Protein AF-0000000076143673 (afdb_homodimer)

Sequence (1132 aa):
MISPVNRLTLAVGMVIATLVGQATAAPVAPSENVTINLIRLLVQQGVLKQETANGLIAQAEKEAQQARQANAASVVAAGPVAAPGDVRVQYVPQAVKDQIRDQVKAEVMATAKQENWAQPNTFPDWISRISFDGDIRLRDESRYFSGNNSNNITDFAKLNDTGPYDVNKNSNTKFPPLLNTREDRENLFRLRARLGMKAVISPDWTAGIRIATGSDNNPVSTTQTLGGGFGKKDVWLDQGYLTWATTDYMKLTAGRIGNPFYSTDMMYSNDLNFDGVAAVFNHALNSEWGLFGTLGAFPVEYTSDTASANGIDKEDSETKWLFGGQIGADWKINRSNRLKLAAAYYQFQDIEGERSSPCAPWAGAAGCDTDGTRVAFMQKGNTVFNLRNNTTNPADPARTPDPQFVGLASKFDVLDLNLVWDSELPSDFKLRSQANFIHNLAYDKGEMLKRSEGEIVNNINSKGQFESGGNALMVSFTLGSALEMRKRGDWNVLAGYKYIQPDALPDGFNDSSFHLGGTNAKGYFIGANYGIEKNIYASARWLSASEVYGQPFEVDVMQLELNTRFMISPVNRLTLAVGMVIATLVGQATAAPVAPSENVTINLIRLLVQQGVLKQETANGLIAQAEKEAQQARQANAASVVAAGPVAAPGDVRVQYVPQAVKDQIRDQVKAEVMATAKQENWAQPNTFPDWISRISFDGDIRLRDESRYFSGNNSNNITDFAKLNDTGPYDVNKNSNTKFPPLLNTREDRENLFRLRARLGMKAVISPDWTAGIRIATGSDNNPVSTTQTLGGGFGKKDVWLDQGYLTWATTDYMKLTAGRIGNPFYSTDMMYSNDLNFDGVAAVFNHALNSEWGLFGTLGAFPVEYTSDTASANGIDKEDSETKWLFGGQIGADWKINRSNRLKLAAAYYQFQDIEGERSSPCAPWAGAAGCDTDGTRVAFMQKGNTVFNLRNNTTNPADPARTPDPQFVGLASKFDVLDLNLVWDSELPSDFKLRSQANFIHNLAYDKGEMLKRSEGEIVNNINSKGQFESGGNALMVSFTLGSALEMRKRGDWNVLAGYKYIQPDALPDGFNDSSFHLGGTNAKGYFIGANYGIEKNIYASARWLSASEVYGQPFEVDVMQLELNTRF

Radius of gyration: 40.2 Å; Cα contacts (8 Å, |Δi|>4): 2649; chains: 2; bounding box: 129×83×118 Å

Structure (mmCIF, N/CA/C/O backbone):
data_AF-0000000076143673-model_v1
#
loop_
_entity.id
_entity.type
_entity.pdbx_description
1 polymer Porin
#
loop_
_atom_site.group_PDB
_atom_site.id
_atom_site.type_symbol
_atom_site.label_atom_id
_atom_site.label_alt_id
_atom_site.label_comp_id
_atom_site.label_asym_id
_atom_site.label_entity_id
_atom_site.label_seq_id
_atom_site.pdbx_PDB_ins_code
_atom_site.Cartn_x
_atom_site.Cartn_y
_atom_site.Cartn_z
_atom_site.occupancy
_atom_site.B_iso_or_equiv
_atom_site.auth_seq_id
_atom_site.auth_comp_id
_atom_site.auth_asym_id
_atom_site.auth_atom_id
_atom_site.pdbx_PDB_model_num
ATOM 1 N N . MET A 1 1 ? -35.156 -16.328 -37.094 1 18.36 1 MET A N 1
ATOM 2 C CA . MET A 1 1 ? -34.25 -16.719 -38.156 1 18.36 1 MET A CA 1
ATOM 3 C C . MET A 1 1 ? -33.25 -15.625 -38.469 1 18.36 1 MET A C 1
ATOM 5 O O . MET A 1 1 ? -33.031 -15.266 -39.625 1 18.36 1 MET A O 1
ATOM 9 N N . ILE A 1 2 ? -33 -14.75 -37.562 1 22.59 2 ILE A N 1
ATOM 10 C CA . ILE A 1 2 ? -32.375 -13.438 -37.469 1 22.59 2 ILE A CA 1
ATOM 11 C C . ILE A 1 2 ? -30.891 -13.547 -37.875 1 22.59 2 ILE A C 1
ATOM 13 O O . ILE A 1 2 ? -30.125 -14.297 -37.219 1 22.59 2 ILE A O 1
ATOM 17 N N . SER A 1 3 ? -30.5 -13.227 -39.125 1 20.23 3 SER A N 1
ATOM 18 C CA . SER A 1 3 ? -29.469 -13.406 -40.125 1 20.23 3 SER A CA 1
ATOM 19 C C . SER A 1 3 ? -28.172 -12.703 -39.719 1 20.23 3 SER A C 1
ATOM 21 O O . SER A 1 3 ? -28.156 -11.484 -39.562 1 20.23 3 SER A O 1
ATOM 23 N N . PRO A 1 4 ? -27.266 -13.258 -38.844 1 22.25 4 PRO A N 1
ATOM 24 C CA . PRO A 1 4 ? -26.016 -12.914 -38.156 1 22.25 4 PRO A CA 1
ATOM 25 C C . PRO A 1 4 ? -24.875 -12.672 -39.156 1 22.25 4 PRO A C 1
ATOM 27 O O . PRO A 1 4 ? -24.344 -13.617 -39.719 1 22.25 4 PRO A O 1
ATOM 30 N N . VAL A 1 5 ? -25.031 -11.609 -40.031 1 20.59 5 VAL A N 1
ATOM 31 C CA . VAL A 1 5 ? -24.234 -11.398 -41.25 1 20.59 5 VAL A CA 1
ATOM 32 C C . VAL A 1 5 ? -22.766 -11.211 -40.844 1 20.59 5 VAL A C 1
ATOM 34 O O . VAL A 1 5 ? -22.453 -10.516 -39.875 1 20.59 5 VAL A O 1
ATOM 37 N N . ASN A 1 6 ? -21.75 -11.992 -41.406 1 19.25 6 ASN A N 1
ATOM 38 C CA . ASN A 1 6 ? -20.406 -12.562 -41.438 1 19.25 6 ASN A CA 1
ATOM 39 C C . ASN A 1 6 ? -19.391 -11.547 -41.938 1 19.25 6 ASN A C 1
ATOM 41 O O . ASN A 1 6 ? -18.25 -11.906 -42.219 1 19.25 6 ASN A O 1
ATOM 45 N N . ARG A 1 7 ? -19.438 -10.164 -41.75 1 19.89 7 ARG A N 1
ATOM 46 C CA . ARG A 1 7 ? -18.766 -9.414 -42.812 1 19.89 7 ARG A CA 1
ATOM 47 C C . ARG A 1 7 ? -17.266 -9.688 -42.781 1 19.89 7 ARG A C 1
ATOM 49 O O . ARG A 1 7 ? -16.594 -9.484 -41.781 1 19.89 7 ARG A O 1
ATOM 56 N N . LEU A 1 8 ? -16.625 -10.414 -43.781 1 18.66 8 LEU A N 1
ATOM 57 C CA . LEU A 1 8 ? -15.461 -11.109 -44.312 1 18.66 8 LEU A CA 1
ATOM 58 C C . LEU A 1 8 ? -14.32 -10.133 -44.594 1 18.66 8 LEU A C 1
ATOM 60 O O . LEU A 1 8 ? -13.148 -10.508 -44.531 1 18.66 8 LEU A O 1
ATOM 64 N N . THR A 1 9 ? -14.5 -8.82 -44.906 1 17 9 THR A N 1
ATOM 65 C CA . THR A 1 9 ? -13.789 -8.516 -46.125 1 17 9 THR A CA 1
ATOM 66 C C . THR A 1 9 ? -12.281 -8.57 -45.906 1 17 9 THR A C 1
ATOM 68 O O . THR A 1 9 ? -11.562 -9.227 -46.688 1 17 9 THR A O 1
ATOM 71 N N . LEU A 1 10 ? -11.508 -7.332 -45.875 1 17.86 10 LEU A N 1
ATOM 72 C CA . LEU A 1 10 ? -10.562 -6.949 -46.938 1 17.86 10 LEU A CA 1
ATOM 73 C C . LEU A 1 10 ? -9.164 -7.465 -46.625 1 17.86 10 LEU A C 1
ATOM 75 O O . LEU A 1 10 ? -8.75 -7.477 -45.469 1 17.86 10 LEU A O 1
ATOM 79 N N . ALA A 1 11 ? -8.289 -7.898 -47.594 1 17.52 11 ALA A N 1
ATOM 80 C CA . ALA A 1 11 ? -7.191 -8.625 -48.219 1 17.52 11 ALA A CA 1
ATOM 81 C C . ALA A 1 11 ? -5.84 -8.062 -47.781 1 17.52 11 ALA A C 1
ATOM 83 O O . ALA A 1 11 ? -5.75 -6.914 -47.344 1 17.52 11 ALA A O 1
ATOM 84 N N . VAL A 1 12 ? -4.676 -8.805 -48.031 1 18.78 12 VAL A N 1
ATOM 85 C CA . VAL A 1 12 ? -3.32 -9.289 -47.812 1 18.78 12 VAL A CA 1
ATOM 86 C C . VAL A 1 12 ? -2.314 -8.344 -48.469 1 18.78 12 VAL A C 1
ATOM 88 O O . VAL A 1 12 ? -1.104 -8.516 -48.312 1 18.78 12 VAL A O 1
ATOM 91 N N . GLY A 1 13 ? -2.428 -6.934 -48.75 1 17.7 13 GLY A N 1
ATOM 92 C CA . GLY A 1 13 ? -1.51 -6.625 -49.844 1 17.7 13 GLY A CA 1
ATOM 93 C C . GLY A 1 13 ? -0.062 -6.93 -49.5 1 17.7 13 GLY A C 1
ATOM 94 O O . GLY A 1 13 ? 0.343 -6.836 -48.344 1 17.7 13 GLY A O 1
ATOM 95 N N . MET A 1 14 ? 0.824 -7.516 -50.469 1 17.66 14 MET A N 1
ATOM 96 C CA . MET A 1 14 ? 2.035 -8.234 -50.844 1 17.66 14 MET A CA 1
ATOM 97 C C . MET A 1 14 ? 3.258 -7.324 -50.75 1 17.66 14 MET A C 1
ATOM 99 O O . MET A 1 14 ? 4.363 -7.723 -51.125 1 17.66 14 MET A O 1
ATOM 103 N N . VAL A 1 15 ? 3.355 -6.105 -50.125 1 18.53 15 VAL A N 1
ATOM 104 C CA . VAL A 1 15 ? 4.398 -5.379 -50.844 1 18.53 15 VAL A CA 1
ATOM 105 C C . VAL A 1 15 ? 5.73 -6.109 -50.688 1 18.53 15 VAL A C 1
ATOM 107 O O . VAL A 1 15 ? 6.152 -6.426 -49.594 1 18.53 15 VAL A O 1
ATOM 110 N N . ILE A 1 16 ? 6.344 -6.602 -51.781 1 18.11 16 ILE A N 1
ATOM 111 C CA . ILE A 1 16 ? 7.402 -7.445 -52.344 1 18.11 16 ILE A CA 1
ATOM 112 C C . ILE A 1 16 ? 8.758 -6.969 -51.812 1 18.11 16 ILE A C 1
ATOM 114 O O . ILE A 1 16 ? 8.883 -5.848 -51.312 1 18.11 16 ILE A O 1
ATOM 118 N N . ALA A 1 17 ? 9.789 -6.859 -52.688 1 17.73 17 ALA A N 1
ATOM 119 C CA . ALA A 1 17 ? 11.016 -7.578 -53 1 17.73 17 ALA A CA 1
ATOM 120 C C . ALA A 1 17 ? 12.25 -6.809 -52.531 1 17.73 17 ALA A C 1
ATOM 122 O O . ALA A 1 17 ? 13.148 -7.383 -51.906 1 17.73 17 ALA A O 1
ATOM 123 N N . THR A 1 18 ? 12.672 -5.543 -53.062 1 18.03 18 THR A N 1
ATOM 124 C CA . THR A 1 18 ? 13.922 -5.539 -53.812 1 18.03 18 THR A CA 1
ATOM 125 C C . THR A 1 18 ? 15.094 -5.18 -52.906 1 18.03 18 THR A C 1
ATOM 127 O O . THR A 1 18 ? 15.148 -4.074 -52.344 1 18.03 18 THR A O 1
ATOM 130 N N . LEU A 1 19 ? 15.617 -6.074 -52.031 1 19.03 19 LEU A N 1
ATOM 131 C CA . LEU A 1 19 ? 16.766 -5.961 -51.156 1 19.03 19 LEU A CA 1
ATOM 132 C C . LEU A 1 19 ? 18.031 -5.594 -51.938 1 19.03 19 LEU A C 1
ATOM 134 O O . LEU A 1 19 ? 18.625 -6.445 -52.594 1 19.03 19 LEU A O 1
ATOM 138 N N . VAL A 1 20 ? 18.094 -4.523 -52.844 1 19.81 20 VAL A N 1
ATOM 139 C CA . VAL A 1 20 ? 19.312 -4.406 -53.625 1 19.81 20 VAL A CA 1
ATOM 140 C C . VAL A 1 20 ? 20.5 -4.203 -52.688 1 19.81 20 VAL A C 1
ATOM 142 O O . VAL A 1 20 ? 20.406 -3.49 -51.688 1 19.81 20 VAL A O 1
ATOM 145 N N . GLY A 1 21 ? 21.594 -5.074 -52.688 1 19.97 21 GLY A N 1
ATOM 146 C CA . GLY A 1 21 ? 22.859 -5.496 -52.125 1 19.97 21 GLY A CA 1
ATOM 147 C C . GLY A 1 21 ? 23.938 -4.426 -52.188 1 19.97 21 GLY A C 1
ATOM 148 O O . GLY A 1 21 ? 25.109 -4.691 -51.906 1 19.97 21 GLY A O 1
ATOM 149 N N . GLN A 1 22 ? 23.688 -3.041 -52.25 1 20.8 22 GLN A N 1
ATOM 150 C CA . GLN A 1 22 ? 24.875 -2.389 -52.781 1 20.8 22 GLN A CA 1
ATOM 151 C C . GLN A 1 22 ? 26.047 -2.463 -51.812 1 20.8 22 GLN A C 1
ATOM 153 O O . GLN A 1 22 ? 25.859 -2.334 -50.594 1 20.8 22 GLN A O 1
ATOM 158 N N . ALA A 1 23 ? 27.328 -2.863 -52.219 1 21.27 23 ALA A N 1
ATOM 159 C CA . ALA A 1 23 ? 28.688 -3.252 -51.844 1 21.27 23 ALA A CA 1
ATOM 160 C C . ALA A 1 23 ? 29.469 -2.059 -51.312 1 21.27 23 ALA A C 1
ATOM 162 O O . ALA A 1 23 ? 30.703 -2.129 -51.156 1 21.27 23 ALA A O 1
ATOM 163 N N . THR A 1 24 ? 28.828 -1.101 -50.594 1 20.52 24 THR A N 1
ATOM 164 C CA . THR A 1 24 ? 29.656 0.104 -50.594 1 20.52 24 THR A CA 1
ATOM 165 C C . THR A 1 24 ? 31 -0.154 -49.938 1 20.52 24 THR A C 1
ATOM 167 O O . THR A 1 24 ? 31.125 -1.048 -49.094 1 20.52 24 THR A O 1
ATOM 170 N N . ALA A 1 25 ? 32.094 0.58 -50.375 1 22.73 25 ALA A N 1
ATOM 171 C CA . ALA A 1 25 ? 33.562 0.678 -50.438 1 22.73 25 ALA A CA 1
ATOM 172 C C . ALA A 1 25 ? 34.156 0.848 -49.031 1 22.73 25 ALA A C 1
ATOM 174 O O . ALA A 1 25 ? 33.594 1.566 -48.188 1 22.73 25 ALA A O 1
ATOM 175 N N . ALA A 1 26 ? 35.188 0.049 -48.625 1 23 26 ALA A N 1
ATOM 176 C CA . ALA A 1 26 ? 36 -0.308 -47.469 1 23 26 ALA A CA 1
ATOM 177 C C . ALA A 1 26 ? 36.812 0.878 -47 1 23 26 ALA A C 1
ATOM 179 O O . ALA A 1 26 ? 37.781 1.284 -47.688 1 23 26 ALA A O 1
ATOM 180 N N . PRO A 1 27 ? 36.25 2.043 -46.469 1 27.72 27 PRO A N 1
ATOM 181 C CA . PRO A 1 27 ? 37.125 3.207 -46.406 1 27.72 27 PRO A CA 1
ATOM 182 C C . PRO A 1 27 ? 38.438 2.93 -45.656 1 27.72 27 PRO A C 1
ATOM 184 O O . PRO A 1 27 ? 38.438 2.096 -44.75 1 27.72 27 PRO A O 1
ATOM 187 N N . VAL A 1 28 ? 39.594 3.156 -46.25 1 28.05 28 VAL A N 1
ATOM 188 C CA . VAL A 1 28 ? 41 3.02 -45.969 1 28.05 28 VAL A CA 1
ATOM 189 C C . VAL A 1 28 ? 41.344 3.678 -44.625 1 28.05 28 VAL A C 1
ATOM 191 O O . VAL A 1 28 ? 40.781 4.723 -44.281 1 28.05 28 VAL A O 1
ATOM 194 N N . ALA A 1 29 ? 42 2.998 -43.75 1 28.02 29 ALA A N 1
ATOM 195 C CA . ALA A 1 29 ? 42.375 3.102 -42.344 1 28.02 29 ALA A CA 1
ATOM 196 C C . ALA A 1 29 ? 43.281 4.309 -42.125 1 28.02 29 ALA A C 1
ATOM 198 O O . ALA A 1 29 ? 44.375 4.418 -42.719 1 28.02 29 ALA A O 1
ATOM 199 N N . PRO A 1 30 ? 42.719 5.582 -41.812 1 32.19 30 PRO A N 1
ATOM 200 C CA . PRO A 1 30 ? 43.5 6.816 -41.812 1 32.19 30 PRO A CA 1
ATOM 201 C C . PRO A 1 30 ? 44.781 6.703 -40.938 1 32.19 30 PRO A C 1
ATOM 203 O O . PRO A 1 30 ? 44.812 5.934 -40 1 32.19 30 PRO A O 1
ATOM 206 N N . SER A 1 31 ? 45.969 6.773 -41.531 1 31.8 31 SER A N 1
ATOM 207 C CA . SER A 1 31 ? 47.344 6.617 -41.031 1 31.8 31 SER A CA 1
ATOM 208 C C . SER A 1 31 ? 47.562 7.477 -39.812 1 31.8 31 SER A C 1
ATOM 210 O O . SER A 1 31 ? 46.906 8.5 -39.625 1 31.8 31 SER A O 1
ATOM 212 N N . GLU A 1 32 ? 48.125 6.941 -38.75 1 37.19 32 GLU A N 1
ATOM 213 C CA . GLU A 1 32 ? 48.344 7.273 -37.344 1 37.19 32 GLU A CA 1
ATOM 214 C C . GLU A 1 32 ? 49.031 8.633 -37.188 1 37.19 32 GLU A C 1
ATOM 216 O O . GLU A 1 32 ? 49.125 9.18 -36.094 1 37.19 32 GLU A O 1
ATOM 221 N N . ASN A 1 33 ? 49.875 8.938 -38.094 1 38.31 33 ASN A N 1
ATOM 222 C CA . ASN A 1 33 ? 50.719 10.109 -37.906 1 38.31 33 ASN A CA 1
ATOM 223 C C . ASN A 1 33 ? 50 11.391 -38.344 1 38.31 33 ASN A C 1
ATOM 225 O O . ASN A 1 33 ? 49.656 11.562 -39.5 1 38.31 33 ASN A O 1
ATOM 229 N N . VAL A 1 34 ? 49.469 12.102 -37.375 1 44.72 34 VAL A N 1
ATOM 230 C CA . VAL A 1 34 ? 48.531 13.188 -37.531 1 44.72 34 VAL A CA 1
ATOM 231 C C . VAL A 1 34 ? 49.062 14.195 -38.562 1 44.72 34 VAL A C 1
ATOM 233 O O . VAL A 1 34 ? 48.281 14.719 -39.375 1 44.72 34 VAL A O 1
ATOM 236 N N . THR A 1 35 ? 50.375 14.375 -38.375 1 50.91 35 THR A N 1
ATOM 237 C CA . THR A 1 35 ? 51 15.344 -39.312 1 50.91 35 THR A CA 1
ATOM 238 C C . THR A 1 35 ? 50.938 14.828 -40.75 1 50.91 35 THR A C 1
ATOM 240 O O . THR A 1 35 ? 50.625 15.578 -41.656 1 50.91 35 THR A O 1
ATOM 243 N N . ILE A 1 36 ? 51.281 13.461 -40.781 1 50.12 36 ILE A N 1
ATOM 244 C CA . ILE A 1 36 ? 51.219 12.789 -42.062 1 50.12 36 ILE A CA 1
ATOM 245 C C . ILE A 1 36 ? 49.781 12.734 -42.562 1 50.12 36 ILE A C 1
ATOM 247 O O . ILE A 1 36 ? 49.531 12.945 -43.75 1 50.12 36 ILE A O 1
ATOM 251 N N . ASN A 1 37 ? 48.875 12.555 -41.531 1 51.69 37 ASN A N 1
ATOM 252 C CA . ASN A 1 37 ? 47.469 12.43 -41.844 1 51.69 37 ASN A CA 1
ATOM 253 C C . ASN A 1 37 ? 46.875 13.766 -42.312 1 51.69 37 ASN A C 1
ATOM 255 O O . ASN A 1 37 ? 46 13.812 -43.188 1 51.69 37 ASN A O 1
ATOM 259 N N . LEU A 1 38 ? 47.375 14.789 -41.625 1 50.66 38 LEU A N 1
ATOM 260 C CA . LEU A 1 38 ? 46.969 16.141 -41.969 1 50.66 38 LEU A CA 1
ATOM 261 C C . LEU A 1 38 ? 47.5 16.531 -43.344 1 50.66 38 LEU A C 1
ATOM 263 O O . LEU A 1 38 ? 46.75 17.125 -44.156 1 50.66 38 LEU A O 1
ATOM 267 N N . ILE A 1 39 ? 48.781 16.141 -43.625 1 57.91 39 ILE A N 1
ATOM 268 C CA . ILE A 1 39 ? 49.406 16.422 -44.938 1 57.91 39 ILE A CA 1
ATOM 269 C C . ILE A 1 39 ? 48.656 15.641 -46 1 57.91 39 ILE A C 1
ATOM 271 O O . ILE A 1 39 ? 48.344 16.188 -47.094 1 57.91 39 ILE A O 1
ATOM 275 N N . ARG A 1 40 ? 48.25 14.359 -45.594 1 58.88 40 ARG A N 1
ATOM 276 C CA . ARG A 1 40 ? 47.469 13.516 -46.5 1 58.88 40 ARG A CA 1
ATOM 277 C C . ARG A 1 40 ? 46.125 14.117 -46.812 1 58.88 40 ARG A C 1
ATOM 279 O O . ARG A 1 40 ? 45.625 14.062 -47.938 1 58.88 40 ARG A O 1
ATOM 286 N N . LEU A 1 41 ? 45.5 14.719 -45.719 1 54.94 41 LEU A N 1
ATOM 287 C CA . LEU A 1 41 ? 44.188 15.352 -45.844 1 54.94 41 LEU A CA 1
ATOM 288 C C . LEU A 1 41 ? 44.281 16.594 -46.75 1 54.94 41 LEU A C 1
ATOM 290 O O . LEU A 1 41 ? 43.406 16.844 -47.562 1 54.94 41 LEU A O 1
ATOM 294 N N . LEU A 1 42 ? 45.344 17.328 -46.531 1 56.78 42 LEU A N 1
ATOM 295 C CA . LEU A 1 42 ? 45.531 18.547 -47.312 1 56.78 42 LEU A CA 1
ATOM 296 C C . LEU A 1 42 ? 45.812 18.219 -48.781 1 56.78 42 LEU A C 1
ATOM 298 O O . LEU A 1 42 ? 45.438 18.953 -49.688 1 56.78 42 LEU A O 1
ATOM 302 N N . VAL A 1 43 ? 46.469 17.031 -48.969 1 58.78 43 VAL A N 1
ATOM 303 C CA . VAL A 1 43 ? 46.656 16.516 -50.312 1 58.78 43 VAL A CA 1
ATOM 304 C C . VAL A 1 43 ? 45.344 16.094 -50.938 1 58.78 43 VAL A C 1
ATOM 306 O O . VAL A 1 43 ? 45.062 16.344 -52.125 1 58.78 43 VAL A O 1
ATOM 309 N N . GLN A 1 44 ? 44.594 15.43 -50.125 1 58.28 44 GLN A N 1
ATOM 310 C CA . GLN A 1 44 ? 43.281 14.945 -50.562 1 58.28 44 GLN A CA 1
ATOM 311 C C . GLN A 1 44 ? 42.344 16.109 -50.906 1 58.28 44 GLN A C 1
ATOM 313 O O . GLN A 1 44 ? 41.5 15.984 -51.812 1 58.28 44 GLN A O 1
ATOM 318 N N . GLN A 1 45 ? 42.594 17.328 -50.188 1 56.88 45 GLN A N 1
ATOM 319 C CA . GLN A 1 45 ? 41.75 18.516 -50.438 1 56.88 45 GLN A CA 1
ATOM 320 C C . GLN A 1 45 ? 42.344 19.406 -51.5 1 56.88 45 GLN A C 1
ATOM 322 O O . GLN A 1 45 ? 41.844 20.5 -51.781 1 56.88 45 GLN A O 1
ATOM 327 N N . GLY A 1 46 ? 43.25 18.969 -52.438 1 49.72 46 GLY A N 1
ATOM 328 C CA . GLY A 1 46 ? 43.781 19.453 -53.719 1 49.72 46 GLY A CA 1
ATOM 329 C C . GLY A 1 46 ? 44.812 20.578 -53.531 1 49.72 46 GLY A C 1
ATOM 330 O O . GLY A 1 46 ? 45.062 21.328 -54.469 1 49.72 46 GLY A O 1
ATOM 331 N N . VAL A 1 47 ? 44.969 21.094 -52.406 1 56.03 47 VAL A N 1
ATOM 332 C CA . VAL A 1 47 ? 45.781 22.312 -52.219 1 56.03 47 VAL A CA 1
ATOM 333 C C . VAL A 1 47 ? 47.25 22 -52.438 1 56.03 47 VAL A C 1
ATOM 335 O O . VAL A 1 47 ? 48 22.859 -52.875 1 56.03 47 VAL A O 1
ATOM 338 N N . LEU A 1 48 ? 47.938 20.828 -51.906 1 49.38 48 LEU A N 1
ATOM 339 C CA . LEU A 1 48 ? 49.344 20.531 -52.062 1 49.38 48 LEU A CA 1
ATOM 340 C C . LEU A 1 48 ? 49.562 19.312 -52.938 1 49.38 48 LEU A C 1
ATOM 342 O O . LEU A 1 48 ? 48.812 18.328 -52.844 1 49.38 48 LEU A O 1
ATOM 346 N N . LYS A 1 49 ? 50.188 19.453 -54 1 53.81 49 LYS A N 1
ATOM 347 C CA . LYS A 1 49 ? 50.406 18.438 -55.031 1 53.81 49 LYS A CA 1
ATOM 348 C C . LYS A 1 49 ? 51.094 17.203 -54.438 1 53.81 49 LYS A C 1
ATOM 350 O O . LYS A 1 49 ? 51.844 17.312 -53.438 1 53.81 49 LYS A O 1
ATOM 355 N N . GLN A 1 50 ? 50.719 15.922 -54.781 1 53.56 50 GLN A N 1
ATOM 356 C CA . GLN A 1 50 ? 51.156 14.625 -54.281 1 53.56 50 GLN A CA 1
ATOM 357 C C . GLN A 1 50 ? 52.688 14.523 -54.219 1 53.56 50 GLN A C 1
ATOM 359 O O . GLN A 1 50 ? 53.25 13.969 -53.281 1 53.56 50 GLN A O 1
ATOM 364 N N . GLU A 1 51 ? 53.281 15 -55.344 1 56.44 51 GLU A N 1
ATOM 365 C CA . GLU A 1 51 ? 54.719 14.844 -55.531 1 56.44 51 GLU A CA 1
ATOM 366 C C . GLU A 1 51 ? 55.531 15.586 -54.469 1 56.44 51 GLU A C 1
ATOM 368 O O . GLU A 1 51 ? 56.531 15.078 -53.938 1 56.44 51 GLU A O 1
ATOM 373 N N . THR A 1 52 ? 55.062 16.875 -54.281 1 54.31 52 THR A N 1
ATOM 374 C CA . THR A 1 52 ? 55.719 17.75 -53.312 1 54.31 52 THR A CA 1
ATOM 375 C C . THR A 1 52 ? 55.531 17.219 -51.906 1 54.31 52 THR A C 1
ATOM 377 O O . THR A 1 52 ? 56.438 17.391 -51.062 1 54.31 52 THR A O 1
ATOM 380 N N . ALA A 1 53 ? 54.375 16.5 -51.688 1 50.69 53 ALA A N 1
ATOM 381 C CA . ALA A 1 53 ? 54.031 15.961 -50.375 1 50.69 53 ALA A CA 1
ATOM 382 C C . ALA A 1 53 ? 54.938 14.789 -50 1 50.69 53 ALA A C 1
ATOM 384 O O . ALA A 1 53 ? 55.344 14.648 -48.844 1 50.69 53 ALA A O 1
ATOM 385 N N . ASN A 1 54 ? 55.188 13.93 -51.094 1 56.81 54 ASN A N 1
ATOM 386 C CA . ASN A 1 54 ? 56.094 12.789 -50.875 1 56.81 54 ASN A CA 1
ATOM 387 C C . ASN A 1 54 ? 57.469 13.234 -50.469 1 56.81 54 ASN A C 1
ATOM 389 O O . ASN A 1 54 ? 58.125 12.562 -49.656 1 56.81 54 ASN A O 1
ATOM 393 N N . GLY A 1 55 ? 57.938 14.422 -51.156 1 52.03 55 GLY A N 1
ATOM 394 C CA . GLY A 1 55 ? 59.25 14.977 -50.812 1 52.03 55 GLY A CA 1
ATOM 395 C C . GLY A 1 55 ? 59.312 15.398 -49.344 1 52.03 55 GLY A C 1
ATOM 396 O O . GLY A 1 55 ? 60.344 15.18 -48.688 1 52.03 55 GLY A O 1
ATOM 397 N N . LEU A 1 56 ? 58.188 16.031 -49 1 49.28 56 LEU A N 1
ATOM 398 C CA . LEU A 1 56 ? 58.188 16.578 -47.625 1 49.28 56 LEU A CA 1
ATOM 399 C C . LEU A 1 56 ? 58.094 15.469 -46.594 1 49.28 56 LEU A C 1
ATOM 401 O O . LEU A 1 56 ? 58.656 15.57 -45.531 1 49.28 56 LEU A O 1
ATOM 405 N N . ILE A 1 57 ? 57.312 14.336 -46.938 1 50.75 57 ILE A N 1
ATOM 406 C CA . ILE A 1 57 ? 57.219 13.195 -46.062 1 50.75 57 ILE A CA 1
ATOM 407 C C . ILE A 1 57 ? 58.594 12.547 -45.875 1 50.75 57 ILE A C 1
ATOM 409 O O . ILE A 1 57 ? 58.969 12.188 -44.75 1 50.75 57 ILE A O 1
ATOM 413 N N . ALA A 1 58 ? 59.25 12.383 -47.062 1 53.91 58 ALA A N 1
ATOM 414 C CA . ALA A 1 58 ? 60.562 11.766 -47.031 1 53.91 58 ALA A CA 1
ATOM 415 C C . ALA A 1 58 ? 61.531 12.57 -46.156 1 53.91 58 ALA A C 1
ATOM 417 O O . ALA A 1 58 ? 62.344 12.008 -45.438 1 53.91 58 ALA A O 1
ATOM 418 N N . GLN A 1 59 ? 61.344 14.016 -46.312 1 49 59 GLN A N 1
ATOM 419 C CA . GLN A 1 59 ? 62.219 14.906 -45.531 1 49 59 GLN A CA 1
ATOM 420 C C . GLN A 1 59 ? 61.875 14.82 -44.031 1 49 59 GLN A C 1
ATOM 422 O O . GLN A 1 59 ? 62.781 14.82 -43.219 1 49 59 GLN A O 1
ATOM 427 N N . ALA A 1 60 ? 60.562 14.742 -43.781 1 47.16 60 ALA A N 1
ATOM 428 C CA . ALA A 1 60 ? 60.156 14.711 -42.406 1 47.16 60 ALA A CA 1
ATOM 429 C C . ALA A 1 60 ? 60.594 13.422 -41.719 1 47.16 60 ALA A C 1
ATOM 431 O O . ALA A 1 60 ? 60.969 13.422 -40.531 1 47.16 60 ALA A O 1
ATOM 432 N N . GLU A 1 61 ? 60.5 12.258 -42.531 1 49.25 61 GLU A N 1
ATOM 433 C CA . GLU A 1 61 ? 60.969 10.984 -42 1 49.25 61 GLU A CA 1
ATOM 434 C C . GLU A 1 61 ? 62.469 11 -41.781 1 49.25 61 GLU A C 1
ATOM 436 O O . GLU A 1 61 ? 62.969 10.43 -40.781 1 49.25 61 GLU A O 1
ATOM 441 N N . LYS A 1 62 ? 63.188 11.625 -42.781 1 46.62 62 LYS A N 1
ATOM 442 C CA . LYS A 1 62 ? 64.625 11.695 -42.656 1 46.62 62 LYS A CA 1
ATOM 443 C C . LYS A 1 62 ? 65.062 12.523 -41.438 1 46.62 62 LYS A C 1
ATOM 445 O O . LYS A 1 62 ? 66 12.18 -40.719 1 46.62 62 LYS A O 1
ATOM 450 N N . GLU A 1 63 ? 64.188 13.664 -41.312 1 41.69 63 GLU A N 1
ATOM 451 C CA . GLU A 1 63 ? 64.5 14.516 -40.156 1 41.69 63 GLU A CA 1
ATOM 452 C C . GLU A 1 63 ? 64.25 13.812 -38.844 1 41.69 63 GLU A C 1
ATOM 454 O O . GLU A 1 63 ? 65 13.984 -37.875 1 41.69 63 GLU A O 1
ATOM 459 N N . ALA A 1 64 ? 63.125 13.016 -38.906 1 40.16 64 ALA A N 1
ATOM 460 C CA . ALA A 1 64 ? 62.812 12.328 -37.656 1 40.16 64 ALA A CA 1
ATOM 461 C C . ALA A 1 64 ? 63.875 11.273 -37.312 1 40.16 64 ALA A C 1
ATOM 463 O O . ALA A 1 64 ? 64.188 11.023 -36.156 1 40.16 64 ALA A O 1
ATOM 464 N N . GLN A 1 65 ? 64.312 10.555 -38.469 1 38 65 GLN A N 1
ATOM 465 C CA . GLN A 1 65 ? 65.438 9.594 -38.219 1 38 65 GLN A CA 1
ATOM 466 C C . GLN A 1 65 ? 66.688 10.289 -37.688 1 38 65 GLN A C 1
ATOM 468 O O . GLN A 1 65 ? 67.375 9.742 -36.844 1 38 65 GLN A O 1
ATOM 473 N N . GLN A 1 66 ? 66.938 11.492 -38.375 1 28.98 66 GLN A N 1
ATOM 474 C CA . GLN A 1 66 ? 68.188 12.164 -37.906 1 28.98 66 GLN A CA 1
ATOM 475 C C . GLN A 1 66 ? 68.062 12.633 -36.469 1 28.98 66 GLN A C 1
ATOM 477 O O . GLN A 1 66 ? 69 12.695 -35.75 1 28.98 66 GLN A O 1
ATOM 482 N N . ALA A 1 67 ? 66.75 13.109 -36.188 1 32.09 67 ALA A N 1
ATOM 483 C CA . ALA A 1 67 ? 66.625 13.633 -34.812 1 32.09 67 ALA A CA 1
ATOM 484 C C . ALA A 1 67 ? 66.875 12.531 -33.781 1 32.09 67 ALA A C 1
ATOM 486 O O . ALA A 1 67 ? 67.25 12.805 -32.656 1 32.09 67 ALA A O 1
ATOM 487 N N . ARG A 1 68 ? 66.375 11.219 -34.094 1 30.7 68 ARG A N 1
ATOM 488 C CA . ARG A 1 68 ? 66.625 10.172 -33.125 1 30.7 68 ARG A CA 1
ATOM 489 C C . ARG A 1 68 ? 68.125 9.984 -32.969 1 30.7 68 ARG A C 1
ATOM 491 O O . ARG A 1 68 ? 68.625 9.547 -31.906 1 30.7 68 ARG A O 1
ATOM 498 N N . GLN A 1 69 ? 68.75 10.102 -34.156 1 25.14 69 GLN A N 1
ATOM 499 C CA . GLN A 1 69 ? 70.188 9.805 -34.062 1 25.14 69 GLN A CA 1
ATOM 500 C C . GLN A 1 69 ? 70.875 10.875 -33.25 1 25.14 69 GLN A C 1
ATOM 502 O O . GLN A 1 69 ? 72.062 10.695 -32.844 1 25.14 69 GLN A O 1
ATOM 507 N N . ALA A 1 70 ? 70.25 12.211 -33.406 1 25.12 70 ALA A N 1
ATOM 508 C CA . ALA A 1 70 ? 71.188 13.203 -32.844 1 25.12 70 ALA A CA 1
ATOM 509 C C . ALA A 1 70 ? 71.25 13.055 -31.328 1 25.12 70 ALA A C 1
ATOM 511 O O . ALA A 1 70 ? 72.188 13.555 -30.703 1 25.12 70 ALA A O 1
ATOM 512 N N . ASN A 1 71 ? 69.938 12.867 -30.688 1 22.5 71 ASN A N 1
ATOM 513 C CA . ASN A 1 71 ? 70.062 13.164 -29.266 1 22.5 71 ASN A CA 1
ATOM 514 C C . ASN A 1 71 ? 71 12.148 -28.562 1 22.5 71 ASN A C 1
ATOM 516 O O . ASN A 1 71 ? 70.938 12.023 -27.344 1 22.5 71 ASN A O 1
ATOM 520 N N . ALA A 1 72 ? 71.438 11.164 -29.312 1 24.12 72 ALA A N 1
ATOM 521 C CA . ALA A 1 72 ? 72.312 10.227 -28.609 1 24.12 72 ALA A CA 1
ATOM 522 C C . ALA A 1 72 ? 73.5 10.953 -27.984 1 24.12 72 ALA A C 1
ATOM 524 O O . ALA A 1 72 ? 74.125 10.43 -27.078 1 24.12 72 ALA A O 1
ATOM 525 N N . ALA A 1 73 ? 74 12 -28.734 1 20.72 73 ALA A N 1
ATOM 526 C CA . ALA A 1 73 ? 75.5 11.969 -28.578 1 20.72 73 ALA A CA 1
ATOM 527 C C . ALA A 1 73 ? 75.875 12.609 -27.25 1 20.72 73 ALA A C 1
ATOM 529 O O . ALA A 1 73 ? 76.688 12.016 -26.484 1 20.72 73 ALA A O 1
ATOM 530 N N . SER A 1 74 ? 76.25 14.023 -27.172 1 18.92 74 SER A N 1
ATOM 531 C CA . SER A 1 74 ? 77.438 14.586 -26.625 1 18.92 74 SER A CA 1
ATOM 532 C C . SER A 1 74 ? 77.312 14.93 -25.141 1 18.92 74 SER A C 1
ATOM 534 O O . SER A 1 74 ? 76.562 15.836 -24.797 1 18.92 74 SER A O 1
ATOM 536 N N . VAL A 1 75 ? 77.25 13.945 -24.188 1 21.94 75 VAL A N 1
ATOM 537 C CA . VAL A 1 75 ? 77.438 14.109 -22.75 1 21.94 75 VAL A CA 1
ATOM 538 C C . VAL A 1 75 ? 78.688 14.875 -22.484 1 21.94 75 VAL A C 1
ATOM 540 O O . VAL A 1 75 ? 79.812 14.297 -22.469 1 21.94 75 VAL A O 1
ATOM 543 N N . VAL A 1 76 ? 79 16.031 -23.172 1 19.47 76 VAL A N 1
ATOM 544 C CA . VAL A 1 76 ? 80.312 16.578 -23.031 1 19.47 76 VAL A CA 1
ATOM 545 C C . VAL A 1 76 ? 80.5 17.047 -21.578 1 19.47 76 VAL A C 1
ATOM 547 O O . VAL A 1 76 ? 79.562 17.422 -20.906 1 19.47 76 VAL A O 1
ATOM 550 N N . ALA A 1 77 ? 81.812 16.922 -21.062 1 20.94 77 ALA A N 1
ATOM 551 C CA . ALA A 1 77 ? 82.688 16.953 -19.906 1 20.94 77 ALA A CA 1
ATOM 552 C C . ALA A 1 77 ? 82.938 18.391 -19.438 1 20.94 77 ALA A C 1
ATOM 554 O O . ALA A 1 77 ? 83.875 18.656 -18.672 1 20.94 77 ALA A O 1
ATOM 555 N N . ALA A 1 78 ? 82 19.438 -19.672 1 20.39 78 ALA A N 1
ATOM 556 C CA . ALA A 1 78 ? 82.5 20.797 -19.5 1 20.39 78 ALA A CA 1
ATOM 557 C C . ALA A 1 78 ? 82.812 21.062 -18.031 1 20.39 78 ALA A C 1
ATOM 559 O O . ALA A 1 78 ? 82.062 20.781 -17.141 1 20.39 78 ALA A O 1
ATOM 560 N N . GLY A 1 79 ? 84.125 21.25 -17.625 1 21.39 79 GLY A N 1
ATOM 561 C CA . GLY A 1 79 ? 84.938 21.469 -16.438 1 21.39 79 GLY A CA 1
ATOM 562 C C . GLY A 1 79 ? 84.688 22.812 -15.773 1 21.39 79 GLY A C 1
ATOM 563 O O . GLY A 1 79 ? 85.312 23.141 -14.766 1 21.39 79 GLY A O 1
ATOM 564 N N . PRO A 1 80 ? 84 23.844 -16.484 1 21.5 80 PRO A N 1
ATOM 565 C CA . PRO A 1 80 ? 84.562 25.156 -16.266 1 21.5 80 PRO A CA 1
ATOM 566 C C . PRO A 1 80 ? 84.438 25.641 -14.82 1 21.5 80 PRO A C 1
ATOM 568 O O . PRO A 1 80 ? 83.625 25.062 -14.055 1 21.5 80 PRO A O 1
ATOM 571 N N . VAL A 1 81 ? 84.375 27 -14.609 1 22.91 81 VAL A N 1
ATOM 572 C CA . VAL A 1 81 ? 84.938 28.125 -13.859 1 22.91 81 VAL A CA 1
ATOM 573 C C . VAL A 1 81 ? 84.062 28.422 -12.641 1 22.91 81 VAL A C 1
ATOM 575 O O . VAL A 1 81 ? 82.812 28.312 -12.711 1 22.91 81 VAL A O 1
ATOM 578 N N . ALA A 1 82 ? 84.625 28.578 -11.359 1 25.08 82 ALA A N 1
ATOM 579 C CA . ALA A 1 82 ? 84.375 28.578 -9.922 1 25.08 82 ALA A CA 1
ATOM 580 C C . ALA A 1 82 ? 83.562 29.828 -9.516 1 25.08 82 ALA A C 1
ATOM 582 O O . ALA A 1 82 ? 84.188 30.922 -9.438 1 25.08 82 ALA A O 1
ATOM 583 N N . ALA A 1 83 ? 82.688 30.406 -10.328 1 25.12 83 ALA A N 1
ATOM 584 C CA . ALA A 1 83 ? 82.312 31.781 -9.992 1 25.12 83 ALA A CA 1
ATOM 585 C C . ALA A 1 83 ? 81.875 31.891 -8.531 1 25.12 83 ALA A C 1
ATOM 587 O O . ALA A 1 83 ? 81.438 30.922 -7.934 1 25.12 83 ALA A O 1
ATOM 588 N N . PRO A 1 84 ? 81.875 33.031 -7.922 1 26.11 84 PRO A N 1
ATOM 589 C CA . PRO A 1 84 ? 82.188 33.5 -6.559 1 26.11 84 PRO A CA 1
ATOM 590 C C . PRO A 1 84 ? 81.188 32.906 -5.531 1 26.11 84 PRO A C 1
ATOM 592 O O . PRO A 1 84 ? 81.625 32.5 -4.449 1 26.11 84 PRO A O 1
ATOM 595 N N . GLY A 1 85 ? 80 33.375 -5.523 1 27.94 85 GLY A N 1
ATOM 596 C CA . GLY A 1 85 ? 79.188 33.531 -4.363 1 27.94 85 GLY A CA 1
ATOM 597 C C . GLY A 1 85 ? 78.625 32.25 -3.809 1 27.94 85 GLY A C 1
ATOM 598 O O . GLY A 1 85 ? 77.5 31.875 -4.027 1 27.94 85 GLY A O 1
ATOM 599 N N . ASP A 1 86 ? 79.5 31.297 -3.654 1 27.94 86 ASP A N 1
ATOM 600 C CA . ASP A 1 86 ? 79.312 29.875 -3.453 1 27.94 86 ASP A CA 1
ATOM 601 C C . ASP A 1 86 ? 78.688 29.609 -2.082 1 27.94 86 ASP A C 1
ATOM 603 O O . ASP A 1 86 ? 79.312 29.734 -1.057 1 27.94 86 ASP A O 1
ATOM 607 N N . VAL A 1 87 ? 77.5 30.344 -1.81 1 31.78 87 VAL A N 1
ATOM 608 C CA . VAL A 1 87 ? 77 30.062 -0.466 1 31.78 87 VAL A CA 1
ATOM 609 C C . VAL A 1 87 ? 76.875 28.562 -0.276 1 31.78 87 VAL A C 1
ATOM 611 O O . VAL A 1 87 ? 76.25 27.875 -1.094 1 31.78 87 VAL A O 1
ATOM 614 N N . ARG A 1 88 ? 77.938 27.984 0.306 1 28.47 88 ARG A N 1
ATOM 615 C CA . ARG A 1 88 ? 78.062 26.578 0.666 1 28.47 88 ARG A CA 1
ATOM 616 C C . ARG A 1 88 ? 76.875 26.078 1.455 1 28.47 88 ARG A C 1
ATOM 618 O O . ARG A 1 88 ? 76.75 26.422 2.629 1 28.47 88 ARG A O 1
ATOM 625 N N . VAL A 1 89 ? 75.75 26.047 0.753 1 34.66 89 VAL A N 1
ATOM 626 C CA . VAL A 1 89 ? 74.625 25.484 1.435 1 34.66 89 VAL A CA 1
ATOM 627 C C . VAL A 1 89 ? 74.938 24.094 1.96 1 34.66 89 VAL A C 1
ATOM 629 O O . VAL A 1 89 ? 75.438 23.25 1.215 1 34.66 89 VAL A O 1
ATOM 632 N N . GLN A 1 90 ? 75.5 24.047 3.197 1 33.12 90 GLN A N 1
ATOM 633 C CA . GLN A 1 90 ? 75.812 22.812 3.885 1 33.12 90 GLN A CA 1
ATOM 634 C C . GLN A 1 90 ? 74.812 21.719 3.6 1 33.12 90 GLN A C 1
ATOM 636 O O . GLN A 1 90 ? 73.625 21.938 3.771 1 33.12 90 GLN A O 1
ATOM 641 N N . TYR A 1 91 ? 75.25 20.859 2.656 1 36.41 91 TYR A N 1
ATOM 642 C CA . TYR A 1 91 ? 74.562 19.656 2.211 1 36.41 91 TYR A CA 1
ATOM 643 C C . TYR A 1 91 ? 74.188 18.781 3.395 1 36.41 91 TYR A C 1
ATOM 645 O O . TYR A 1 91 ? 75.062 18.297 4.117 1 36.41 91 TYR A O 1
ATOM 653 N N . VAL A 1 92 ? 73.25 19.156 4.102 1 45.38 92 VAL A N 1
ATOM 654 C CA . VAL A 1 92 ? 72.812 18.188 5.105 1 45.38 92 VAL A CA 1
ATOM 655 C C . VAL A 1 92 ? 72.688 16.797 4.473 1 45.38 92 VAL A C 1
ATOM 657 O O . VAL A 1 92 ? 72 16.641 3.451 1 45.38 92 VAL A O 1
ATOM 660 N N . PRO A 1 93 ? 73.688 15.906 4.809 1 48.5 93 PRO A N 1
ATOM 661 C CA . PRO A 1 93 ? 73.688 14.602 4.137 1 48.5 93 PRO A CA 1
ATOM 662 C C . PRO A 1 93 ? 72.375 13.922 4.07 1 48.5 93 PRO A C 1
ATOM 664 O O . PRO A 1 93 ? 71.5 14.148 4.93 1 48.5 93 PRO A O 1
ATOM 667 N N . GLN A 1 94 ? 72.125 13.367 2.875 1 50.66 94 GLN A N 1
ATOM 668 C CA . GLN A 1 94 ? 70.875 12.695 2.551 1 50.66 94 GLN A CA 1
ATOM 669 C C . GLN A 1 94 ? 70.438 11.695 3.641 1 50.66 94 GLN A C 1
ATOM 671 O O . GLN A 1 94 ? 69.25 11.508 3.926 1 50.66 94 GLN A O 1
ATOM 676 N N . ALA A 1 95 ? 71.5 11.211 4.352 1 56.47 95 ALA A N 1
ATOM 677 C CA . ALA A 1 95 ? 71.188 10.227 5.391 1 56.47 95 ALA A CA 1
ATOM 678 C C . ALA A 1 95 ? 70.5 10.867 6.582 1 56.47 95 ALA A C 1
ATOM 680 O O . ALA A 1 95 ? 69.625 10.266 7.184 1 56.47 95 ALA A O 1
ATOM 681 N N . VAL A 1 96 ? 71 11.984 6.953 1 54.84 96 VAL A N 1
ATOM 682 C CA . VAL A 1 96 ? 70.375 12.672 8.086 1 54.84 96 VAL A CA 1
ATOM 683 C C . VAL A 1 96 ? 69 13.211 7.68 1 54.84 96 VAL A C 1
ATOM 685 O O . VAL A 1 96 ? 68.062 13.195 8.477 1 54.84 96 VAL A O 1
ATOM 688 N N . LYS A 1 97 ? 68.875 13.734 6.449 1 54.28 97 LYS A N 1
ATOM 689 C CA . LYS A 1 97 ? 67.5 14.094 5.957 1 54.28 97 LYS A CA 1
ATOM 690 C C . LYS A 1 97 ? 66.562 12.883 5.957 1 54.28 97 LYS A C 1
ATOM 692 O O . LYS A 1 97 ? 65.438 12.992 6.355 1 54.28 97 LYS A O 1
ATOM 697 N N . ASP A 1 98 ? 67.125 11.75 5.551 1 61.06 98 ASP A N 1
ATOM 698 C CA . ASP A 1 98 ? 66.375 10.523 5.574 1 61.06 98 ASP A CA 1
ATOM 699 C C . ASP A 1 98 ? 66.062 10.094 7.004 1 61.06 98 ASP A C 1
ATOM 701 O O . ASP A 1 98 ? 64.938 9.625 7.289 1 61.06 98 ASP A O 1
ATOM 705 N N . GLN A 1 99 ? 66.938 10.266 7.883 1 57.41 99 GLN A N 1
ATOM 706 C CA . GLN A 1 99 ? 66.75 9.914 9.281 1 57.41 99 GLN A CA 1
ATOM 707 C C . GLN A 1 99 ? 65.75 10.859 9.938 1 57.41 99 GLN A C 1
ATOM 709 O O . GLN A 1 99 ? 64.875 10.422 10.695 1 57.41 99 GLN A O 1
ATOM 714 N N . ILE A 1 100 ? 65.875 12.109 9.648 1 53.84 100 ILE A N 1
ATOM 715 C CA . ILE A 1 100 ? 64.875 13.055 10.172 1 53.84 100 ILE A CA 1
ATOM 716 C C . ILE A 1 100 ? 63.5 12.812 9.508 1 53.84 100 ILE A C 1
ATOM 718 O O . ILE A 1 100 ? 62.469 12.844 10.18 1 53.84 100 ILE A O 1
ATOM 722 N N . ARG A 1 101 ? 63.562 12.633 8.195 1 57.53 101 ARG A N 1
ATOM 723 C CA . ARG A 1 101 ? 62.312 12.242 7.531 1 57.53 101 ARG A CA 1
ATOM 724 C C . ARG A 1 101 ? 61.75 10.977 8.156 1 57.53 101 ARG A C 1
ATOM 726 O O . ARG A 1 101 ? 60.531 10.906 8.391 1 57.53 101 ARG A O 1
ATOM 733 N N . ASP A 1 102 ? 62.562 10 8.367 1 61.94 102 ASP A N 1
ATOM 734 C CA . ASP A 1 102 ? 62.094 8.773 9 1 61.94 102 ASP A CA 1
ATOM 735 C C . ASP A 1 102 ? 61.625 9.039 10.43 1 61.94 102 ASP A C 1
ATOM 737 O O . ASP A 1 102 ? 60.625 8.5 10.875 1 61.94 102 ASP A O 1
ATOM 741 N N . GLN A 1 103 ? 62.312 9.805 11.141 1 57.31 103 GLN A N 1
ATOM 742 C CA . GLN A 1 103 ? 61.906 10.117 12.508 1 57.31 103 GLN A CA 1
ATOM 743 C C . GLN A 1 103 ? 60.656 10.992 12.531 1 57.31 103 GLN A C 1
ATOM 745 O O . GLN A 1 103 ? 59.75 10.773 13.352 1 57.31 103 GLN A O 1
ATOM 750 N N . VAL A 1 104 ? 60.562 11.969 11.656 1 56.25 104 VAL A N 1
ATOM 751 C CA . VAL A 1 104 ? 59.344 12.773 11.602 1 56.25 104 VAL A CA 1
ATOM 752 C C . VAL A 1 104 ? 58.188 11.938 11.047 1 56.25 104 VAL A C 1
ATOM 754 O O . VAL A 1 104 ? 57.062 12.016 11.547 1 56.25 104 VAL A O 1
ATOM 757 N N . LYS A 1 105 ? 58.438 11.109 9.984 1 56.75 105 LYS A N 1
ATOM 758 C CA . LYS A 1 105 ? 57.406 10.156 9.562 1 56.75 105 LYS A CA 1
ATOM 759 C C . LYS A 1 105 ? 57.031 9.227 10.703 1 56.75 105 LYS A C 1
ATOM 761 O O . LYS A 1 105 ? 55.844 8.969 10.922 1 56.75 105 LYS A O 1
ATOM 766 N N . ALA A 1 106 ? 57.969 8.711 11.422 1 58.84 106 ALA A N 1
ATOM 767 C CA . ALA A 1 106 ? 57.656 7.863 12.57 1 58.84 106 ALA A CA 1
ATOM 768 C C . ALA A 1 106 ? 56.938 8.656 13.656 1 58.84 106 ALA A C 1
ATOM 770 O O . ALA A 1 106 ? 56 8.164 14.273 1 58.84 106 ALA A O 1
ATOM 771 N N . GLU A 1 107 ? 57.312 9.859 13.93 1 55.91 107 GLU A N 1
ATOM 772 C CA . GLU A 1 107 ? 56.656 10.68 14.938 1 55.91 107 GLU A CA 1
ATOM 773 C C . GLU A 1 107 ? 55.281 11.141 14.445 1 55.91 107 GLU A C 1
ATOM 775 O O . GLU A 1 107 ? 54.312 11.141 15.203 1 55.91 107 GLU A O 1
ATOM 780 N N . VAL A 1 108 ? 55.156 11.602 13.172 1 52.06 108 VAL A N 1
ATOM 781 C CA . VAL A 1 108 ? 53.844 11.938 12.664 1 52.06 108 VAL A CA 1
ATOM 782 C C . VAL A 1 108 ? 53 10.68 12.555 1 52.06 108 VAL A C 1
ATOM 784 O O . VAL A 1 108 ? 51.812 10.688 12.883 1 52.06 108 VAL A O 1
ATOM 787 N N . MET A 1 109 ? 53.531 9.516 12.109 1 51.09 109 MET A N 1
ATOM 788 C CA . MET A 1 109 ? 52.812 8.266 12.148 1 51.09 109 MET A CA 1
ATOM 789 C C . MET A 1 109 ? 52.531 7.84 13.586 1 51.09 109 MET A C 1
ATOM 791 O O . MET A 1 109 ? 51.438 7.328 13.891 1 51.09 109 MET A O 1
ATOM 795 N N . ALA A 1 110 ? 53.406 8.008 14.484 1 52.25 110 ALA A N 1
ATOM 796 C CA . ALA A 1 110 ? 53.188 7.734 15.906 1 52.25 110 ALA A CA 1
ATOM 797 C C . ALA A 1 110 ? 52.219 8.75 16.5 1 52.25 110 ALA A C 1
ATOM 799 O O . ALA A 1 110 ? 51.312 8.391 17.266 1 52.25 110 ALA A O 1
ATOM 800 N N . THR A 1 111 ? 52.375 10.047 16.234 1 49.69 111 THR A N 1
ATOM 801 C CA . THR A 1 111 ? 51.375 11.023 16.672 1 49.69 111 THR A CA 1
ATOM 802 C C . THR A 1 111 ? 50.062 10.859 15.922 1 49.69 111 THR A C 1
ATOM 804 O O . THR A 1 111 ? 49 10.969 16.5 1 49.69 111 THR A O 1
ATOM 807 N N . ALA A 1 112 ? 50.094 10.688 14.531 1 44.78 112 ALA A N 1
ATOM 808 C CA . ALA A 1 112 ? 48.844 10.32 13.859 1 44.78 112 ALA A CA 1
ATOM 809 C C . ALA A 1 112 ? 48.281 9.023 14.422 1 44.78 112 ALA A C 1
ATOM 811 O O . ALA A 1 112 ? 47.062 8.875 14.57 1 44.78 112 ALA A O 1
ATOM 812 N N . LYS A 1 113 ? 49 7.965 14.68 1 44.81 113 LYS A N 1
ATOM 813 C CA . LYS A 1 113 ? 48.594 6.793 15.445 1 44.81 113 LYS A CA 1
ATOM 814 C C . LYS A 1 113 ? 48.219 7.172 16.875 1 44.81 113 LYS A C 1
ATOM 816 O O . LYS A 1 113 ? 47.25 6.641 17.438 1 44.81 113 LYS A O 1
ATOM 821 N N . GLN A 1 114 ? 48.969 7.91 17.609 1 43.34 114 GLN A N 1
ATOM 822 C CA . GLN A 1 114 ? 48.656 8.312 18.984 1 43.34 114 GLN A CA 1
ATOM 823 C C . GLN A 1 114 ? 47.562 9.367 19.016 1 43.34 114 GLN A C 1
ATOM 825 O O . GLN A 1 114 ? 46.719 9.359 19.922 1 43.34 114 GLN A O 1
ATOM 830 N N . GLU A 1 115 ? 47.688 10.461 18.391 1 42.91 115 GLU A N 1
ATOM 831 C CA . GLU A 1 115 ? 46.625 11.445 18.422 1 42.91 115 GLU A CA 1
ATOM 832 C C . GLU A 1 115 ? 45.5 11.047 17.469 1 42.91 115 GLU A C 1
ATOM 834 O O . GLU A 1 115 ? 44.594 11.852 17.203 1 42.91 115 GLU A O 1
ATOM 839 N N . ASN A 1 116 ? 44.906 9.656 17.547 1 38.91 116 ASN A N 1
ATOM 840 C CA . ASN A 1 116 ? 43.781 9.016 16.828 1 38.91 116 ASN A CA 1
ATOM 841 C C . ASN A 1 116 ? 43.406 9.797 15.578 1 38.91 116 ASN A C 1
ATOM 843 O O . ASN A 1 116 ? 42.219 9.891 15.242 1 38.91 116 ASN A O 1
ATOM 847 N N . TRP A 1 117 ? 44.062 10.695 15.102 1 37.69 117 TRP A N 1
ATOM 848 C CA . TRP A 1 117 ? 43.688 11.438 13.898 1 37.69 117 TRP A CA 1
ATOM 849 C C . TRP A 1 117 ? 43.469 10.484 12.727 1 37.69 117 TRP A C 1
ATOM 851 O O . TRP A 1 117 ? 42.594 10.711 11.891 1 37.69 117 TRP A O 1
ATOM 861 N N . ALA A 1 118 ? 44.406 9.727 12.141 1 37.09 118 ALA A N 1
ATOM 862 C CA . ALA A 1 118 ? 44.406 8.812 11 1 37.09 118 ALA A CA 1
ATOM 863 C C . ALA A 1 118 ? 43.75 7.484 11.352 1 37.09 118 ALA A C 1
ATOM 865 O O . ALA A 1 118 ? 43.875 6.496 10.633 1 37.09 118 ALA A O 1
ATOM 866 N N . GLN A 1 119 ? 43.656 7.051 12.656 1 36.06 119 GLN A N 1
ATOM 867 C CA . GLN A 1 119 ? 43.25 5.656 12.773 1 36.06 119 GLN A CA 1
ATOM 868 C C . GLN A 1 119 ? 42 5.379 11.938 1 36.06 119 GLN A C 1
ATOM 870 O O . GLN A 1 119 ? 40.938 5.945 12.195 1 36.06 119 GLN A O 1
ATOM 875 N N . PRO A 1 120 ? 42.062 5.109 10.742 1 41 120 PRO A N 1
ATOM 876 C CA . PRO A 1 120 ? 41 4.457 9.977 1 41 120 PRO A CA 1
ATOM 877 C C . PRO A 1 120 ? 40.094 3.59 10.844 1 41 120 PRO A C 1
ATOM 879 O O . PRO A 1 120 ? 39.094 3.086 10.359 1 41 120 PRO A O 1
ATOM 882 N N . ASN A 1 121 ? 40.562 3.043 11.82 1 40.09 121 ASN A N 1
ATOM 883 C CA . ASN A 1 121 ? 40.094 2.029 12.758 1 40.09 121 ASN A CA 1
ATOM 884 C C . ASN A 1 121 ? 38.906 2.525 13.562 1 40.09 121 ASN A C 1
ATOM 886 O O . ASN A 1 121 ? 38.5 1.898 14.547 1 40.09 121 ASN A O 1
ATOM 890 N N . THR A 1 122 ? 38.781 3.744 13.617 1 46.38 122 THR A N 1
ATOM 891 C CA . THR A 1 122 ? 37.875 4.082 14.711 1 46.38 122 THR A CA 1
ATOM 892 C C . THR A 1 122 ? 36.469 3.627 14.406 1 46.38 122 THR A C 1
ATOM 894 O O . THR A 1 122 ? 35.5 4.051 15.062 1 46.38 122 THR A O 1
ATOM 897 N N . PHE A 1 123 ? 36.25 3.252 13.195 1 50.03 123 PHE A N 1
ATOM 898 C CA . PHE A 1 123 ? 34.875 2.734 13.203 1 50.03 123 PHE A CA 1
ATOM 899 C C . PHE A 1 123 ? 34.75 1.557 14.156 1 50.03 123 PHE A C 1
ATOM 901 O O . PHE A 1 123 ? 35.656 0.729 14.258 1 50.03 123 PHE A O 1
ATOM 908 N N . PRO A 1 124 ? 34 1.767 15.102 1 60.5 124 PRO A N 1
ATOM 909 C CA . PRO A 1 124 ? 33.75 0.589 15.938 1 60.5 124 PRO A CA 1
ATOM 910 C C . PRO A 1 124 ? 33.688 -0.706 15.133 1 60.5 124 PRO A C 1
ATOM 912 O O . PRO A 1 124 ? 33.344 -0.686 13.953 1 60.5 124 PRO A O 1
ATOM 915 N N . ASP A 1 125 ? 34.625 -1.681 15.461 1 61.5 125 ASP A N 1
ATOM 916 C CA . ASP A 1 125 ? 34.656 -3.027 14.898 1 61.5 125 ASP A CA 1
ATOM 917 C C . ASP A 1 125 ? 33.312 -3.443 14.328 1 61.5 125 ASP A C 1
ATOM 919 O O . ASP A 1 125 ? 33.25 -4.152 13.32 1 61.5 125 ASP A O 1
ATOM 923 N N . TRP A 1 126 ? 32.375 -2.887 14.914 1 67.44 126 TRP A N 1
ATOM 924 C CA . TRP A 1 126 ? 31.047 -3.352 14.469 1 67.44 126 TRP A CA 1
ATOM 925 C C . TRP A 1 126 ? 30.719 -2.818 13.078 1 67.44 126 TRP A C 1
ATOM 927 O O . TRP A 1 126 ? 29.969 -3.447 12.328 1 67.44 126 TRP A O 1
ATOM 937 N N . ILE A 1 127 ? 31.312 -1.773 12.617 1 71.25 127 ILE A N 1
ATOM 938 C CA . ILE A 1 127 ? 30.969 -1.157 11.336 1 71.25 127 ILE A CA 1
ATOM 939 C C . ILE A 1 127 ? 31.516 -1.998 10.188 1 71.25 127 ILE A C 1
ATOM 941 O O . ILE A 1 127 ? 30.938 -2.047 9.109 1 71.25 127 ILE A O 1
ATOM 945 N N . SER A 1 128 ? 32.562 -2.707 10.477 1 76.38 128 SER A N 1
ATOM 946 C CA . SER A 1 128 ? 33.156 -3.502 9.406 1 76.38 128 SER A CA 1
ATOM 947 C C . SER A 1 128 ? 32.406 -4.82 9.219 1 76.38 128 SER A C 1
ATOM 949 O O . SER A 1 128 ? 32.531 -5.465 8.18 1 76.38 128 SER A O 1
ATOM 951 N N . ARG A 1 129 ? 31.656 -5.137 10.148 1 85.25 129 ARG A N 1
ATOM 952 C CA . ARG A 1 129 ? 30.984 -6.426 10.094 1 85.25 129 ARG A CA 1
ATOM 953 C C . ARG A 1 129 ? 29.562 -6.277 9.578 1 85.25 129 ARG A C 1
ATOM 955 O O . ARG A 1 129 ? 28.875 -7.273 9.359 1 85.25 129 ARG A O 1
ATOM 962 N N . ILE A 1 130 ? 29.125 -5.078 9.398 1 87.5 130 ILE A N 1
ATOM 963 C CA . ILE A 1 130 ? 27.734 -4.859 8.984 1 87.5 130 ILE A CA 1
ATOM 964 C C . ILE A 1 130 ? 27.719 -4.148 7.633 1 87.5 130 ILE A C 1
ATOM 966 O O . ILE A 1 130 ? 28.484 -3.217 7.402 1 87.5 130 ILE A O 1
ATOM 970 N N . SER A 1 131 ? 26.938 -4.711 6.723 1 86.94 131 SER A N 1
ATOM 971 C CA . SER A 1 131 ? 26.734 -4.07 5.43 1 86.94 131 SER A CA 1
ATOM 972 C C . SER A 1 131 ? 25.25 -3.822 5.164 1 86.94 131 SER A C 1
ATOM 974 O O . SER A 1 131 ? 24.406 -4.582 5.625 1 86.94 131 SER A O 1
ATOM 976 N N . PHE A 1 132 ? 24.984 -2.646 4.457 1 87.88 132 PHE A N 1
ATOM 977 C CA . PHE A 1 132 ? 23.609 -2.303 4.094 1 87.88 132 PHE A CA 1
ATOM 978 C C . PHE A 1 132 ? 23.438 -2.285 2.582 1 87.88 132 PHE A C 1
ATOM 980 O O . PHE A 1 132 ? 24.359 -1.879 1.854 1 87.88 132 PHE A O 1
ATOM 987 N N . ASP A 1 133 ? 22.344 -2.809 2.168 1 89.19 133 ASP A N 1
ATOM 988 C CA . ASP A 1 133 ? 21.969 -2.736 0.756 1 89.19 133 ASP A CA 1
ATOM 989 C C . ASP A 1 133 ? 20.516 -2.342 0.586 1 89.19 133 ASP A C 1
ATOM 991 O O . ASP A 1 133 ? 19.719 -2.475 1.519 1 89.19 133 ASP A O 1
ATOM 995 N N . GLY A 1 134 ? 20.188 -1.779 -0.578 1 91.12 134 GLY A N 1
ATOM 996 C CA . GLY A 1 134 ? 18.812 -1.368 -0.853 1 91.12 134 GLY A CA 1
ATOM 997 C C . GLY A 1 134 ? 18.562 -1.088 -2.322 1 91.12 134 GLY A C 1
ATOM 998 O O . GLY A 1 134 ? 19.5 -0.984 -3.111 1 91.12 134 GLY A O 1
ATOM 999 N N . ASP A 1 135 ? 17.344 -1.095 -2.637 1 94.81 135 ASP A N 1
ATOM 1000 C CA . ASP A 1 135 ? 16.938 -0.726 -3.99 1 94.81 135 ASP A CA 1
ATOM 1001 C C . ASP A 1 135 ? 15.562 -0.053 -3.992 1 94.81 135 ASP A C 1
ATOM 1003 O O . ASP A 1 135 ? 14.75 -0.283 -3.094 1 94.81 135 ASP A O 1
ATOM 1007 N N . ILE A 1 136 ? 15.367 0.812 -4.922 1 95.62 136 ILE A N 1
ATOM 1008 C CA . ILE A 1 136 ? 14.102 1.509 -5.133 1 95.62 136 ILE A CA 1
ATOM 1009 C C . ILE A 1 136 ? 13.68 1.379 -6.594 1 95.62 136 ILE A C 1
ATOM 1011 O O . ILE A 1 136 ? 14.508 1.513 -7.5 1 95.62 136 ILE A O 1
ATOM 1015 N N . ARG A 1 137 ? 12.461 1.071 -6.754 1 97.56 137 ARG A N 1
ATOM 1016 C CA . ARG A 1 137 ? 11.859 1.016 -8.086 1 97.56 137 ARG A CA 1
ATOM 1017 C C . ARG A 1 137 ? 10.602 1.87 -8.156 1 97.56 137 ARG A C 1
ATOM 1019 O O . ARG A 1 137 ? 9.664 1.664 -7.379 1 97.56 137 ARG A O 1
ATOM 1026 N N . LEU A 1 138 ? 10.633 2.848 -9.016 1 97.19 138 LEU A N 1
ATOM 1027 C CA . LEU A 1 138 ? 9.438 3.623 -9.344 1 97.19 138 LEU A CA 1
ATOM 1028 C C . LEU A 1 138 ? 8.812 3.137 -10.648 1 97.19 138 LEU A C 1
ATOM 1030 O O . LEU A 1 138 ? 9.5 3.043 -11.672 1 97.19 138 LEU A O 1
ATOM 1034 N N . ARG A 1 139 ? 7.535 2.881 -10.617 1 97.19 139 ARG A N 1
ATOM 1035 C CA . ARG A 1 139 ? 6.898 2.281 -11.789 1 97.19 139 ARG A CA 1
ATOM 1036 C C . ARG A 1 139 ? 5.598 2.998 -12.133 1 97.19 139 ARG A C 1
ATOM 1038 O O . ARG A 1 139 ? 4.824 3.357 -11.242 1 97.19 139 ARG A O 1
ATOM 1045 N N . ASP A 1 140 ? 5.492 3.34 -13.367 1 96.06 140 ASP A N 1
ATOM 1046 C CA . ASP A 1 140 ? 4.195 3.688 -13.953 1 96.06 140 ASP A CA 1
ATOM 1047 C C . ASP A 1 140 ? 3.613 2.516 -14.734 1 96.06 140 ASP A C 1
ATOM 1049 O O . ASP A 1 140 ? 4.207 2.059 -15.711 1 96.06 140 ASP A O 1
ATOM 1053 N N . GLU A 1 141 ? 2.441 2.033 -14.328 1 96.12 141 GLU A N 1
ATOM 1054 C CA . GLU A 1 141 ? 1.85 0.846 -14.945 1 96.12 141 GLU A CA 1
ATOM 1055 C C . GLU A 1 141 ? 0.472 1.153 -15.523 1 96.12 141 GLU A C 1
ATOM 1057 O O . GLU A 1 141 ? -0.317 1.876 -14.914 1 96.12 141 GLU A O 1
ATOM 1062 N N . SER A 1 142 ? 0.233 0.68 -16.719 1 96.31 142 SER A N 1
ATOM 1063 C CA . SER A 1 142 ? -1.075 0.75 -17.359 1 96.31 142 SER A CA 1
ATOM 1064 C C . SER A 1 142 ? -1.545 -0.629 -17.812 1 96.31 142 SER A C 1
ATOM 1066 O O . SER A 1 142 ? -0.752 -1.426 -18.312 1 96.31 142 SER A O 1
ATOM 1068 N N . ARG A 1 143 ? -2.756 -0.899 -17.531 1 95.81 143 ARG A N 1
ATOM 1069 C CA . ARG A 1 143 ? -3.383 -2.16 -17.906 1 95.81 143 ARG A CA 1
ATOM 1070 C C . ARG A 1 143 ? -4.527 -1.928 -18.891 1 95.81 143 ARG A C 1
ATOM 1072 O O . ARG A 1 143 ? -5.48 -1.208 -18.594 1 95.81 143 ARG A O 1
ATOM 1079 N N . TYR A 1 144 ? -4.438 -2.564 -20.047 1 96.62 144 TYR A N 1
ATOM 1080 C CA . TYR A 1 144 ? -5.441 -2.428 -21.094 1 96.62 144 TYR A CA 1
ATOM 1081 C C . TYR A 1 144 ? -6.16 -3.75 -21.344 1 96.62 144 TYR A C 1
ATOM 1083 O O . TYR A 1 144 ? -5.531 -4.746 -21.703 1 96.62 144 TYR A O 1
ATOM 1091 N N . PHE A 1 145 ? -7.457 -3.711 -21.156 1 94.88 145 PHE A N 1
ATOM 1092 C CA . PHE A 1 145 ? -8.258 -4.922 -21.312 1 94.88 145 PHE A CA 1
ATOM 1093 C C . PHE A 1 145 ? -8.992 -4.91 -22.656 1 94.88 145 PHE A C 1
ATOM 1095 O O . PHE A 1 145 ? -9.43 -3.857 -23.109 1 94.88 145 PHE A O 1
ATOM 1102 N N . SER A 1 146 ? -9.117 -6.086 -23.156 1 95.5 146 SER A N 1
ATOM 1103 C CA . SER A 1 146 ? -9.867 -6.219 -24.391 1 95.5 146 SER A CA 1
ATOM 1104 C C . SER A 1 146 ? -11.367 -6.105 -24.156 1 95.5 146 SER A C 1
ATOM 1106 O O . SER A 1 146 ? -11.875 -6.598 -23.141 1 95.5 146 SER A O 1
ATOM 1108 N N . GLY A 1 147 ? -12.062 -5.465 -25.125 1 92.06 147 GLY A N 1
ATOM 1109 C CA . GLY A 1 147 ? -13.508 -5.391 -25.062 1 92.06 147 GLY A CA 1
ATOM 1110 C C . GLY A 1 147 ? -14.188 -6.734 -25.266 1 92.06 147 GLY A C 1
ATOM 1111 O O . GLY A 1 147 ? -15.359 -6.902 -24.922 1 92.06 147 GLY A O 1
ATOM 1112 N N . ASN A 1 148 ? -13.453 -7.715 -25.766 1 93.62 148 ASN A N 1
ATOM 1113 C CA . ASN A 1 148 ? -13.984 -9.039 -26.062 1 93.62 148 ASN A CA 1
ATOM 1114 C C . ASN A 1 148 ? -13.875 -9.969 -24.859 1 93.62 148 ASN A C 1
ATOM 1116 O O . ASN A 1 148 ? -14.32 -11.117 -24.906 1 93.62 148 ASN A O 1
ATOM 1120 N N . ASN A 1 149 ? -13.352 -9.508 -23.781 1 95.44 149 ASN A N 1
ATOM 1121 C CA . ASN A 1 149 ? -13.203 -10.328 -22.578 1 95.44 149 ASN A CA 1
ATOM 1122 C C . ASN A 1 149 ? -14.562 -10.664 -21.969 1 95.44 149 ASN A C 1
ATOM 1124 O O . ASN A 1 149 ? -15.508 -9.883 -22.062 1 95.44 149 ASN A O 1
ATOM 1128 N N . SER A 1 150 ? -14.578 -11.836 -21.391 1 92.94 150 SER A N 1
ATOM 1129 C CA . SER A 1 150 ? -15.758 -12.172 -20.609 1 92.94 150 SER A CA 1
ATOM 1130 C C . SER A 1 150 ? -15.859 -11.297 -19.359 1 92.94 150 SER A C 1
ATOM 1132 O O . SER A 1 150 ? -14.852 -11.016 -18.719 1 92.94 150 SER A O 1
ATOM 1134 N N . ASN A 1 151 ? -17.047 -10.828 -19.047 1 88.94 151 ASN A N 1
ATOM 1135 C CA . ASN A 1 151 ? -17.219 -9.984 -17.859 1 88.94 151 ASN A CA 1
ATOM 1136 C C . ASN A 1 151 ? -17.703 -10.789 -16.656 1 88.94 151 ASN A C 1
ATOM 1138 O O . ASN A 1 151 ? -18.141 -10.219 -15.656 1 88.94 151 ASN A O 1
ATOM 1142 N N . ASN A 1 152 ? -17.625 -12.117 -16.781 1 89.31 152 ASN A N 1
ATOM 1143 C CA . ASN A 1 152 ? -18.094 -12.992 -15.703 1 89.31 152 ASN A CA 1
ATOM 1144 C C . ASN A 1 152 ? -17.031 -14.016 -15.32 1 89.31 152 ASN A C 1
ATOM 1146 O O . ASN A 1 152 ? -17.328 -15.203 -15.188 1 89.31 152 ASN A O 1
ATOM 1150 N N . ILE A 1 153 ? -15.867 -13.555 -15.195 1 92.56 153 ILE A N 1
ATOM 1151 C CA . ILE A 1 153 ? -14.805 -14.445 -14.734 1 92.56 153 ILE A CA 1
ATOM 1152 C C . ILE A 1 153 ? -14.688 -14.367 -13.211 1 92.56 153 ILE A C 1
ATOM 1154 O O . ILE A 1 153 ? -14.484 -13.281 -12.656 1 92.56 153 ILE A O 1
ATOM 1158 N N . THR A 1 154 ? -14.773 -15.492 -12.609 1 93.62 154 THR A N 1
ATOM 1159 C CA . THR A 1 154 ? -14.773 -15.555 -11.148 1 93.62 154 THR A CA 1
ATOM 1160 C C . THR A 1 154 ? -13.359 -15.422 -10.602 1 93.62 154 THR A C 1
ATOM 1162 O O . THR A 1 154 ? -12.422 -16.016 -11.141 1 93.62 154 THR A O 1
ATOM 1165 N N . ASP A 1 155 ? -13.211 -14.609 -9.578 1 93.62 155 ASP A N 1
ATOM 1166 C CA . ASP A 1 155 ? -11.977 -14.523 -8.805 1 93.62 155 ASP A CA 1
ATOM 1167 C C . ASP A 1 155 ? -11.953 -15.562 -7.688 1 93.62 155 ASP A C 1
ATOM 1169 O O . ASP A 1 155 ? -12.367 -15.273 -6.559 1 93.62 155 ASP A O 1
ATOM 1173 N N . PHE A 1 156 ? -11.383 -16.641 -7.953 1 95.56 156 PHE A N 1
ATOM 1174 C CA . PHE A 1 156 ? -11.445 -17.766 -7.023 1 95.56 156 PHE A CA 1
ATOM 1175 C C . PHE A 1 156 ? -10.57 -17.5 -5.805 1 95.56 156 PHE A C 1
ATOM 1177 O O . PHE A 1 156 ? -10.82 -18.047 -4.727 1 95.56 156 PHE A O 1
ATOM 1184 N N . ALA A 1 157 ? -9.508 -16.734 -6 1 93.5 157 ALA A N 1
ATOM 1185 C CA . ALA A 1 157 ? -8.703 -16.359 -4.84 1 93.5 157 ALA A CA 1
ATOM 1186 C C . ALA A 1 157 ? -9.547 -15.602 -3.816 1 93.5 157 ALA A C 1
ATOM 1188 O O . ALA A 1 157 ? -9.539 -15.93 -2.629 1 93.5 157 ALA A O 1
ATOM 1189 N N . LYS A 1 158 ? -10.273 -14.648 -4.328 1 92.5 158 LYS A N 1
ATOM 1190 C CA . LYS A 1 158 ? -11.117 -13.852 -3.449 1 92.5 158 LYS A CA 1
ATOM 1191 C C . LYS A 1 158 ? -12.281 -14.68 -2.906 1 92.5 158 LYS A C 1
ATOM 1193 O O . LYS A 1 158 ? -12.711 -14.484 -1.766 1 92.5 158 LYS A O 1
ATOM 1198 N N . LEU A 1 159 ? -12.797 -15.562 -3.705 1 94.06 159 LEU A N 1
ATOM 1199 C CA . LEU A 1 159 ? -13.867 -16.453 -3.266 1 94.06 159 LEU A CA 1
ATOM 1200 C C . LEU A 1 159 ? -13.445 -17.25 -2.037 1 94.06 159 LEU A C 1
ATOM 1202 O O . LEU A 1 159 ? -14.195 -17.344 -1.065 1 94.06 159 LEU A O 1
ATOM 1206 N N . ASN A 1 160 ? -12.234 -17.812 -1.988 1 94.38 160 ASN A N 1
ATOM 1207 C CA . ASN A 1 160 ? -11.719 -18.562 -0.851 1 94.38 160 ASN A CA 1
ATOM 1208 C C . ASN A 1 160 ? -11.445 -17.656 0.345 1 94.38 160 ASN A C 1
ATOM 1210 O O . ASN A 1 160 ? -11.656 -18.047 1.492 1 94.38 160 ASN A O 1
ATOM 1214 N N . ASP A 1 161 ? -11.062 -16.5 0.066 1 89.88 161 ASP A N 1
ATOM 1215 C CA . ASP A 1 161 ? -10.695 -15.57 1.128 1 89.88 161 ASP A CA 1
ATOM 1216 C C . ASP A 1 161 ? -11.938 -15.086 1.881 1 89.88 161 ASP A C 1
ATOM 1218 O O . ASP A 1 161 ? -11.898 -14.914 3.102 1 89.88 161 ASP A O 1
ATOM 1222 N N . THR A 1 162 ? -12.961 -14.828 1.119 1 88.56 162 THR A N 1
ATOM 1223 C CA . THR A 1 162 ? -14.156 -14.242 1.714 1 88.56 162 THR A CA 1
ATOM 1224 C C . THR A 1 162 ? -15.242 -15.305 1.9 1 88.56 162 THR A C 1
ATOM 1226 O O . THR A 1 162 ? -16.344 -15 2.369 1 88.56 162 THR A O 1
ATOM 1229 N N . GLY A 1 163 ? -14.906 -16.469 1.587 1 88 163 GLY A N 1
ATOM 1230 C CA . GLY A 1 163 ? -15.891 -17.531 1.603 1 88 163 GLY A CA 1
ATOM 1231 C C . GLY A 1 163 ? -16.172 -18.062 2.992 1 88 163 GLY A C 1
ATOM 1232 O O . GLY A 1 163 ? -15.609 -17.578 3.977 1 88 163 GLY A O 1
ATOM 1233 N N . PRO A 1 164 ? -17.031 -19.047 2.824 1 93.31 164 PRO A N 1
ATOM 1234 C CA . PRO A 1 164 ? -17.5 -19.797 1.657 1 93.31 164 PRO A CA 1
ATOM 1235 C C . PRO A 1 164 ? -18.594 -19.047 0.881 1 93.31 164 PRO A C 1
ATOM 1237 O O . PRO A 1 164 ? -19.359 -18.281 1.466 1 93.31 164 PRO A O 1
ATOM 1240 N N . TYR A 1 165 ? -18.672 -19.438 -0.414 1 94.56 165 TYR A N 1
ATOM 1241 C CA . TYR A 1 165 ? -19.672 -18.828 -1.294 1 94.56 165 TYR A CA 1
ATOM 1242 C C . TYR A 1 165 ? -20.797 -19.797 -1.598 1 94.56 165 TYR A C 1
ATOM 1244 O O . TYR A 1 165 ? -20.562 -20.953 -1.975 1 94.56 165 TYR A O 1
ATOM 1252 N N . ASP A 1 166 ? -21.984 -19.312 -1.464 1 95.62 166 ASP A N 1
ATOM 1253 C CA . ASP A 1 166 ? -23.156 -20.109 -1.794 1 95.62 166 ASP A CA 1
ATOM 1254 C C . ASP A 1 166 ? -23.391 -20.156 -3.303 1 95.62 166 ASP A C 1
ATOM 1256 O O . ASP A 1 166 ? -23.844 -19.172 -3.898 1 95.62 166 ASP A O 1
ATOM 1260 N N . VAL A 1 167 ? -23.203 -21.375 -3.855 1 95.12 167 VAL A N 1
ATOM 1261 C CA . VAL A 1 167 ? -23.25 -21.5 -5.309 1 95.12 167 VAL A CA 1
ATOM 1262 C C . VAL A 1 167 ? -24.672 -21.812 -5.75 1 95.12 167 VAL A C 1
ATOM 1264 O O . VAL A 1 167 ? -24.953 -21.922 -6.949 1 95.12 167 VAL A O 1
ATOM 1267 N N . ASN A 1 168 ? -25.578 -21.984 -4.824 1 95.06 168 ASN A N 1
ATOM 1268 C CA . ASN A 1 168 ? -26.984 -22.188 -5.164 1 95.06 168 ASN A CA 1
ATOM 1269 C C . ASN A 1 168 ? -27.672 -20.891 -5.523 1 95.06 168 ASN A C 1
ATOM 1271 O O . ASN A 1 168 ? -27.906 -20.031 -4.66 1 95.06 168 ASN A O 1
ATOM 1275 N N . LYS A 1 169 ? -28.109 -20.781 -6.734 1 89.12 169 LYS A N 1
ATOM 1276 C CA . LYS A 1 169 ? -28.672 -19.547 -7.242 1 89.12 169 LYS A CA 1
ATOM 1277 C C . LYS A 1 169 ? -30.062 -19.297 -6.664 1 89.12 169 LYS A C 1
ATOM 1279 O O . LYS A 1 169 ? -30.578 -18.188 -6.703 1 89.12 169 LYS A O 1
ATOM 1284 N N . ASN A 1 170 ? -30.656 -20.328 -6.18 1 90.56 170 ASN A N 1
ATOM 1285 C CA . ASN A 1 170 ? -31.984 -20.203 -5.598 1 90.56 170 ASN A CA 1
ATOM 1286 C C . ASN A 1 170 ? -31.922 -19.578 -4.203 1 90.56 170 ASN A C 1
ATOM 1288 O O . ASN A 1 170 ? -32.906 -19.016 -3.727 1 90.56 170 ASN A O 1
ATOM 1292 N N . SER A 1 171 ? -30.797 -19.75 -3.582 1 89.88 171 SER A N 1
ATOM 1293 C CA . SER A 1 171 ? -30.656 -19.234 -2.225 1 89.88 171 SER A CA 1
ATOM 1294 C C . SER A 1 171 ? -29.781 -17.984 -2.197 1 89.88 171 SER A C 1
ATOM 1296 O O . SER A 1 171 ? -29.797 -17.234 -1.218 1 89.88 171 SER A O 1
ATOM 1298 N N . ASN A 1 172 ? -29 -17.781 -3.154 1 87.19 172 ASN A N 1
ATOM 1299 C CA . ASN A 1 172 ? -28.078 -16.656 -3.225 1 87.19 172 ASN A CA 1
ATOM 1300 C C . ASN A 1 172 ? -28.203 -15.922 -4.555 1 87.19 172 ASN A C 1
ATOM 1302 O O . ASN A 1 172 ? -27.828 -16.453 -5.602 1 87.19 172 ASN A O 1
ATOM 1306 N N . THR A 1 173 ? -28.578 -14.648 -4.508 1 79.44 173 THR A N 1
ATOM 1307 C CA . THR A 1 173 ? -28.797 -13.891 -5.738 1 79.44 173 THR A CA 1
ATOM 1308 C C . THR A 1 173 ? -27.562 -13.047 -6.07 1 79.44 173 THR A C 1
ATOM 1310 O O . THR A 1 173 ? -27.516 -12.383 -7.109 1 79.44 173 THR A O 1
ATOM 1313 N N . LYS A 1 174 ? -26.547 -13.125 -5.277 1 81.5 174 LYS A N 1
ATOM 1314 C CA . LYS A 1 174 ? -25.344 -12.32 -5.5 1 81.5 174 LYS A CA 1
ATOM 1315 C C . LYS A 1 174 ? -24.312 -13.086 -6.336 1 81.5 174 LYS A C 1
ATOM 1317 O O . LYS A 1 174 ? -24.141 -14.297 -6.168 1 81.5 174 LYS A O 1
ATOM 1322 N N . PHE A 1 175 ? -23.688 -12.359 -7.188 1 86.44 175 PHE A N 1
ATOM 1323 C CA . PHE A 1 175 ? -22.594 -12.945 -7.957 1 86.44 175 PHE A CA 1
ATOM 1324 C C . PHE A 1 175 ? -21.391 -13.227 -7.066 1 86.44 175 PHE A C 1
ATOM 1326 O O . PHE A 1 175 ? -21.203 -12.555 -6.051 1 86.44 175 PHE A O 1
ATOM 1333 N N . PRO A 1 176 ? -20.641 -14.227 -7.445 1 90.81 176 PRO A N 1
ATOM 1334 C CA . PRO A 1 176 ? -19.359 -14.375 -6.77 1 90.81 176 PRO A CA 1
ATOM 1335 C C . PRO A 1 176 ? -18.406 -13.219 -7.07 1 90.81 176 PRO A C 1
ATOM 1337 O O . PRO A 1 176 ? -18.672 -12.398 -7.945 1 90.81 176 PRO A O 1
ATOM 1340 N N . PRO A 1 177 ? -17.375 -13.148 -6.32 1 90.94 177 PRO A N 1
ATOM 1341 C CA . PRO A 1 177 ? -16.391 -12.141 -6.711 1 90.94 177 PRO A CA 1
ATOM 1342 C C . PRO A 1 177 ? -15.891 -12.328 -8.141 1 90.94 177 PRO A C 1
ATOM 1344 O O . PRO A 1 177 ? -15.523 -13.438 -8.539 1 90.94 177 PRO A O 1
ATOM 1347 N N . LEU A 1 178 ? -15.922 -11.195 -8.859 1 91.12 178 LEU A N 1
ATOM 1348 C CA . LEU A 1 178 ? -15.555 -11.25 -10.273 1 91.12 178 LEU A CA 1
ATOM 1349 C C . LEU A 1 178 ? -14.32 -10.406 -10.547 1 91.12 178 LEU A C 1
ATOM 1351 O O . LEU A 1 178 ? -14.133 -9.359 -9.93 1 91.12 178 LEU A O 1
ATOM 1355 N N . LEU A 1 179 ? -13.539 -10.773 -11.477 1 91 179 LEU A N 1
ATOM 1356 C CA . LEU A 1 179 ? -12.367 -10.023 -11.906 1 91 179 LEU A CA 1
ATOM 1357 C C . LEU A 1 179 ? -12.766 -8.852 -12.797 1 91 179 LEU A C 1
ATOM 1359 O O . LEU A 1 179 ? -13.805 -8.891 -13.453 1 91 179 LEU A O 1
ATOM 1363 N N . ASN A 1 180 ? -11.961 -7.754 -12.773 1 90.31 180 ASN A N 1
ATOM 1364 C CA . ASN A 1 180 ? -12.062 -6.727 -13.797 1 90.31 180 ASN A CA 1
ATOM 1365 C C . ASN A 1 180 ? -11.461 -7.191 -15.125 1 90.31 180 ASN A C 1
ATOM 1367 O O . ASN A 1 180 ? -10.25 -7.391 -15.219 1 90.31 180 ASN A O 1
ATOM 1371 N N . THR A 1 181 ? -12.32 -7.34 -16.078 1 92.06 181 THR A N 1
ATOM 1372 C CA . THR A 1 181 ? -11.812 -7.91 -17.312 1 92.06 181 THR A CA 1
ATOM 1373 C C . THR A 1 181 ? -11.992 -6.93 -18.469 1 92.06 181 THR A C 1
ATOM 1375 O O . THR A 1 181 ? -11.469 -7.152 -19.562 1 92.06 181 THR A O 1
ATOM 1378 N N . ARG A 1 182 ? -12.625 -5.789 -18.25 1 91.12 182 ARG A N 1
ATOM 1379 C CA . ARG A 1 182 ? -12.938 -4.953 -19.391 1 91.12 182 ARG A CA 1
ATOM 1380 C C . ARG A 1 182 ? -12.594 -3.492 -19.125 1 91.12 182 ARG A C 1
ATOM 1382 O O . ARG A 1 182 ? -12.539 -2.676 -20.047 1 91.12 182 ARG A O 1
ATOM 1389 N N . GLU A 1 183 ? -12.398 -3.152 -17.922 1 89 183 GLU A N 1
ATOM 1390 C CA . GLU A 1 183 ? -12.133 -1.758 -17.578 1 89 183 GLU A CA 1
ATOM 1391 C C . GLU A 1 183 ? -10.633 -1.503 -17.438 1 89 183 GLU A C 1
ATOM 1393 O O . GLU A 1 183 ? -10 -2.049 -16.531 1 89 183 GLU A O 1
ATOM 1398 N N . ASP A 1 184 ? -10.164 -0.587 -18.156 1 91.12 184 ASP A N 1
ATOM 1399 C CA . ASP A 1 184 ? -8.734 -0.275 -18.156 1 91.12 184 ASP A CA 1
ATOM 1400 C C . ASP A 1 184 ? -8.336 0.456 -16.875 1 91.12 184 ASP A C 1
ATOM 1402 O O . ASP A 1 184 ? -9.164 1.12 -16.25 1 91.12 184 ASP A O 1
ATOM 1406 N N . ARG A 1 185 ? -7.152 0.26 -16.5 1 91.44 185 ARG A N 1
ATOM 1407 C CA . ARG A 1 185 ? -6.484 1.005 -15.43 1 91.44 185 ARG A CA 1
ATOM 1408 C C . ARG A 1 185 ? -5.215 1.671 -15.938 1 91.44 185 ARG A C 1
ATOM 1410 O O . ARG A 1 185 ? -4.223 0.994 -16.219 1 91.44 185 ARG A O 1
ATOM 1417 N N . GLU A 1 186 ? -5.203 2.986 -15.906 1 90.44 186 GLU A N 1
ATOM 1418 C CA . GLU A 1 186 ? -4.09 3.68 -16.547 1 90.44 186 GLU A CA 1
ATOM 1419 C C . GLU A 1 186 ? -3.275 4.469 -15.523 1 90.44 186 GLU A C 1
ATOM 1421 O O . GLU A 1 186 ? -3.834 5.039 -14.578 1 90.44 186 GLU A O 1
ATOM 1426 N N . ASN A 1 187 ? -2 4.441 -15.75 1 90.88 187 ASN A N 1
ATOM 1427 C CA . ASN A 1 187 ? -1.057 5.297 -15.039 1 90.88 187 ASN A CA 1
ATOM 1428 C C . ASN A 1 187 ? -1.103 5.059 -13.531 1 90.88 187 ASN A C 1
ATOM 1430 O O . ASN A 1 187 ? -1.3 5.992 -12.758 1 90.88 187 ASN A O 1
ATOM 1434 N N . LEU A 1 188 ? -0.956 3.852 -13.242 1 92.38 188 LEU A N 1
ATOM 1435 C CA . LEU A 1 188 ? -0.806 3.514 -11.836 1 92.38 188 LEU A CA 1
ATOM 1436 C C . LEU A 1 188 ? 0.627 3.748 -11.367 1 92.38 188 LEU A C 1
ATOM 1438 O O . LEU A 1 188 ? 1.56 3.113 -11.867 1 92.38 188 LEU A O 1
ATOM 1442 N N . PHE A 1 189 ? 0.759 4.691 -10.438 1 94 189 PHE A N 1
ATOM 1443 C CA . PHE A 1 189 ? 2.074 4.926 -9.852 1 94 189 PHE A CA 1
ATOM 1444 C C . PHE A 1 189 ? 2.363 3.918 -8.742 1 94 189 PHE A C 1
ATOM 1446 O O . PHE A 1 189 ? 1.593 3.803 -7.789 1 94 189 PHE A O 1
ATOM 1453 N N . ARG A 1 190 ? 3.445 3.207 -8.961 1 95.25 190 ARG A N 1
ATOM 1454 C CA . ARG A 1 190 ? 3.799 2.164 -8 1 95.25 190 ARG A CA 1
ATOM 1455 C C . ARG A 1 190 ? 5.254 2.297 -7.562 1 95.25 190 ARG A C 1
ATOM 1457 O O . ARG A 1 190 ? 6.066 2.906 -8.266 1 95.25 190 ARG A O 1
ATOM 1464 N N . LEU A 1 191 ? 5.527 1.807 -6.344 1 95.81 191 LEU A N 1
ATOM 1465 C CA . LEU A 1 191 ? 6.844 1.936 -5.727 1 95.81 191 LEU A CA 1
ATOM 1466 C C . LEU A 1 191 ? 7.25 0.636 -5.039 1 95.81 191 LEU A C 1
ATOM 1468 O O . LEU A 1 191 ? 6.414 -0.035 -4.426 1 95.81 191 LEU A O 1
ATOM 1472 N N . ARG A 1 192 ? 8.5 0.241 -5.238 1 96.88 192 ARG A N 1
ATOM 1473 C CA . ARG A 1 192 ? 9.109 -0.809 -4.43 1 96.88 192 ARG A CA 1
ATOM 1474 C C . ARG A 1 192 ? 10.375 -0.302 -3.734 1 96.88 192 ARG A C 1
ATOM 1476 O O . ARG A 1 192 ? 11.266 0.247 -4.383 1 96.88 192 ARG A O 1
ATOM 1483 N N . ALA A 1 193 ? 10.422 -0.406 -2.441 1 95.25 193 ALA A N 1
ATOM 1484 C CA . ALA A 1 193 ? 11.602 -0.079 -1.646 1 95.25 193 ALA A CA 1
ATOM 1485 C C . ALA A 1 193 ? 12.023 -1.264 -0.784 1 95.25 193 ALA A C 1
ATOM 1487 O O . ALA A 1 193 ? 11.211 -1.832 -0.053 1 95.25 193 ALA A O 1
ATOM 1488 N N . ARG A 1 194 ? 13.25 -1.614 -0.94 1 95.56 194 ARG A N 1
ATOM 1489 C CA . ARG A 1 194 ? 13.812 -2.682 -0.122 1 95.56 194 ARG A CA 1
ATOM 1490 C C . ARG A 1 194 ? 15.078 -2.219 0.584 1 95.56 194 ARG A C 1
ATOM 1492 O O . ARG A 1 194 ? 15.891 -1.497 0.001 1 95.56 194 ARG A O 1
ATOM 1499 N N . LEU A 1 195 ? 15.211 -2.547 1.833 1 93.94 195 LEU A N 1
ATOM 1500 C CA . LEU A 1 195 ? 16.375 -2.23 2.646 1 93.94 195 LEU A CA 1
ATOM 1501 C C . LEU A 1 195 ? 16.859 -3.463 3.404 1 93.94 195 LEU A C 1
ATOM 1503 O O . LEU A 1 195 ? 16.094 -4.078 4.148 1 93.94 195 LEU A O 1
ATOM 1507 N N . GLY A 1 196 ? 18.125 -3.803 3.213 1 94.12 196 GLY A N 1
ATOM 1508 C CA . GLY A 1 196 ? 18.688 -4.996 3.828 1 94.12 196 GLY A CA 1
ATOM 1509 C C . GLY A 1 196 ? 19.938 -4.719 4.641 1 94.12 196 GLY A C 1
ATOM 1510 O O . GLY A 1 196 ? 20.656 -3.766 4.363 1 94.12 196 GLY A O 1
ATOM 1511 N N . MET A 1 197 ? 20.109 -5.512 5.652 1 92.94 197 MET A N 1
ATOM 1512 C CA . MET A 1 197 ? 21.297 -5.508 6.484 1 92.94 197 MET A CA 1
ATOM 1513 C C . MET A 1 197 ? 21.891 -6.906 6.598 1 92.94 197 MET A C 1
ATOM 1515 O O . MET A 1 197 ? 21.172 -7.883 6.781 1 92.94 197 MET A O 1
ATOM 1519 N N . LYS A 1 198 ? 23.172 -6.992 6.395 1 93.38 198 LYS A N 1
ATOM 1520 C CA . LYS A 1 198 ? 23.922 -8.242 6.562 1 93.38 198 LYS A CA 1
ATOM 1521 C C . LYS A 1 198 ? 24.984 -8.109 7.641 1 93.38 198 LYS A C 1
ATOM 1523 O O . LYS A 1 198 ? 25.719 -7.125 7.672 1 93.38 198 LYS A O 1
ATOM 1528 N N . ALA A 1 199 ? 25.031 -9.062 8.523 1 94.06 199 ALA A N 1
ATOM 1529 C CA . ALA A 1 199 ? 26 -9.062 9.609 1 94.06 199 ALA A CA 1
ATOM 1530 C C . ALA A 1 199 ? 26.875 -10.32 9.578 1 94.06 199 ALA A C 1
ATOM 1532 O O . ALA A 1 199 ? 26.344 -11.438 9.641 1 94.06 199 ALA A O 1
ATOM 1533 N N . VAL A 1 200 ? 28.172 -10.07 9.516 1 93.25 200 VAL A N 1
ATOM 1534 C CA . VAL A 1 200 ? 29.109 -11.188 9.641 1 93.25 200 VAL A CA 1
ATOM 1535 C C . VAL A 1 200 ? 29.344 -11.492 11.117 1 93.25 200 VAL A C 1
ATOM 1537 O O . VAL A 1 200 ? 30.047 -10.75 11.805 1 93.25 200 VAL A O 1
ATOM 1540 N N . ILE A 1 201 ? 28.844 -12.555 11.516 1 92.44 201 ILE A N 1
ATOM 1541 C CA . ILE A 1 201 ? 28.938 -12.93 12.922 1 92.44 201 ILE A CA 1
ATOM 1542 C C . ILE A 1 201 ? 30.281 -13.586 13.195 1 92.44 201 ILE A C 1
ATOM 1544 O O . ILE A 1 201 ? 30.938 -13.297 14.203 1 92.44 201 ILE A O 1
ATOM 1548 N N . SER A 1 202 ? 30.594 -14.445 12.344 1 91.88 202 SER A N 1
ATOM 1549 C CA . SER A 1 202 ? 31.891 -15.125 12.281 1 91.88 202 SER A CA 1
ATOM 1550 C C . SER A 1 202 ? 32.281 -15.406 10.836 1 91.88 202 SER A C 1
ATOM 1552 O O . SER A 1 202 ? 31.484 -15.234 9.914 1 91.88 202 SER A O 1
ATOM 1554 N N . PRO A 1 203 ? 33.438 -15.719 10.633 1 89.31 203 PRO A N 1
ATOM 1555 C CA . PRO A 1 203 ? 33.875 -15.914 9.25 1 89.31 203 PRO A CA 1
ATOM 1556 C C . PRO A 1 203 ? 33 -16.906 8.492 1 89.31 203 PRO A C 1
ATOM 1558 O O . PRO A 1 203 ? 32.875 -16.797 7.266 1 89.31 203 PRO A O 1
ATOM 1561 N N . ASP A 1 204 ? 32.406 -17.781 9.18 1 93.81 204 ASP A N 1
ATOM 1562 C CA . ASP A 1 204 ? 31.641 -18.797 8.469 1 93.81 204 ASP A CA 1
ATOM 1563 C C . ASP A 1 204 ? 30.141 -18.562 8.633 1 93.81 204 ASP A C 1
ATOM 1565 O O . ASP A 1 204 ? 29.328 -19.266 8.031 1 93.81 204 ASP A O 1
ATOM 1569 N N . TRP A 1 205 ? 29.781 -17.641 9.453 1 95.31 205 TRP A N 1
ATOM 1570 C CA . TRP A 1 205 ? 28.359 -17.422 9.734 1 95.31 205 TRP A CA 1
ATOM 1571 C C . TRP A 1 205 ? 27.953 -15.992 9.391 1 95.31 205 TRP A C 1
ATOM 1573 O O . TRP A 1 205 ? 28.625 -15.031 9.805 1 95.31 205 TRP A O 1
ATOM 1583 N N . THR A 1 206 ? 26.906 -15.938 8.633 1 95.81 206 THR A N 1
ATOM 1584 C CA . THR A 1 206 ? 26.359 -14.633 8.258 1 95.81 206 THR A CA 1
ATOM 1585 C C . THR A 1 206 ? 24.859 -14.57 8.539 1 95.81 206 THR A C 1
ATOM 1587 O O . THR A 1 206 ? 24.141 -15.539 8.305 1 95.81 206 THR A O 1
ATOM 1590 N N . ALA A 1 207 ? 24.375 -13.445 9.117 1 97.25 207 ALA A N 1
ATOM 1591 C CA . ALA A 1 207 ? 22.953 -13.188 9.336 1 97.25 207 ALA A CA 1
ATOM 1592 C C . ALA A 1 207 ? 22.469 -12.062 8.422 1 97.25 207 ALA A C 1
ATOM 1594 O O . ALA A 1 207 ? 23.172 -11.086 8.188 1 97.25 207 ALA A O 1
ATOM 1595 N N . GLY A 1 208 ? 21.25 -12.273 7.926 1 96.88 208 GLY A N 1
ATOM 1596 C CA . GLY A 1 208 ? 20.672 -11.258 7.062 1 96.88 208 GLY A CA 1
ATOM 1597 C C . GLY A 1 208 ? 19.25 -10.906 7.426 1 96.88 208 GLY A C 1
ATOM 1598 O O . GLY A 1 208 ? 18.469 -11.781 7.82 1 96.88 208 GLY A O 1
ATOM 1599 N N . ILE A 1 209 ? 18.922 -9.594 7.32 1 97 209 ILE A N 1
ATOM 1600 C CA . ILE A 1 209 ? 17.562 -9.094 7.492 1 97 209 ILE A CA 1
ATOM 1601 C C . ILE A 1 209 ? 17.234 -8.086 6.391 1 97 209 ILE A C 1
ATOM 1603 O O . ILE A 1 209 ? 18.062 -7.234 6.055 1 97 209 ILE A O 1
ATOM 1607 N N . ARG A 1 210 ? 16.078 -8.234 5.777 1 97 210 ARG A N 1
ATOM 1608 C CA . ARG A 1 210 ? 15.641 -7.273 4.766 1 97 210 ARG A CA 1
ATOM 1609 C C . ARG A 1 210 ? 14.164 -6.93 4.93 1 97 210 ARG A C 1
ATOM 1611 O O . ARG A 1 210 ? 13.344 -7.809 5.207 1 97 210 ARG A O 1
ATOM 1618 N N . ILE A 1 211 ? 13.836 -5.652 4.832 1 94.88 211 ILE A N 1
ATOM 1619 C CA . ILE A 1 211 ? 12.453 -5.195 4.82 1 94.88 211 ILE A CA 1
ATOM 1620 C C . ILE A 1 211 ? 12.086 -4.695 3.428 1 94.88 211 ILE A C 1
ATOM 1622 O O . ILE A 1 211 ? 12.945 -4.227 2.682 1 94.88 211 ILE A O 1
ATOM 1626 N N . ALA A 1 212 ? 10.867 -4.863 3.098 1 95.38 212 ALA A N 1
ATOM 1627 C CA . ALA A 1 212 ? 10.406 -4.449 1.775 1 95.38 212 ALA A CA 1
ATOM 1628 C C . ALA A 1 212 ? 8.961 -3.961 1.828 1 95.38 212 ALA A C 1
ATOM 1630 O O . ALA A 1 212 ? 8.227 -4.273 2.77 1 95.38 212 ALA A O 1
ATOM 1631 N N . THR A 1 213 ? 8.625 -3.201 0.799 1 94.69 213 THR A N 1
ATOM 1632 C CA . THR A 1 213 ? 7.246 -2.736 0.675 1 94.69 213 THR A CA 1
ATOM 1633 C C . THR A 1 213 ? 6.363 -3.824 0.068 1 94.69 213 THR A C 1
ATOM 1635 O O . THR A 1 213 ? 6.852 -4.895 -0.302 1 94.69 213 THR A O 1
ATOM 1638 N N . GLY A 1 214 ? 5.047 -3.541 0.046 1 92.19 214 GLY A N 1
ATOM 1639 C CA . GLY A 1 214 ? 4.031 -4.402 -0.537 1 92.19 214 GLY A CA 1
ATOM 1640 C C . GLY A 1 214 ? 2.615 -3.943 -0.231 1 92.19 214 GLY A C 1
ATOM 1641 O O . GLY A 1 214 ? 2.322 -3.521 0.89 1 92.19 214 GLY A O 1
ATOM 1642 N N . SER A 1 215 ? 1.849 -4.098 -1.213 1 85.19 215 SER A N 1
ATOM 1643 C CA . SER A 1 215 ? 0.477 -3.625 -1.055 1 85.19 215 SER A CA 1
ATOM 1644 C C . SER A 1 215 ? -0.319 -4.539 -0.131 1 85.19 215 SER A C 1
ATOM 1646 O O . SER A 1 215 ? -1.271 -4.102 0.519 1 85.19 215 SER A O 1
ATOM 1648 N N . ASP A 1 216 ? -0.019 -5.805 -0.191 1 81.12 216 ASP A N 1
ATOM 1649 C CA . ASP A 1 216 ? -0.647 -6.812 0.654 1 81.12 216 ASP A CA 1
ATOM 1650 C C . ASP A 1 216 ? 0.338 -7.926 1.004 1 81.12 216 ASP A C 1
ATOM 1652 O O . ASP A 1 216 ? 1.539 -7.801 0.76 1 81.12 216 ASP A O 1
ATOM 1656 N N . ASN A 1 217 ? -0.205 -8.82 1.666 1 77.88 217 ASN A N 1
ATOM 1657 C CA . ASN A 1 217 ? 0.701 -9.867 2.115 1 77.88 217 ASN A CA 1
ATOM 1658 C C . ASN A 1 217 ? 0.866 -10.953 1.056 1 77.88 217 ASN A C 1
ATOM 1660 O O . ASN A 1 217 ? 1.149 -12.109 1.383 1 77.88 217 ASN A O 1
ATOM 1664 N N . ASN A 1 218 ? 0.578 -10.586 -0.222 1 87.88 218 ASN A N 1
ATOM 1665 C CA . ASN A 1 218 ? 0.824 -11.586 -1.254 1 87.88 218 ASN A CA 1
ATOM 1666 C C . ASN A 1 218 ? 2.311 -11.914 -1.372 1 87.88 218 ASN A C 1
ATOM 1668 O O . ASN A 1 218 ? 3.16 -11.039 -1.21 1 87.88 218 ASN A O 1
ATOM 1672 N N . PRO A 1 219 ? 2.613 -13.102 -1.692 1 88.25 219 PRO A N 1
ATOM 1673 C CA . PRO A 1 219 ? 4.02 -13.508 -1.668 1 88.25 219 PRO A CA 1
ATOM 1674 C C . PRO A 1 219 ? 4.758 -13.156 -2.959 1 88.25 219 PRO A C 1
ATOM 1676 O O . PRO A 1 219 ? 5.984 -13.25 -3.018 1 88.25 219 PRO A O 1
ATOM 1679 N N . VAL A 1 220 ? 4.117 -12.664 -3.92 1 89.44 220 VAL A N 1
ATOM 1680 C CA . VAL A 1 220 ? 4.777 -12.641 -5.223 1 89.44 220 VAL A CA 1
ATOM 1681 C C . VAL A 1 220 ? 5.012 -11.195 -5.652 1 89.44 220 VAL A C 1
ATOM 1683 O O . VAL A 1 220 ? 5.434 -10.938 -6.785 1 89.44 220 VAL A O 1
ATOM 1686 N N . SER A 1 221 ? 4.711 -10.289 -4.816 1 87.75 221 SER A N 1
ATOM 1687 C CA . SER A 1 221 ? 4.938 -8.898 -5.184 1 87.75 221 SER A CA 1
ATOM 1688 C C . SER A 1 221 ? 5.312 -8.055 -3.969 1 87.75 221 SER A C 1
ATOM 1690 O O . SER A 1 221 ? 4.652 -8.125 -2.93 1 87.75 221 SER A O 1
ATOM 1692 N N . THR A 1 222 ? 6.34 -7.242 -4.152 1 89 222 THR A N 1
ATOM 1693 C CA . THR A 1 222 ? 6.742 -6.273 -3.141 1 89 222 THR A CA 1
ATOM 1694 C C . THR A 1 222 ? 6.406 -4.855 -3.586 1 89 222 THR A C 1
ATOM 1696 O O . THR A 1 222 ? 6.855 -3.881 -2.977 1 89 222 THR A O 1
ATOM 1699 N N . THR A 1 223 ? 5.625 -4.785 -4.582 1 89.81 223 THR A N 1
ATOM 1700 C CA . THR A 1 223 ? 5.285 -3.482 -5.148 1 89.81 223 THR A CA 1
ATOM 1701 C C . THR A 1 223 ? 4.074 -2.885 -4.438 1 89.81 223 THR A C 1
ATOM 1703 O O . THR A 1 223 ? 3.119 -3.598 -4.121 1 89.81 223 THR A O 1
ATOM 1706 N N . GLN A 1 224 ? 4.227 -1.583 -4.258 1 91.06 224 GLN A N 1
ATOM 1707 C CA . GLN A 1 224 ? 3.172 -0.828 -3.588 1 91.06 224 GLN A CA 1
ATOM 1708 C C . GLN A 1 224 ? 2.57 0.221 -4.52 1 91.06 224 GLN A C 1
ATOM 1710 O O . GLN A 1 224 ? 3.299 1.005 -5.133 1 91.06 224 GLN A O 1
ATOM 1715 N N . THR A 1 225 ? 1.258 0.173 -4.621 1 88.31 225 THR A N 1
ATOM 1716 C CA . THR A 1 225 ? 0.588 1.215 -5.391 1 88.31 225 THR A CA 1
ATOM 1717 C C . THR A 1 225 ? 0.479 2.502 -4.578 1 88.31 225 THR A C 1
ATOM 1719 O O . THR A 1 225 ? 0.062 2.477 -3.42 1 88.31 225 THR A O 1
ATOM 1722 N N . LEU A 1 226 ? 0.863 3.562 -5.176 1 90.5 226 LEU A N 1
ATOM 1723 C CA . LEU A 1 226 ? 0.817 4.855 -4.5 1 90.5 226 LEU A CA 1
ATOM 1724 C C . LEU A 1 226 ? -0.584 5.453 -4.566 1 90.5 226 LEU A C 1
ATOM 1726 O O . LEU A 1 226 ? -1.494 4.852 -5.141 1 90.5 226 LEU A O 1
ATOM 1730 N N . GLY A 1 227 ? -0.737 6.664 -3.838 1 89 227 GLY A N 1
ATOM 1731 C CA . GLY A 1 227 ? -2.066 7.238 -3.717 1 89 227 GLY A CA 1
ATOM 1732 C C . GLY A 1 227 ? -2.832 6.727 -2.512 1 89 227 GLY A C 1
ATOM 1733 O O . GLY A 1 227 ? -2.314 6.734 -1.392 1 89 227 GLY A O 1
ATOM 1734 N N . GLY A 1 228 ? -4.094 6.336 -2.734 1 83.81 228 GLY A N 1
ATOM 1735 C CA . GLY A 1 228 ? -4.914 5.859 -1.631 1 83.81 228 GLY A CA 1
ATOM 1736 C C . GLY A 1 228 ? -5.141 6.914 -0.562 1 83.81 228 GLY A C 1
ATOM 1737 O O . GLY A 1 228 ? -5.066 6.617 0.633 1 83.81 228 GLY A O 1
ATOM 1738 N N . GLY A 1 229 ? -5.297 8.117 -0.978 1 83.44 229 GLY A N 1
ATOM 1739 C CA . GLY A 1 229 ? -5.5 9.203 -0.031 1 83.44 229 GLY A CA 1
ATOM 1740 C C . GLY A 1 229 ? -4.234 9.594 0.712 1 83.44 229 GLY A C 1
ATOM 1741 O O . GLY A 1 229 ? -4.297 10.078 1.843 1 83.44 229 GLY A O 1
ATOM 1742 N N . PHE A 1 230 ? -3.129 9.102 0.197 1 84.19 230 PHE A N 1
ATOM 1743 C CA . PHE A 1 230 ? -1.811 9.367 0.758 1 84.19 230 PHE A CA 1
ATOM 1744 C C . PHE A 1 230 ? -1.616 8.617 2.07 1 84.19 230 PHE A C 1
ATOM 1746 O O . PHE A 1 230 ? -0.802 9.023 2.906 1 84.19 230 PHE A O 1
ATOM 1753 N N . GLY A 1 231 ? -2.393 7.633 2.277 1 85.56 231 GLY A N 1
ATOM 1754 C CA . GLY A 1 231 ? -2.174 6.812 3.457 1 85.56 231 GLY A CA 1
ATOM 1755 C C . GLY A 1 231 ? -0.777 6.223 3.521 1 85.56 231 GLY A C 1
ATOM 1756 O O . GLY A 1 231 ? -0.105 6.09 2.498 1 85.56 231 GLY A O 1
ATOM 1757 N N . LYS A 1 232 ? -0.357 5.977 4.754 1 84.5 232 LYS A N 1
ATOM 1758 C CA . LYS A 1 232 ? 0.947 5.336 4.906 1 84.5 232 LYS A CA 1
ATOM 1759 C C . LYS A 1 232 ? 0.956 3.949 4.273 1 84.5 232 LYS A C 1
ATOM 1761 O O . LYS A 1 232 ? -0.096 3.324 4.117 1 84.5 232 LYS A O 1
ATOM 1766 N N . LYS A 1 233 ? 2.18 3.572 3.91 1 91.12 233 LYS A N 1
ATOM 1767 C CA . LYS A 1 233 ? 2.32 2.324 3.166 1 91.12 233 LYS A CA 1
ATOM 1768 C C . LYS A 1 233 ? 2.91 1.224 4.043 1 91.12 233 LYS A C 1
ATOM 1770 O O . LYS A 1 233 ? 3.791 1.483 4.867 1 91.12 233 LYS A O 1
ATOM 1775 N N . ASP A 1 234 ? 2.482 0.002 3.775 1 89 234 ASP A N 1
ATOM 1776 C CA . ASP A 1 234 ? 2.898 -1.142 4.582 1 89 234 ASP A CA 1
ATOM 1777 C C . ASP A 1 234 ? 4.363 -1.49 4.324 1 89 234 ASP A C 1
ATOM 1779 O O . ASP A 1 234 ? 4.875 -1.273 3.223 1 89 234 ASP A O 1
ATOM 1783 N N . VAL A 1 235 ? 4.977 -1.974 5.344 1 91 235 VAL A N 1
ATOM 1784 C CA . VAL A 1 235 ? 6.309 -2.562 5.273 1 91 235 VAL A CA 1
ATOM 1785 C C . VAL A 1 235 ? 6.293 -3.953 5.898 1 91 235 VAL A C 1
ATOM 1787 O O . VAL A 1 235 ? 5.641 -4.172 6.922 1 91 235 VAL A O 1
ATOM 1790 N N . TRP A 1 236 ? 7.051 -4.891 5.215 1 93.75 236 TRP A N 1
ATOM 1791 C CA . TRP A 1 236 ? 7.051 -6.281 5.656 1 93.75 236 TRP A CA 1
ATOM 1792 C C . TRP A 1 236 ? 8.469 -6.801 5.832 1 93.75 236 TRP A C 1
ATOM 1794 O O . TRP A 1 236 ? 9.414 -6.27 5.234 1 93.75 236 TRP A O 1
ATOM 1804 N N . LEU A 1 237 ? 8.586 -7.785 6.695 1 93.25 237 LEU A N 1
ATOM 1805 C CA . LEU A 1 237 ? 9.812 -8.57 6.684 1 93.25 237 LEU A CA 1
ATOM 1806 C C . LEU A 1 237 ? 9.93 -9.383 5.402 1 93.25 237 LEU A C 1
ATOM 1808 O O . LEU A 1 237 ? 9.133 -10.297 5.168 1 93.25 237 LEU A O 1
ATOM 1812 N N . ASP A 1 238 ? 10.883 -9.086 4.648 1 95.19 238 ASP A N 1
ATOM 1813 C CA . ASP A 1 238 ? 11.07 -9.727 3.352 1 95.19 238 ASP A CA 1
ATOM 1814 C C . ASP A 1 238 ? 12.008 -10.93 3.465 1 95.19 238 ASP A C 1
ATOM 1816 O O . ASP A 1 238 ? 11.797 -11.953 2.807 1 95.19 238 ASP A O 1
ATOM 1820 N N . GLN A 1 239 ? 13.086 -10.75 4.191 1 97.5 239 GLN A N 1
ATOM 1821 C CA . GLN A 1 239 ? 14.039 -11.828 4.434 1 97.5 239 GLN A CA 1
ATOM 1822 C C . GLN A 1 239 ? 14.57 -11.773 5.859 1 97.5 239 GLN A C 1
ATOM 1824 O O . GLN A 1 239 ? 14.664 -10.703 6.457 1 97.5 239 GLN A O 1
ATOM 1829 N N . GLY A 1 240 ? 14.844 -12.812 6.461 1 97.69 240 GLY A N 1
ATOM 1830 C CA . GLY A 1 240 ? 15.5 -13.086 7.73 1 97.69 240 GLY A CA 1
ATOM 1831 C C . GLY A 1 240 ? 16.094 -14.477 7.805 1 97.69 240 GLY A C 1
ATOM 1832 O O . GLY A 1 240 ? 15.375 -15.469 7.875 1 97.69 240 GLY A O 1
ATOM 1833 N N . TYR A 1 241 ? 17.438 -14.484 7.809 1 98 241 TYR A N 1
ATOM 1834 C CA . TYR A 1 241 ? 18.031 -15.812 7.664 1 98 241 TYR A CA 1
ATOM 1835 C C . TYR A 1 241 ? 19.406 -15.867 8.305 1 98 241 TYR A C 1
ATOM 1837 O O . TYR A 1 241 ? 19.984 -14.828 8.641 1 98 241 TYR A O 1
ATOM 1845 N N . LEU A 1 242 ? 19.844 -17.047 8.5 1 97.94 242 LEU A N 1
ATOM 1846 C CA . LEU A 1 242 ? 21.203 -17.406 8.922 1 97.94 242 LEU A CA 1
ATOM 1847 C C . LEU A 1 242 ? 21.859 -18.312 7.891 1 97.94 242 LEU A C 1
ATOM 1849 O O . LEU A 1 242 ? 21.25 -19.281 7.434 1 97.94 242 LEU A O 1
ATOM 1853 N N . THR A 1 243 ? 23.078 -18 7.5 1 97.19 243 THR A N 1
ATOM 1854 C CA . THR A 1 243 ? 23.812 -18.797 6.52 1 97.19 243 THR A CA 1
ATOM 1855 C C . THR A 1 243 ? 25.109 -19.344 7.125 1 97.19 243 THR A C 1
ATOM 1857 O O . THR A 1 243 ? 25.875 -18.594 7.734 1 97.19 243 THR A O 1
ATOM 1860 N N . TRP A 1 244 ? 25.344 -20.594 6.957 1 97.5 244 TRP A N 1
ATOM 1861 C CA . TRP A 1 244 ? 26.547 -21.281 7.395 1 97.5 244 TRP A CA 1
ATOM 1862 C C . TRP A 1 244 ? 27.359 -21.766 6.199 1 97.5 244 TRP A C 1
ATOM 1864 O O . TRP A 1 244 ? 26.953 -22.688 5.488 1 97.5 244 TRP A O 1
ATOM 1874 N N . ALA A 1 245 ? 28.547 -21.156 6.043 1 94.31 245 ALA A N 1
ATOM 1875 C CA . ALA A 1 245 ? 29.469 -21.641 5.016 1 94.31 245 ALA A CA 1
ATOM 1876 C C . ALA A 1 245 ? 30.266 -22.844 5.504 1 94.31 245 ALA A C 1
ATOM 1878 O O . ALA A 1 245 ? 31.375 -22.703 6.012 1 94.31 245 ALA A O 1
ATOM 1879 N N . THR A 1 246 ? 29.781 -23.953 5.215 1 89.75 246 THR A N 1
ATOM 1880 C CA . THR A 1 246 ? 30.391 -25.172 5.746 1 89.75 246 THR A CA 1
ATOM 1881 C C . THR A 1 246 ? 31.734 -25.453 5.078 1 89.75 246 THR A C 1
ATOM 1883 O O . THR A 1 246 ? 32.656 -25.969 5.715 1 89.75 246 THR A O 1
ATOM 1886 N N . THR A 1 247 ? 31.719 -25.266 3.787 1 89.19 247 THR A N 1
ATOM 1887 C CA . THR A 1 247 ? 32.938 -25.391 2.982 1 89.19 247 THR A CA 1
ATOM 1888 C C . THR A 1 247 ? 33 -24.266 1.948 1 89.19 247 THR A C 1
ATOM 1890 O O . THR A 1 247 ? 32.125 -23.406 1.896 1 89.19 247 THR A O 1
ATOM 1893 N N . ASP A 1 248 ? 34.031 -24.359 1.201 1 86.69 248 ASP A N 1
ATOM 1894 C CA . ASP A 1 248 ? 34.188 -23.359 0.151 1 86.69 248 ASP A CA 1
ATOM 1895 C C . ASP A 1 248 ? 33.188 -23.594 -0.977 1 86.69 248 ASP A C 1
ATOM 1897 O O . ASP A 1 248 ? 32.906 -22.688 -1.77 1 86.69 248 ASP A O 1
ATOM 1901 N N . TYR A 1 249 ? 32.594 -24.781 -0.933 1 90.06 249 TYR A N 1
ATOM 1902 C CA . TYR A 1 249 ? 31.75 -25.078 -2.074 1 90.06 249 TYR A CA 1
ATOM 1903 C C . TYR A 1 249 ? 30.312 -25.297 -1.629 1 90.06 249 TYR A C 1
ATOM 1905 O O . TYR A 1 249 ? 29.422 -25.531 -2.457 1 90.06 249 TYR A O 1
ATOM 1913 N N . MET A 1 250 ? 30.078 -25.172 -0.362 1 93.94 250 MET A N 1
ATOM 1914 C CA . MET A 1 250 ? 28.719 -25.438 0.094 1 93.94 250 MET A CA 1
ATOM 1915 C C . MET A 1 250 ? 28.281 -24.406 1.134 1 93.94 250 MET A C 1
ATOM 1917 O O . MET A 1 250 ? 29.031 -24.109 2.07 1 93.94 250 MET A O 1
ATOM 1921 N N . LYS A 1 251 ? 27.078 -23.938 1.008 1 96.5 251 LYS A N 1
ATOM 1922 C CA . LYS A 1 251 ? 26.453 -23.031 1.967 1 96.5 251 LYS A CA 1
ATOM 1923 C C . LYS A 1 251 ? 25.078 -23.531 2.387 1 96.5 251 LYS A C 1
ATOM 1925 O O . LYS A 1 251 ? 24.281 -23.969 1.548 1 96.5 251 LYS A O 1
ATOM 1930 N N . LEU A 1 252 ? 24.844 -23.484 3.682 1 97.88 252 LEU A N 1
ATOM 1931 C CA . LEU A 1 252 ? 23.547 -23.828 4.25 1 97.88 252 LEU A CA 1
ATOM 1932 C C . LEU A 1 252 ? 22.844 -22.578 4.781 1 97.88 252 LEU A C 1
ATOM 1934 O O . LEU A 1 252 ? 23.406 -21.844 5.594 1 97.88 252 LEU A O 1
ATOM 1938 N N . THR A 1 253 ? 21.641 -22.359 4.273 1 97.94 253 THR A N 1
ATOM 1939 C CA . THR A 1 253 ? 20.875 -21.188 4.715 1 97.94 253 THR A CA 1
ATOM 1940 C C . THR A 1 253 ? 19.531 -21.625 5.281 1 97.94 253 THR A C 1
ATOM 1942 O O . THR A 1 253 ? 18.875 -22.516 4.738 1 97.94 253 THR A O 1
ATOM 1945 N N . ALA A 1 254 ? 19.094 -20.984 6.426 1 98.31 254 ALA A N 1
ATOM 1946 C CA . ALA A 1 254 ? 17.812 -21.266 7.062 1 98.31 254 ALA A CA 1
ATOM 1947 C C . ALA A 1 254 ? 17.094 -19.984 7.441 1 98.31 254 ALA A C 1
ATOM 1949 O O . ALA A 1 254 ? 17.719 -19 7.836 1 98.31 254 ALA A O 1
ATOM 1950 N N . GLY A 1 255 ? 15.773 -19.984 7.281 1 98.31 255 GLY A N 1
ATOM 1951 C CA . GLY A 1 255 ? 14.93 -18.828 7.555 1 98.31 255 GLY A CA 1
ATOM 1952 C C . GLY A 1 255 ? 14.031 -18.469 6.391 1 98.31 255 GLY A C 1
ATOM 1953 O O . GLY A 1 255 ? 13.445 -19.344 5.746 1 98.31 255 GLY A O 1
ATOM 1954 N N . ARG A 1 256 ? 13.758 -17.219 6.262 1 98.12 256 ARG A N 1
ATOM 1955 C CA . ARG A 1 256 ? 13.109 -16.672 5.07 1 98.12 256 ARG A CA 1
ATOM 1956 C C . ARG A 1 256 ? 14.148 -16.156 4.078 1 98.12 256 ARG A C 1
ATOM 1958 O O . ARG A 1 256 ? 14.766 -15.109 4.305 1 98.12 256 ARG A O 1
ATOM 1965 N N . ILE A 1 257 ? 14.312 -16.875 3.051 1 96.88 257 ILE A N 1
ATOM 1966 C CA . ILE A 1 257 ? 15.469 -16.641 2.182 1 96.88 257 ILE A CA 1
ATOM 1967 C C . ILE A 1 257 ? 14.984 -16.328 0.767 1 96.88 257 ILE A C 1
ATOM 1969 O O . ILE A 1 257 ? 13.883 -16.719 0.376 1 96.88 257 ILE A O 1
ATOM 1973 N N . GLY A 1 258 ? 15.852 -15.625 0.006 1 96.19 258 GLY A N 1
ATOM 1974 C CA . GLY A 1 258 ? 15.562 -15.461 -1.409 1 96.19 258 GLY A CA 1
ATOM 1975 C C . GLY A 1 258 ? 15.531 -16.781 -2.168 1 96.19 258 GLY A C 1
ATOM 1976 O O . GLY A 1 258 ? 15.984 -17.812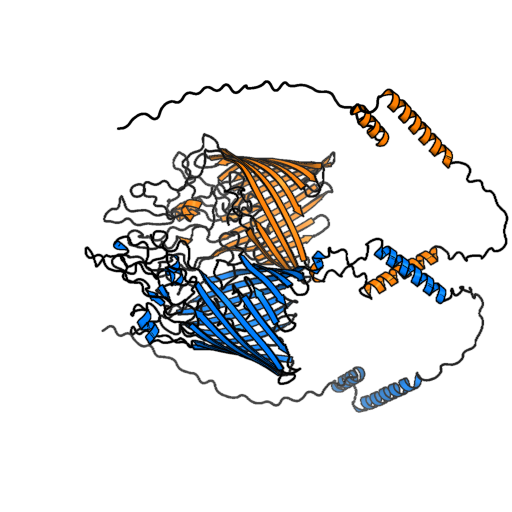 -1.656 1 96.19 258 GLY A O 1
ATOM 1977 N N . ASN A 1 259 ? 14.984 -16.781 -3.389 1 97.25 259 ASN A N 1
ATOM 1978 C CA . ASN A 1 259 ? 14.93 -17.984 -4.215 1 97.25 259 ASN A CA 1
ATOM 1979 C C . ASN A 1 259 ? 16.328 -18.594 -4.41 1 97.25 259 ASN A C 1
ATOM 1981 O O . ASN A 1 259 ? 17.172 -18 -5.09 1 97.25 259 ASN A O 1
ATOM 1985 N N . PRO A 1 260 ? 16.562 -19.688 -3.912 1 97.62 260 PRO A N 1
ATOM 1986 C CA . PRO A 1 260 ? 17.891 -20.297 -4.016 1 97.62 260 PRO A CA 1
ATOM 1987 C C . PRO A 1 260 ? 18.094 -21.031 -5.336 1 97.62 260 PRO A C 1
ATOM 1989 O O . PRO A 1 260 ? 19.203 -21.484 -5.629 1 97.62 260 PRO A O 1
ATOM 1992 N N . PHE A 1 261 ? 17.109 -21.172 -6.109 1 98.25 261 PHE A N 1
ATOM 1993 C CA . PHE A 1 261 ? 17.172 -21.922 -7.355 1 98.25 261 PHE A CA 1
ATOM 1994 C C . PHE A 1 261 ? 17.406 -21 -8.539 1 98.25 261 PHE A C 1
ATOM 1996 O O . PHE A 1 261 ? 16.969 -19.844 -8.523 1 98.25 261 PHE A O 1
ATOM 2003 N N . TYR A 1 262 ? 18.156 -21.531 -9.508 1 97.19 262 TYR A N 1
ATOM 2004 C CA . TYR A 1 262 ? 18.203 -20.844 -10.797 1 97.19 262 TYR A CA 1
ATOM 2005 C C . TYR A 1 262 ? 16.938 -21.109 -11.594 1 97.19 262 TYR A C 1
ATOM 2007 O O . TYR A 1 262 ? 16.719 -22.219 -12.07 1 97.19 262 TYR A O 1
ATOM 2015 N N . SER A 1 263 ? 16.109 -20.094 -11.688 1 97.5 263 SER A N 1
ATOM 2016 C CA . SER A 1 263 ? 14.812 -20.234 -12.344 1 97.5 263 SER A CA 1
ATOM 2017 C C . SER A 1 263 ? 14.398 -18.922 -13.016 1 97.5 263 SER A C 1
ATOM 2019 O O . SER A 1 263 ? 15.07 -17.906 -12.859 1 97.5 263 SER A O 1
ATOM 2021 N N . THR A 1 264 ? 13.414 -18.953 -13.781 1 97.69 264 THR A N 1
ATOM 2022 C CA . THR A 1 264 ? 12.82 -17.75 -14.367 1 97.69 264 THR A CA 1
ATOM 2023 C C . THR A 1 264 ? 11.562 -17.344 -13.602 1 97.69 264 THR A C 1
ATOM 2025 O O . THR A 1 264 ? 11.141 -18.031 -12.68 1 97.69 264 THR A O 1
ATOM 2028 N N . ASP A 1 265 ? 11.016 -16.203 -14.008 1 96.5 265 ASP A N 1
ATOM 2029 C CA . ASP A 1 265 ? 9.82 -15.719 -13.336 1 96.5 265 ASP A CA 1
ATOM 2030 C C . ASP A 1 265 ? 8.594 -16.547 -13.727 1 96.5 265 ASP A C 1
ATOM 2032 O O . ASP A 1 265 ? 7.52 -16.391 -13.141 1 96.5 265 ASP A O 1
ATOM 2036 N N . MET A 1 266 ? 8.75 -17.391 -14.68 1 97.19 266 MET A N 1
ATOM 2037 C CA . MET A 1 266 ? 7.641 -18.281 -15.031 1 97.19 266 MET A CA 1
ATOM 2038 C C . MET A 1 266 ? 7.371 -19.281 -13.906 1 97.19 266 MET A C 1
ATOM 2040 O O . MET A 1 266 ? 6.219 -19.625 -13.648 1 97.19 266 MET A O 1
ATOM 2044 N N . MET A 1 267 ? 8.438 -19.688 -13.227 1 97.81 267 MET A N 1
ATOM 2045 C CA . MET A 1 267 ? 8.297 -20.641 -12.133 1 97.81 267 MET A CA 1
ATOM 2046 C C . MET A 1 267 ? 8.133 -19.922 -10.797 1 97.81 267 MET A C 1
ATOM 2048 O O . MET A 1 267 ? 7.199 -20.203 -10.047 1 97.81 267 MET A O 1
ATOM 2052 N N . TYR A 1 268 ? 9.094 -19.094 -10.516 1 98.06 268 TYR A N 1
ATOM 2053 C CA . TYR A 1 268 ? 9.078 -18.344 -9.266 1 98.06 268 TYR A CA 1
ATOM 2054 C C . TYR A 1 268 ? 9.219 -16.844 -9.531 1 98.06 268 TYR A C 1
ATOM 2056 O O . TYR A 1 268 ? 10.141 -16.406 -10.227 1 98.06 268 TYR A O 1
ATOM 2064 N N . SER A 1 269 ? 8.305 -16.109 -8.938 1 97.06 269 SER A N 1
ATOM 2065 C CA . SER A 1 269 ? 8.375 -14.648 -9.039 1 97.06 269 SER A CA 1
ATOM 2066 C C . SER A 1 269 ? 9.711 -14.125 -8.5 1 97.06 269 SER A C 1
ATOM 2068 O O . SER A 1 269 ? 10.266 -14.688 -7.555 1 97.06 269 SER A O 1
ATOM 2070 N N . ASN A 1 270 ? 10.172 -13.031 -9.07 1 93.88 270 ASN A N 1
ATOM 2071 C CA . ASN A 1 270 ? 11.422 -12.43 -8.625 1 93.88 270 ASN A CA 1
ATOM 2072 C C . ASN A 1 270 ? 11.305 -11.859 -7.211 1 93.88 270 ASN A C 1
ATOM 2074 O O . ASN A 1 270 ? 12.312 -11.625 -6.543 1 93.88 270 ASN A O 1
ATOM 2078 N N . ASP A 1 271 ? 10.125 -11.672 -6.77 1 94 271 ASP A N 1
ATOM 2079 C CA . ASP A 1 271 ? 9.898 -11.094 -5.449 1 94 271 ASP A CA 1
ATOM 2080 C C . ASP A 1 271 ? 9.625 -12.18 -4.414 1 94 271 ASP A C 1
ATOM 2082 O O . ASP A 1 271 ? 9.477 -11.891 -3.225 1 94 271 ASP A O 1
ATOM 2086 N N . LEU A 1 272 ? 9.539 -13.414 -4.836 1 96.25 272 LEU A N 1
ATOM 2087 C CA . LEU A 1 272 ? 9.18 -14.5 -3.932 1 96.25 272 LEU A CA 1
ATOM 2088 C C . LEU A 1 272 ? 10.336 -14.836 -2.996 1 96.25 272 LEU A C 1
ATOM 2090 O O . LEU A 1 272 ? 11.492 -14.883 -3.422 1 96.25 272 LEU A O 1
ATOM 2094 N N . ASN A 1 273 ? 10.086 -14.984 -1.755 1 96.62 273 ASN A N 1
ATOM 2095 C CA . ASN A 1 273 ? 11.016 -15.523 -0.768 1 96.62 273 ASN A CA 1
ATOM 2096 C C . ASN A 1 273 ? 10.531 -16.859 -0.219 1 96.62 273 ASN A C 1
ATOM 2098 O O . ASN A 1 273 ? 9.328 -17.109 -0.134 1 96.62 273 ASN A O 1
ATOM 2102 N N . PHE A 1 274 ? 11.43 -17.656 0.132 1 97.56 274 PHE A N 1
ATOM 2103 C CA . PHE A 1 274 ? 11.141 -19.016 0.596 1 97.56 274 PHE A CA 1
ATOM 2104 C C . PHE A 1 274 ? 11.328 -19.125 2.104 1 97.56 274 PHE A C 1
ATOM 2106 O O . PHE A 1 274 ? 12.297 -18.578 2.652 1 97.56 274 PHE A O 1
ATOM 2113 N N . ASP A 1 275 ? 10.438 -19.812 2.727 1 97.44 275 ASP A N 1
ATOM 2114 C CA . ASP A 1 275 ? 10.586 -20.156 4.137 1 97.44 275 ASP A CA 1
ATOM 2115 C C . ASP A 1 275 ? 11.148 -21.562 4.297 1 97.44 275 ASP A C 1
ATOM 2117 O O . ASP A 1 275 ? 10.633 -22.516 3.707 1 97.44 275 ASP A O 1
ATOM 2121 N N . GLY A 1 276 ? 12.172 -21.703 4.969 1 98.06 276 GLY A N 1
ATOM 2122 C CA . GLY A 1 276 ? 12.711 -23.031 5.18 1 98.06 276 GLY A CA 1
ATOM 2123 C C . GLY A 1 276 ? 14.227 -23.078 5.164 1 98.06 276 GLY A C 1
ATOM 2124 O O . GLY A 1 276 ? 14.883 -22.219 5.758 1 98.06 276 GLY A O 1
ATOM 2125 N N . VAL A 1 277 ? 14.695 -24.219 4.578 1 98.12 277 VAL A N 1
ATOM 2126 C CA . VAL A 1 277 ? 16.141 -24.438 4.551 1 98.12 277 VAL A CA 1
ATOM 2127 C C . VAL A 1 277 ? 16.578 -24.797 3.133 1 98.12 277 VAL A C 1
ATOM 2129 O O . VAL A 1 277 ? 15.844 -25.438 2.391 1 98.12 277 VAL A O 1
ATOM 2132 N N . ALA A 1 278 ? 17.781 -24.328 2.812 1 98.44 278 ALA A N 1
ATOM 2133 C CA . ALA A 1 278 ? 18.344 -24.625 1.495 1 98.44 278 ALA A CA 1
ATOM 2134 C C . ALA A 1 278 ? 19.844 -24.844 1.573 1 98.44 278 ALA A C 1
ATOM 2136 O O . ALA A 1 278 ? 20.531 -24.156 2.328 1 98.44 278 ALA A O 1
ATOM 2137 N N . ALA A 1 279 ? 20.312 -25.766 0.826 1 98.06 279 ALA A N 1
ATOM 2138 C CA . ALA A 1 279 ? 21.75 -26.016 0.639 1 98.06 279 ALA A CA 1
ATOM 2139 C C . ALA A 1 279 ? 22.172 -25.703 -0.794 1 98.06 279 ALA A C 1
ATOM 2141 O O . ALA A 1 279 ? 21.625 -26.281 -1.744 1 98.06 279 ALA A O 1
ATOM 2142 N N . VAL A 1 280 ? 23.109 -24.875 -0.901 1 96.88 280 VAL A N 1
ATOM 2143 C CA . VAL A 1 280 ? 23.594 -24.484 -2.223 1 96.88 280 VAL A CA 1
ATOM 2144 C C . VAL A 1 280 ? 25.031 -24.938 -2.414 1 96.88 280 VAL A C 1
ATOM 2146 O O . VAL A 1 280 ? 25.891 -24.703 -1.558 1 96.88 280 VAL A O 1
ATOM 2149 N N . PHE A 1 281 ? 25.266 -25.531 -3.549 1 96.12 281 PHE A N 1
ATOM 2150 C CA . PHE A 1 281 ? 26.562 -26.062 -3.906 1 96.12 281 PHE A CA 1
ATOM 2151 C C . PHE A 1 281 ? 27.109 -25.391 -5.156 1 96.12 281 PHE A C 1
ATOM 2153 O O . PHE A 1 281 ? 26.406 -25.234 -6.148 1 96.12 281 PHE A O 1
ATOM 2160 N N . ASN A 1 282 ? 28.297 -24.938 -5.066 1 93.5 282 ASN A N 1
ATOM 2161 C CA . ASN A 1 282 ? 29 -24.375 -6.215 1 93.5 282 ASN A CA 1
ATOM 2162 C C . ASN A 1 282 ? 30.438 -24.875 -6.293 1 93.5 282 ASN A C 1
ATOM 2164 O O . ASN A 1 282 ? 31.188 -24.734 -5.336 1 93.5 282 ASN A O 1
ATOM 2168 N N . HIS A 1 283 ? 30.828 -25.438 -7.457 1 91.12 283 HIS A N 1
ATOM 2169 C CA . HIS A 1 283 ? 32.188 -25.969 -7.613 1 91.12 283 HIS A CA 1
ATOM 2170 C C . HIS A 1 283 ? 32.688 -25.734 -9.031 1 91.12 283 HIS A C 1
ATOM 2172 O O . HIS A 1 283 ? 32.062 -26.156 -10 1 91.12 283 HIS A O 1
ATOM 2178 N N . ALA A 1 284 ? 33.812 -25.125 -9.047 1 88.62 284 ALA A N 1
ATOM 2179 C CA . ALA A 1 284 ? 34.5 -24.969 -10.328 1 88.62 284 ALA A CA 1
ATOM 2180 C C . ALA A 1 284 ? 35.344 -26.188 -10.648 1 88.62 284 ALA A C 1
ATOM 2182 O O . ALA A 1 284 ? 36.281 -26.5 -9.906 1 88.62 284 ALA A O 1
ATOM 2183 N N . LEU A 1 285 ? 35.031 -26.891 -11.672 1 89.25 285 LEU A N 1
ATOM 2184 C CA . LEU A 1 285 ? 35.812 -28.078 -12.047 1 89.25 285 LEU A CA 1
ATOM 2185 C C . LEU A 1 285 ? 37.094 -27.688 -12.758 1 89.25 285 LEU A C 1
ATOM 2187 O O . LEU A 1 285 ? 38.125 -28.312 -12.539 1 89.25 285 LEU A O 1
ATOM 2191 N N . ASN A 1 286 ? 37 -26.75 -13.664 1 87.81 286 ASN A N 1
ATOM 2192 C CA . ASN A 1 286 ? 38.125 -26.156 -14.367 1 87.81 286 ASN A CA 1
ATOM 2193 C C . ASN A 1 286 ? 37.781 -24.75 -14.867 1 87.81 286 ASN A C 1
ATOM 2195 O O . ASN A 1 286 ? 36.812 -24.141 -14.414 1 87.81 286 ASN A O 1
ATOM 2199 N N . SER A 1 287 ? 38.656 -24.25 -15.641 1 85.25 287 SER A N 1
ATOM 2200 C CA . SER A 1 287 ? 38.5 -22.891 -16.109 1 85.25 287 SER A CA 1
ATOM 2201 C C . SER A 1 287 ? 37.281 -22.781 -17.062 1 85.25 287 SER A C 1
ATOM 2203 O O . SER A 1 287 ? 36.719 -21.703 -17.234 1 85.25 287 SER A O 1
ATOM 2205 N N . GLU A 1 288 ? 36.844 -23.875 -17.594 1 88.5 288 GLU A N 1
ATOM 2206 C CA . GLU A 1 288 ? 35.812 -23.844 -18.609 1 88.5 288 GLU A CA 1
ATOM 2207 C C . GLU A 1 288 ? 34.5 -24.344 -18.062 1 88.5 288 GLU A C 1
ATOM 2209 O O . GLU A 1 288 ? 33.406 -24.016 -18.594 1 88.5 288 GLU A O 1
ATOM 2214 N N . TRP A 1 289 ? 34.625 -25.188 -17.047 1 89.88 289 TRP A N 1
ATOM 2215 C CA . TRP A 1 289 ? 33.406 -25.828 -16.578 1 89.88 289 TRP A CA 1
ATOM 2216 C C . TRP A 1 289 ? 33.156 -25.516 -15.102 1 89.88 289 TRP A C 1
ATOM 2218 O O . TRP A 1 289 ? 34.094 -25.578 -14.289 1 89.88 289 TRP A O 1
ATOM 2228 N N . GLY A 1 290 ? 31.969 -25.109 -14.797 1 93.5 290 GLY A N 1
ATOM 2229 C CA . GLY A 1 290 ? 31.516 -25 -13.422 1 93.5 290 GLY A CA 1
ATOM 2230 C C . GLY A 1 290 ? 30.219 -25.734 -13.164 1 93.5 290 GLY A C 1
ATOM 2231 O O . GLY A 1 290 ? 29.359 -25.828 -14.047 1 93.5 290 GLY A O 1
ATOM 2232 N N . LEU A 1 291 ? 30.125 -26.375 -11.977 1 95.38 291 LEU A N 1
ATOM 2233 C CA . LEU A 1 291 ? 28.922 -27.094 -11.586 1 95.38 291 LEU A CA 1
ATOM 2234 C C . LEU A 1 291 ? 28.266 -26.453 -10.359 1 95.38 291 LEU A C 1
ATOM 2236 O O . LEU A 1 291 ? 28.969 -25.969 -9.469 1 95.38 291 LEU A O 1
ATOM 2240 N N . PHE A 1 292 ? 26.953 -26.453 -10.414 1 96.12 292 PHE A N 1
ATOM 2241 C CA . PHE A 1 292 ? 26.25 -25.953 -9.234 1 96.12 292 PHE A CA 1
ATOM 2242 C C . PHE A 1 292 ? 25.016 -26.812 -8.945 1 96.12 292 PHE A C 1
ATOM 2244 O O . PHE A 1 292 ? 24.578 -27.578 -9.797 1 96.12 292 PHE A O 1
ATOM 2251 N N . GLY A 1 293 ? 24.516 -26.656 -7.762 1 97.44 293 GLY A N 1
ATOM 2252 C CA . GLY A 1 293 ? 23.344 -27.406 -7.316 1 97.44 293 GLY A CA 1
ATOM 2253 C C . GLY A 1 293 ? 22.688 -26.812 -6.086 1 97.44 293 GLY A C 1
ATOM 2254 O O . GLY A 1 293 ? 23.312 -26.031 -5.359 1 97.44 293 GLY A O 1
ATOM 2255 N N . THR A 1 294 ? 21.391 -27.125 -5.934 1 98.38 294 THR A N 1
ATOM 2256 C CA . THR A 1 294 ? 20.625 -26.641 -4.797 1 98.38 294 THR A CA 1
ATOM 2257 C C . THR A 1 294 ? 19.656 -27.703 -4.293 1 98.38 294 THR A C 1
ATOM 2259 O O . THR A 1 294 ? 19.016 -28.391 -5.09 1 98.38 294 THR A O 1
ATOM 2262 N N . LEU A 1 295 ? 19.703 -27.953 -3.039 1 98.5 295 LEU A N 1
ATOM 2263 C CA . LEU A 1 295 ? 18.703 -28.766 -2.352 1 98.5 295 LEU A CA 1
ATOM 2264 C C . LEU A 1 295 ? 17.953 -27.938 -1.31 1 98.5 295 LEU A C 1
ATOM 2266 O O . LEU A 1 295 ? 18.562 -27.109 -0.616 1 98.5 295 LEU A O 1
ATOM 2270 N N . GLY A 1 296 ? 16.578 -28.125 -1.274 1 98.38 296 GLY A N 1
ATOM 2271 C CA . GLY A 1 296 ? 15.852 -27.312 -0.308 1 98.38 296 GLY A CA 1
ATOM 2272 C C . GLY A 1 296 ? 14.555 -27.969 0.143 1 98.38 296 GLY A C 1
ATOM 2273 O O . GLY A 1 296 ? 14 -28.812 -0.559 1 98.38 296 GLY A O 1
ATOM 2274 N N . ALA A 1 297 ? 14.094 -27.625 1.34 1 98.38 297 ALA A N 1
ATOM 2275 C CA . ALA A 1 297 ? 12.812 -28 1.943 1 98.38 297 ALA A CA 1
ATOM 2276 C C . ALA A 1 297 ? 12.117 -26.781 2.541 1 98.38 297 ALA A C 1
ATOM 2278 O O . ALA A 1 297 ? 12.68 -26.094 3.395 1 98.38 297 ALA A O 1
ATOM 2279 N N . PHE A 1 298 ? 10.891 -26.594 2.121 1 98.06 298 PHE A N 1
ATOM 2280 C CA . PHE A 1 298 ? 10.203 -25.344 2.469 1 98.06 298 PHE A CA 1
ATOM 2281 C C . PHE A 1 298 ? 8.766 -25.625 2.887 1 98.06 298 PHE A C 1
ATOM 2283 O O . PHE A 1 298 ? 7.949 -26.062 2.07 1 98.06 298 PHE A O 1
ATOM 2290 N N . PRO A 1 299 ? 8.375 -25.375 4.121 1 95.88 299 PRO A N 1
ATOM 2291 C CA . PRO A 1 299 ? 6.965 -25.453 4.496 1 95.88 299 PRO A CA 1
ATOM 2292 C C . PRO A 1 299 ? 6.113 -24.359 3.854 1 95.88 299 PRO A C 1
ATOM 2294 O O . PRO A 1 299 ? 6.434 -23.172 3.977 1 95.88 299 PRO A O 1
ATOM 2297 N N . VAL A 1 300 ? 5.117 -24.766 3.236 1 91.5 300 VAL A N 1
ATOM 2298 C CA . VAL A 1 300 ? 4.273 -23.828 2.504 1 91.5 300 VAL A CA 1
ATOM 2299 C C . VAL A 1 300 ? 3.117 -23.375 3.391 1 91.5 300 VAL A C 1
ATOM 2301 O O . VAL A 1 300 ? 2.723 -22.203 3.355 1 91.5 300 VAL A O 1
ATOM 2304 N N . GLU A 1 301 ? 2.531 -24.281 4.098 1 89.12 301 GLU A N 1
ATOM 2305 C CA . GLU A 1 301 ? 1.394 -23.953 4.953 1 89.12 301 GLU A CA 1
ATOM 2306 C C . GLU A 1 301 ? 1.247 -24.969 6.09 1 89.12 301 GLU A C 1
ATOM 2308 O O . GLU A 1 301 ? 1.409 -26.172 5.883 1 89.12 301 GLU A O 1
ATOM 2313 N N . TYR A 1 302 ? 0.947 -24.359 7.25 1 83.38 302 TYR A N 1
ATOM 2314 C CA . TYR A 1 302 ? 0.602 -25.172 8.398 1 83.38 302 TYR A CA 1
ATOM 2315 C C . TYR A 1 302 ? -0.903 -25.172 8.641 1 83.38 302 TYR A C 1
ATOM 2317 O O . TYR A 1 302 ? -1.59 -24.203 8.312 1 83.38 302 TYR A O 1
ATOM 2325 N N . THR A 1 303 ? -1.367 -26.266 9.117 1 78.31 303 THR A N 1
ATOM 2326 C CA . THR A 1 303 ? -2.766 -26.297 9.531 1 78.31 303 THR A CA 1
ATOM 2327 C C . THR A 1 303 ? -2.996 -25.375 10.727 1 78.31 303 THR A C 1
ATOM 2329 O O . THR A 1 303 ? -2.213 -25.375 11.68 1 78.31 303 THR A O 1
ATOM 2332 N N . SER A 1 304 ? -4.039 -24.547 10.508 1 72.5 304 SER A N 1
ATOM 2333 C CA . SER A 1 304 ? -4.352 -23.609 11.586 1 72.5 304 SER A CA 1
ATOM 2334 C C . SER A 1 304 ? -4.953 -24.344 12.781 1 72.5 304 SER A C 1
ATOM 2336 O O . SER A 1 304 ? -5.699 -25.312 12.625 1 72.5 304 SER A O 1
ATOM 2338 N N . ASP A 1 305 ? -4.562 -23.812 13.984 1 67.25 305 ASP A N 1
ATOM 2339 C CA . ASP A 1 305 ? -5.156 -24.328 15.211 1 67.25 305 ASP A CA 1
ATOM 2340 C C . ASP A 1 305 ? -6.648 -24.016 15.281 1 67.25 305 ASP A C 1
ATOM 2342 O O . ASP A 1 305 ? -7.406 -24.703 15.969 1 67.25 305 ASP A O 1
ATOM 2346 N N . THR A 1 306 ? -7.016 -22.906 14.562 1 61.84 306 THR A N 1
ATOM 2347 C CA . THR A 1 306 ? -8.398 -22.469 14.664 1 61.84 306 THR A CA 1
ATOM 2348 C C . THR A 1 306 ? -9.219 -22.953 13.469 1 61.84 306 THR A C 1
ATOM 2350 O O . THR A 1 306 ? -10.367 -22.562 13.297 1 61.84 306 THR A O 1
ATOM 2353 N N . ALA A 1 307 ? -8.602 -23.766 12.688 1 59.44 307 ALA A N 1
ATOM 2354 C CA . ALA A 1 307 ? -9.398 -24.359 11.617 1 59.44 307 ALA A CA 1
ATOM 2355 C C . ALA A 1 307 ? -10.609 -25.094 12.18 1 59.44 307 ALA A C 1
ATOM 2357 O O . ALA A 1 307 ? -10.492 -25.844 13.148 1 59.44 307 ALA A O 1
ATOM 2358 N N . SER A 1 308 ? -11.797 -24.703 11.68 1 62.5 308 SER A N 1
ATOM 2359 C CA . SER A 1 308 ? -13.094 -25.125 12.203 1 62.5 308 SER A CA 1
ATOM 2360 C C . SER A 1 308 ? -13.328 -24.562 13.609 1 62.5 308 SER A C 1
ATOM 2362 O O . SER A 1 308 ? -13.5 -25.328 14.562 1 62.5 308 SER A O 1
ATOM 2364 N N . ALA A 1 309 ? -13.078 -23.297 13.664 1 60.34 309 ALA A N 1
ATOM 2365 C CA . ALA A 1 309 ? -13.133 -22.562 14.93 1 60.34 309 ALA A CA 1
ATOM 2366 C C . ALA A 1 309 ? -14.305 -23.047 15.781 1 60.34 309 ALA A C 1
ATOM 2368 O O . ALA A 1 309 ? -14.172 -23.188 17 1 60.34 309 ALA A O 1
ATOM 2369 N N . ASN A 1 310 ? -15.305 -23.484 15.125 1 63.84 310 ASN A N 1
ATOM 2370 C CA . ASN A 1 310 ? -16.484 -23.859 15.891 1 63.84 310 ASN A CA 1
ATOM 2371 C C . ASN A 1 310 ? -16.703 -25.375 15.898 1 63.84 310 ASN A C 1
ATOM 2373 O O . ASN A 1 310 ? -17.75 -25.859 16.312 1 63.84 310 ASN A O 1
ATOM 2377 N N . GLY A 1 311 ? -15.688 -25.984 15.359 1 69.56 311 GLY A N 1
ATOM 2378 C CA . GLY A 1 311 ? -15.828 -27.438 15.359 1 69.56 311 GLY A CA 1
ATOM 2379 C C . GLY A 1 311 ? -15.312 -28.078 16.625 1 69.56 311 GLY A C 1
ATOM 2380 O O . GLY A 1 311 ? -14.414 -27.547 17.281 1 69.56 311 GLY A O 1
ATOM 2381 N N . ILE A 1 312 ? -15.969 -29.047 17.031 1 71.5 312 ILE A N 1
ATOM 2382 C CA . ILE A 1 312 ? -15.586 -29.781 18.25 1 71.5 312 ILE A CA 1
ATOM 2383 C C . ILE A 1 312 ? -14.227 -30.438 18.047 1 71.5 312 ILE A C 1
ATOM 2385 O O . ILE A 1 312 ? -13.305 -30.234 18.844 1 71.5 312 ILE A O 1
ATOM 2389 N N . ASP A 1 313 ? -14.086 -31.219 17.031 1 70.56 313 ASP A N 1
ATOM 2390 C CA . ASP A 1 313 ? -12.797 -31.844 16.75 1 70.56 313 ASP A CA 1
ATOM 2391 C C . ASP A 1 313 ? -12.031 -31.078 15.672 1 70.56 313 ASP A C 1
ATOM 2393 O O . ASP A 1 313 ? -12.586 -30.766 14.617 1 70.56 313 ASP A O 1
ATOM 2397 N N . LYS A 1 314 ? -10.836 -30.766 16.219 1 72.44 314 LYS A N 1
ATOM 2398 C CA . LYS A 1 314 ? -10.016 -30.016 15.281 1 72.44 314 LYS A CA 1
ATOM 2399 C C . LYS A 1 314 ? -9.414 -30.938 14.219 1 72.44 314 LYS A C 1
ATOM 2401 O O . LYS A 1 314 ? -9.391 -32.156 14.391 1 72.44 314 LYS A O 1
ATOM 2406 N N . GLU A 1 315 ? -9.047 -30.344 13.133 1 71.88 315 GLU A N 1
ATOM 2407 C CA . GLU A 1 315 ? -8.492 -31.094 12.008 1 71.88 315 GLU A CA 1
ATOM 2408 C C . GLU A 1 315 ? -7.074 -31.578 12.312 1 71.88 315 GLU A C 1
ATOM 2410 O O . GLU A 1 315 ? -6.336 -30.922 13.055 1 71.88 315 GLU A O 1
ATOM 2415 N N . ASP A 1 316 ? -6.746 -32.75 11.805 1 73.44 316 ASP A N 1
ATOM 2416 C CA . ASP A 1 316 ? -5.398 -33.281 11.945 1 73.44 316 ASP A CA 1
ATOM 2417 C C . ASP A 1 316 ? -4.367 -32.375 11.289 1 73.44 316 ASP A C 1
ATOM 2419 O O . ASP A 1 316 ? -4.684 -31.641 10.336 1 73.44 316 ASP A O 1
ATOM 2423 N N . SER A 1 317 ? -3.189 -32.406 11.906 1 74.81 317 SER A N 1
ATOM 2424 C CA . SER A 1 317 ? -2.104 -31.562 11.398 1 74.81 317 SER A CA 1
ATOM 2425 C C . SER A 1 317 ? -1.608 -32.062 10.047 1 74.81 317 SER A C 1
ATOM 2427 O O . SER A 1 317 ? -1.272 -33.25 9.891 1 74.81 317 SER A O 1
ATOM 2429 N N . GLU A 1 318 ? -1.804 -31.266 9.039 1 80.5 318 GLU A N 1
ATOM 2430 C CA . GLU A 1 318 ? -1.226 -31.516 7.723 1 80.5 318 GLU A CA 1
ATOM 2431 C C . GLU A 1 318 ? -0.416 -30.312 7.23 1 80.5 318 GLU A C 1
ATOM 2433 O O . GLU A 1 318 ? -0.914 -29.188 7.211 1 80.5 318 GLU A O 1
ATOM 2438 N N . THR A 1 319 ? 0.818 -30.641 7.02 1 87.19 319 THR A N 1
ATOM 2439 C CA . THR A 1 319 ? 1.689 -29.578 6.52 1 87.19 319 THR A CA 1
ATOM 2440 C C . THR A 1 319 ? 1.915 -29.734 5.02 1 87.19 319 THR A C 1
ATOM 2442 O O . THR A 1 319 ? 2.176 -30.828 4.531 1 87.19 319 THR A O 1
ATOM 2445 N N . LYS A 1 320 ? 1.678 -28.719 4.348 1 93.56 320 LYS A N 1
ATOM 2446 C CA . LYS A 1 320 ? 2.031 -28.656 2.934 1 93.56 320 LYS A CA 1
ATOM 2447 C C . LYS A 1 320 ? 3.498 -28.281 2.748 1 93.56 320 LYS A C 1
ATOM 2449 O O . LYS A 1 320 ? 3.992 -27.359 3.383 1 93.56 320 LYS A O 1
ATOM 2454 N N . TRP A 1 321 ? 4.203 -29.109 1.912 1 95.38 321 TRP A N 1
ATOM 2455 C CA . TRP A 1 321 ? 5.641 -28.922 1.76 1 95.38 321 TRP A CA 1
ATOM 2456 C C . TRP A 1 321 ? 6.004 -28.672 0.301 1 95.38 321 TRP A C 1
ATOM 2458 O O . TRP A 1 321 ? 5.309 -29.125 -0.608 1 95.38 321 TRP A O 1
ATOM 2468 N N . LEU A 1 322 ? 7.074 -27.922 0.088 1 97.69 322 LEU A N 1
ATOM 2469 C CA . LEU A 1 322 ? 7.785 -27.828 -1.181 1 97.69 322 LEU A CA 1
ATOM 2470 C C . LEU A 1 322 ? 9.211 -28.359 -1.047 1 97.69 322 LEU A C 1
ATOM 2472 O O . LEU A 1 322 ? 10 -27.844 -0.249 1 97.69 322 LEU A O 1
ATOM 2476 N N . PHE A 1 323 ? 9.508 -29.391 -1.743 1 98.31 323 PHE A N 1
ATOM 2477 C CA . PHE A 1 323 ? 10.867 -29.922 -1.844 1 98.31 323 PHE A CA 1
ATOM 2478 C C . PHE A 1 323 ? 11.469 -29.609 -3.211 1 98.31 323 PHE A C 1
ATOM 2480 O O . PHE A 1 323 ? 10.781 -29.688 -4.23 1 98.31 323 PHE A O 1
ATOM 2487 N N . GLY A 1 324 ? 12.68 -29.172 -3.213 1 98.5 324 GLY A N 1
ATOM 2488 C CA . GLY A 1 324 ? 13.312 -28.828 -4.477 1 98.5 324 GLY A CA 1
ATOM 2489 C C . GLY A 1 324 ? 14.734 -29.344 -4.594 1 98.5 324 GLY A C 1
ATOM 2490 O O . GLY A 1 324 ? 15.477 -29.359 -3.609 1 98.5 324 GLY A O 1
ATOM 2491 N N . GLY A 1 325 ? 15.055 -29.781 -5.754 1 98.56 325 GLY A N 1
ATOM 2492 C CA . GLY A 1 325 ? 16.406 -30.156 -6.145 1 98.56 325 GLY A CA 1
ATOM 2493 C C . GLY A 1 325 ? 16.781 -29.672 -7.531 1 98.56 325 GLY A C 1
ATOM 2494 O O . GLY A 1 325 ? 15.984 -29.766 -8.469 1 98.56 325 GLY A O 1
ATOM 2495 N N . GLN A 1 326 ? 17.984 -29.109 -7.609 1 98.62 326 GLN A N 1
ATOM 2496 C CA . GLN A 1 326 ? 18.422 -28.578 -8.891 1 98.62 326 GLN A CA 1
ATOM 2497 C C . GLN A 1 326 ? 19.906 -28.891 -9.125 1 98.62 326 GLN A C 1
ATOM 2499 O O . GLN A 1 326 ? 20.703 -28.859 -8.195 1 98.62 326 GLN A O 1
ATOM 2504 N N . ILE A 1 327 ? 20.234 -29.203 -10.367 1 98.31 327 ILE A N 1
ATOM 2505 C CA . ILE A 1 327 ? 21.609 -29.359 -10.812 1 98.31 327 ILE A CA 1
ATOM 2506 C C . ILE A 1 327 ? 21.844 -28.562 -12.086 1 98.31 327 ILE A C 1
ATOM 2508 O O . ILE A 1 327 ? 20.938 -28.453 -12.93 1 98.31 327 ILE A O 1
ATOM 2512 N N . GLY A 1 328 ? 23 -27.953 -12.109 1 97.75 328 GLY A N 1
ATOM 2513 C CA . GLY A 1 328 ? 23.297 -27.156 -13.289 1 97.75 328 GLY A CA 1
ATOM 2514 C C . GLY A 1 328 ? 24.781 -27.094 -13.602 1 97.75 328 GLY A C 1
ATOM 2515 O O . GLY A 1 328 ? 25.609 -27.578 -12.82 1 97.75 328 GLY A O 1
ATOM 2516 N N . ALA A 1 329 ? 25.016 -26.578 -14.812 1 96.75 329 ALA A N 1
ATOM 2517 C CA . ALA A 1 329 ? 26.391 -26.422 -15.289 1 96.75 329 ALA A CA 1
ATOM 2518 C C . ALA A 1 329 ? 26.562 -25.109 -16.047 1 96.75 329 ALA A C 1
ATOM 2520 O O . ALA A 1 329 ? 25.656 -24.672 -16.75 1 96.75 329 ALA A O 1
ATOM 2521 N N . ASP A 1 330 ? 27.688 -24.578 -15.758 1 94.75 330 ASP A N 1
ATOM 2522 C CA . ASP A 1 330 ? 28.141 -23.406 -16.516 1 94.75 330 ASP A CA 1
ATOM 2523 C C . ASP A 1 330 ? 29.328 -23.75 -17.406 1 94.75 330 ASP A C 1
ATOM 2525 O O . ASP A 1 330 ? 30.406 -24.109 -16.922 1 94.75 330 ASP A O 1
ATOM 2529 N N . TRP A 1 331 ? 29.094 -23.594 -18.75 1 94.62 331 TRP A N 1
ATOM 2530 C CA . TRP A 1 331 ? 30.109 -24.016 -19.719 1 94.62 331 TRP A CA 1
ATOM 2531 C C . TRP A 1 331 ? 30.578 -22.828 -20.547 1 94.62 331 TRP A C 1
ATOM 2533 O O . TRP A 1 331 ? 29.828 -22.281 -21.359 1 94.62 331 TRP A O 1
ATOM 2543 N N . LYS A 1 332 ? 31.844 -22.484 -20.328 1 93.44 332 LYS A N 1
ATOM 2544 C CA . LYS A 1 332 ? 32.469 -21.5 -21.203 1 93.44 332 LYS A CA 1
ATOM 2545 C C . LYS A 1 332 ? 33 -22.141 -22.469 1 93.44 332 LYS A C 1
ATOM 2547 O O . LYS A 1 332 ? 34.156 -22.562 -22.516 1 93.44 332 LYS A O 1
ATOM 2552 N N . ILE A 1 333 ? 32.281 -22.156 -23.469 1 90.62 333 ILE A N 1
ATOM 2553 C CA . ILE A 1 333 ? 32.625 -22.828 -24.719 1 90.62 333 ILE A CA 1
ATOM 2554 C C . ILE A 1 333 ? 33.875 -22.172 -25.312 1 90.62 333 ILE A C 1
ATOM 2556 O O . ILE A 1 333 ? 34.812 -22.859 -25.75 1 90.62 333 ILE A O 1
ATOM 2560 N N . ASN A 1 334 ? 33.875 -20.844 -25.359 1 90.25 334 ASN A N 1
ATOM 2561 C CA . ASN A 1 334 ? 35 -20 -25.766 1 90.25 334 ASN A CA 1
ATOM 2562 C C . ASN A 1 334 ? 34.906 -18.594 -25.188 1 90.25 334 ASN A C 1
ATOM 2564 O O . ASN A 1 334 ? 34.125 -18.359 -24.25 1 90.25 334 ASN A O 1
ATOM 2568 N N . ARG A 1 335 ? 35.719 -17.781 -25.609 1 85.94 335 ARG A N 1
ATOM 2569 C CA . ARG A 1 335 ? 35.781 -16.438 -25.031 1 85.94 335 ARG A CA 1
ATOM 2570 C C . ARG A 1 335 ? 34.5 -15.656 -25.344 1 85.94 335 ARG A C 1
ATOM 2572 O O . ARG A 1 335 ? 34.125 -14.75 -24.594 1 85.94 335 ARG A O 1
ATOM 2579 N N . SER A 1 336 ? 33.812 -16.078 -26.344 1 91.44 336 SER A N 1
ATOM 2580 C CA . SER A 1 336 ? 32.656 -15.281 -26.781 1 91.44 336 SER A CA 1
ATOM 2581 C C . SER A 1 336 ? 31.344 -15.977 -26.438 1 91.44 336 SER A C 1
ATOM 2583 O O . SER A 1 336 ? 30.281 -15.375 -26.531 1 91.44 336 SER A O 1
ATOM 2585 N N . ASN A 1 337 ? 31.453 -17.234 -26.078 1 93.81 337 ASN A N 1
ATOM 2586 C CA . ASN A 1 337 ? 30.234 -17.984 -25.875 1 93.81 337 ASN A CA 1
ATOM 2587 C C . ASN A 1 337 ? 30.219 -18.688 -24.531 1 93.81 337 ASN A C 1
ATOM 2589 O O . ASN A 1 337 ? 31.188 -19.359 -24.172 1 93.81 337 ASN A O 1
ATOM 2593 N N . ARG A 1 338 ? 29.172 -18.5 -23.828 1 95.38 338 ARG A N 1
ATOM 2594 C CA . ARG A 1 338 ? 28.938 -19.156 -22.547 1 95.38 338 ARG A CA 1
ATOM 2595 C C . ARG A 1 338 ? 27.562 -19.797 -22.5 1 95.38 338 ARG A C 1
ATOM 2597 O O . ARG A 1 338 ? 26.578 -19.219 -22.953 1 95.38 338 ARG A O 1
ATOM 2604 N N . LEU A 1 339 ? 27.516 -21.047 -22.062 1 96.75 339 LEU A N 1
ATOM 2605 C CA . LEU A 1 339 ? 26.266 -21.797 -21.969 1 96.75 339 LEU A CA 1
ATOM 2606 C C . LEU A 1 339 ? 25.969 -22.203 -20.531 1 96.75 339 LEU A C 1
ATOM 2608 O O . LEU A 1 339 ? 26.844 -22.766 -19.859 1 96.75 339 LEU A O 1
ATOM 2612 N N . LYS A 1 340 ? 24.812 -21.875 -20.047 1 96.94 340 LYS A N 1
ATOM 2613 C CA . LYS A 1 340 ? 24.375 -22.281 -18.719 1 96.94 340 LYS A CA 1
ATOM 2614 C C . LYS A 1 340 ? 23.125 -23.172 -18.812 1 96.94 340 LYS A C 1
ATOM 2616 O O . LYS A 1 340 ? 22.156 -22.828 -19.484 1 96.94 340 LYS A O 1
ATOM 2621 N N . LEU A 1 341 ? 23.234 -24.312 -18.188 1 97.5 341 LEU A N 1
ATOM 2622 C CA . LEU A 1 341 ? 22.141 -25.281 -18.172 1 97.5 341 LEU A CA 1
ATOM 2623 C C . LEU A 1 341 ? 21.766 -25.656 -16.75 1 97.5 341 LEU A C 1
ATOM 2625 O O . LEU A 1 341 ? 22.641 -25.781 -15.883 1 97.5 341 LEU A O 1
ATOM 2629 N N . ALA A 1 342 ? 20.453 -25.797 -16.516 1 98.44 342 ALA A N 1
ATOM 2630 C CA . ALA A 1 342 ? 20 -26.219 -15.188 1 98.44 342 ALA A CA 1
ATOM 2631 C C . ALA A 1 342 ? 18.75 -27.094 -15.289 1 98.44 342 ALA A C 1
ATOM 2633 O O . ALA A 1 342 ? 17.875 -26.828 -16.109 1 98.44 342 ALA A O 1
ATOM 2634 N N . ALA A 1 343 ? 18.719 -28.141 -14.555 1 98.75 343 ALA A N 1
ATOM 2635 C CA . ALA A 1 343 ? 17.547 -29 -14.406 1 98.75 343 ALA A CA 1
ATOM 2636 C C . ALA A 1 343 ? 17.109 -29.094 -12.945 1 98.75 343 ALA A C 1
ATOM 2638 O O . ALA A 1 343 ? 17.938 -29.359 -12.062 1 98.75 343 ALA A O 1
ATOM 2639 N N . ALA A 1 344 ? 15.859 -28.844 -12.727 1 98.81 344 ALA A N 1
ATOM 2640 C CA . ALA A 1 344 ? 15.352 -28.859 -11.359 1 98.81 344 ALA A CA 1
ATOM 2641 C C . ALA A 1 344 ? 14.102 -29.719 -11.25 1 98.81 344 ALA A C 1
ATOM 2643 O O . ALA A 1 344 ? 13.375 -29.906 -12.227 1 98.81 344 ALA A O 1
ATOM 2644 N N . TYR A 1 345 ? 13.898 -30.266 -10.141 1 98.75 345 TYR A N 1
ATOM 2645 C CA . TYR A 1 345 ? 12.703 -31.016 -9.766 1 98.75 345 TYR A CA 1
ATOM 2646 C C . TYR A 1 345 ? 12.086 -30.469 -8.492 1 98.75 345 TYR A C 1
ATOM 2648 O O . TYR A 1 345 ? 12.75 -30.406 -7.453 1 98.75 345 TYR A O 1
ATOM 2656 N N . TYR A 1 346 ? 10.914 -30 -8.594 1 98.75 346 TYR A N 1
ATOM 2657 C CA . TYR A 1 346 ? 10.164 -29.469 -7.461 1 98.75 346 TYR A CA 1
ATOM 2658 C C . TYR A 1 346 ? 8.969 -30.359 -7.137 1 98.75 346 TYR A C 1
ATOM 2660 O O . TYR A 1 346 ? 8.125 -30.625 -8 1 98.75 346 TYR A O 1
ATOM 2668 N N . GLN A 1 347 ? 8.82 -30.719 -5.949 1 98.5 347 GLN A N 1
ATOM 2669 C CA . GLN A 1 347 ? 7.688 -31.516 -5.504 1 98.5 347 GLN A CA 1
ATOM 2670 C C . GLN A 1 347 ? 6.832 -30.75 -4.5 1 98.5 347 GLN A C 1
ATOM 2672 O O . GLN A 1 347 ? 7.297 -30.422 -3.408 1 98.5 347 GLN A O 1
ATOM 2677 N N . PHE A 1 348 ? 5.637 -30.531 -4.902 1 97.56 348 PHE A N 1
ATOM 2678 C CA . PHE A 1 348 ? 4.66 -29.922 -4.008 1 97.56 348 PHE A CA 1
ATOM 2679 C C . PHE A 1 348 ? 3.779 -30.984 -3.365 1 97.56 348 PHE A C 1
ATOM 2681 O O . PHE A 1 348 ? 2.984 -31.641 -4.047 1 97.56 348 PHE A O 1
ATOM 2688 N N . GLN A 1 349 ? 3.857 -30.953 -2.092 1 95.44 349 GLN A N 1
ATOM 2689 C CA . GLN A 1 349 ? 3.146 -32.031 -1.396 1 95.44 349 GLN A CA 1
ATOM 2690 C C . GLN A 1 349 ? 1.88 -31.5 -0.728 1 95.44 349 GLN A C 1
ATOM 2692 O O . GLN A 1 349 ? 1.926 -30.516 0.02 1 95.44 349 GLN A O 1
ATOM 2697 N N . ASP A 1 350 ? 0.791 -32.125 -1.063 1 92.38 350 ASP A N 1
ATOM 2698 C CA . ASP A 1 350 ? -0.486 -32 -0.367 1 92.38 350 ASP A CA 1
ATOM 2699 C C . ASP A 1 350 ? -1.087 -30.609 -0.576 1 92.38 350 ASP A C 1
ATOM 2701 O O . ASP A 1 350 ? -1.704 -30.047 0.334 1 92.38 350 ASP A O 1
ATOM 2705 N N . ILE A 1 351 ? -0.845 -30.062 -1.759 1 94.56 351 ILE A N 1
ATOM 2706 C CA . ILE A 1 351 ? -1.432 -28.75 -2.004 1 94.56 351 ILE A CA 1
ATOM 2707 C C . ILE A 1 351 ? -2.734 -28.906 -2.785 1 94.56 351 ILE A C 1
ATOM 2709 O O . ILE A 1 351 ? -3.512 -27.953 -2.902 1 94.56 351 ILE A O 1
ATOM 2713 N N . GLU A 1 352 ? -2.969 -30.109 -3.311 1 95.44 352 GLU A N 1
ATOM 2714 C CA . GLU A 1 352 ? -4.207 -30.359 -4.039 1 95.44 352 GLU A CA 1
ATOM 2715 C C . GLU A 1 352 ? -5.398 -30.453 -3.09 1 95.44 352 GLU A C 1
ATOM 2717 O O . GLU A 1 352 ? -5.25 -30.844 -1.935 1 95.44 352 GLU A O 1
ATOM 2722 N N . GLY A 1 353 ? -6.531 -30.047 -3.658 1 95.38 353 GLY A N 1
ATOM 2723 C CA . GLY A 1 353 ? -7.766 -30.156 -2.896 1 95.38 353 GLY A CA 1
ATOM 2724 C C . GLY A 1 353 ? -8.305 -31.578 -2.811 1 95.38 353 GLY A C 1
ATOM 2725 O O . GLY A 1 353 ? -7.867 -32.438 -3.557 1 95.38 353 GLY A O 1
ATOM 2726 N N . GLU A 1 354 ? -9.242 -31.703 -1.855 1 94.38 354 GLU A N 1
ATOM 2727 C CA . GLU A 1 354 ? -9.953 -32.969 -1.683 1 94.38 354 GLU A CA 1
ATOM 2728 C C . GLU A 1 354 ? -11.43 -32.719 -1.389 1 94.38 354 GLU A C 1
ATOM 2730 O O . GLU A 1 354 ? -11.789 -31.812 -0.64 1 94.38 354 GLU A O 1
ATOM 2735 N N . ARG A 1 355 ? -12.211 -33.594 -2.027 1 95.81 355 ARG A N 1
ATOM 2736 C CA . ARG A 1 355 ? -13.641 -33.531 -1.747 1 95.81 355 ARG A CA 1
ATOM 2737 C C . ARG A 1 355 ? -13.945 -33.906 -0.306 1 95.81 355 ARG A C 1
ATOM 2739 O O . ARG A 1 355 ? -13.359 -34.875 0.214 1 95.81 355 ARG A O 1
ATOM 2746 N N . SER A 1 356 ? -14.844 -33.219 0.229 1 93.75 356 SER A N 1
ATOM 2747 C CA . SER A 1 356 ? -15.18 -33.531 1.613 1 93.75 356 SER A CA 1
ATOM 2748 C C . SER A 1 356 ? -16.125 -34.719 1.691 1 93.75 356 SER A C 1
ATOM 2750 O O . SER A 1 356 ? -16.75 -35.094 0.697 1 93.75 356 SER A O 1
ATOM 2752 N N . SER A 1 357 ? 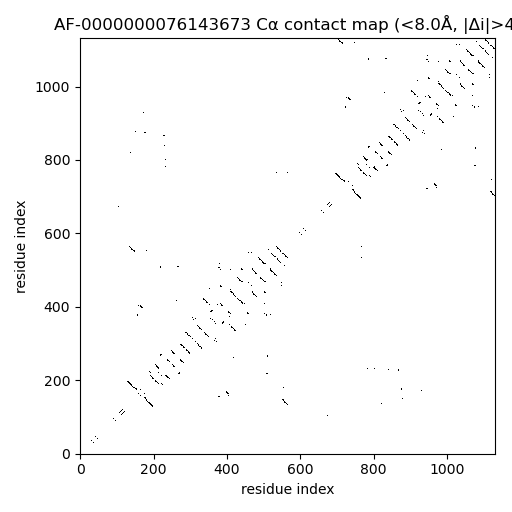-16.078 -35.344 2.885 1 92.69 357 SER A N 1
ATOM 2753 C CA . SER A 1 357 ? -17.188 -36.219 3.205 1 92.69 357 SER A CA 1
ATOM 2754 C C . SER A 1 357 ? -18.516 -35.438 3.23 1 92.69 357 SER A C 1
ATOM 2756 O O . SER A 1 357 ? -18.516 -34.219 3.275 1 92.69 357 SER A O 1
ATOM 2758 N N . PRO A 1 358 ? -19.594 -36.219 3.031 1 94.06 358 PRO A N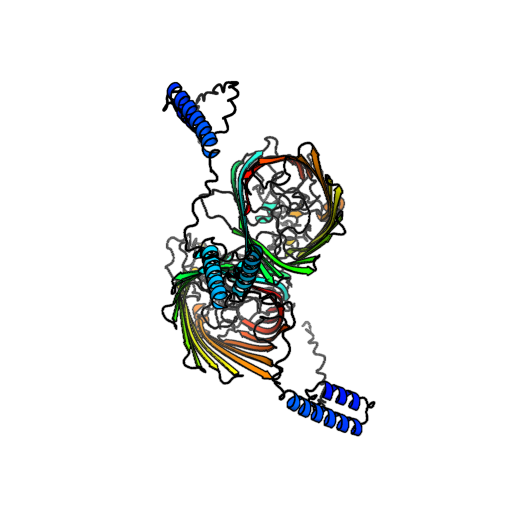 1
ATOM 2759 C CA . PRO A 1 358 ? -20.859 -35.5 3.09 1 94.06 358 PRO A CA 1
ATOM 2760 C C . PRO A 1 358 ? -20.969 -34.562 4.305 1 94.06 358 PRO A C 1
ATOM 2762 O O . PRO A 1 358 ? -20.641 -35 5.426 1 94.06 358 PRO A O 1
ATOM 2765 N N . CYS A 1 359 ? -21.25 -33.344 4.012 1 91.69 359 CYS A N 1
ATOM 2766 C CA . CYS A 1 359 ? -21.328 -32.281 5.008 1 91.69 359 CYS A CA 1
ATOM 2767 C C . CYS A 1 359 ? -22.688 -31.625 5.016 1 91.69 359 CYS A C 1
ATOM 2769 O O . CYS A 1 359 ? -23.344 -31.516 3.969 1 91.69 359 CYS A O 1
ATOM 2771 N N . ALA A 1 360 ? -23.141 -31.172 6.219 1 92 360 ALA A N 1
ATOM 2772 C CA . ALA A 1 360 ? -24.469 -30.562 6.336 1 92 360 ALA A CA 1
ATOM 2773 C C . ALA A 1 360 ? -24.375 -29.203 7.016 1 92 360 ALA A C 1
ATOM 2775 O O . ALA A 1 360 ? -24.844 -29.031 8.148 1 92 360 ALA A O 1
ATOM 2776 N N . PRO A 1 361 ? -23.969 -28.297 6.277 1 89.25 361 PRO A N 1
ATOM 2777 C CA . PRO A 1 361 ? -23.922 -26.953 6.875 1 89.25 361 PRO A CA 1
ATOM 2778 C C . PRO A 1 361 ? -25.281 -26.469 7.34 1 89.25 361 PRO A C 1
ATOM 2780 O O . PRO A 1 361 ? -25.391 -25.734 8.328 1 89.25 361 PRO A O 1
ATOM 2783 N N . TRP A 1 362 ? -26.391 -26.875 6.711 1 90.19 362 TRP A N 1
ATOM 2784 C CA . TRP A 1 362 ? -27.734 -26.453 7.059 1 90.19 362 TRP A CA 1
ATOM 2785 C C . TRP A 1 362 ? -28.156 -27.016 8.414 1 90.19 362 TRP A C 1
ATOM 2787 O O . TRP A 1 362 ? -29.062 -26.484 9.062 1 90.19 362 TRP A O 1
ATOM 2797 N N . ALA A 1 363 ? -27.438 -27.969 8.758 1 89.31 363 ALA A N 1
ATOM 2798 C CA . ALA A 1 363 ? -27.75 -28.594 10.039 1 89.31 363 ALA A CA 1
ATOM 2799 C C . ALA A 1 363 ? -26.797 -28.125 11.133 1 89.31 363 ALA A C 1
ATOM 2801 O O . ALA A 1 363 ? -26.766 -28.703 12.227 1 89.31 363 ALA A O 1
ATOM 2802 N N . GLY A 1 364 ? -25.938 -27.188 10.859 1 82.62 364 GLY A N 1
ATOM 2803 C CA . GLY A 1 364 ? -25.125 -26.578 11.891 1 82.62 364 GLY A CA 1
ATOM 2804 C C . GLY A 1 364 ? -23.672 -26.984 11.82 1 82.62 364 GLY A C 1
ATOM 2805 O O . GLY A 1 364 ? -22.875 -26.609 12.695 1 82.62 364 GLY A O 1
ATOM 2806 N N . ALA A 1 365 ? -23.328 -27.766 10.867 1 78.88 365 ALA A N 1
ATOM 2807 C CA . ALA A 1 365 ? -21.922 -28.125 10.734 1 78.88 365 ALA A CA 1
ATOM 2808 C C . ALA A 1 365 ? -21.062 -26.875 10.547 1 78.88 365 ALA A C 1
ATOM 2810 O O . ALA A 1 365 ? -21.344 -26.031 9.695 1 78.88 365 ALA A O 1
ATOM 2811 N N . ALA A 1 366 ? -20.047 -26.672 11.414 1 74.75 366 ALA A N 1
ATOM 2812 C CA . ALA A 1 366 ? -19.188 -25.5 11.398 1 74.75 366 ALA A CA 1
ATOM 2813 C C . ALA A 1 366 ? -18.297 -25.469 10.156 1 74.75 366 ALA A C 1
ATOM 2815 O O . ALA A 1 366 ? -17.938 -24.406 9.656 1 74.75 366 ALA A O 1
ATOM 2816 N N . GLY A 1 367 ? -17.922 -26.625 9.641 1 84.38 367 GLY A N 1
ATOM 2817 C CA . GLY A 1 367 ? -17.047 -26.797 8.484 1 84.38 367 GLY A CA 1
ATOM 2818 C C . GLY A 1 367 ? -16.969 -28.234 7.996 1 84.38 367 GLY A C 1
ATOM 2819 O O . GLY A 1 367 ? -17.5 -29.141 8.641 1 84.38 367 GLY A O 1
ATOM 2820 N N . CYS A 1 368 ? -16.453 -28.266 6.793 1 88.12 368 CYS A N 1
ATOM 2821 C CA . CYS A 1 368 ? -16.234 -29.594 6.234 1 88.12 368 CYS A CA 1
ATOM 2822 C C . CYS A 1 368 ? -14.781 -30.031 6.383 1 88.12 368 CYS A C 1
ATOM 2824 O O . CYS A 1 368 ? -13.891 -29.188 6.477 1 88.12 368 CYS A O 1
ATOM 2826 N N . ASP A 1 369 ? -14.5 -31.266 6.418 1 85.12 369 ASP A N 1
ATOM 2827 C CA . ASP A 1 369 ? -13.219 -31.844 6.832 1 85.12 369 ASP A CA 1
ATOM 2828 C C . ASP A 1 369 ? -12.109 -31.453 5.863 1 85.12 369 ASP A C 1
ATOM 2830 O O . ASP A 1 369 ? -10.93 -31.438 6.23 1 85.12 369 ASP A O 1
ATOM 2834 N N . THR A 1 370 ? -12.461 -31.125 4.625 1 89.44 370 THR A N 1
ATOM 2835 C CA . THR A 1 370 ? -11.406 -30.859 3.654 1 89.44 370 THR A CA 1
ATOM 2836 C C . THR A 1 370 ? -11.32 -29.375 3.328 1 89.44 370 THR A C 1
ATOM 2838 O O . THR A 1 370 ? -10.672 -28.984 2.354 1 89.44 370 THR A O 1
ATOM 2841 N N . ASP A 1 371 ? -11.969 -28.531 4.137 1 89.25 371 ASP A N 1
ATOM 2842 C CA . ASP A 1 371 ? -11.906 -27.094 3.908 1 89.25 371 ASP A CA 1
ATOM 2843 C C . ASP A 1 371 ? -10.461 -26.594 3.953 1 89.25 371 ASP A C 1
ATOM 2845 O O . ASP A 1 371 ? -10.102 -25.641 3.248 1 89.25 371 ASP A O 1
ATOM 2849 N N . GLY A 1 372 ? -9.617 -27.234 4.711 1 85.88 372 GLY A N 1
ATOM 2850 C CA . GLY A 1 372 ? -8.234 -26.828 4.91 1 85.88 372 GLY A CA 1
ATOM 2851 C C . GLY A 1 372 ? -7.328 -27.203 3.75 1 85.88 372 GLY A C 1
ATOM 2852 O O . GLY A 1 372 ? -6.172 -26.781 3.695 1 85.88 372 GLY A O 1
ATOM 2853 N N . THR A 1 373 ? -7.883 -27.953 2.799 1 91.06 373 THR A N 1
ATOM 2854 C CA . THR A 1 373 ? -7.062 -28.359 1.657 1 91.06 373 THR A CA 1
ATOM 2855 C C . THR A 1 373 ? -6.992 -27.234 0.627 1 91.06 373 THR A C 1
ATOM 2857 O O . THR A 1 373 ? -6.273 -27.344 -0.367 1 91.06 373 THR A O 1
ATOM 2860 N N . ARG A 1 374 ? -7.719 -26.156 0.927 1 91.88 374 ARG A N 1
ATOM 2861 C CA . ARG A 1 374 ? -7.562 -24.969 0.087 1 91.88 374 ARG A CA 1
ATOM 2862 C C . ARG A 1 374 ? -6.16 -24.375 0.219 1 91.88 374 ARG A C 1
ATOM 2864 O O . ARG A 1 374 ? -5.543 -24.469 1.28 1 91.88 374 ARG A O 1
ATOM 2871 N N . VAL A 1 375 ? -5.715 -23.797 -0.806 1 88.94 375 VAL A N 1
ATOM 2872 C CA . VAL A 1 375 ? -4.371 -23.219 -0.753 1 88.94 375 VAL A CA 1
ATOM 2873 C C . VAL A 1 375 ? -4.41 -21.875 -0.043 1 88.94 375 VAL A C 1
ATOM 2875 O O . VAL A 1 375 ? -5.422 -21.172 -0.093 1 88.94 375 VAL A O 1
ATOM 2878 N N . ALA A 1 376 ? -3.305 -21.516 0.543 1 86.06 376 ALA A N 1
ATOM 2879 C CA . ALA A 1 376 ? -3.201 -20.266 1.282 1 86.06 376 ALA A CA 1
ATOM 2880 C C . ALA A 1 376 ? -3.207 -19.062 0.335 1 86.06 376 ALA A C 1
ATOM 2882 O O . ALA A 1 376 ? -3.678 -17.984 0.694 1 86.06 376 ALA A O 1
ATOM 2883 N N . PHE A 1 377 ? -2.602 -19.312 -0.727 1 92 377 PHE A N 1
ATOM 2884 C CA . PHE A 1 377 ? -2.568 -18.234 -1.712 1 92 377 PHE A CA 1
ATOM 2885 C C . PHE A 1 377 ? -2.678 -18.797 -3.125 1 92 377 PHE A C 1
ATOM 2887 O O . PHE A 1 377 ? -2.082 -19.828 -3.438 1 92 377 PHE A O 1
ATOM 2894 N N . MET A 1 378 ? -3.42 -18.062 -3.928 1 94.62 378 MET A N 1
ATOM 2895 C CA . MET A 1 378 ? -3.537 -18.391 -5.344 1 94.62 378 MET A CA 1
ATOM 2896 C C . MET A 1 378 ? -3.768 -17.141 -6.18 1 94.62 378 MET A C 1
ATOM 2898 O O . MET A 1 378 ? -4.262 -16.141 -5.672 1 94.62 378 MET A O 1
ATOM 2902 N N . GLN A 1 379 ? -3.314 -17.109 -7.355 1 95.19 379 GLN A N 1
ATOM 2903 C CA . GLN A 1 379 ? -3.596 -16.047 -8.312 1 95.19 379 GLN A CA 1
ATOM 2904 C C . GLN A 1 379 ? -4.727 -16.438 -9.258 1 95.19 379 GLN A C 1
ATOM 2906 O O . GLN A 1 379 ? -5.895 -16.453 -8.867 1 95.19 379 GLN A O 1
ATOM 2911 N N . LYS A 1 380 ? -4.477 -17.016 -10.445 1 95.88 380 LYS A N 1
ATOM 2912 C CA . LYS A 1 380 ? -5.484 -17.547 -11.352 1 95.88 380 LYS A CA 1
ATOM 2913 C C . LYS A 1 380 ? -4.855 -18.469 -12.391 1 95.88 380 LYS A C 1
ATOM 2915 O O . LYS A 1 380 ? -3.646 -18.406 -12.633 1 95.88 380 LYS A O 1
ATOM 2920 N N . GLY A 1 381 ? -5.727 -19.328 -12.938 1 97.19 381 GLY A N 1
ATOM 2921 C CA . GLY A 1 381 ? -5.305 -20.141 -14.062 1 97.19 381 GLY A CA 1
ATOM 2922 C C . GLY A 1 381 ? -5.363 -21.625 -13.773 1 97.19 381 GLY A C 1
ATOM 2923 O O . GLY A 1 381 ? -5.742 -22.422 -14.633 1 97.19 381 GLY A O 1
ATOM 2924 N N . ASN A 1 382 ? -4.926 -22.094 -12.578 1 98.38 382 ASN A N 1
ATOM 2925 C CA . ASN A 1 382 ? -4.98 -23.5 -12.242 1 98.38 382 ASN A CA 1
ATOM 2926 C C . ASN A 1 382 ? -6.418 -24.031 -12.219 1 98.38 382 ASN A C 1
ATOM 2928 O O . ASN A 1 382 ? -7.348 -23.266 -11.938 1 98.38 382 ASN A O 1
ATOM 2932 N N . THR A 1 383 ? -6.547 -25.281 -12.508 1 98.38 383 THR A N 1
ATOM 2933 C CA . THR A 1 383 ? -7.863 -25.906 -12.445 1 98.38 383 THR A CA 1
ATOM 2934 C C . THR A 1 383 ? -8.312 -26.078 -11 1 98.38 383 THR A C 1
ATOM 2936 O O . THR A 1 383 ? -7.57 -26.625 -10.172 1 98.38 383 THR A O 1
ATOM 2939 N N . VAL A 1 384 ? -9.516 -25.562 -10.766 1 98.38 384 VAL A N 1
ATOM 2940 C CA . VAL A 1 384 ? -10.031 -25.656 -9.406 1 98.38 384 VAL A CA 1
ATOM 2941 C C . VAL A 1 384 ? -11.391 -26.344 -9.414 1 98.38 384 VAL A C 1
ATOM 2943 O O . VAL A 1 384 ? -12.047 -26.438 -10.453 1 98.38 384 VAL A O 1
ATOM 2946 N N . PHE A 1 385 ? -11.836 -26.891 -8.273 1 98.38 385 PHE A N 1
ATOM 2947 C CA . PHE A 1 385 ? -13.125 -27.547 -8.109 1 98.38 385 PHE A CA 1
ATOM 2948 C C . PHE A 1 385 ? -13.719 -27.234 -6.742 1 98.38 385 PHE A C 1
ATOM 2950 O O . PHE A 1 385 ? -13.008 -26.812 -5.832 1 98.38 385 PHE A O 1
ATOM 2957 N N . ASN A 1 386 ? -15.016 -27.422 -6.613 1 97.88 386 ASN A N 1
ATOM 2958 C CA . ASN A 1 386 ? -15.703 -27.234 -5.34 1 97.88 386 ASN A CA 1
ATOM 2959 C C . ASN A 1 386 ? -15.289 -28.297 -4.324 1 97.88 386 ASN A C 1
ATOM 2961 O O . ASN A 1 386 ? -15.32 -29.5 -4.621 1 97.88 386 ASN A O 1
ATOM 2965 N N . LEU A 1 387 ? -14.977 -27.922 -3.148 1 96.88 387 LEU A N 1
ATOM 2966 C CA . LEU A 1 387 ? -14.406 -28.812 -2.146 1 96.88 387 LEU A CA 1
ATOM 2967 C C . LEU A 1 387 ? -15.508 -29.547 -1.391 1 96.88 387 LEU A C 1
ATOM 2969 O O . LEU A 1 387 ? -15.375 -30.734 -1.093 1 96.88 387 LEU A O 1
ATOM 2973 N N . ARG A 1 388 ? -16.594 -28.875 -1.173 1 95.75 388 ARG A N 1
ATOM 2974 C CA . ARG A 1 388 ? -17.547 -29.391 -0.187 1 95.75 388 ARG A CA 1
ATOM 2975 C C . ARG A 1 388 ? -18.594 -30.266 -0.848 1 95.75 388 ARG A C 1
ATOM 2977 O O . ARG A 1 388 ? -19.156 -29.906 -1.881 1 95.75 388 ARG A O 1
ATOM 2984 N N . ASN A 1 389 ? -18.766 -31.391 -0.256 1 96.19 389 ASN A N 1
ATOM 2985 C CA . ASN A 1 389 ? -19.906 -32.25 -0.59 1 96.19 389 ASN A CA 1
ATOM 2986 C C . ASN A 1 389 ? -21.094 -32 0.326 1 96.19 389 ASN A C 1
ATOM 2988 O O . ASN A 1 389 ? -21.422 -32.812 1.181 1 96.19 389 ASN A O 1
ATOM 2992 N N . ASN A 1 390 ? -21.781 -30.969 0.027 1 95.62 390 ASN A N 1
ATOM 2993 C CA . ASN A 1 390 ? -22.875 -30.516 0.88 1 95.62 390 ASN A CA 1
ATOM 2994 C C . ASN A 1 390 ? -24.156 -31.297 0.606 1 95.62 390 ASN A C 1
ATOM 2996 O O . ASN A 1 390 ? -24.516 -31.516 -0.551 1 95.62 390 ASN A O 1
ATOM 3000 N N . THR A 1 391 ? -24.766 -31.688 1.679 1 95.62 391 THR A N 1
ATOM 3001 C CA . THR A 1 391 ? -26.078 -32.312 1.557 1 95.62 391 THR A CA 1
ATOM 3002 C C . THR A 1 391 ? -27.172 -31.25 1.556 1 95.62 391 THR A C 1
ATOM 3004 O O . THR A 1 391 ? -26.953 -30.109 1.989 1 95.62 391 THR A O 1
ATOM 3007 N N . THR A 1 392 ? -28.266 -31.672 1.05 1 94.81 392 THR A N 1
ATOM 3008 C CA . THR A 1 392 ? -29.406 -30.75 0.991 1 94.81 392 THR A CA 1
ATOM 3009 C C . THR A 1 392 ? -30.344 -30.984 2.164 1 94.81 392 THR A C 1
ATOM 3011 O O . THR A 1 392 ? -30.5 -32.125 2.633 1 94.81 392 THR A O 1
ATOM 3014 N N . ASN A 1 393 ? -30.906 -29.875 2.572 1 94.25 393 ASN A N 1
ATOM 3015 C CA . ASN A 1 393 ? -31.984 -29.984 3.547 1 94.25 393 ASN A CA 1
ATOM 3016 C C . ASN A 1 393 ? -33.219 -30.672 2.959 1 94.25 393 ASN A C 1
ATOM 3018 O O . ASN A 1 393 ? -33.812 -30.188 1.997 1 94.25 393 ASN A O 1
ATOM 3022 N N . PRO A 1 394 ? -33.688 -31.781 3.596 1 93.94 394 PRO A N 1
ATOM 3023 C CA . PRO A 1 394 ? -34.812 -32.5 3.039 1 93.94 394 PRO A CA 1
ATOM 3024 C C . PRO A 1 394 ? -36.125 -31.672 3.047 1 93.94 394 PRO A C 1
ATOM 3026 O O . PRO A 1 394 ? -37 -31.891 2.219 1 93.94 394 PRO A O 1
ATOM 3029 N N . ALA A 1 395 ? -36.188 -30.75 3.918 1 93.81 395 ALA A N 1
ATOM 3030 C CA . ALA A 1 395 ? -37.406 -29.922 4.035 1 93.81 395 ALA A CA 1
ATOM 3031 C C . ALA A 1 395 ? -37.5 -28.922 2.889 1 93.81 395 ALA A C 1
ATOM 3033 O O . ALA A 1 395 ? -38.594 -28.516 2.508 1 93.81 395 ALA A O 1
ATOM 3034 N N . ASP A 1 396 ? -36.406 -28.469 2.34 1 93.5 396 ASP A N 1
ATOM 3035 C CA . ASP A 1 396 ? -36.406 -27.516 1.239 1 93.5 396 ASP A CA 1
ATOM 3036 C C . ASP A 1 396 ? -35.125 -27.672 0.394 1 93.5 396 ASP A C 1
ATOM 3038 O O . ASP A 1 396 ? -34.281 -26.781 0.383 1 93.5 396 ASP A O 1
ATOM 3042 N N . PRO A 1 397 ? -35.062 -28.719 -0.359 1 92.62 397 PRO A N 1
ATOM 3043 C CA . PRO A 1 397 ? -33.844 -29.031 -1.105 1 92.62 397 PRO A CA 1
ATOM 3044 C C . PRO A 1 397 ? -33.5 -27.969 -2.143 1 92.62 397 PRO A C 1
ATOM 3046 O O . PRO A 1 397 ? -32.312 -27.672 -2.365 1 92.62 397 PRO A O 1
ATOM 3049 N N . ALA A 1 398 ? -34.438 -27.297 -2.688 1 92.25 398 ALA A N 1
ATOM 3050 C CA . ALA A 1 398 ? -34.219 -26.359 -3.783 1 92.25 398 ALA A CA 1
ATOM 3051 C C . ALA A 1 398 ? -33.562 -25.062 -3.275 1 92.25 398 ALA A C 1
ATOM 3053 O O . ALA A 1 398 ? -32.812 -24.422 -3.994 1 92.25 398 ALA A O 1
ATOM 3054 N N . ARG A 1 399 ? -33.906 -24.672 -2.012 1 91.5 399 ARG A N 1
ATOM 3055 C CA . ARG A 1 399 ? -33.438 -23.391 -1.509 1 91.5 399 ARG A CA 1
ATOM 3056 C C . ARG A 1 399 ? -32.406 -23.594 -0.399 1 91.5 399 ARG A C 1
ATOM 3058 O O . ARG A 1 399 ? -32.156 -22.688 0.391 1 91.5 399 ARG A O 1
ATOM 3065 N N . THR A 1 400 ? -31.766 -24.828 -0.438 1 95.56 400 THR A N 1
ATOM 3066 C CA . THR A 1 400 ? -30.719 -25.062 0.551 1 95.56 400 THR A CA 1
ATOM 3067 C C . THR A 1 400 ? -29.422 -24.406 0.113 1 95.56 400 THR A C 1
ATOM 3069 O O . THR A 1 400 ? -28.922 -24.672 -0.987 1 95.56 400 THR A O 1
ATOM 3072 N N . PRO A 1 401 ? -28.859 -23.578 0.948 1 94.81 401 PRO A N 1
ATOM 3073 C CA . PRO A 1 401 ? -27.562 -22.984 0.583 1 94.81 401 PRO A CA 1
ATOM 3074 C C . PRO A 1 401 ? -26.484 -24.047 0.338 1 94.81 401 PRO A C 1
ATOM 3076 O O . PRO A 1 401 ? -26.453 -25.062 1.031 1 94.81 401 PRO A O 1
ATOM 3079 N N . ASP A 1 402 ? -25.688 -23.781 -0.676 1 95.5 402 ASP A N 1
ATOM 3080 C CA . ASP A 1 402 ? -24.547 -24.641 -1.013 1 95.5 402 ASP A CA 1
ATOM 3081 C C . ASP A 1 402 ? -23.234 -23.875 -0.907 1 95.5 402 ASP A C 1
ATOM 3083 O O . ASP A 1 402 ? -22.578 -23.609 -1.918 1 95.5 402 ASP A O 1
ATOM 3087 N N . PRO A 1 403 ? -22.812 -23.531 0.327 1 95.88 403 PRO A N 1
ATOM 3088 C CA . PRO A 1 403 ? -21.547 -22.812 0.504 1 95.88 403 PRO A CA 1
ATOM 3089 C C . PRO A 1 403 ? -20.328 -23.625 0.084 1 95.88 403 PRO A C 1
ATOM 3091 O O . PRO A 1 403 ? -20.156 -24.75 0.551 1 95.88 403 PRO A O 1
ATOM 3094 N N . GLN A 1 404 ? -19.5 -23.062 -0.741 1 95.94 404 GLN A N 1
ATOM 3095 C CA . GLN A 1 404 ? -18.391 -23.812 -1.312 1 95.94 404 GLN A CA 1
ATOM 3096 C C . GLN A 1 404 ? -17.078 -23.031 -1.174 1 95.94 404 GLN A C 1
ATOM 3098 O O . GLN A 1 404 ? -17.078 -21.797 -1.167 1 95.94 404 GLN A O 1
ATOM 3103 N N . PHE A 1 405 ? -16 -23.781 -1.031 1 96.31 405 PHE A N 1
ATOM 3104 C CA . PHE A 1 405 ? -14.625 -23.375 -1.289 1 96.31 405 PHE A CA 1
ATOM 3105 C C . PHE A 1 405 ? -14.07 -24.109 -2.508 1 96.31 405 PHE A C 1
ATOM 3107 O O . PHE A 1 405 ? -14.672 -25.047 -3.004 1 96.31 405 PHE A O 1
ATOM 3114 N N . VAL A 1 406 ? -12.953 -23.578 -2.967 1 97.75 406 VAL A N 1
ATOM 3115 C CA . VAL A 1 406 ? -12.359 -24.281 -4.09 1 97.75 406 VAL A CA 1
ATOM 3116 C C . VAL A 1 406 ? -10.938 -24.734 -3.729 1 97.75 406 VAL A C 1
ATOM 3118 O O . VAL A 1 406 ? -10.289 -24.109 -2.885 1 97.75 406 VAL A O 1
ATOM 3121 N N . GLY A 1 407 ? -10.531 -25.797 -4.332 1 97.56 407 GLY A N 1
ATOM 3122 C CA . GLY A 1 407 ? -9.18 -26.328 -4.203 1 97.56 407 GLY A CA 1
ATOM 3123 C C . GLY A 1 407 ? -8.547 -26.672 -5.535 1 97.56 407 GLY A C 1
ATOM 3124 O O . GLY A 1 407 ? -9.242 -26.75 -6.555 1 97.56 407 GLY A O 1
ATOM 3125 N N . LEU A 1 408 ? -7.301 -26.922 -5.566 1 98.06 408 LEU A N 1
ATOM 3126 C CA . LEU A 1 408 ? -6.586 -27.281 -6.785 1 98.06 408 LEU A CA 1
ATOM 3127 C C . LEU A 1 408 ? -6.906 -28.719 -7.195 1 98.06 408 LEU A C 1
ATOM 3129 O O . LEU A 1 408 ? -6.93 -29.625 -6.352 1 98.06 408 LEU A O 1
ATOM 3133 N N . ALA A 1 409 ? -7.09 -28.875 -8.453 1 98.31 409 ALA A N 1
ATOM 3134 C CA . ALA A 1 409 ? -7.461 -30.203 -8.938 1 98.31 409 ALA A CA 1
ATOM 3135 C C . ALA A 1 409 ? -6.223 -31.047 -9.242 1 98.31 409 ALA A C 1
ATOM 3137 O O . ALA A 1 409 ? -6.254 -32.281 -9.117 1 98.31 409 ALA A O 1
ATOM 3138 N N . SER A 1 410 ? -5.184 -30.422 -9.586 1 98 410 SER A N 1
ATOM 3139 C CA . SER A 1 410 ? -3.99 -31.141 -10.023 1 98 410 SER A CA 1
ATOM 3140 C C . SER A 1 410 ? -2.965 -31.25 -8.898 1 98 410 SER A C 1
ATOM 3142 O O . SER A 1 410 ? -2.898 -30.391 -8.031 1 98 410 SER A O 1
ATOM 3144 N N . LYS A 1 411 ? -2.197 -32.375 -8.969 1 97.69 411 LYS A N 1
ATOM 3145 C CA . LYS A 1 411 ? -0.942 -32.469 -8.227 1 97.69 411 LYS A CA 1
ATOM 3146 C C . LYS A 1 411 ? 0.207 -31.828 -9 1 97.69 411 LYS A C 1
ATOM 3148 O O . LYS A 1 411 ? 0.133 -31.688 -10.227 1 97.69 411 LYS A O 1
ATOM 3153 N N . PHE A 1 412 ? 1.269 -31.547 -8.266 1 98.25 412 PHE A N 1
ATOM 3154 C CA . PHE A 1 412 ? 2.344 -30.828 -8.945 1 98.25 412 PHE A CA 1
ATOM 3155 C C . PHE A 1 412 ? 3.699 -31.438 -8.594 1 98.25 412 PHE A C 1
ATOM 3157 O O . PHE A 1 412 ? 4.191 -31.25 -7.477 1 98.25 412 PHE A O 1
ATOM 3164 N N . ASP A 1 413 ? 4.254 -32.156 -9.43 1 98.56 413 ASP A N 1
ATOM 3165 C CA . ASP A 1 413 ? 5.656 -32.562 -9.531 1 98.56 413 ASP A CA 1
ATOM 3166 C C . ASP A 1 413 ? 6.309 -31.969 -10.773 1 98.56 413 ASP A C 1
ATOM 3168 O O . ASP A 1 413 ? 6.234 -32.531 -11.859 1 98.56 413 ASP A O 1
ATOM 3172 N N . VAL A 1 414 ? 7.078 -31 -10.547 1 98.75 414 VAL A N 1
ATOM 3173 C CA . VAL A 1 414 ? 7.418 -30.125 -11.664 1 98.75 414 VAL A CA 1
ATOM 3174 C C . VAL A 1 414 ? 8.875 -30.344 -12.07 1 98.75 414 VAL A C 1
ATOM 3176 O O . VAL A 1 414 ? 9.773 -30.25 -11.227 1 98.75 414 VAL A O 1
ATOM 3179 N N . LEU A 1 415 ? 9.07 -30.641 -13.312 1 98.81 415 LEU A N 1
ATOM 3180 C CA . LEU A 1 415 ? 10.391 -30.625 -13.938 1 98.81 415 LEU A CA 1
ATOM 3181 C C . LEU A 1 415 ? 10.656 -29.281 -14.602 1 98.81 415 LEU A C 1
ATOM 3183 O O . LEU A 1 415 ? 9.867 -28.828 -15.43 1 98.81 415 LEU A O 1
ATOM 3187 N N . ASP A 1 416 ? 11.688 -28.641 -14.188 1 98.81 416 ASP A N 1
ATOM 3188 C CA . ASP A 1 416 ? 12.039 -27.312 -14.695 1 98.81 416 ASP A CA 1
ATOM 3189 C C . ASP A 1 416 ? 13.398 -27.328 -15.383 1 98.81 416 ASP A C 1
ATOM 3191 O O . ASP A 1 416 ? 14.43 -27.5 -14.727 1 98.81 416 ASP A O 1
ATOM 3195 N N . LEU A 1 417 ? 13.391 -27.094 -16.719 1 98.81 417 LEU A N 1
ATOM 3196 C CA . LEU A 1 417 ? 14.617 -27.078 -17.5 1 98.81 417 LEU A CA 1
ATOM 3197 C C . LEU A 1 417 ? 14.922 -25.656 -17.984 1 98.81 417 LEU A C 1
ATOM 3199 O O . LEU A 1 417 ? 14.094 -25.031 -18.641 1 98.81 417 LEU A O 1
ATOM 3203 N N . ASN A 1 418 ? 16.141 -25.203 -17.641 1 98.62 418 ASN A N 1
ATOM 3204 C CA . ASN A 1 418 ? 16.562 -23.859 -18.031 1 98.62 418 ASN A CA 1
ATOM 3205 C C . ASN A 1 418 ? 17.828 -23.906 -18.891 1 98.62 418 ASN A C 1
ATOM 3207 O O . ASN A 1 418 ? 18.766 -24.656 -18.594 1 98.62 418 ASN A O 1
ATOM 3211 N N . LEU A 1 419 ? 17.766 -23.109 -19.984 1 98.31 419 LEU A N 1
ATOM 3212 C CA . LEU A 1 419 ? 18.906 -22.969 -20.875 1 98.31 419 LEU A CA 1
ATOM 3213 C C . LEU A 1 419 ? 19.172 -21.5 -21.188 1 98.31 419 LEU A C 1
ATOM 3215 O O . LEU A 1 419 ? 18.25 -20.766 -21.562 1 98.31 419 LEU A O 1
ATOM 3219 N N . VAL A 1 420 ? 20.438 -21.047 -20.953 1 97.94 420 VAL A N 1
ATOM 3220 C CA . VAL A 1 420 ? 20.828 -19.688 -21.312 1 97.94 420 VAL A CA 1
ATOM 3221 C C . VAL A 1 420 ? 22.125 -19.719 -22.125 1 97.94 420 VAL A C 1
ATOM 3223 O O . VAL A 1 420 ? 23.109 -20.328 -21.703 1 97.94 420 VAL A O 1
ATOM 3226 N N . TRP A 1 421 ? 22.078 -19.062 -23.281 1 97.69 421 TRP A N 1
ATOM 3227 C CA . TRP A 1 421 ? 23.234 -18.953 -24.156 1 97.69 421 TRP A CA 1
ATOM 3228 C C . TRP A 1 421 ? 23.641 -17.5 -24.344 1 97.69 421 TRP A C 1
ATOM 3230 O O . TRP A 1 421 ? 22.922 -16.734 -25.016 1 97.69 421 TRP A O 1
ATOM 3240 N N . ASP A 1 422 ? 24.797 -17.125 -23.781 1 96.62 422 ASP A N 1
ATOM 3241 C CA . ASP A 1 422 ? 25.344 -15.781 -23.953 1 96.62 422 ASP A CA 1
ATOM 3242 C C . ASP A 1 422 ? 26.391 -15.75 -25.062 1 96.62 422 ASP A C 1
ATOM 3244 O O . ASP A 1 422 ? 27.328 -16.562 -25.062 1 96.62 422 ASP A O 1
ATOM 3248 N N . SER A 1 423 ? 26.25 -14.789 -25.922 1 96.12 423 SER A N 1
ATOM 3249 C CA . SER A 1 423 ? 27.172 -14.648 -27.047 1 96.12 423 SER A CA 1
ATOM 3250 C C . SER A 1 423 ? 27.641 -13.211 -27.203 1 96.12 423 SER A C 1
ATOM 3252 O O . SER A 1 423 ? 26.844 -12.281 -27.109 1 96.12 423 SER A O 1
ATOM 3254 N N . GLU A 1 424 ? 28.906 -13.102 -27.359 1 94 424 GLU A N 1
ATOM 3255 C CA . GLU A 1 424 ? 29.438 -11.805 -27.75 1 94 424 GLU A CA 1
ATOM 3256 C C . GLU A 1 424 ? 29.469 -11.648 -29.266 1 94 424 GLU A C 1
ATOM 3258 O O . GLU A 1 424 ? 30.062 -12.469 -29.969 1 94 424 GLU A O 1
ATOM 3263 N N . LEU A 1 425 ? 28.812 -10.617 -29.719 1 91.88 425 LEU A N 1
ATOM 3264 C CA . LEU A 1 425 ? 28.703 -10.375 -31.141 1 91.88 425 LEU A CA 1
ATOM 3265 C C . LEU A 1 425 ? 29.672 -9.289 -31.594 1 91.88 425 LEU A C 1
ATOM 3267 O O . LEU A 1 425 ? 30.281 -8.609 -30.766 1 91.88 425 LEU A O 1
ATOM 3271 N N . PRO A 1 426 ? 29.844 -9.195 -32.906 1 86.62 426 PRO A N 1
ATOM 3272 C CA . PRO A 1 426 ? 30.703 -8.109 -33.406 1 86.62 426 PRO A CA 1
ATOM 3273 C C . PRO A 1 426 ? 30.219 -6.73 -32.969 1 86.62 426 PRO A C 1
ATOM 3275 O O . PRO A 1 426 ? 29.031 -6.535 -32.719 1 86.62 426 PRO A O 1
ATOM 3278 N N . SER A 1 427 ? 31.125 -5.73 -32.812 1 87 427 SER A N 1
ATOM 3279 C CA . SER A 1 427 ? 30.859 -4.348 -32.438 1 87 427 SER A CA 1
ATOM 3280 C C . SER A 1 427 ? 30.453 -4.246 -30.969 1 87 427 SER A C 1
ATOM 3282 O O . SER A 1 427 ? 29.656 -3.385 -30.594 1 87 427 SER A O 1
ATOM 3284 N N . ASP A 1 428 ? 30.844 -5.227 -30.172 1 86.19 428 ASP A N 1
ATOM 3285 C CA . ASP A 1 428 ? 30.719 -5.223 -28.719 1 86.19 428 ASP A CA 1
ATOM 3286 C C . ASP A 1 428 ? 29.266 -5.406 -28.297 1 86.19 428 ASP A C 1
ATOM 3288 O O . ASP A 1 428 ? 28.859 -4.922 -27.234 1 86.19 428 ASP A O 1
ATOM 3292 N N . PHE A 1 429 ? 28.516 -6.023 -29.266 1 93.19 429 PHE A N 1
ATOM 3293 C CA . PHE A 1 429 ? 27.156 -6.375 -28.906 1 93.19 429 PHE A CA 1
ATOM 3294 C C . PHE A 1 429 ? 27.109 -7.723 -28.188 1 93.19 429 PHE A C 1
ATOM 3296 O O . PHE A 1 429 ? 27.953 -8.586 -28.438 1 93.19 429 PHE A O 1
ATOM 3303 N N . LYS A 1 430 ? 26.188 -7.777 -27.266 1 96.31 430 LYS A N 1
ATOM 3304 C CA . LYS A 1 430 ? 25.969 -9.031 -26.547 1 96.31 430 LYS A CA 1
ATOM 3305 C C . LYS A 1 430 ? 24.562 -9.562 -26.797 1 96.31 430 LYS A C 1
ATOM 3307 O O . LYS A 1 430 ? 23.609 -8.789 -26.875 1 96.31 430 LYS A O 1
ATOM 3312 N N . LEU A 1 431 ? 24.453 -10.859 -26.984 1 97.31 431 LEU A N 1
ATOM 3313 C CA . LEU A 1 431 ? 23.172 -11.523 -27.203 1 97.31 431 LEU A CA 1
ATOM 3314 C C . LEU A 1 431 ? 22.938 -12.641 -26.188 1 97.31 431 LEU A C 1
ATOM 3316 O O . LEU A 1 431 ? 23.797 -13.516 -26.031 1 97.31 431 LEU A O 1
ATOM 3320 N N . ARG A 1 432 ? 21.906 -12.617 -25.531 1 97.38 432 ARG A N 1
ATOM 3321 C CA . ARG A 1 432 ? 21.5 -13.703 -24.641 1 97.38 432 ARG A CA 1
ATOM 3322 C C . ARG A 1 432 ? 20.266 -14.414 -25.172 1 97.38 432 ARG A C 1
ATOM 3324 O O . ARG A 1 432 ? 19.234 -13.781 -25.422 1 97.38 432 ARG A O 1
ATOM 3331 N N . SER A 1 433 ? 20.391 -15.625 -25.359 1 98.25 433 SER A N 1
ATOM 3332 C CA . SER A 1 433 ? 19.266 -16.484 -25.719 1 98.25 433 SER A CA 1
ATOM 3333 C C . SER A 1 433 ? 18.875 -17.391 -24.547 1 98.25 433 SER A C 1
ATOM 3335 O O . SER A 1 433 ? 19.672 -18.188 -24.078 1 98.25 433 SER A O 1
ATOM 3337 N N . GLN A 1 434 ? 17.594 -17.266 -24.203 1 98.12 434 GLN A N 1
ATOM 3338 C CA . GLN A 1 434 ? 17.125 -18 -23.031 1 98.12 434 GLN A CA 1
ATOM 3339 C C . GLN A 1 434 ? 15.906 -18.859 -23.359 1 98.12 434 GLN A C 1
ATOM 3341 O O . GLN A 1 434 ? 15.023 -18.422 -24.094 1 98.12 434 GLN A O 1
ATOM 3346 N N . ALA A 1 435 ? 15.898 -20.047 -22.875 1 98.5 435 ALA A N 1
ATOM 3347 C CA . ALA A 1 435 ? 14.766 -20.969 -23 1 98.5 435 ALA A CA 1
ATOM 3348 C C . ALA A 1 435 ? 14.461 -21.656 -21.672 1 98.5 435 ALA A C 1
ATOM 3350 O O . ALA A 1 435 ? 15.375 -22.016 -20.922 1 98.5 435 ALA A O 1
ATOM 3351 N N . ASN A 1 436 ? 13.18 -21.75 -21.344 1 98.75 436 ASN A N 1
ATOM 3352 C CA . ASN A 1 436 ? 12.695 -22.422 -20.141 1 98.75 436 ASN A CA 1
ATOM 3353 C C . ASN A 1 436 ? 11.531 -23.359 -20.453 1 98.75 436 ASN A C 1
ATOM 3355 O O . ASN A 1 436 ? 10.531 -22.938 -21.031 1 98.75 436 ASN A O 1
ATOM 3359 N N . PHE A 1 437 ? 11.711 -24.609 -20.188 1 98.81 437 PHE A N 1
ATOM 3360 C CA . PHE A 1 437 ? 10.656 -25.609 -20.375 1 98.81 437 PHE A CA 1
ATOM 3361 C C . PHE A 1 437 ? 10.273 -26.234 -19.031 1 98.81 437 PHE A C 1
ATOM 3363 O O . PHE A 1 437 ? 11.133 -26.75 -18.312 1 98.81 437 PHE A O 1
ATOM 3370 N N . ILE A 1 438 ? 9 -26.219 -18.703 1 98.88 438 ILE A N 1
ATOM 3371 C CA . ILE A 1 438 ? 8.477 -26.781 -17.469 1 98.88 438 ILE A CA 1
ATOM 3372 C C . ILE A 1 438 ? 7.422 -27.844 -17.781 1 98.88 438 ILE A C 1
ATOM 3374 O O . ILE A 1 438 ? 6.566 -27.641 -18.641 1 98.88 438 ILE A O 1
ATOM 3378 N N . HIS A 1 439 ? 7.492 -28.922 -17.094 1 98.75 439 HIS A N 1
ATOM 3379 C CA . HIS A 1 439 ? 6.527 -30.016 -17.25 1 98.75 439 HIS A CA 1
ATOM 3380 C C . HIS A 1 439 ? 6.102 -30.562 -15.891 1 98.75 439 HIS A C 1
ATOM 3382 O O . HIS A 1 439 ? 6.945 -30.938 -15.078 1 98.75 439 HIS A O 1
ATOM 3388 N N . ASN A 1 440 ? 4.828 -30.609 -15.719 1 98.81 440 ASN A N 1
ATOM 3389 C CA . ASN A 1 440 ? 4.281 -31.234 -14.523 1 98.81 440 ASN A CA 1
ATOM 3390 C C . ASN A 1 440 ? 4.168 -32.75 -14.68 1 98.81 440 ASN A C 1
ATOM 3392 O O . ASN A 1 440 ? 3.23 -33.25 -15.312 1 98.81 440 ASN A O 1
ATOM 3396 N N . LEU A 1 441 ? 5 -33.5 -14.039 1 98.5 441 LEU A N 1
ATOM 3397 C CA . LEU A 1 441 ? 5.074 -34.938 -14.148 1 98.5 441 LEU A CA 1
ATOM 3398 C C . LEU A 1 441 ? 3.877 -35.594 -13.477 1 98.5 441 LEU A C 1
ATOM 3400 O O . LEU A 1 441 ? 3.557 -36.75 -13.758 1 98.5 441 LEU A O 1
ATOM 3404 N N . ALA A 1 442 ? 3.199 -34.906 -12.617 1 98.12 442 ALA A N 1
ATOM 3405 C CA . ALA A 1 442 ? 2.066 -35.438 -11.883 1 98.12 442 ALA A CA 1
ATOM 3406 C C . ALA A 1 442 ? 0.747 -35.094 -12.562 1 98.12 442 ALA A C 1
ATOM 3408 O O . ALA A 1 442 ? -0.326 -35.469 -12.086 1 98.12 442 ALA A O 1
ATOM 3409 N N . TYR A 1 443 ? 0.854 -34.438 -13.672 1 97.88 443 TYR A N 1
ATOM 3410 C CA . TYR A 1 443 ? -0.359 -34.062 -14.391 1 97.88 443 TYR A CA 1
ATOM 3411 C C . TYR A 1 443 ? -1.069 -35.281 -14.945 1 97.88 443 TYR A C 1
ATOM 3413 O O . TYR A 1 443 ? -0.473 -36.062 -15.688 1 97.88 443 TYR A O 1
ATOM 3421 N N . ASP A 1 444 ? -2.34 -35.375 -14.609 1 97.62 444 ASP A N 1
ATOM 3422 C CA . ASP A 1 444 ? -3.217 -36.438 -15.109 1 97.62 444 ASP A CA 1
ATOM 3423 C C . ASP A 1 444 ? -4.676 -36 -15.117 1 97.62 444 ASP A C 1
ATOM 3425 O O . ASP A 1 444 ? -5.297 -35.875 -14.055 1 97.62 444 ASP A O 1
ATOM 3429 N N . LYS A 1 445 ? -5.168 -35.875 -16.281 1 96.06 445 LYS A N 1
ATOM 3430 C CA . LYS A 1 445 ? -6.535 -35.375 -16.422 1 96.06 445 LYS A CA 1
ATOM 3431 C C . LYS A 1 445 ? -7.531 -36.312 -15.719 1 96.06 445 LYS A C 1
ATOM 3433 O O . LYS A 1 445 ? -8.469 -35.844 -15.07 1 96.06 445 LYS A O 1
ATOM 3438 N N . GLY A 1 446 ? -7.375 -37.594 -15.883 1 95.88 446 GLY A N 1
ATOM 3439 C CA . GLY A 1 446 ? -8.258 -38.562 -15.242 1 95.88 446 GLY A CA 1
ATOM 3440 C C . GLY A 1 446 ? -8.25 -38.469 -13.734 1 95.88 446 GLY A C 1
ATOM 3441 O O . GLY A 1 446 ? -9.305 -38.5 -13.102 1 95.88 446 GLY A O 1
ATOM 3442 N N . GLU A 1 447 ? -7.121 -38.344 -13.18 1 96.69 447 GLU A N 1
ATOM 3443 C CA . GLU A 1 447 ? -7 -38.219 -11.734 1 96.69 447 GLU A CA 1
ATOM 3444 C C . GLU A 1 447 ? -7.637 -36.938 -11.219 1 96.69 447 GLU A C 1
ATOM 3446 O O . GLU A 1 447 ? -8.188 -36.906 -10.117 1 96.69 447 GLU A O 1
ATOM 3451 N N . MET A 1 448 ? -7.5 -35.906 -11.984 1 97.62 448 MET A N 1
ATOM 3452 C CA . MET A 1 448 ? -8.117 -34.625 -11.617 1 97.62 448 MET A CA 1
ATOM 3453 C C . MET A 1 448 ? -9.633 -34.75 -11.562 1 97.62 448 MET A C 1
ATOM 3455 O O . MET A 1 448 ? -10.266 -34.281 -10.625 1 97.62 448 MET A O 1
ATOM 3459 N N . LEU A 1 449 ? -10.195 -35.438 -12.562 1 96.69 449 LEU A N 1
ATOM 3460 C CA . LEU A 1 449 ? -11.641 -35.625 -12.625 1 96.69 449 LEU A CA 1
ATOM 3461 C C . LEU A 1 449 ? -12.117 -36.5 -11.484 1 96.69 449 LEU A C 1
ATOM 3463 O O . LEU A 1 449 ? -13.195 -36.281 -10.93 1 96.69 449 LEU A O 1
ATOM 3467 N N . LYS A 1 450 ? -11.359 -37.438 -11.172 1 96.88 450 LYS A N 1
ATOM 3468 C CA . LYS A 1 450 ? -11.703 -38.344 -10.07 1 96.88 450 LYS A CA 1
ATOM 3469 C C . LYS A 1 450 ? -11.664 -37.625 -8.727 1 96.88 450 LYS A C 1
ATOM 3471 O O . LYS A 1 450 ? -12.602 -37.719 -7.934 1 96.88 450 LYS A O 1
ATOM 3476 N N . ARG A 1 451 ? -10.562 -36.938 -8.484 1 96.31 451 ARG A N 1
ATOM 3477 C CA . ARG A 1 451 ? -10.375 -36.188 -7.238 1 96.31 451 ARG A CA 1
ATOM 3478 C C . ARG A 1 451 ? -11.477 -35.156 -7.047 1 96.31 451 ARG A C 1
ATOM 3480 O O . ARG A 1 451 ? -11.945 -34.938 -5.926 1 96.31 451 ARG A O 1
ATOM 3487 N N . SER A 1 452 ? -11.922 -34.531 -8.133 1 97.12 452 SER A N 1
ATOM 3488 C CA . SER A 1 452 ? -12.922 -33.469 -8.07 1 97.12 452 SER A CA 1
ATOM 3489 C C . SER A 1 452 ? -14.336 -34.031 -8.102 1 97.12 452 SER A C 1
ATOM 3491 O O . SER A 1 452 ? -15.312 -33.281 -7.91 1 97.12 452 SER A O 1
ATOM 3493 N N . GLU A 1 453 ? -14.469 -35.312 -8.367 1 96.56 453 GLU A N 1
ATOM 3494 C CA . GLU A 1 453 ? -15.781 -35.938 -8.555 1 96.56 453 GLU A CA 1
ATOM 3495 C C . GLU A 1 453 ? -16.609 -35.188 -9.586 1 96.56 453 GLU A C 1
ATOM 3497 O O . GLU A 1 453 ? -17.812 -34.969 -9.391 1 96.56 453 GLU A O 1
ATOM 3502 N N . GLY A 1 454 ? -15.883 -34.594 -10.5 1 93.75 454 GLY A N 1
ATOM 3503 C CA . GLY A 1 454 ? -16.547 -33.906 -11.594 1 93.75 454 GLY A CA 1
ATOM 3504 C C . GLY A 1 454 ? -16.953 -32.5 -11.242 1 93.75 454 GLY A C 1
ATOM 3505 O O . GLY A 1 454 ? -17.625 -31.828 -12.031 1 93.75 454 GLY A O 1
ATOM 3506 N N . GLU A 1 455 ? -16.562 -31.938 -10.156 1 96.56 455 GLU A N 1
ATOM 3507 C CA . GLU A 1 455 ? -17 -30.625 -9.68 1 96.56 455 GLU A CA 1
ATOM 3508 C C . GLU A 1 455 ? -16.031 -29.531 -10.117 1 96.56 455 GLU A C 1
ATOM 3510 O O . GLU A 1 455 ? -15.828 -28.547 -9.398 1 96.56 455 GLU A O 1
ATOM 3515 N N . ILE A 1 456 ? -15.375 -29.734 -11.25 1 97.62 456 ILE A N 1
ATOM 3516 C CA . ILE A 1 456 ? -14.477 -28.703 -11.789 1 97.62 456 ILE A CA 1
ATOM 3517 C C . ILE A 1 456 ? -15.289 -27.484 -12.219 1 97.62 456 ILE A C 1
ATOM 3519 O O . ILE A 1 456 ? -16.328 -27.625 -12.859 1 97.62 456 ILE A O 1
ATOM 3523 N N . VAL A 1 457 ? -14.789 -26.25 -11.898 1 96.69 457 VAL A N 1
ATOM 3524 C CA . VAL A 1 457 ? -15.633 -25.078 -12.078 1 96.69 457 VAL A CA 1
ATOM 3525 C C . VAL A 1 457 ? -14.969 -24.094 -13.039 1 96.69 457 VAL A C 1
ATOM 3527 O O . VAL A 1 457 ? -15.555 -23.078 -13.398 1 96.69 457 VAL A O 1
ATOM 3530 N N . ASN A 1 458 ? -13.742 -24.297 -13.477 1 96.44 458 ASN A N 1
ATOM 3531 C CA . ASN A 1 458 ? -13.102 -23.422 -14.445 1 96.44 458 ASN A CA 1
ATOM 3532 C C . ASN A 1 458 ? -12.391 -24.203 -15.539 1 96.44 458 ASN A C 1
ATOM 3534 O O . ASN A 1 458 ? -12.422 -25.438 -15.539 1 96.44 458 ASN A O 1
ATOM 3538 N N . ASN A 1 459 ? -11.859 -23.5 -16.531 1 97.12 459 ASN A N 1
ATOM 3539 C CA . ASN A 1 459 ? -11.172 -24.094 -17.672 1 97.12 459 ASN A CA 1
ATOM 3540 C C . ASN A 1 459 ? -12.086 -25.031 -18.469 1 97.12 459 ASN A C 1
ATOM 3542 O O . ASN A 1 459 ? -11.711 -26.156 -18.781 1 97.12 459 ASN A O 1
ATOM 3546 N N . ILE A 1 460 ? -13.281 -24.516 -18.594 1 94.88 460 ILE A N 1
ATOM 3547 C CA . ILE A 1 460 ? -14.305 -25.203 -19.375 1 94.88 460 ILE A CA 1
ATOM 3548 C C . ILE A 1 460 ? -14.523 -24.453 -20.688 1 94.88 460 ILE A C 1
ATOM 3550 O O . ILE A 1 460 ? -14.734 -23.234 -20.703 1 94.88 460 ILE A O 1
ATOM 3554 N N . ASN A 1 461 ? -14.477 -25.125 -21.766 1 91.62 461 ASN A N 1
ATOM 3555 C CA . ASN A 1 461 ? -14.641 -24.469 -23.062 1 91.62 461 ASN A CA 1
ATOM 3556 C C . ASN A 1 461 ? -16.109 -24.234 -23.391 1 91.62 461 ASN A C 1
ATOM 3558 O O . ASN A 1 461 ? -16.984 -24.484 -22.562 1 91.62 461 ASN A O 1
ATOM 3562 N N . SER A 1 462 ? -16.359 -23.688 -24.562 1 88 462 SER A N 1
ATOM 3563 C CA . SER A 1 462 ? -17.719 -23.297 -24.969 1 88 462 SER A CA 1
ATOM 3564 C C . SER A 1 462 ? -18.625 -24.516 -25.109 1 88 462 SER A C 1
ATOM 3566 O O . SER A 1 462 ? -19.844 -24.391 -25.047 1 88 462 SER A O 1
ATOM 3568 N N . LYS A 1 463 ? -18.047 -25.719 -25.281 1 91.31 463 LYS A N 1
ATOM 3569 C CA . LYS A 1 463 ? -18.828 -26.938 -25.438 1 91.31 463 LYS A CA 1
ATOM 3570 C C . LYS A 1 463 ? -19.047 -27.625 -24.078 1 91.31 463 LYS A C 1
ATOM 3572 O O . LYS A 1 463 ? -19.562 -28.75 -24.031 1 91.31 463 LYS A O 1
ATOM 3577 N N . GLY A 1 464 ? -18.469 -27.031 -23.016 1 91 464 GLY A N 1
ATOM 3578 C CA . GLY A 1 464 ? -18.656 -27.578 -21.688 1 91 464 GLY A CA 1
ATOM 3579 C C . GLY A 1 464 ? -17.594 -28.609 -21.328 1 91 464 GLY A C 1
ATOM 3580 O O . GLY A 1 464 ? -17.766 -29.359 -20.359 1 91 464 GLY A O 1
ATOM 3581 N N . GLN A 1 465 ? -16.578 -28.641 -22.094 1 92.81 465 GLN A N 1
ATOM 3582 C CA . GLN A 1 465 ? -15.539 -29.641 -21.844 1 92.81 465 GLN A CA 1
ATOM 3583 C C . GLN A 1 465 ? -14.383 -29.047 -21.062 1 92.81 465 GLN A C 1
ATOM 3585 O O . GLN A 1 465 ? -13.977 -27.906 -21.297 1 92.81 465 GLN A O 1
ATOM 3590 N N . PHE A 1 466 ? -13.969 -29.875 -20.156 1 94 466 PHE A N 1
ATOM 3591 C CA . PHE A 1 466 ? -12.82 -29.516 -19.328 1 94 466 PHE A CA 1
ATOM 3592 C C . PHE A 1 466 ? -11.523 -29.609 -20.141 1 94 466 PHE A C 1
ATOM 3594 O O . PHE A 1 466 ? -11.25 -30.625 -20.766 1 94 466 PHE A O 1
ATOM 3601 N N . GLU A 1 467 ? -10.703 -28.438 -20.172 1 95.56 467 GLU A N 1
ATOM 3602 C CA . GLU A 1 467 ? -9.422 -28.391 -20.859 1 95.56 467 GLU A CA 1
ATOM 3603 C C . GLU A 1 467 ? -8.305 -27.938 -19.906 1 95.56 467 GLU A C 1
ATOM 3605 O O . GLU A 1 467 ? -8.477 -27 -19.141 1 95.56 467 GLU A O 1
ATOM 3610 N N . SER A 1 468 ? -7.223 -28.641 -19.922 1 96.19 468 SER A N 1
ATOM 3611 C CA . SER A 1 468 ? -6.059 -28.344 -19.094 1 96.19 468 SER A CA 1
ATOM 3612 C C . SER A 1 468 ? -4.77 -28.812 -19.75 1 96.19 468 SER A C 1
ATOM 3614 O O . SER A 1 468 ? -4.75 -29.109 -20.953 1 96.19 468 SER A O 1
ATOM 3616 N N . GLY A 1 469 ? -3.654 -28.766 -19.047 1 97.31 469 GLY A N 1
ATOM 3617 C CA . GLY A 1 469 ? -2.35 -29.188 -19.531 1 97.31 469 GLY A CA 1
ATOM 3618 C C . GLY A 1 469 ? -1.254 -29.031 -18.484 1 97.31 469 GLY A C 1
ATOM 3619 O O . GLY A 1 469 ? -1.404 -28.281 -17.531 1 97.31 469 GLY A O 1
ATOM 3620 N N . GLY A 1 470 ? -0.197 -29.734 -18.734 1 98.31 470 GLY A N 1
ATOM 3621 C CA . GLY A 1 470 ? 0.871 -29.766 -17.734 1 98.31 470 GLY A CA 1
ATOM 3622 C C . GLY A 1 470 ? 2.189 -29.234 -18.281 1 98.31 470 GLY A C 1
ATOM 3623 O O . GLY A 1 470 ? 3.256 -29.562 -17.75 1 98.31 470 GLY A O 1
ATOM 3624 N N . ASN A 1 471 ? 2.135 -28.406 -19.344 1 98.69 471 ASN A N 1
ATOM 3625 C CA . ASN A 1 471 ? 3.367 -27.922 -19.953 1 98.69 471 ASN A CA 1
ATOM 3626 C C . ASN A 1 471 ? 3.426 -26.391 -19.953 1 98.69 471 ASN A C 1
ATOM 3628 O O . ASN A 1 471 ? 2.391 -25.719 -20 1 98.69 471 ASN A O 1
ATOM 3632 N N . ALA A 1 472 ? 4.621 -25.875 -19.875 1 98.81 472 ALA A N 1
ATOM 3633 C CA . ALA A 1 472 ? 4.898 -24.438 -20.016 1 98.81 472 ALA A CA 1
ATOM 3634 C C . ALA A 1 472 ? 6.223 -24.219 -20.75 1 98.81 472 ALA A C 1
ATOM 3636 O O . ALA A 1 472 ? 7.176 -24.969 -20.562 1 98.81 472 ALA A O 1
ATOM 3637 N N . LEU A 1 473 ? 6.246 -23.203 -21.562 1 98.75 473 LEU A N 1
ATOM 3638 C CA . LEU A 1 473 ? 7.434 -22.891 -22.359 1 98.75 473 LEU A CA 1
ATOM 3639 C C . LEU A 1 473 ? 7.652 -21.391 -22.438 1 98.75 473 LEU A C 1
ATOM 3641 O O . LEU A 1 473 ? 6.703 -20.625 -22.609 1 98.75 473 LEU A O 1
ATOM 3645 N N . MET A 1 474 ? 8.867 -20.938 -22.281 1 98.69 474 MET A N 1
ATOM 3646 C CA . MET A 1 474 ? 9.258 -19.547 -22.469 1 98.69 474 MET A CA 1
ATOM 3647 C C . MET A 1 474 ? 10.531 -19.453 -23.312 1 98.69 474 MET A C 1
ATOM 3649 O O . MET A 1 474 ? 11.469 -20.219 -23.109 1 98.69 474 MET A O 1
ATOM 3653 N N . VAL A 1 475 ? 10.531 -18.609 -24.266 1 98.69 475 VAL A N 1
ATOM 3654 C CA . VAL A 1 475 ? 11.711 -18.266 -25.047 1 98.69 475 VAL A CA 1
ATOM 3655 C C . VAL A 1 475 ? 11.914 -16.75 -25.062 1 98.69 475 VAL A C 1
ATOM 3657 O O . VAL A 1 475 ? 10.945 -15.992 -25.156 1 98.69 475 VAL A O 1
ATOM 3660 N N . SER A 1 476 ? 13.148 -16.344 -24.875 1 98.25 476 SER A N 1
ATOM 3661 C CA . SER A 1 476 ? 13.422 -14.906 -24.859 1 98.25 476 SER A CA 1
ATOM 3662 C C . SER A 1 476 ? 14.805 -14.602 -25.438 1 98.25 476 SER A C 1
ATOM 3664 O O . SER A 1 476 ? 15.703 -15.438 -25.359 1 98.25 476 SER A O 1
ATOM 3666 N N . PHE A 1 477 ? 14.938 -13.422 -26.031 1 98.44 477 PHE A N 1
ATOM 3667 C CA . PHE A 1 477 ? 16.188 -12.922 -26.594 1 98.44 477 PHE A CA 1
ATOM 3668 C C . PHE A 1 477 ? 16.484 -11.508 -26.094 1 98.44 477 PHE A C 1
ATOM 3670 O O . PHE A 1 477 ? 15.586 -10.664 -26.062 1 98.44 477 PHE A O 1
ATOM 3677 N N . THR A 1 478 ? 17.672 -11.297 -25.656 1 98.19 478 THR A N 1
ATOM 3678 C CA . THR A 1 478 ? 18.125 -9.977 -25.219 1 98.19 478 THR A CA 1
ATOM 3679 C C . THR A 1 478 ? 19.344 -9.539 -26.031 1 98.19 478 THR A C 1
ATOM 3681 O O . THR A 1 478 ? 20.344 -10.258 -26.094 1 98.19 478 THR A O 1
ATOM 3684 N N . LEU A 1 479 ? 19.25 -8.438 -26.625 1 97.5 479 LEU A N 1
ATOM 3685 C CA . LEU A 1 479 ? 20.328 -7.895 -27.438 1 97.5 479 LEU A CA 1
ATOM 3686 C C . LEU A 1 479 ? 20.688 -6.48 -26.984 1 97.5 479 LEU A C 1
ATOM 3688 O O . LEU A 1 479 ? 19.797 -5.656 -26.75 1 97.5 479 LEU A O 1
ATOM 3692 N N . GLY A 1 480 ? 22.031 -6.281 -26.766 1 96.94 480 GLY A N 1
ATOM 3693 C CA . GLY A 1 480 ? 22.438 -4.922 -26.438 1 96.94 480 GLY A CA 1
ATOM 3694 C C . GLY A 1 480 ? 23.922 -4.777 -26.188 1 96.94 480 GLY A C 1
ATOM 3695 O O . GLY A 1 480 ? 24.703 -5.676 -26.516 1 96.94 480 GLY A O 1
ATOM 3696 N N . SER A 1 481 ? 24.297 -3.551 -25.703 1 95.5 481 SER A N 1
ATOM 3697 C CA . SER A 1 481 ? 25.688 -3.281 -25.359 1 95.5 481 SER A CA 1
ATOM 3698 C C . SER A 1 481 ? 26.094 -4 -24.078 1 95.5 481 SER A C 1
ATOM 3700 O O . SER A 1 481 ? 27.266 -4.301 -23.875 1 95.5 481 SER A O 1
ATOM 3702 N N . ALA A 1 482 ? 25.125 -4.195 -23.25 1 94.69 482 ALA A N 1
ATOM 3703 C CA . ALA A 1 482 ? 25.328 -4.914 -22 1 94.69 482 ALA A CA 1
ATOM 3704 C C . ALA A 1 482 ? 24.078 -5.73 -21.641 1 94.69 482 ALA A C 1
ATOM 3706 O O . ALA A 1 482 ? 22.969 -5.363 -22 1 94.69 482 ALA A O 1
ATOM 3707 N N . LEU A 1 483 ? 24.375 -6.793 -20.984 1 92.94 483 LEU A N 1
ATOM 3708 C CA . LEU A 1 483 ? 23.25 -7.621 -20.562 1 92.94 483 LEU A CA 1
ATOM 3709 C C . LEU A 1 483 ? 22.672 -7.113 -19.234 1 92.94 483 LEU A C 1
ATOM 3711 O O . LEU A 1 483 ? 21.484 -7.262 -18.984 1 92.94 483 LEU A O 1
ATOM 3715 N N . GLU A 1 484 ? 23.469 -6.527 -18.375 1 90.5 484 GLU A N 1
ATOM 3716 C CA . GLU A 1 484 ? 23.047 -5.852 -17.156 1 90.5 484 GLU A CA 1
ATOM 3717 C C . GLU A 1 484 ? 23.359 -4.359 -17.203 1 90.5 484 GLU A C 1
ATOM 3719 O O . GLU A 1 484 ? 24.375 -3.951 -17.766 1 90.5 484 GLU A O 1
ATOM 3724 N N . MET A 1 485 ? 22.5 -3.604 -16.641 1 90.69 485 MET A N 1
ATOM 3725 C CA . MET A 1 485 ? 22.688 -2.156 -16.641 1 90.69 485 MET A CA 1
ATOM 3726 C C . MET A 1 485 ? 23.516 -1.719 -15.43 1 90.69 485 MET A C 1
ATOM 3728 O O . MET A 1 485 ? 23.016 -1.744 -14.305 1 90.69 485 MET A O 1
ATOM 3732 N N . ARG A 1 486 ? 24.75 -1.315 -15.711 1 88 486 ARG A N 1
ATOM 3733 C CA . ARG A 1 486 ? 25.594 -0.919 -14.594 1 88 486 ARG A CA 1
ATOM 3734 C C . ARG A 1 486 ? 26.203 0.461 -14.828 1 88 486 ARG A C 1
ATOM 3736 O O . ARG A 1 486 ? 26.516 1.173 -13.867 1 88 486 ARG A O 1
ATOM 3743 N N . LYS A 1 487 ? 26.297 0.779 -16.078 1 91.69 487 LYS A N 1
ATOM 3744 C CA . LYS A 1 487 ? 26.969 2.037 -16.406 1 91.69 487 LYS A CA 1
ATOM 3745 C C . LYS A 1 487 ? 26.078 2.912 -17.281 1 91.69 487 LYS A C 1
ATOM 3747 O O . LYS A 1 487 ? 25.125 2.42 -17.906 1 91.69 487 LYS A O 1
ATOM 3752 N N . ARG A 1 488 ? 26.562 4.145 -17.328 1 93.5 488 ARG A N 1
ATOM 3753 C CA . ARG A 1 488 ? 25.859 5.086 -18.188 1 93.5 488 ARG A CA 1
ATOM 3754 C C . ARG A 1 488 ? 26.016 4.695 -19.656 1 93.5 488 ARG A C 1
ATOM 3756 O O . ARG A 1 488 ? 27.125 4.406 -20.125 1 93.5 488 ARG A O 1
ATOM 3763 N N . GLY A 1 489 ? 24.891 4.668 -20.312 1 94.38 489 GLY A N 1
ATOM 3764 C CA . GLY A 1 489 ? 24.953 4.41 -21.75 1 94.38 489 GLY A CA 1
ATOM 3765 C C . GLY A 1 489 ? 24.672 2.961 -22.109 1 94.38 489 GLY A C 1
ATOM 3766 O O . GLY A 1 489 ? 24.469 2.635 -23.281 1 94.38 489 GLY A O 1
ATOM 3767 N N . ASP A 1 490 ? 24.719 2.119 -21.109 1 95.75 490 ASP A N 1
ATOM 3768 C CA . ASP A 1 490 ? 24.344 0.73 -21.359 1 95.75 490 ASP A CA 1
ATOM 3769 C C . ASP A 1 490 ? 22.906 0.627 -21.859 1 95.75 490 ASP A C 1
ATOM 3771 O O . ASP A 1 490 ? 22.047 1.412 -21.453 1 95.75 490 ASP A O 1
ATOM 3775 N N . TRP A 1 491 ? 22.656 -0.252 -22.797 1 97.19 491 TRP A N 1
ATOM 3776 C CA . TRP A 1 491 ? 21.297 -0.461 -23.25 1 97.19 491 TRP A CA 1
ATOM 3777 C C . TRP A 1 491 ? 21.094 -1.896 -23.719 1 97.19 491 TRP A C 1
ATOM 3779 O O . TRP A 1 491 ? 22.047 -2.58 -24.078 1 97.19 491 TRP A O 1
ATOM 3789 N N . ASN A 1 492 ? 19.922 -2.352 -23.641 1 97.69 492 ASN A N 1
ATOM 3790 C CA . ASN A 1 492 ? 19.531 -3.607 -24.281 1 97.69 492 ASN A CA 1
ATOM 3791 C C . ASN A 1 492 ? 18.047 -3.648 -24.578 1 97.69 492 ASN A C 1
ATOM 3793 O O . ASN A 1 492 ? 17.281 -2.816 -24.078 1 97.69 492 ASN A O 1
ATOM 3797 N N . VAL A 1 493 ? 17.672 -4.438 -25.531 1 98.06 493 VAL A N 1
ATOM 3798 C CA . VAL A 1 493 ? 16.281 -4.703 -25.875 1 98.06 493 VAL A CA 1
ATOM 3799 C C . VAL A 1 493 ? 15.977 -6.195 -25.703 1 98.06 493 VAL A C 1
ATOM 3801 O O . VAL A 1 493 ? 16.859 -7.035 -25.922 1 98.06 493 VAL A O 1
ATOM 3804 N N . LEU A 1 494 ? 14.859 -6.477 -25.25 1 97.62 494 LEU A N 1
ATOM 3805 C CA . LEU A 1 494 ? 14.508 -7.879 -25.062 1 97.62 494 LEU A CA 1
ATOM 3806 C C . LEU A 1 494 ? 13.141 -8.18 -25.672 1 97.62 49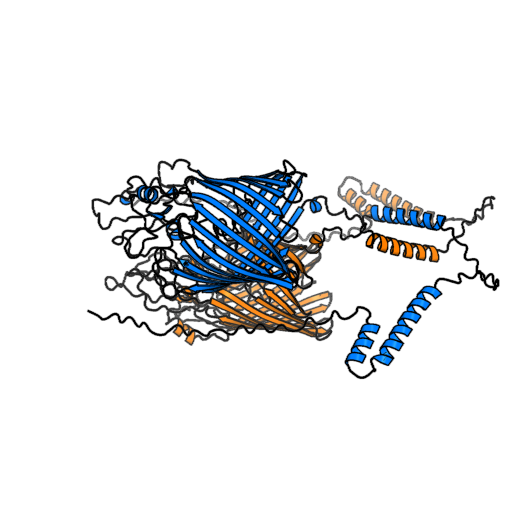4 LEU A C 1
ATOM 3808 O O . LEU A 1 494 ? 12.281 -7.301 -25.75 1 97.62 494 LEU A O 1
ATOM 3812 N N . ALA A 1 495 ? 12.961 -9.352 -26.125 1 98.5 495 ALA A N 1
ATOM 3813 C CA . ALA A 1 495 ? 11.719 -9.898 -26.656 1 98.5 495 ALA A CA 1
ATOM 3814 C C . ALA A 1 495 ? 11.57 -11.375 -26.297 1 98.5 495 ALA A C 1
ATOM 3816 O O . ALA A 1 495 ? 12.555 -12.117 -26.266 1 98.5 495 ALA A O 1
ATOM 3817 N N . GLY A 1 496 ? 10.328 -11.75 -26.031 1 98.44 496 GLY A N 1
ATOM 3818 C CA . GLY A 1 496 ? 10.109 -13.141 -25.672 1 98.44 496 GLY A CA 1
ATOM 3819 C C . GLY A 1 496 ? 8.656 -13.57 -25.781 1 98.44 496 GLY A C 1
ATOM 3820 O O . GLY A 1 496 ? 7.793 -12.766 -26.141 1 98.44 496 GLY A O 1
ATOM 3821 N N . TYR A 1 497 ? 8.469 -14.844 -25.609 1 98.75 497 TYR A N 1
ATOM 3822 C CA . TYR A 1 497 ? 7.152 -15.477 -25.688 1 98.75 497 TYR A CA 1
ATOM 3823 C C . TYR A 1 497 ? 6.977 -16.5 -24.578 1 98.75 497 TYR A C 1
ATOM 3825 O O . TYR A 1 497 ? 7.918 -17.219 -24.234 1 98.75 497 TYR A O 1
ATOM 3833 N N . LYS A 1 498 ? 5.809 -16.516 -24 1 98.62 498 LYS A N 1
ATOM 3834 C CA . LYS A 1 498 ? 5.461 -17.484 -22.969 1 98.62 498 LYS A CA 1
ATOM 3835 C C . LYS A 1 498 ? 4.191 -18.25 -23.328 1 98.62 498 LYS A C 1
ATOM 3837 O O . LYS A 1 498 ? 3.252 -17.672 -23.875 1 98.62 498 LYS A O 1
ATOM 3842 N N . TYR A 1 499 ? 4.176 -19.5 -23.156 1 98.81 499 TYR A N 1
ATOM 3843 C CA . TYR A 1 499 ? 3.021 -20.391 -23.234 1 98.81 499 TYR A CA 1
ATOM 3844 C C . TYR A 1 499 ? 2.906 -21.25 -22 1 98.81 499 TYR A C 1
ATOM 3846 O O . TYR A 1 499 ? 3.703 -22.172 -21.797 1 98.81 499 TYR A O 1
ATOM 3854 N N . ILE A 1 500 ? 1.902 -21.031 -21.219 1 98.75 500 ILE A N 1
ATOM 3855 C CA . ILE A 1 500 ? 1.746 -21.703 -19.938 1 98.75 500 ILE A CA 1
ATOM 3856 C C . ILE A 1 500 ? 0.371 -22.359 -19.859 1 98.75 500 ILE A C 1
ATOM 3858 O O . ILE A 1 500 ? -0.653 -21.672 -19.828 1 98.75 500 ILE A O 1
ATOM 3862 N N . GLN A 1 501 ? 0.334 -23.609 -19.766 1 98.69 501 GLN A N 1
ATOM 3863 C CA . GLN A 1 501 ? -0.929 -24.312 -19.594 1 98.69 501 GLN A CA 1
ATOM 3864 C C . GLN A 1 501 ? -1.397 -24.266 -18.141 1 98.69 501 GLN A C 1
ATOM 3866 O O . GLN A 1 501 ? -0.594 -24.031 -17.234 1 98.69 501 GLN A O 1
ATOM 3871 N N . PRO A 1 502 ? -2.65 -24.469 -17.828 1 98.31 502 PRO A N 1
ATOM 3872 C CA . PRO A 1 502 ? -3.238 -24.203 -16.516 1 98.31 502 PRO A CA 1
ATOM 3873 C C . PRO A 1 502 ? -2.557 -24.984 -15.391 1 98.31 502 PRO A C 1
ATOM 3875 O O . PRO A 1 502 ? -2.348 -24.453 -14.297 1 98.31 502 PRO A O 1
ATOM 3878 N N . ASP A 1 503 ? -2.215 -26.266 -15.641 1 98.69 503 ASP A N 1
ATOM 3879 C CA . ASP A 1 503 ? -1.755 -27.094 -14.531 1 98.69 503 ASP A CA 1
ATOM 3880 C C . ASP A 1 503 ? -0.305 -27.516 -14.734 1 98.69 503 ASP A C 1
ATOM 3882 O O . ASP A 1 503 ? 0.073 -28.641 -14.359 1 98.69 503 ASP A O 1
ATOM 3886 N N . ALA A 1 504 ? 0.462 -26.625 -15.383 1 98.69 504 ALA A N 1
ATOM 3887 C CA . ALA A 1 504 ? 1.891 -26.859 -15.578 1 98.69 504 ALA A CA 1
ATOM 3888 C C . ALA A 1 504 ? 2.664 -26.656 -14.281 1 98.69 504 ALA A C 1
ATOM 3890 O O . ALA A 1 504 ? 3.668 -27.328 -14.031 1 98.69 504 ALA A O 1
ATOM 3891 N N . LEU A 1 505 ? 2.318 -25.719 -13.555 1 98.38 505 LEU A N 1
ATOM 3892 C CA . LEU A 1 505 ? 2.902 -25.312 -12.281 1 98.38 505 LEU A CA 1
ATOM 3893 C C . LEU A 1 505 ? 1.862 -24.641 -11.398 1 98.38 505 LEU A C 1
ATOM 3895 O O . LEU A 1 505 ? 0.812 -24.203 -11.891 1 98.38 505 LEU A O 1
ATOM 3899 N N . PRO A 1 506 ? 2.113 -24.562 -10.062 1 97.56 506 PRO A N 1
ATOM 3900 C CA . PRO A 1 506 ? 1.179 -23.828 -9.211 1 97.56 506 PRO A CA 1
ATOM 3901 C C . PRO A 1 506 ? 1.146 -22.328 -9.531 1 97.56 506 PRO A C 1
ATOM 3903 O O . PRO A 1 506 ? 2.195 -21.719 -9.758 1 97.56 506 PRO A O 1
ATOM 3906 N N . ASP A 1 507 ? 0.011 -21.766 -9.555 1 97.44 507 ASP A N 1
ATOM 3907 C CA . ASP A 1 507 ? -0.171 -20.375 -9.961 1 97.44 507 ASP A CA 1
ATOM 3908 C C . ASP A 1 507 ? 0.187 -19.422 -8.82 1 97.44 507 ASP A C 1
ATOM 3910 O O . ASP A 1 507 ? 0.282 -18.203 -9.031 1 97.44 507 ASP A O 1
ATOM 3914 N N . GLY A 1 508 ? 0.424 -19.844 -7.641 1 95.88 508 GLY A N 1
ATOM 3915 C CA . GLY A 1 508 ? 0.571 -18.984 -6.48 1 95.88 508 GLY A CA 1
ATOM 3916 C C . GLY A 1 508 ? 1.988 -18.469 -6.289 1 95.88 508 GLY A C 1
ATOM 3917 O O . GLY A 1 508 ? 2.236 -17.609 -5.445 1 95.88 508 GLY A O 1
ATOM 3918 N N . PHE A 1 509 ? 2.936 -18.938 -7.098 1 96.38 509 PHE A N 1
ATOM 3919 C CA . PHE A 1 509 ? 4.328 -18.625 -6.801 1 96.38 509 PHE A CA 1
ATOM 3920 C C . PHE A 1 509 ? 4.992 -17.938 -7.988 1 96.38 509 PHE A C 1
ATOM 3922 O O . PHE A 1 509 ? 6.172 -17.578 -7.926 1 96.38 509 PHE A O 1
ATOM 3929 N N . ASN A 1 510 ? 4.336 -17.734 -9.039 1 95.56 510 ASN A N 1
ATOM 3930 C CA . ASN A 1 510 ? 4.934 -17.219 -10.266 1 95.56 510 ASN A CA 1
ATOM 3931 C C . ASN A 1 510 ? 4.707 -15.711 -10.414 1 95.56 510 ASN A C 1
ATOM 3933 O O . ASN A 1 510 ? 4.203 -15.062 -9.492 1 95.56 510 ASN A O 1
ATOM 3937 N N . ASP A 1 511 ? 5.105 -15.211 -11.508 1 94.75 511 ASP A N 1
ATOM 3938 C CA . ASP A 1 511 ? 5.102 -13.781 -11.797 1 94.75 511 ASP A CA 1
ATOM 3939 C C . ASP A 1 511 ? 3.684 -13.211 -11.719 1 94.75 511 ASP A C 1
ATOM 3941 O O . ASP A 1 511 ? 2.727 -13.859 -12.141 1 94.75 511 ASP A O 1
ATOM 3945 N N . SER A 1 512 ? 3.561 -11.961 -11.273 1 94.62 512 SER A N 1
ATOM 3946 C CA . SER A 1 512 ? 2.248 -11.352 -11.109 1 94.62 512 SER A CA 1
ATOM 3947 C C . SER A 1 512 ? 1.981 -10.32 -12.203 1 94.62 512 SER A C 1
ATOM 3949 O O . SER A 1 512 ? 0.927 -9.68 -12.219 1 94.62 512 SER A O 1
ATOM 3951 N N . SER A 1 513 ? 2.893 -10.148 -13.109 1 95.5 513 SER A N 1
ATOM 3952 C CA . SER A 1 513 ? 2.73 -9.086 -14.102 1 95.5 513 SER A CA 1
ATOM 3953 C C . SER A 1 513 ? 2.195 -9.633 -15.422 1 95.5 513 SER A C 1
ATOM 3955 O O . SER A 1 513 ? 1.281 -9.055 -16.016 1 95.5 513 SER A O 1
ATOM 3957 N N . PHE A 1 514 ? 2.789 -10.742 -15.914 1 96.88 514 PHE A N 1
ATOM 3958 C CA . PHE A 1 514 ? 2.359 -11.336 -17.172 1 96.88 514 PHE A CA 1
ATOM 3959 C C . PHE A 1 514 ? 0.942 -11.891 -17.047 1 96.88 514 PHE A C 1
ATOM 3961 O O . PHE A 1 514 ? 0.666 -12.727 -16.188 1 96.88 514 PHE A O 1
ATOM 3968 N N . HIS A 1 515 ? 0.026 -11.414 -17.859 1 97.56 515 HIS A N 1
ATOM 3969 C CA . HIS A 1 515 ? -1.379 -11.805 -17.844 1 97.56 515 HIS A CA 1
ATOM 3970 C C . HIS A 1 515 ? -1.999 -11.531 -16.469 1 97.56 515 HIS A C 1
ATOM 3972 O O . HIS A 1 515 ? -2.949 -12.203 -16.062 1 97.56 515 HIS A O 1
ATOM 3978 N N . LEU A 1 516 ? -1.335 -10.625 -15.711 1 95.25 516 LEU A N 1
ATOM 3979 C CA . LEU A 1 516 ? -1.733 -10.25 -14.352 1 95.25 516 LEU A CA 1
ATOM 3980 C C . LEU A 1 516 ? -1.625 -11.438 -13.406 1 95.25 516 LEU A C 1
ATOM 3982 O O . LEU A 1 516 ? -2.447 -11.594 -12.5 1 95.25 516 LEU A O 1
ATOM 3986 N N . GLY A 1 517 ? -0.691 -12.359 -13.766 1 95.44 517 GLY A N 1
ATOM 3987 C CA . GLY A 1 517 ? -0.294 -13.414 -12.844 1 95.44 517 GLY A CA 1
ATOM 3988 C C . GLY A 1 517 ? -0.956 -14.742 -13.148 1 95.44 517 GLY A C 1
ATOM 3989 O O . GLY A 1 517 ? -1.905 -14.805 -13.93 1 95.44 517 GLY A O 1
ATOM 3990 N N . GLY A 1 518 ? -0.309 -15.797 -12.523 1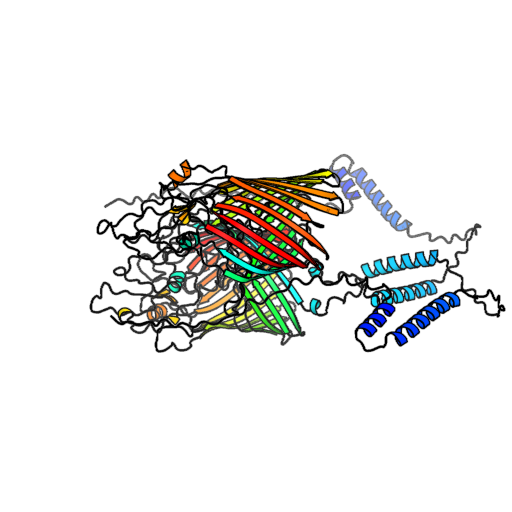 96.69 518 GLY A N 1
ATOM 3991 C CA . GLY A 1 518 ? -0.89 -17.125 -12.562 1 96.69 518 GLY A CA 1
ATOM 3992 C C . GLY A 1 518 ? -0.43 -17.938 -13.758 1 96.69 518 GLY A C 1
ATOM 3993 O O . GLY A 1 518 ? 0.734 -17.875 -14.156 1 96.69 518 GLY A O 1
ATOM 3994 N N . THR A 1 519 ? -1.37 -18.891 -14.125 1 98.25 519 THR A N 1
ATOM 3995 C CA . THR A 1 519 ? -1.142 -19.781 -15.258 1 98.25 519 THR A CA 1
ATOM 3996 C C . THR A 1 519 ? -2.238 -19.609 -16.312 1 98.25 519 THR A C 1
ATOM 3998 O O . THR A 1 519 ? -2.938 -18.594 -16.328 1 98.25 519 THR A O 1
ATOM 4001 N N . ASN A 1 520 ? -2.283 -20.547 -17.25 1 98.44 520 ASN A N 1
ATOM 4002 C CA . ASN A 1 520 ? -3.279 -20.5 -18.328 1 98.44 520 ASN A CA 1
ATOM 4003 C C . ASN A 1 520 ? -3.135 -19.234 -19.156 1 98.44 520 ASN A C 1
ATOM 4005 O O . ASN A 1 520 ? -4.105 -18.484 -19.344 1 98.44 520 ASN A O 1
ATOM 4009 N N . ALA A 1 521 ? -1.939 -18.969 -19.578 1 98.38 521 ALA A N 1
ATOM 4010 C CA . ALA A 1 521 ? -1.667 -17.719 -20.297 1 98.38 521 ALA A CA 1
ATOM 4011 C C . ALA A 1 521 ? -0.656 -17.938 -21.422 1 98.38 521 ALA A C 1
ATOM 4013 O O . ALA A 1 521 ? 0.276 -18.734 -21.281 1 98.38 521 ALA A O 1
ATOM 4014 N N . LYS A 1 522 ? -0.904 -17.25 -22.469 1 98.69 522 LYS A N 1
ATOM 4015 C CA . LYS A 1 522 ? 0.042 -17.234 -23.578 1 98.69 522 LYS A CA 1
ATOM 4016 C C . LYS A 1 522 ? 0.204 -15.828 -24.156 1 98.69 522 LYS A C 1
ATOM 4018 O O . LYS A 1 522 ? -0.729 -15.023 -24.109 1 98.69 522 LYS A O 1
ATOM 4023 N N . GLY A 1 523 ? 1.423 -15.492 -24.578 1 98.62 523 GLY A N 1
ATOM 4024 C CA . GLY A 1 523 ? 1.626 -14.188 -25.172 1 98.62 523 GLY A CA 1
ATOM 4025 C C . GLY A 1 523 ? 3.09 -13.805 -25.297 1 98.62 523 GLY A C 1
ATOM 4026 O O . GLY A 1 523 ? 3.971 -14.641 -25.109 1 98.62 523 GLY A O 1
ATOM 4027 N N . TYR A 1 524 ? 3.262 -12.625 -25.766 1 98.69 524 TYR A N 1
ATOM 4028 C CA . TYR A 1 524 ? 4.621 -12.141 -25.969 1 98.69 524 TYR A CA 1
ATOM 4029 C C . TYR A 1 524 ? 4.918 -10.945 -25.078 1 98.69 524 TYR A C 1
ATOM 4031 O O . TYR A 1 524 ? 4 -10.344 -24.516 1 98.69 524 TYR A O 1
ATOM 4039 N N . PHE A 1 525 ? 6.113 -10.727 -24.828 1 98.31 525 PHE A N 1
ATOM 4040 C CA . PHE A 1 525 ? 6.562 -9.547 -24.109 1 98.31 525 PHE A CA 1
ATOM 4041 C C . PHE A 1 525 ? 7.777 -8.922 -24.781 1 98.31 525 PHE A C 1
ATOM 4043 O O . PHE A 1 525 ? 8.594 -9.625 -25.375 1 98.31 525 PHE A O 1
ATOM 4050 N N . ILE A 1 526 ? 7.848 -7.609 -24.703 1 98.62 526 ILE A N 1
ATOM 4051 C CA . ILE A 1 526 ? 8.977 -6.84 -25.219 1 98.62 526 ILE A CA 1
ATOM 4052 C C . ILE A 1 526 ? 9.422 -5.816 -24.188 1 98.62 526 ILE A C 1
ATOM 4054 O O . ILE A 1 526 ? 8.617 -5.367 -23.359 1 98.62 526 ILE A O 1
ATOM 4058 N N . GLY A 1 527 ? 10.711 -5.562 -24.203 1 98.06 527 GLY A N 1
ATOM 4059 C CA . GLY A 1 527 ? 11.234 -4.605 -23.25 1 98.06 527 GLY A CA 1
ATOM 4060 C C . GLY A 1 527 ? 12.508 -3.926 -23.719 1 98.06 527 GLY A C 1
ATOM 4061 O O . GLY A 1 527 ? 13.117 -4.344 -24.703 1 98.06 527 GLY A O 1
ATOM 4062 N N . ALA A 1 528 ? 12.781 -2.867 -23.031 1 98.38 528 ALA A N 1
ATOM 4063 C CA . ALA A 1 528 ? 14.008 -2.102 -23.266 1 98.38 528 ALA A CA 1
ATOM 4064 C C . ALA A 1 528 ? 14.539 -1.511 -21.969 1 98.38 528 ALA A C 1
ATOM 4066 O O . ALA A 1 528 ? 13.758 -1.08 -21.109 1 98.38 528 ALA A O 1
ATOM 4067 N N . ASN A 1 529 ? 15.844 -1.581 -21.875 1 98.06 529 ASN A N 1
ATOM 4068 C CA . ASN A 1 529 ? 16.516 -0.996 -20.734 1 98.06 529 ASN A CA 1
ATOM 4069 C C . ASN A 1 529 ? 17.609 -0.019 -21.156 1 98.06 529 ASN A C 1
ATOM 4071 O O . ASN A 1 529 ? 18.266 -0.228 -22.188 1 98.06 529 ASN A O 1
ATOM 4075 N N . TYR A 1 530 ? 17.75 1.052 -20.359 1 98.06 530 TYR A N 1
ATOM 4076 C CA . TYR A 1 530 ? 18.766 2.07 -20.656 1 98.06 530 TYR A CA 1
ATOM 4077 C C . TYR A 1 530 ? 19.422 2.561 -19.375 1 98.06 530 TYR A C 1
ATOM 4079 O O . TYR A 1 530 ? 18.75 3.025 -18.453 1 98.06 530 TYR A O 1
ATOM 4087 N N . GLY A 1 531 ? 20.734 2.482 -19.422 1 96.5 531 GLY A N 1
ATOM 4088 C CA .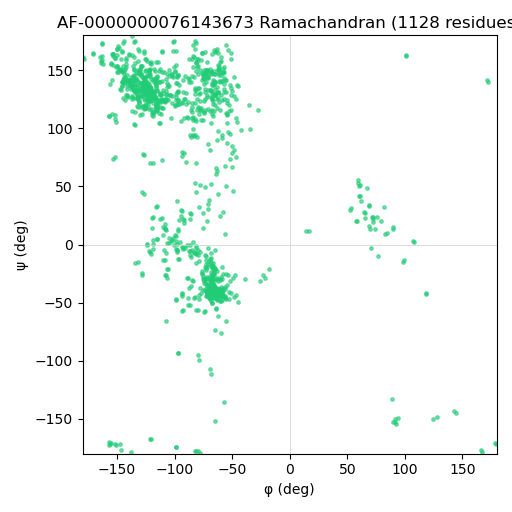 GLY A 1 531 ? 21.484 2.982 -18.281 1 96.5 531 GLY A CA 1
ATOM 4089 C C . GLY A 1 531 ? 21.625 4.492 -18.266 1 96.5 531 GLY A C 1
ATOM 4090 O O . GLY A 1 531 ? 22.25 5.07 -19.156 1 96.5 531 GLY A O 1
ATOM 4091 N N . ILE A 1 532 ? 21.078 5.137 -17.25 1 94.62 532 ILE A N 1
ATOM 4092 C CA . ILE A 1 532 ? 21.125 6.59 -17.141 1 94.62 532 ILE A CA 1
ATOM 4093 C C . ILE A 1 532 ? 22.422 7.012 -16.438 1 94.62 532 ILE A C 1
ATOM 4095 O O . ILE A 1 532 ? 23.125 7.914 -16.906 1 94.62 532 ILE A O 1
ATOM 4099 N N . GLU A 1 533 ? 22.656 6.414 -15.273 1 93.12 533 GLU A N 1
ATOM 4100 C CA . GLU A 1 533 ? 23.859 6.602 -14.461 1 93.12 533 GLU A CA 1
ATOM 4101 C C . GLU A 1 533 ? 24.266 5.305 -13.773 1 93.12 533 GLU A C 1
ATOM 4103 O O . GLU A 1 533 ? 23.578 4.285 -13.898 1 93.12 533 GLU A O 1
ATOM 4108 N N . LYS A 1 534 ? 25.406 5.465 -13.125 1 90.31 534 LYS A N 1
ATOM 4109 C CA . LYS A 1 534 ? 25.828 4.27 -12.406 1 90.31 534 LYS A CA 1
ATOM 4110 C C . LYS A 1 534 ? 24.734 3.779 -11.453 1 90.31 534 LYS A C 1
ATOM 4112 O O . LYS A 1 534 ? 24.281 4.523 -10.578 1 90.31 534 LYS A O 1
ATOM 4117 N N . ASN A 1 535 ? 24.281 2.607 -11.594 1 90.31 535 ASN A N 1
ATOM 4118 C CA . ASN A 1 535 ? 23.312 1.896 -10.773 1 90.31 535 ASN A CA 1
ATOM 4119 C C . ASN A 1 535 ? 21.922 2.508 -10.898 1 90.31 535 ASN A C 1
ATOM 4121 O O . ASN A 1 535 ? 21.078 2.355 -10.008 1 90.31 535 ASN A O 1
ATOM 4125 N N . ILE A 1 536 ? 21.703 3.307 -11.891 1 93.88 536 ILE A N 1
ATOM 4126 C CA . ILE A 1 536 ? 20.375 3.83 -12.195 1 93.88 536 ILE A CA 1
ATOM 4127 C C . ILE A 1 536 ? 20.031 3.533 -13.648 1 93.88 536 ILE A C 1
ATOM 4129 O O . ILE A 1 536 ? 20.781 3.883 -14.562 1 93.88 536 ILE A O 1
ATOM 4133 N N . TYR A 1 537 ? 18.969 2.928 -13.828 1 95.75 537 TYR A N 1
ATOM 4134 C CA . TYR A 1 537 ? 18.594 2.643 -15.203 1 95.75 537 TYR A CA 1
ATOM 4135 C C . TYR A 1 537 ? 17.078 2.721 -15.375 1 95.75 537 TYR A C 1
ATOM 4137 O O . TYR A 1 537 ? 16.328 2.568 -14.406 1 95.75 537 TYR A O 1
ATOM 4145 N N . ALA A 1 538 ? 16.641 3.006 -16.547 1 97.06 538 ALA A N 1
ATOM 4146 C CA . ALA A 1 538 ? 15.234 3.053 -16.938 1 97.06 538 ALA A CA 1
ATOM 4147 C C . ALA A 1 538 ? 14.836 1.794 -17.703 1 97.06 538 ALA A C 1
ATOM 4149 O O . ALA A 1 538 ? 15.641 1.228 -18.438 1 97.06 538 ALA A O 1
ATOM 4150 N N . SER A 1 539 ? 13.641 1.393 -17.453 1 97.81 539 SER A N 1
ATOM 4151 C CA . SER A 1 539 ? 13.125 0.205 -18.125 1 97.81 539 SER A CA 1
ATOM 4152 C C . SER A 1 539 ? 11.727 0.445 -18.688 1 97.81 539 SER A C 1
ATOM 4154 O O . SER A 1 539 ? 10.906 1.108 -18.047 1 97.81 539 SER A O 1
ATOM 4156 N N . ALA A 1 540 ? 11.484 -0.02 -19.875 1 98.19 540 ALA A N 1
ATOM 4157 C CA . ALA A 1 540 ? 10.172 -0.042 -20.5 1 98.19 540 ALA A CA 1
ATOM 4158 C C . ALA A 1 540 ? 9.781 -1.457 -20.922 1 98.19 540 ALA A C 1
ATOM 4160 O O . ALA A 1 540 ? 10.562 -2.15 -21.578 1 98.19 540 ALA A O 1
ATOM 4161 N N . ARG A 1 541 ? 8.609 -1.869 -20.531 1 98.12 541 ARG A N 1
ATOM 4162 C CA . ARG A 1 541 ? 8.164 -3.217 -20.859 1 98.12 541 ARG A CA 1
ATOM 4163 C C . ARG A 1 541 ? 6.711 -3.211 -21.344 1 98.12 541 ARG A C 1
ATOM 4165 O O . ARG A 1 541 ? 5.887 -2.459 -20.812 1 98.12 541 ARG A O 1
ATOM 4172 N N . TRP A 1 542 ? 6.441 -3.99 -22.312 1 98.56 542 TRP A N 1
ATOM 4173 C CA . TRP A 1 542 ? 5.102 -4.258 -22.828 1 98.56 542 TRP A CA 1
ATOM 4174 C C . TRP A 1 542 ? 4.793 -5.75 -22.797 1 98.56 542 TRP A C 1
ATOM 4176 O O . TRP A 1 542 ? 5.492 -6.543 -23.438 1 98.56 542 TRP A O 1
ATOM 4186 N N . LEU A 1 543 ? 3.762 -6.125 -22.078 1 98.5 543 LEU A N 1
ATOM 4187 C CA . LEU A 1 543 ? 3.348 -7.52 -21.953 1 98.5 543 LEU A CA 1
ATOM 4188 C C . LEU A 1 543 ? 1.964 -7.73 -22.562 1 98.5 543 LEU A C 1
ATOM 4190 O O . LEU A 1 543 ? 0.985 -7.129 -22.109 1 98.5 543 LEU A O 1
ATOM 4194 N N . SER A 1 544 ? 1.874 -8.5 -23.547 1 98.44 544 SER A N 1
ATOM 4195 C CA . SER A 1 544 ? 0.606 -8.859 -24.172 1 98.44 544 SER A CA 1
ATOM 4196 C C . SER A 1 544 ? 0.295 -10.336 -24 1 98.44 544 SER A C 1
ATOM 4198 O O . SER A 1 544 ? 1.044 -11.195 -24.469 1 98.44 544 SER A O 1
ATOM 4200 N N . ALA A 1 545 ? -0.816 -10.617 -23.328 1 98.25 545 ALA A N 1
ATOM 4201 C CA . ALA A 1 545 ? -1.105 -12.016 -23.016 1 98.25 545 ALA A CA 1
ATOM 4202 C C . ALA A 1 545 ? -2.602 -12.297 -23.125 1 98.25 545 ALA A C 1
ATOM 4204 O O . ALA A 1 545 ? -3.424 -11.391 -23 1 98.25 545 ALA A O 1
ATOM 4205 N N . SER A 1 546 ? -2.939 -13.508 -23.406 1 97.94 546 SER A N 1
ATOM 4206 C CA . SER A 1 546 ? -4.312 -13.992 -23.469 1 97.94 546 SER A CA 1
ATOM 4207 C C . SER A 1 546 ? -4.449 -15.359 -22.797 1 97.94 546 SER A C 1
ATOM 4209 O O . SER A 1 546 ? -3.451 -16.047 -22.578 1 97.94 546 SER A O 1
ATOM 4211 N N . GLU A 1 547 ? -5.625 -15.656 -22.531 1 97.06 547 GLU A N 1
ATOM 4212 C CA . GLU A 1 547 ? -5.914 -16.938 -21.891 1 97.06 547 GLU A CA 1
ATOM 4213 C C . GLU A 1 547 ? -5.82 -18.094 -22.875 1 97.06 547 GLU A C 1
ATOM 4215 O O . GLU A 1 547 ? -6.223 -17.953 -24.031 1 97.06 547 GLU A O 1
ATOM 4220 N N . VAL A 1 548 ? -5.289 -19.266 -22.438 1 96.94 548 VAL A N 1
ATOM 4221 C CA . VAL A 1 548 ? -5.125 -20.438 -23.297 1 96.94 548 VAL A CA 1
ATOM 4222 C C . VAL A 1 548 ? -6.457 -21.172 -23.422 1 96.94 548 VAL A C 1
ATOM 4224 O O . VAL A 1 548 ? -6.914 -21.453 -24.531 1 96.94 548 VAL A O 1
ATOM 4227 N N . TYR A 1 549 ? -7.012 -21.547 -22.281 1 96.19 549 TYR A N 1
ATOM 4228 C CA . TYR A 1 549 ? -8.281 -22.266 -22.25 1 96.19 549 TYR A CA 1
ATOM 4229 C C . TYR A 1 549 ? -9.328 -21.5 -21.453 1 96.19 549 TYR A C 1
ATOM 4231 O O . TYR A 1 549 ? -8.984 -20.719 -20.562 1 96.19 549 TYR A O 1
ATOM 4239 N N . GLY A 1 550 ? -10.617 -21.781 -21.734 1 93.69 550 GLY A N 1
ATOM 4240 C CA . GLY A 1 550 ? -11.711 -21.203 -20.969 1 93.69 550 GLY A CA 1
ATOM 4241 C C . GLY A 1 550 ? -12.242 -19.906 -21.547 1 93.69 550 GLY A C 1
ATOM 4242 O O . GLY A 1 550 ? -12.266 -19.734 -22.766 1 93.69 550 GLY A O 1
ATOM 4243 N N . GLN A 1 551 ? -12.727 -19.078 -20.672 1 93.25 551 GLN A N 1
ATOM 4244 C CA . GLN A 1 551 ? -13.328 -17.828 -21.094 1 93.25 551 GLN A CA 1
ATOM 4245 C C . GLN A 1 551 ? -12.266 -16.859 -21.609 1 93.25 551 GLN A C 1
ATOM 4247 O O . GLN A 1 551 ? -11.156 -16.797 -21.078 1 93.25 551 GLN A O 1
ATOM 4252 N N . PRO A 1 552 ? -12.664 -16.156 -22.594 1 94.5 552 PRO A N 1
ATOM 4253 C CA . PRO A 1 552 ? -11.68 -15.219 -23.156 1 94.5 552 PRO A CA 1
ATOM 4254 C C . PRO A 1 552 ? -11.234 -14.156 -22.172 1 94.5 552 PRO A C 1
ATOM 4256 O O . PRO A 1 552 ? -12.07 -13.484 -21.547 1 94.5 552 PRO A O 1
ATOM 4259 N N . PHE A 1 553 ? -10.031 -13.984 -22.078 1 96.44 553 PHE A N 1
ATOM 4260 C CA . PHE A 1 553 ? -9.398 -12.992 -21.219 1 96.44 553 PHE A CA 1
ATOM 4261 C C . PHE A 1 553 ? -8.062 -12.547 -21.797 1 96.44 553 PHE A C 1
ATOM 4263 O O . PHE A 1 553 ? -7.098 -13.312 -21.797 1 96.44 553 PHE A O 1
ATOM 4270 N N . GLU A 1 554 ? -8.055 -11.359 -22.281 1 97.62 554 GLU A N 1
ATOM 4271 C CA . GLU A 1 554 ? -6.867 -10.75 -22.875 1 97.62 554 GLU A CA 1
ATOM 4272 C C . GLU A 1 554 ? -6.523 -9.43 -22.203 1 97.62 554 GLU A C 1
ATOM 4274 O O . GLU A 1 554 ? -7.402 -8.586 -21.984 1 97.62 554 GLU A O 1
ATOM 4279 N N . VAL A 1 555 ? -5.246 -9.242 -21.875 1 97.44 555 VAL A N 1
ATOM 4280 C CA . VAL A 1 555 ? -4.828 -8.023 -21.188 1 97.44 555 VAL A CA 1
ATOM 4281 C C . VAL A 1 555 ? -3.434 -7.617 -21.656 1 97.44 555 VAL A C 1
ATOM 4283 O O . VAL A 1 555 ? -2.572 -8.469 -21.891 1 97.44 555 VAL A O 1
ATOM 4286 N N . ASP A 1 556 ? -3.225 -6.344 -21.844 1 98.25 556 ASP A N 1
ATOM 4287 C CA . ASP A 1 556 ? -1.925 -5.742 -22.141 1 98.25 556 ASP A CA 1
ATOM 4288 C C . ASP A 1 556 ? -1.457 -4.863 -20.984 1 98.25 556 ASP A C 1
ATOM 4290 O O . ASP A 1 556 ? -2.213 -4.023 -20.484 1 98.25 556 ASP A O 1
ATOM 4294 N N . VAL A 1 557 ? -0.254 -5.113 -20.578 1 98.12 557 VAL A N 1
ATOM 4295 C CA . VAL A 1 557 ? 0.297 -4.352 -19.453 1 98.12 557 VAL A CA 1
ATOM 4296 C C . VAL A 1 557 ? 1.521 -3.566 -19.922 1 98.12 557 VAL A C 1
ATOM 4298 O O . VAL A 1 557 ? 2.432 -4.129 -20.531 1 98.12 557 VAL A O 1
ATOM 4301 N N . MET A 1 558 ? 1.484 -2.297 -19.672 1 98.25 558 MET A N 1
ATOM 4302 C CA . MET A 1 558 ? 2.629 -1.434 -19.938 1 98.25 558 MET A CA 1
ATOM 4303 C C . MET A 1 558 ? 3.277 -0.958 -18.641 1 98.25 558 MET A C 1
ATOM 4305 O O . MET A 1 558 ? 2.592 -0.458 -17.75 1 98.25 558 MET A O 1
ATOM 4309 N N . GLN A 1 559 ? 4.602 -1.119 -18.609 1 98.12 559 GLN A N 1
ATOM 4310 C CA . GLN A 1 559 ? 5.324 -0.705 -17.406 1 98.12 559 GLN A CA 1
ATOM 4311 C C . GLN A 1 559 ? 6.516 0.18 -17.766 1 98.12 559 GLN A C 1
ATOM 4313 O O . GLN A 1 559 ? 7.312 -0.166 -18.641 1 98.12 559 GLN A O 1
ATOM 4318 N N . LEU A 1 560 ? 6.621 1.331 -17.156 1 98.06 560 LEU A N 1
ATOM 4319 C CA . LEU A 1 560 ? 7.773 2.225 -17.188 1 98.06 560 LEU A CA 1
ATOM 4320 C C . LEU A 1 560 ? 8.406 2.342 -15.812 1 98.06 560 LEU A C 1
ATOM 4322 O O . LEU A 1 560 ? 7.742 2.723 -14.852 1 98.06 560 LEU A O 1
ATOM 4326 N N . GLU A 1 561 ? 9.68 2.029 -15.805 1 97.81 561 GLU A N 1
ATOM 4327 C CA . GLU A 1 561 ? 10.305 1.95 -14.484 1 97.81 561 GLU A CA 1
ATOM 4328 C C . GLU A 1 561 ? 11.586 2.768 -14.438 1 97.81 561 GLU A C 1
ATOM 4330 O O . GLU A 1 561 ? 12.281 2.91 -15.445 1 97.81 561 GLU A O 1
ATOM 4335 N N . LEU A 1 562 ? 11.82 3.307 -13.289 1 96.56 562 LEU A N 1
ATOM 4336 C CA . LEU A 1 562 ? 13.109 3.838 -12.875 1 96.56 562 LEU A CA 1
ATOM 4337 C C . LEU A 1 562 ? 13.664 3.053 -11.688 1 96.56 562 LEU A C 1
ATOM 4339 O O . LEU A 1 562 ? 13.047 3.004 -10.625 1 96.56 562 LEU A O 1
ATOM 4343 N N . ASN A 1 563 ? 14.867 2.469 -11.945 1 96.31 563 ASN A N 1
ATOM 4344 C CA . ASN A 1 563 ? 15.43 1.56 -10.953 1 96.31 563 ASN A CA 1
ATOM 4345 C C . ASN A 1 563 ? 16.781 2.041 -10.453 1 96.31 563 ASN A C 1
ATOM 4347 O O . ASN A 1 563 ? 17.578 2.588 -11.227 1 96.31 563 ASN A O 1
ATOM 4351 N N . THR A 1 564 ? 16.984 1.825 -9.188 1 94.69 564 THR A N 1
ATOM 4352 C CA . THR A 1 564 ? 18.297 2.092 -8.609 1 94.69 564 THR A CA 1
ATOM 4353 C C . THR A 1 564 ? 18.625 1.064 -7.531 1 94.69 564 THR A C 1
ATOM 4355 O O . THR A 1 564 ? 17.734 0.457 -6.949 1 94.69 564 THR A O 1
ATOM 4358 N N . ARG A 1 565 ? 19.906 0.798 -7.402 1 92.06 565 ARG A N 1
ATOM 4359 C CA . ARG A 1 565 ? 20.406 -0.085 -6.359 1 92.06 565 ARG A CA 1
ATOM 4360 C C . ARG A 1 565 ? 21.641 0.515 -5.68 1 92.06 565 ARG A C 1
ATOM 4362 O O . ARG A 1 565 ? 22.406 1.252 -6.309 1 92.06 565 ARG A O 1
ATOM 4369 N N . PHE A 1 566 ? 21.875 0.195 -4.398 1 88.62 566 PHE A N 1
ATOM 4370 C CA . PHE A 1 566 ? 23.031 0.71 -3.652 1 88.62 566 PHE A CA 1
ATOM 4371 C C . PHE A 1 566 ? 23.391 -0.232 -2.514 1 88.62 566 PHE A C 1
ATOM 4373 O O . PHE A 1 566 ? 22.562 -1.021 -2.057 1 88.62 566 PHE A O 1
ATOM 4380 N N . MET B 1 1 ? -40.375 -9.258 36.156 1 18.95 1 MET B N 1
ATOM 4381 C CA . MET B 1 1 ? -40.656 -8.258 37.188 1 18.95 1 MET B CA 1
ATOM 4382 C C . MET B 1 1 ? -39.375 -7.773 37.844 1 18.95 1 MET B C 1
ATOM 4384 O O . MET B 1 1 ? -39.344 -6.719 38.469 1 18.95 1 MET B O 1
ATOM 4388 N N . ILE B 1 2 ? -38.344 -8.594 38.156 1 20.31 2 ILE B N 1
ATOM 4389 C CA . ILE B 1 2 ? -37.594 -8.648 39.406 1 20.31 2 ILE B CA 1
ATOM 4390 C C . ILE B 1 2 ? -36.719 -7.402 39.531 1 20.31 2 ILE B C 1
ATOM 4392 O O . ILE B 1 2 ? -36.156 -6.934 38.562 1 20.31 2 ILE B O 1
ATOM 4396 N N . SER B 1 3 ? -36.5 -6.91 40.75 1 20.06 3 SER B N 1
ATOM 4397 C CA . SER B 1 3 ? -36.469 -5.727 41.625 1 20.06 3 SER B CA 1
ATOM 4398 C C . SER B 1 3 ? -35.188 -4.934 41.406 1 20.06 3 SER B C 1
ATOM 4400 O O . SER B 1 3 ? -35.219 -3.742 41.094 1 20.06 3 SER B O 1
ATOM 4402 N N . PRO B 1 4 ? -34.062 -5.062 42.312 1 20.72 4 PRO B N 1
ATOM 4403 C CA . PRO B 1 4 ? -33.594 -4.371 43.531 1 20.72 4 PRO B CA 1
ATOM 4404 C C . PRO B 1 4 ? -32.219 -3.738 43.344 1 20.72 4 PRO B C 1
ATOM 4406 O O . PRO B 1 4 ? -31.594 -3.324 44.312 1 20.72 4 PRO B O 1
ATOM 4409 N N . VAL B 1 5 ? -31.641 -3.564 42.156 1 22.67 5 VAL B N 1
ATOM 4410 C CA . VAL B 1 5 ? -30.219 -3.275 42.406 1 22.67 5 VAL B CA 1
ATOM 4411 C C . VAL B 1 5 ? -30.109 -2.088 43.375 1 22.67 5 VAL B C 1
ATOM 4413 O O . VAL B 1 5 ? -30.734 -1.05 43.156 1 22.67 5 VAL B O 1
ATOM 4416 N N . ASN B 1 6 ? -29.656 -2.242 44.594 1 18.19 6 ASN B N 1
ATOM 4417 C CA . ASN B 1 6 ? -29.25 -1.695 45.906 1 18.19 6 ASN B CA 1
ATOM 4418 C C . ASN B 1 6 ? -28.312 -0.503 45.719 1 18.19 6 ASN B C 1
ATOM 4420 O O . ASN B 1 6 ? -27.562 -0.429 44.75 1 18.19 6 ASN B O 1
ATOM 4424 N N . ARG B 1 7 ? -28.328 0.659 46.594 1 19.03 7 ARG B N 1
ATOM 4425 C CA . ARG B 1 7 ? -28.125 2.039 47 1 19.03 7 ARG B CA 1
ATOM 4426 C C . ARG B 1 7 ? -26.688 2.26 47.469 1 19.03 7 ARG B C 1
ATOM 4428 O O . ARG B 1 7 ? -26.344 3.33 47.969 1 19.03 7 ARG B O 1
ATOM 4435 N N . LEU B 1 8 ? -25.781 1.165 47.406 1 18.67 8 LEU B N 1
ATOM 4436 C CA . LEU B 1 8 ? -24.812 1.309 48.469 1 18.67 8 LEU B CA 1
ATOM 4437 C C . LEU B 1 8 ? -24.188 2.695 48.469 1 18.67 8 LEU B C 1
ATOM 4439 O O . LEU B 1 8 ? -23.828 3.205 47.406 1 18.67 8 LEU B O 1
ATOM 4443 N N . THR B 1 9 ? -23.984 3.539 49.625 1 18.27 9 THR B N 1
ATOM 4444 C CA . THR B 1 9 ? -23.844 4.734 50.438 1 18.27 9 THR B CA 1
ATOM 4445 C C . THR B 1 9 ? -22.453 5.352 50.281 1 18.27 9 THR B C 1
ATOM 4447 O O . THR B 1 9 ? -22.328 6.574 50.188 1 18.27 9 THR B O 1
ATOM 4450 N N . LEU B 1 10 ? -21.25 4.559 50.344 1 18.08 10 LEU B N 1
ATOM 4451 C CA . LEU B 1 10 ? -20.359 5.016 51.406 1 18.08 10 LEU B CA 1
ATOM 4452 C C . LEU B 1 10 ? -19.719 6.344 51.031 1 18.08 10 LEU B C 1
ATOM 4454 O O . LEU B 1 10 ? -19.5 6.633 49.844 1 18.08 10 LEU B O 1
ATOM 4458 N N . ALA B 1 11 ? -19.188 7.301 51.969 1 18.22 11 ALA B N 1
ATOM 4459 C CA . ALA B 1 11 ? -18.938 8.547 52.688 1 18.22 11 ALA B CA 1
ATOM 4460 C C . ALA B 1 11 ? -17.562 9.117 52.312 1 18.22 11 ALA B C 1
ATOM 4462 O O . ALA B 1 11 ? -17.359 10.336 52.344 1 18.22 11 ALA B O 1
ATOM 4463 N N . VAL B 1 12 ? -16.438 8.312 51.906 1 18.69 12 VAL B N 1
ATOM 4464 C CA . VAL B 1 12 ? -15.273 8.688 52.688 1 18.69 12 VAL B CA 1
ATOM 4465 C C . VAL B 1 12 ? -14.781 10.062 52.25 1 18.69 12 VAL B C 1
ATOM 4467 O O . VAL B 1 12 ? -14.898 10.438 51.094 1 18.69 12 VAL B O 1
ATOM 4470 N N . GLY B 1 13 ? -14.109 10.992 53.156 1 19.31 13 GLY B N 1
ATOM 4471 C CA . GLY B 1 13 ? -13.766 12.273 53.75 1 19.31 13 GLY B CA 1
ATOM 4472 C C . GLY B 1 13 ? -12.562 12.93 53.094 1 19.31 13 GLY B C 1
ATOM 4473 O O . GLY B 1 13 ? -12.039 13.922 53.594 1 19.31 13 GLY B O 1
ATOM 4474 N N . MET B 1 14 ? -12.125 12.531 51.812 1 18.67 14 MET B N 1
ATOM 4475 C CA . MET B 1 14 ? -10.695 12.797 51.688 1 18.67 14 MET B CA 1
ATOM 4476 C C . MET B 1 14 ? -10.398 14.281 51.812 1 18.67 14 MET B C 1
ATOM 4478 O O . MET B 1 14 ? -11.102 15.117 51.25 1 18.67 14 MET B O 1
ATOM 4482 N N . VAL B 1 15 ? -9.383 14.633 52.719 1 18.92 15 VAL B N 1
ATOM 4483 C CA . VAL B 1 15 ? -8.844 15.789 53.438 1 18.92 15 VAL B CA 1
ATOM 4484 C C . VAL B 1 15 ? -8.188 16.75 52.438 1 18.92 15 VAL B C 1
ATOM 4486 O O . VAL B 1 15 ? -7.336 16.328 51.656 1 18.92 15 VAL B O 1
ATOM 4489 N N . ILE B 1 16 ? -8.75 17.875 52.062 1 20.38 16 ILE B N 1
ATOM 4490 C CA . ILE B 1 16 ? -8.523 19.047 51.219 1 20.38 16 ILE B CA 1
ATOM 4491 C C . ILE B 1 16 ? -7.305 19.812 51.719 1 20.38 16 ILE B C 1
ATOM 4493 O O . ILE B 1 16 ? -7.41 20.641 52.625 1 20.38 16 ILE B O 1
ATOM 4497 N N . ALA B 1 17 ? -6.133 18.953 52.094 1 19.53 17 ALA B N 1
ATOM 4498 C CA . ALA B 1 17 ? -5.199 19.75 52.875 1 19.53 17 ALA B CA 1
ATOM 4499 C C . ALA B 1 17 ? -4.82 21.031 52.156 1 19.53 17 ALA B C 1
ATOM 4501 O O . ALA B 1 17 ? -4.926 21.109 50.906 1 19.53 17 ALA B O 1
ATOM 4502 N N . THR B 1 18 ? -4.137 22 52.938 1 19.81 18 THR B N 1
ATOM 4503 C CA . THR B 1 18 ? -3.885 23.391 53.312 1 19.81 18 THR B CA 1
ATOM 4504 C C . THR B 1 18 ? -2.641 23.922 52.594 1 19.81 18 THR B C 1
ATOM 4506 O O . THR B 1 18 ? -2.119 24.984 52.969 1 19.81 18 THR B O 1
ATOM 4509 N N . LEU B 1 19 ? -2.352 23.562 51.281 1 20.3 19 LEU B N 1
ATOM 4510 C CA . LEU B 1 19 ? -1.018 23.938 50.812 1 20.3 19 LEU B CA 1
ATOM 4511 C C . LEU B 1 19 ? -0.771 25.422 51.031 1 20.3 19 LEU B C 1
ATOM 4513 O O . LEU B 1 19 ? -1.498 26.25 50.469 1 20.3 19 LEU B O 1
ATOM 4517 N N . VAL B 1 20 ? -0.074 25.766 52.188 1 20.98 20 VAL B N 1
ATOM 4518 C CA . VAL B 1 20 ? 0.381 27.031 52.781 1 20.98 20 VAL B CA 1
ATOM 4519 C C . VAL B 1 20 ? 1.434 27.656 51.844 1 20.98 20 VAL B C 1
ATOM 4521 O O . VAL B 1 20 ? 2.176 26.953 51.188 1 20.98 20 VAL B O 1
ATOM 4524 N N . GLY B 1 21 ? 1.471 28.984 51.594 1 21.34 21 GLY B N 1
ATOM 4525 C CA . GLY B 1 21 ? 1.989 30.062 50.781 1 21.34 21 GLY B CA 1
ATOM 4526 C C . GLY B 1 21 ? 3.461 30.344 51.031 1 21.34 21 GLY B C 1
ATOM 4527 O O . GLY B 1 21 ? 4.004 31.328 50.5 1 21.34 21 GLY B O 1
ATOM 4528 N N . GLN B 1 22 ? 4.391 29.375 51.656 1 22.39 22 GLN B N 1
ATOM 4529 C CA . GLN B 1 22 ? 5.441 30.141 52.344 1 22.39 22 GLN B CA 1
ATOM 4530 C C . GLN B 1 22 ? 6.438 30.703 51.312 1 22.39 22 GLN B C 1
ATOM 4532 O O . GLN B 1 22 ? 6.727 30.078 50.312 1 22.39 22 GLN B O 1
ATOM 4537 N N . ALA B 1 23 ? 7.109 31.969 51.531 1 22.88 23 ALA B N 1
ATOM 4538 C CA . ALA B 1 23 ? 7.871 33.062 50.938 1 22.88 23 ALA B CA 1
ATOM 4539 C C . ALA B 1 23 ? 9.359 32.719 50.906 1 22.88 23 ALA B C 1
ATOM 4541 O O . ALA B 1 23 ? 10.18 33.594 50.562 1 22.88 23 ALA B O 1
ATOM 4542 N N . THR B 1 24 ? 9.797 31.375 50.875 1 22.14 24 THR B N 1
ATOM 4543 C CA . THR B 1 24 ? 11.125 31.297 51.469 1 22.14 24 THR B CA 1
ATOM 4544 C C . THR B 1 24 ? 12.133 32.094 50.656 1 22.14 24 THR B C 1
ATOM 4546 O O . THR B 1 24 ? 11.898 32.344 49.469 1 22.14 24 THR B O 1
ATOM 4549 N N . ALA B 1 25 ? 13.43 32.312 51.312 1 24.45 25 ALA B N 1
ATOM 4550 C CA . ALA B 1 25 ? 14.609 33.156 51.406 1 24.45 25 ALA B CA 1
ATOM 4551 C C . ALA B 1 25 ? 15.547 32.938 50.219 1 24.45 25 ALA B C 1
ATOM 4553 O O . ALA B 1 25 ? 15.711 31.812 49.75 1 24.45 25 ALA B O 1
ATOM 4554 N N . ALA B 1 26 ? 16.297 34 49.688 1 24.34 26 ALA B N 1
ATOM 4555 C CA . ALA B 1 26 ? 17.016 34.312 48.469 1 24.34 26 ALA B CA 1
ATOM 4556 C C . ALA B 1 26 ? 18.406 33.688 48.469 1 24.34 26 ALA B C 1
ATOM 4558 O O . ALA B 1 26 ? 19.281 34.062 49.25 1 24.34 26 ALA B O 1
ATOM 4559 N N . PRO B 1 27 ? 18.625 32.281 48.344 1 28.91 27 PRO B N 1
ATOM 4560 C CA . PRO B 1 27 ? 19.938 31.75 48.719 1 28.91 27 PRO B CA 1
ATOM 4561 C C . PRO B 1 27 ? 21.078 32.406 47.938 1 28.91 27 PRO B C 1
ATOM 4563 O O . PRO B 1 27 ? 20.875 32.906 46.844 1 28.91 27 PRO B O 1
ATOM 4566 N N . VAL B 1 28 ? 22.188 32.812 48.625 1 29.94 28 VAL B N 1
ATOM 4567 C CA . VAL B 1 28 ? 23.438 33.5 48.438 1 29.94 28 VAL B CA 1
ATOM 4568 C C . VAL B 1 28 ? 24.266 32.781 47.344 1 29.94 28 VAL B C 1
ATOM 4570 O O . VAL B 1 28 ? 24.188 31.578 47.219 1 29.94 28 VAL B O 1
ATOM 4573 N N . ALA B 1 29 ? 25 33.531 46.5 1 29.75 29 ALA B N 1
ATOM 4574 C CA . ALA B 1 29 ? 25.672 33.375 45.219 1 29.75 29 ALA B CA 1
ATOM 4575 C C . ALA B 1 29 ? 26.906 32.5 45.344 1 29.75 29 ALA B C 1
ATOM 4577 O O . ALA B 1 29 ? 27.828 32.812 46.125 1 29.75 29 ALA B O 1
ATOM 4578 N N . PRO B 1 30 ? 26.922 31.078 45.25 1 34.06 30 PRO B N 1
ATOM 4579 C CA . PRO B 1 30 ? 28.047 30.203 45.562 1 34.06 30 PRO B CA 1
ATOM 4580 C C . PRO B 1 30 ? 29.328 30.609 44.875 1 34.06 30 PRO B C 1
ATOM 4582 O O . PRO B 1 30 ? 29.297 31.141 43.75 1 34.06 30 PRO B O 1
ATOM 4585 N N . SER B 1 31 ? 30.438 31.031 45.562 1 33.5 31 SER B N 1
ATOM 4586 C CA . SER B 1 31 ? 31.75 31.547 45.219 1 33.5 31 SER B CA 1
ATOM 4587 C C . SER B 1 31 ? 32.5 30.594 44.281 1 33.5 31 SER B C 1
ATOM 4589 O O . SER B 1 31 ? 32.219 29.391 44.25 1 33.5 31 SER B O 1
ATOM 4591 N N . GLU B 1 32 ? 33.25 31.047 43.281 1 37.25 32 GLU B N 1
ATOM 4592 C CA . GLU B 1 32 ? 33.875 30.547 42.062 1 37.25 32 GLU B CA 1
ATOM 4593 C C . GLU B 1 32 ? 34.906 29.469 42.375 1 37.25 32 GLU B C 1
ATOM 4595 O O . GLU B 1 32 ? 35.438 28.812 41.5 1 37.25 32 GLU B O 1
ATOM 4600 N N . ASN B 1 33 ? 35.531 29.547 43.469 1 40.59 33 ASN B N 1
ATOM 4601 C CA . ASN B 1 33 ? 36.688 28.656 43.719 1 40.59 33 ASN B CA 1
ATOM 4602 C C . ASN B 1 33 ? 36.219 27.281 44.188 1 40.59 33 ASN B C 1
ATOM 4604 O O . ASN B 1 33 ? 35.594 27.172 45.25 1 40.59 33 ASN B O 1
ATOM 4608 N N . VAL B 1 34 ? 36.312 26.312 43.344 1 47.41 34 VAL B N 1
ATOM 4609 C CA . VAL B 1 34 ? 35.719 24.984 43.469 1 47.41 34 VAL B CA 1
ATOM 4610 C C . VAL B 1 34 ? 36.188 24.344 44.781 1 47.41 34 VAL B C 1
ATOM 4612 O O . VAL B 1 34 ? 35.406 23.688 45.469 1 47.41 34 VAL B O 1
ATOM 4615 N N . THR B 1 35 ? 37.469 24.609 45.094 1 54.16 35 THR B N 1
ATOM 4616 C CA . THR B 1 35 ? 38 24.016 46.312 1 54.16 35 THR B CA 1
ATOM 4617 C C . THR B 1 35 ? 37.344 24.625 47.531 1 54.16 35 THR B C 1
ATOM 4619 O O . THR B 1 35 ? 37 23.906 48.469 1 54.16 35 THR B O 1
ATOM 4622 N N . ILE B 1 36 ? 37.188 26 47.406 1 53.78 36 ILE B N 1
ATOM 4623 C CA . ILE B 1 36 ? 36.5 26.719 48.469 1 53.78 36 ILE B CA 1
ATOM 4624 C C . ILE B 1 36 ? 35.031 26.297 48.531 1 53.78 36 ILE B C 1
ATOM 4626 O O . ILE B 1 36 ? 34.5 26.094 49.625 1 53.78 36 ILE B O 1
ATOM 4630 N N . ASN B 1 37 ? 34.5 26.031 47.344 1 55.5 37 ASN B N 1
ATOM 4631 C CA . ASN B 1 37 ? 33.094 25.656 47.25 1 55.5 37 ASN B CA 1
ATOM 4632 C C . ASN B 1 37 ? 32.875 24.234 47.781 1 55.5 37 ASN B C 1
ATOM 4634 O O . ASN B 1 37 ? 31.828 23.953 48.406 1 55.5 37 ASN B O 1
ATOM 4638 N N . LEU B 1 38 ? 33.844 23.391 47.5 1 54.69 38 LEU B N 1
ATOM 4639 C CA . LEU B 1 38 ? 33.781 22.016 48 1 54.69 38 LEU B CA 1
ATOM 4640 C C . LEU B 1 38 ? 33.938 21.984 49.531 1 54.69 38 LEU B C 1
ATOM 4642 O O . LEU B 1 38 ? 33.188 21.25 50.219 1 54.69 38 LEU B O 1
ATOM 4646 N N . ILE B 1 39 ? 34.844 22.797 50.062 1 61.38 39 ILE B N 1
ATOM 4647 C CA . ILE B 1 39 ? 35.031 22.875 51.5 1 61.38 39 ILE B CA 1
ATOM 4648 C C . ILE B 1 39 ? 33.75 23.438 52.156 1 61.38 39 ILE B C 1
ATOM 4650 O O . ILE B 1 39 ? 33.312 22.922 53.188 1 61.38 39 ILE B O 1
ATOM 4654 N N . ARG B 1 40 ? 33.125 24.438 51.406 1 62.22 40 ARG B N 1
ATOM 4655 C CA . ARG B 1 40 ? 31.875 25.016 51.906 1 62.22 40 ARG B CA 1
ATOM 4656 C C . ARG B 1 40 ? 30.75 23.984 51.875 1 62.22 40 ARG B C 1
ATOM 4658 O O . ARG B 1 40 ? 29.922 23.922 52.812 1 62.22 40 ARG B O 1
ATOM 4665 N N . LEU B 1 41 ? 30.75 23.156 50.875 1 58.25 41 LEU B N 1
ATOM 4666 C CA . LEU B 1 41 ? 29.75 22.094 50.75 1 58.25 41 LEU B CA 1
ATOM 4667 C C . LEU B 1 41 ? 29.953 21.031 51.812 1 58.25 41 LEU B C 1
ATOM 4669 O O . LEU B 1 41 ? 29 20.547 52.406 1 58.25 41 LEU B O 1
ATOM 4673 N N . LEU B 1 42 ? 31.156 20.688 52.062 1 59.81 42 LEU B N 1
ATOM 4674 C CA . LEU B 1 42 ? 31.438 19.688 53.094 1 59.81 42 LEU B CA 1
ATOM 4675 C C . LEU B 1 42 ? 31.125 20.234 54.5 1 59.81 42 LEU B C 1
ATOM 4677 O O . LEU B 1 42 ? 30.688 19.5 55.375 1 59.81 42 LEU B O 1
ATOM 4681 N N . VAL B 1 43 ? 31.203 21.578 54.656 1 61.62 43 VAL B N 1
ATOM 4682 C CA . VAL B 1 43 ? 30.766 22.234 55.875 1 61.62 43 VAL B CA 1
ATOM 4683 C C . VAL B 1 43 ? 29.234 22.219 55.969 1 61.62 43 VAL B C 1
ATOM 4685 O O . VAL B 1 43 ? 28.672 21.969 57.031 1 61.62 43 VAL B O 1
ATOM 4688 N N . 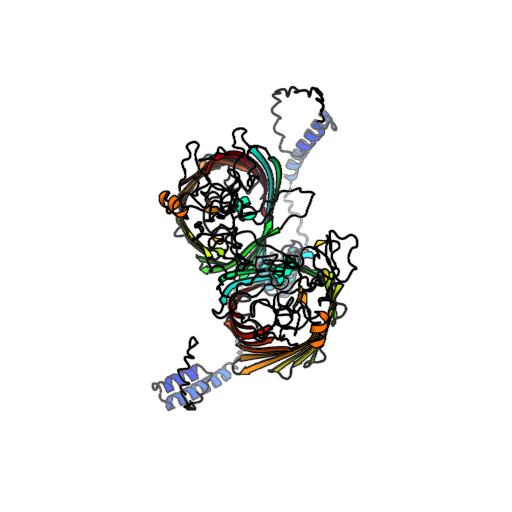GLN B 1 44 ? 28.625 22.453 54.875 1 60.69 44 GLN B N 1
ATOM 4689 C CA . GLN B 1 44 ? 27.156 22.453 54.844 1 60.69 44 GLN B CA 1
ATOM 4690 C C . GLN B 1 44 ? 26.609 21.047 55.094 1 60.69 44 GLN B C 1
ATOM 4692 O O . GLN B 1 44 ? 25.531 20.906 55.688 1 60.69 44 GLN B O 1
ATOM 4697 N N . GLN B 1 45 ? 27.438 19.953 54.781 1 58.03 45 GLN B N 1
ATOM 4698 C CA . GLN B 1 45 ? 27 18.578 54.969 1 58.03 45 GLN B CA 1
ATOM 4699 C C . GLN B 1 45 ? 27.484 18.031 56.312 1 58.03 45 GLN B C 1
ATOM 4701 O O . GLN B 1 45 ? 27.281 16.859 56.625 1 58.03 45 GLN B O 1
ATOM 4706 N N . GLY B 1 46 ? 27.859 18.844 57.375 1 51.69 46 GLY B N 1
ATOM 4707 C CA . GLY B 1 46 ? 28.109 18.641 58.781 1 51.69 46 GLY B CA 1
ATOM 4708 C C . GLY B 1 46 ? 29.375 17.859 59.062 1 51.69 46 GLY B C 1
ATOM 4709 O O . GLY B 1 46 ? 29.562 17.328 60.156 1 51.69 46 GLY B O 1
ATOM 4710 N N . VAL B 1 47 ? 30.078 17.406 58.125 1 58.56 47 VAL B N 1
ATOM 4711 C CA . VAL B 1 47 ? 31.203 16.5 58.375 1 58.56 47 VAL B CA 1
ATOM 4712 C C . VAL B 1 47 ? 32.406 17.297 58.875 1 58.56 47 VAL B C 1
ATOM 4714 O O . VAL B 1 47 ? 33.219 16.781 59.656 1 58.56 47 VAL B O 1
ATOM 4717 N N . LEU B 1 48 ? 32.812 18.625 58.438 1 51.12 48 LEU B N 1
ATOM 4718 C CA . LEU B 1 48 ? 33.938 19.422 58.875 1 51.12 48 LEU B CA 1
ATOM 4719 C C . LEU B 1 48 ? 33.469 20.688 59.594 1 51.12 48 LEU B C 1
ATOM 4721 O O . LEU B 1 48 ? 32.531 21.328 59.156 1 51.12 48 LEU B O 1
ATOM 4725 N N . LYS B 1 49 ? 33.844 20.875 60.75 1 56.22 49 LYS B N 1
ATOM 4726 C CA . LYS B 1 49 ? 33.438 22 61.594 1 56.22 49 LYS B CA 1
ATOM 4727 C C . LYS B 1 49 ? 33.906 23.328 61 1 56.22 49 LYS B C 1
ATOM 4729 O O . LYS B 1 49 ? 34.906 23.359 60.25 1 56.22 49 LYS B O 1
ATOM 4734 N N . GLN B 1 50 ? 33.125 24.406 60.938 1 55.28 50 GLN B N 1
ATOM 4735 C CA . GLN B 1 50 ? 33.312 25.719 60.344 1 55.28 50 GLN B CA 1
ATOM 4736 C C . GLN B 1 50 ? 34.688 26.281 60.719 1 55.28 50 GLN B C 1
ATOM 4738 O O . GLN B 1 50 ? 35.344 26.891 59.875 1 55.28 50 GLN B O 1
ATOM 4743 N N . GLU B 1 51 ? 35.062 26.141 61.969 1 57.94 51 GLU B N 1
ATOM 4744 C CA . GLU B 1 51 ? 36.281 26.75 62.5 1 57.94 51 GLU B CA 1
ATOM 4745 C C . GLU B 1 51 ? 37.531 26.172 61.844 1 57.94 51 GLU B C 1
ATOM 4747 O O . GLU B 1 51 ? 38.469 26.906 61.5 1 57.94 51 GLU B O 1
ATOM 4752 N N . THR B 1 52 ? 37.531 24.797 61.75 1 56.41 52 THR B N 1
ATOM 4753 C CA . THR B 1 52 ? 38.688 24.109 61.188 1 56.41 52 THR B CA 1
ATOM 4754 C C . THR B 1 52 ? 38.812 24.422 59.688 1 56.41 52 THR B C 1
ATOM 4756 O O . THR B 1 52 ? 39.938 24.5 59.156 1 56.41 52 THR B O 1
ATOM 4759 N N . ALA B 1 53 ? 37.625 24.734 59.031 1 52.56 53 ALA B N 1
ATOM 4760 C CA . ALA B 1 53 ? 37.562 25.031 57.594 1 52.56 53 ALA B CA 1
ATOM 4761 C C . ALA B 1 53 ? 38.188 26.406 57.312 1 52.56 53 ALA B C 1
ATOM 4763 O O . ALA B 1 53 ? 38.875 26.578 56.312 1 52.56 53 ALA B O 1
ATOM 4764 N N . ASN B 1 54 ? 37.875 27.344 58.188 1 58.59 54 ASN B N 1
ATOM 4765 C CA . ASN B 1 54 ? 38.438 28.672 58.031 1 58.59 54 ASN B CA 1
ATOM 4766 C C . ASN B 1 54 ? 39.969 28.641 58.125 1 58.59 54 ASN B C 1
ATOM 4768 O O . ASN B 1 54 ? 40.625 29.406 57.406 1 58.59 54 ASN B O 1
ATOM 4772 N N . GLY B 1 55 ? 40.531 27.75 59.094 1 54.09 55 GLY B N 1
ATOM 4773 C CA . GLY B 1 55 ? 41.969 27.609 59.188 1 54.09 55 GLY B CA 1
ATOM 4774 C C . GLY B 1 55 ? 42.625 27.078 57.938 1 54.09 55 GLY B C 1
ATOM 4775 O O . GLY B 1 55 ? 43.688 27.531 57.531 1 54.09 55 GLY B O 1
ATOM 4776 N N . LEU B 1 56 ? 41.906 26.078 57.375 1 51.03 56 LEU B N 1
ATOM 4777 C CA . LEU B 1 56 ? 42.469 25.438 56.188 1 51.03 56 LEU B CA 1
ATOM 4778 C C . LEU B 1 56 ? 42.375 26.359 54.969 1 51.03 56 LEU B C 1
ATOM 4780 O O . LEU B 1 56 ? 43.281 26.359 54.125 1 51.03 56 LEU B O 1
ATOM 4784 N N . ILE B 1 57 ? 41.281 27.234 54.875 1 53.03 57 ILE B N 1
ATOM 4785 C CA . ILE B 1 57 ? 41.156 28.188 53.781 1 53.03 57 ILE B CA 1
ATOM 4786 C C . ILE B 1 57 ? 42.25 29.234 53.875 1 53.03 57 ILE B C 1
ATOM 4788 O O . ILE B 1 57 ? 42.875 29.594 52.844 1 53.03 57 ILE B O 1
ATOM 4792 N N . ALA B 1 58 ? 42.438 29.719 55.094 1 55.12 58 ALA B N 1
ATOM 4793 C CA . ALA B 1 58 ? 43.5 30.719 55.281 1 55.12 58 ALA B CA 1
ATOM 4794 C C . ALA B 1 58 ? 44.875 30.172 54.875 1 55.12 58 ALA B C 1
ATOM 4796 O O . ALA B 1 58 ? 45.688 30.875 54.312 1 55.12 58 ALA B O 1
ATOM 4797 N N . GLN B 1 59 ? 45.125 28.812 55.312 1 50.78 59 GLN B N 1
ATOM 4798 C CA . GLN B 1 59 ? 46.406 28.172 54.969 1 50.78 59 GLN B CA 1
ATOM 4799 C C . GLN B 1 59 ? 46.531 27.984 53.469 1 50.78 59 GLN B C 1
ATOM 4801 O O . GLN B 1 59 ? 47.625 28.188 52.906 1 50.78 59 GLN B O 1
ATOM 4806 N N . ALA B 1 60 ? 45.438 27.594 52.781 1 49.31 60 ALA B N 1
ATOM 4807 C CA . ALA B 1 60 ? 45.5 27.359 51.344 1 49.31 60 ALA B CA 1
ATOM 4808 C C . ALA B 1 60 ? 45.719 28.656 50.594 1 49.31 60 ALA B C 1
ATOM 4810 O O . ALA B 1 60 ? 46.438 28.672 49.594 1 49.31 60 ALA B O 1
ATOM 4811 N N . GLU B 1 61 ? 45.031 29.766 51.062 1 50 61 GLU B N 1
ATOM 4812 C CA . GLU B 1 61 ? 45.25 31.062 50.438 1 50 61 GLU B CA 1
ATOM 4813 C C . GLU B 1 61 ? 46.688 31.547 50.625 1 50 61 GLU B C 1
ATOM 4815 O O . GLU B 1 61 ? 47.312 32.125 49.75 1 50 61 GLU B O 1
ATOM 4820 N N . LYS B 1 62 ? 47.219 31.281 51.875 1 47.94 62 LYS B N 1
ATOM 4821 C CA . LYS B 1 62 ? 48.594 31.688 52.156 1 47.94 62 LYS B CA 1
ATOM 4822 C C . LYS B 1 62 ? 49.594 30.922 51.281 1 47.94 62 LYS B C 1
ATOM 4824 O O . LYS B 1 62 ? 50.562 31.484 50.812 1 47.94 62 LYS B O 1
ATOM 4829 N N . GLU B 1 63 ? 49.25 29.562 51.125 1 43.81 63 GLU B N 1
ATOM 4830 C CA . GLU B 1 63 ? 50.156 28.75 50.344 1 43.81 63 GLU B CA 1
ATOM 4831 C C . GLU B 1 63 ? 50.094 29.172 48.875 1 43.81 63 GLU B C 1
ATOM 4833 O O . GLU B 1 63 ? 51.125 29.156 48.188 1 43.81 63 GLU B O 1
ATOM 4838 N N . ALA B 1 64 ? 48.875 29.5 48.438 1 41.72 64 ALA B N 1
ATOM 4839 C CA . ALA B 1 64 ? 48.781 29.922 47.031 1 41.72 64 ALA B CA 1
ATOM 4840 C C . ALA B 1 64 ? 49.5 31.234 46.781 1 41.72 64 ALA B C 1
ATOM 4842 O O . ALA B 1 64 ? 50.094 31.438 45.719 1 41.72 64 ALA B O 1
ATOM 4843 N N . GLN B 1 65 ? 49.281 32.156 47.781 1 38.19 65 GLN B N 1
ATOM 4844 C CA . GLN B 1 65 ? 50.031 33.406 47.656 1 38.19 65 GLN B CA 1
ATOM 4845 C C . GLN B 1 65 ? 51.531 33.156 47.656 1 38.19 65 GLN B C 1
ATOM 4847 O O . GLN B 1 65 ? 52.281 33.844 46.938 1 38.19 65 GLN B O 1
ATOM 4852 N N . GLN B 1 66 ? 51.969 32.188 48.625 1 34.19 66 GLN B N 1
ATOM 4853 C CA . GLN B 1 66 ? 53.406 31.969 48.719 1 34.19 66 GLN B CA 1
ATOM 4854 C C . GLN B 1 66 ? 53.938 31.328 47.438 1 34.19 66 GLN B C 1
ATOM 4856 O O . GLN B 1 66 ? 55.062 31.547 47.031 1 34.19 66 GLN B O 1
ATOM 4861 N N . ALA B 1 67 ? 53.031 30.438 46.844 1 32.34 67 ALA B N 1
ATOM 4862 C CA . ALA B 1 67 ? 53.562 29.781 45.656 1 32.34 67 ALA B CA 1
ATOM 4863 C C . ALA B 1 67 ? 53.75 30.766 44.5 1 32.34 67 ALA B C 1
ATOM 4865 O O . ALA B 1 67 ? 54.625 30.578 43.656 1 32.34 67 ALA B O 1
ATOM 4866 N N . ARG B 1 68 ? 52.781 31.766 44.344 1 32.19 68 ARG B N 1
ATOM 4867 C CA . ARG B 1 68 ? 52.969 32.75 43.281 1 32.19 68 ARG B CA 1
ATOM 4868 C C . ARG B 1 68 ? 54.281 33.5 43.469 1 32.19 68 ARG B C 1
ATOM 4870 O O . ARG B 1 68 ? 54.906 33.906 42.5 1 32.19 68 ARG B O 1
ATOM 4877 N N . GLN B 1 69 ? 54.406 33.812 44.75 1 25.52 69 GLN B N 1
ATOM 4878 C CA . GLN B 1 69 ? 55.562 34.656 44.938 1 25.52 69 GLN B CA 1
ATOM 4879 C C . GLN B 1 69 ? 56.844 33.938 44.656 1 25.52 69 GLN B C 1
ATOM 4881 O O . GLN B 1 69 ? 57.938 34.531 44.594 1 25.52 69 GLN B O 1
ATOM 4886 N N . ALA B 1 70 ? 56.688 32.438 44.969 1 25.78 70 ALA B N 1
ATOM 4887 C CA . ALA B 1 70 ? 58.031 31.859 44.906 1 25.78 70 ALA B CA 1
ATOM 4888 C C . ALA B 1 70 ? 58.594 31.922 43.469 1 25.78 70 ALA B C 1
ATOM 4890 O O . ALA B 1 70 ? 59.812 31.938 43.281 1 25.78 70 ALA B O 1
ATOM 4891 N N . ASN B 1 71 ? 57.562 31.469 42.562 1 24.02 71 ASN B N 1
ATOM 4892 C CA . ASN B 1 71 ? 58.25 31.078 41.344 1 24.02 71 ASN B CA 1
ATOM 4893 C C . ASN B 1 71 ? 58.844 32.281 40.594 1 24.02 71 ASN B C 1
ATOM 4895 O O . ASN B 1 71 ? 59.156 32.219 39.438 1 24.02 71 ASN B O 1
ATOM 4899 N N . ALA B 1 72 ? 58.375 33.438 41.062 1 24.94 72 ALA B N 1
ATOM 4900 C CA . ALA B 1 72 ? 58.875 34.562 40.281 1 24.94 72 ALA B CA 1
ATOM 4901 C C . ALA B 1 72 ? 60.406 34.594 40.281 1 24.94 72 ALA B C 1
ATOM 4903 O O . ALA B 1 72 ? 61.031 35.406 39.594 1 24.94 72 ALA B O 1
ATOM 4904 N N . ALA B 1 73 ? 60.875 33.938 41.438 1 21.44 73 ALA B N 1
ATOM 4905 C CA . ALA B 1 73 ? 62.125 34.656 41.719 1 21.44 73 ALA B CA 1
ATOM 4906 C C . ALA B 1 73 ? 63.188 34.375 40.656 1 21.44 73 ALA B C 1
ATOM 4908 O O . ALA B 1 73 ? 63.75 35.312 40.094 1 21.44 73 ALA B O 1
ATOM 4909 N N . SER B 1 74 ? 64.25 33.656 41.031 1 20.59 74 SER B N 1
ATOM 4910 C CA . SER B 1 74 ? 65.688 33.938 40.906 1 20.59 74 SER B CA 1
ATOM 4911 C C . SER B 1 74 ? 66.312 33.312 39.625 1 20.59 74 SER B C 1
ATOM 4913 O O . SER B 1 74 ? 67.312 32.625 39.688 1 20.59 74 SER B O 1
ATOM 4915 N N . VAL B 1 75 ? 65.5 33.062 38.562 1 22.34 75 VAL B N 1
ATOM 4916 C CA . VAL B 1 75 ? 66.312 32.312 37.594 1 22.34 75 VAL B CA 1
ATOM 4917 C C . VAL B 1 75 ? 67.562 33.094 37.25 1 22.34 75 VAL B C 1
ATOM 4919 O O . VAL B 1 75 ? 67.438 34.188 36.625 1 22.34 75 VAL B O 1
ATOM 4922 N N . VAL B 1 76 ? 68.375 33.188 38.25 1 20.2 76 VAL B N 1
ATOM 4923 C CA . VAL B 1 76 ? 69.688 33.875 38.188 1 20.2 76 VAL B CA 1
ATOM 4924 C C . VAL B 1 76 ? 70.5 33.344 37 1 20.2 76 VAL B C 1
ATOM 4926 O O . VAL B 1 76 ? 70.375 32.156 36.625 1 20.2 76 VAL B O 1
ATOM 4929 N N . ALA B 1 77 ? 71.125 34.25 36.312 1 20.61 77 ALA B N 1
ATOM 4930 C CA . ALA B 1 77 ? 72 34.5 35.125 1 20.61 77 ALA B CA 1
ATOM 4931 C C . ALA B 1 77 ? 73.25 33.688 35.219 1 20.61 77 ALA B C 1
ATOM 4933 O O . ALA B 1 77 ? 74.188 33.906 34.375 1 20.61 77 ALA B O 1
ATOM 4934 N N . ALA B 1 78 ? 73.375 32.688 36.25 1 21.12 78 ALA B N 1
ATOM 4935 C CA . ALA B 1 78 ? 74.812 32.406 36.469 1 21.12 78 ALA B CA 1
ATOM 4936 C C . ALA B 1 78 ? 75.438 31.75 35.25 1 21.12 78 ALA B C 1
ATOM 4938 O O . ALA B 1 78 ? 74.812 30.891 34.625 1 21.12 78 ALA B O 1
ATOM 4939 N N . GLY B 1 79 ? 76.375 32.438 34.594 1 22.59 79 GLY B N 1
ATOM 4940 C CA . GLY B 1 79 ? 77.188 32.375 33.406 1 22.59 79 GLY B CA 1
ATOM 4941 C C . GLY B 1 79 ? 78.062 31.109 33.344 1 22.59 79 GLY B C 1
ATOM 4942 O O . GLY B 1 79 ? 79 31.031 32.562 1 22.59 79 GLY B O 1
ATOM 4943 N N . PRO B 1 80 ? 77.562 29.938 34.031 1 22.94 80 PRO B N 1
ATOM 4944 C CA . PRO B 1 80 ? 78.625 29.047 34.406 1 22.94 80 PRO B CA 1
ATOM 4945 C C . PRO B 1 80 ? 79.5 28.625 33.219 1 22.94 80 PRO B C 1
ATOM 4947 O O . PRO B 1 80 ? 79.062 28.75 32.062 1 22.94 80 PRO B O 1
ATOM 4950 N N . VAL B 1 81 ? 80.625 27.922 33.469 1 23.58 81 VAL B N 1
ATOM 4951 C CA . VAL B 1 81 ? 81.938 27.562 33 1 23.58 81 VAL B CA 1
ATOM 4952 C C . VAL B 1 81 ? 81.812 26.625 31.797 1 23.58 81 VAL B C 1
ATOM 4954 O O . VAL B 1 81 ? 80.875 25.812 31.719 1 23.58 81 VAL B O 1
ATOM 4957 N N . ALA B 1 82 ? 82.562 26.844 30.656 1 24.09 82 ALA B N 1
ATOM 4958 C CA . ALA B 1 82 ? 82.625 26.516 29.234 1 24.09 82 ALA B CA 1
ATOM 4959 C C . ALA B 1 82 ? 83 25.031 29.047 1 24.09 82 ALA B C 1
ATOM 4961 O O . ALA B 1 82 ? 84.062 24.594 29.328 1 24.09 82 ALA B O 1
ATOM 4962 N N . ALA B 1 83 ? 82.5 24.094 29.875 1 23.64 83 ALA B N 1
ATOM 4963 C CA . ALA B 1 83 ? 83.312 22.906 29.688 1 23.64 83 ALA B CA 1
ATOM 4964 C C . ALA B 1 83 ? 83.438 22.531 28.219 1 23.64 83 ALA B C 1
ATOM 4966 O O . ALA B 1 83 ? 82.562 22.906 27.406 1 23.64 83 ALA B O 1
ATOM 4967 N N . PRO B 1 84 ? 84.312 21.703 27.734 1 27.14 84 PRO B N 1
ATOM 4968 C CA . PRO B 1 84 ? 85 21.469 26.453 1 27.14 84 PRO B CA 1
ATOM 4969 C C . PRO B 1 84 ? 84.062 21.125 25.328 1 27.14 84 PRO B C 1
ATOM 4971 O O . PRO B 1 84 ? 84.25 21.594 24.188 1 27.14 84 PRO B O 1
ATOM 4974 N N . GLY B 1 85 ? 83.312 20.047 25.391 1 27.05 85 GLY B N 1
ATOM 4975 C CA . GLY B 1 85 ? 82.938 19.234 24.25 1 27.05 85 GLY B CA 1
ATOM 4976 C C . GLY B 1 85 ? 81.75 19.812 23.469 1 27.05 85 GLY B C 1
ATOM 4977 O O . GLY B 1 85 ? 80.625 19.359 23.625 1 27.05 85 GLY B O 1
ATOM 4978 N N . ASP B 1 86 ? 81.75 21.062 23.203 1 27.86 86 ASP B N 1
ATOM 4979 C CA . ASP B 1 86 ? 80.688 21.922 22.703 1 27.86 86 ASP B CA 1
ATOM 4980 C C . ASP B 1 86 ? 80.25 21.516 21.281 1 27.86 86 ASP B C 1
ATOM 4982 O O . ASP B 1 86 ? 81 21.703 20.328 1 27.86 86 ASP B O 1
ATOM 4986 N N . VAL B 1 87 ? 79.75 20.234 21.125 1 29.8 87 VAL B N 1
ATOM 4987 C CA . VAL B 1 87 ? 79.375 19.906 19.766 1 29.8 87 VAL B CA 1
ATOM 4988 C C . VAL B 1 87 ? 78.312 20.891 19.281 1 29.8 87 VAL B C 1
ATOM 4990 O O . VAL B 1 87 ? 77.312 21.109 19.984 1 29.8 87 VAL B O 1
ATOM 4993 N N . ARG B 1 88 ? 78.75 21.938 18.609 1 27.8 88 ARG B N 1
ATOM 4994 C CA . ARG B 1 88 ? 77.938 22.984 17.953 1 27.8 88 ARG B CA 1
ATOM 4995 C C . ARG B 1 88 ? 76.812 22.406 17.125 1 27.8 88 ARG B C 1
ATOM 4997 O O . ARG B 1 88 ? 77.062 21.781 16.094 1 27.8 88 ARG B O 1
ATOM 5004 N N . VAL B 1 89 ? 75.812 21.953 17.828 1 33.59 89 VAL B N 1
ATOM 5005 C CA . VAL B 1 89 ? 74.625 21.453 17.109 1 33.59 89 VAL B CA 1
ATOM 5006 C C . VAL B 1 89 ? 74.062 22.578 16.25 1 33.59 89 VAL B C 1
ATOM 5008 O O . VAL B 1 89 ? 73.812 23.672 16.734 1 33.59 89 VAL B O 1
ATOM 5011 N N . GLN B 1 90 ? 74.5 22.672 15.008 1 32.88 90 GLN B N 1
ATOM 5012 C CA . GLN B 1 90 ? 74.062 23.625 14 1 32.88 90 GLN B CA 1
ATOM 5013 C C . GLN B 1 90 ? 72.562 23.766 14.039 1 32.88 90 GLN B C 1
ATOM 5015 O O . GLN B 1 90 ? 71.812 22.766 14.008 1 32.88 90 GLN B O 1
ATOM 5020 N N . TYR B 1 91 ? 72.188 24.844 14.719 1 36.12 91 TYR B N 1
ATOM 5021 C CA . TYR B 1 91 ? 70.812 25.328 14.867 1 36.12 91 TYR B CA 1
ATOM 5022 C C . TYR B 1 91 ? 70.125 25.422 13.508 1 36.12 91 TYR B C 1
ATOM 5024 O O . TYR B 1 91 ? 70.5 26.188 12.641 1 36.12 91 TYR B O 1
ATOM 5032 N N . VAL B 1 92 ? 69.688 24.375 12.984 1 44.31 92 VAL B N 1
ATOM 5033 C CA . VAL B 1 92 ? 68.875 24.469 11.789 1 44.31 92 VAL B CA 1
ATOM 5034 C C . VAL B 1 92 ? 67.688 25.406 12.039 1 44.31 92 VAL B C 1
ATOM 5036 O O . VAL B 1 92 ? 67 25.25 13.016 1 44.31 92 VAL B O 1
ATOM 5039 N N . PRO B 1 93 ? 67.75 26.625 11.492 1 48.28 93 PRO B N 1
ATOM 5040 C CA . PRO B 1 93 ? 66.75 27.641 11.758 1 48.28 93 PRO B CA 1
ATOM 5041 C C . PRO B 1 93 ? 65.312 27.094 11.695 1 48.28 93 PRO B C 1
ATOM 5043 O O . PRO B 1 93 ? 65.062 26.125 10.984 1 48.28 93 PRO B O 1
ATOM 5046 N N . GLN B 1 94 ? 64.562 27.531 12.68 1 51.44 94 GLN B N 1
ATOM 5047 C CA . GLN B 1 94 ? 63.188 27.109 12.891 1 51.44 94 GLN B CA 1
ATOM 5048 C C . GLN B 1 94 ? 62.375 27.219 11.594 1 51.44 94 GLN B C 1
ATOM 5050 O O . GLN B 1 94 ? 61.5 26.406 11.344 1 51.44 94 GLN B O 1
ATOM 5055 N N . ALA B 1 95 ? 62.781 28.156 10.758 1 55.94 95 ALA B N 1
ATOM 5056 C CA . ALA B 1 95 ? 62.062 28.328 9.5 1 55.94 95 ALA B CA 1
ATOM 5057 C C . ALA B 1 95 ? 62.281 27.141 8.578 1 55.94 95 ALA B C 1
ATOM 5059 O O . ALA B 1 95 ? 61.344 26.719 7.879 1 55.94 95 ALA B O 1
ATOM 5060 N N . VAL B 1 96 ? 63.469 26.672 8.562 1 54.19 96 VAL B N 1
ATOM 5061 C CA . VAL B 1 96 ? 63.75 25.516 7.734 1 54.19 96 VAL B CA 1
ATOM 5062 C C . VAL B 1 96 ? 63.125 24.266 8.359 1 54.19 96 VAL B C 1
ATOM 5064 O O . VAL B 1 96 ? 62.625 23.391 7.645 1 54.19 96 VAL B O 1
ATOM 5067 N N . LYS B 1 97 ? 63.156 24.094 9.664 1 53.56 97 LYS B N 1
ATOM 5068 C CA . LYS B 1 97 ? 62.438 23 10.312 1 53.56 97 LYS B CA 1
ATOM 5069 C C . LYS B 1 97 ? 60.938 23.078 10.016 1 53.56 97 LYS B C 1
ATOM 5071 O O . LYS B 1 97 ? 60.312 22.062 9.727 1 53.56 97 LYS B O 1
ATOM 5076 N N . ASP B 1 98 ? 60.406 24.297 10.109 1 60.72 98 ASP B N 1
ATOM 5077 C CA . ASP B 1 98 ? 59 24.469 9.781 1 60.72 98 ASP B CA 1
ATOM 5078 C C . ASP B 1 98 ? 58.719 24.172 8.312 1 60.72 98 ASP B C 1
ATOM 5080 O O . ASP B 1 98 ? 57.719 23.562 7.965 1 60.72 98 ASP B O 1
ATOM 5084 N N . GLN B 1 99 ? 59.594 24.547 7.469 1 57.78 99 GLN B N 1
ATOM 5085 C CA . GLN B 1 99 ? 59.469 24.266 6.043 1 57.78 99 GLN B CA 1
ATOM 5086 C C . GLN B 1 99 ? 59.625 22.781 5.758 1 57.78 99 GLN B C 1
ATOM 5088 O O . GLN B 1 99 ? 58.875 22.219 4.949 1 57.78 99 GLN B O 1
ATOM 5093 N N . ILE B 1 100 ? 60.531 22.156 6.41 1 53.81 100 ILE B N 1
ATOM 5094 C CA . ILE B 1 100 ? 60.688 20.703 6.246 1 53.81 100 ILE B CA 1
ATOM 5095 C C . ILE B 1 100 ? 59.469 20 6.875 1 53.81 100 ILE B C 1
ATOM 5097 O O . ILE B 1 100 ? 58.938 19.047 6.301 1 53.81 100 ILE B O 1
ATOM 5101 N N . ARG B 1 101 ? 59.094 20.406 8.062 1 56.84 101 ARG B N 1
ATOM 5102 C CA . ARG B 1 101 ? 57.875 19.859 8.648 1 56.84 101 ARG B CA 1
ATOM 5103 C C . ARG B 1 101 ? 56.688 20.062 7.707 1 56.84 101 ARG B C 1
ATOM 5105 O O . ARG B 1 101 ? 55.875 19.141 7.523 1 56.84 101 ARG B O 1
ATOM 5112 N N . ASP B 1 102 ? 56.531 21.266 7.16 1 61.38 102 ASP B N 1
ATOM 5113 C CA . ASP B 1 102 ? 55.469 21.484 6.211 1 61.38 102 ASP B CA 1
ATOM 5114 C C . ASP B 1 102 ? 55.656 20.641 4.953 1 61.38 102 ASP B C 1
ATOM 5116 O O . ASP B 1 102 ? 54.688 20.094 4.414 1 61.38 102 ASP B O 1
ATOM 5120 N N . GLN B 1 103 ? 56.812 20.516 4.516 1 57.41 103 GLN B N 1
ATOM 5121 C CA . GLN B 1 103 ? 57.062 19.688 3.342 1 57.41 103 GLN B CA 1
ATOM 5122 C C . GLN B 1 103 ? 56.875 18.203 3.664 1 57.41 103 GLN B C 1
ATOM 5124 O O . GLN B 1 103 ? 56.344 17.453 2.861 1 57.41 103 GLN B O 1
ATOM 5129 N N . VAL B 1 104 ? 57.312 17.766 4.789 1 55.34 104 VAL B N 1
ATOM 5130 C CA . VAL B 1 104 ? 57.094 16.359 5.164 1 55.34 104 VAL B CA 1
ATOM 5131 C C . VAL B 1 104 ? 55.625 16.141 5.465 1 55.34 104 VAL B C 1
ATOM 5133 O O . VAL B 1 104 ? 55.062 15.109 5.078 1 55.34 104 VAL B O 1
ATOM 5136 N N . LYS B 1 105 ? 54.938 17.016 6.246 1 54.88 105 LYS B N 1
ATOM 5137 C CA . LYS B 1 105 ? 53.5 16.922 6.391 1 54.88 105 LYS B CA 1
ATOM 5138 C C . LYS B 1 105 ? 52.812 16.891 5.027 1 54.88 105 LYS B C 1
ATOM 5140 O O . LYS B 1 105 ? 51.906 16.094 4.797 1 54.88 105 LYS B O 1
ATOM 5145 N N . ALA B 1 106 ? 53.188 17.766 4.133 1 57.94 106 ALA B N 1
ATOM 5146 C CA . ALA B 1 106 ? 52.625 17.75 2.785 1 57.94 106 ALA B CA 1
ATOM 5147 C C . ALA B 1 106 ? 53 16.453 2.057 1 57.94 106 ALA B C 1
ATOM 5149 O O . ALA B 1 106 ? 52.156 15.867 1.36 1 57.94 106 ALA B O 1
ATOM 5150 N N . GLU B 1 107 ? 54.188 15.984 2.16 1 54.97 107 GLU B N 1
ATOM 5151 C CA . GLU B 1 107 ? 54.562 14.727 1.534 1 54.97 107 GLU B CA 1
ATOM 5152 C C . GLU B 1 107 ? 53.938 13.531 2.244 1 54.97 107 GLU B C 1
ATOM 5154 O O . GLU B 1 107 ? 53.531 12.57 1.597 1 54.97 107 GLU B O 1
ATOM 5159 N N . VAL B 1 108 ? 53.938 13.484 3.584 1 50.22 108 VAL B N 1
ATOM 5160 C CA . VAL B 1 108 ? 53.25 12.406 4.27 1 50.22 108 VAL B CA 1
ATOM 5161 C C . VAL B 1 108 ? 51.75 12.5 3.969 1 50.22 108 VAL B C 1
ATOM 5163 O O . VAL B 1 108 ? 51.094 11.484 3.748 1 50.22 108 VAL B O 1
ATOM 5166 N N . MET B 1 109 ? 51.094 13.711 4.004 1 49.97 109 MET B N 1
ATOM 5167 C CA . MET B 1 109 ? 49.719 13.828 3.561 1 49.97 109 MET B CA 1
ATOM 5168 C C . MET B 1 109 ? 49.594 13.445 2.09 1 49.97 109 MET B C 1
ATOM 5170 O O . MET B 1 109 ? 48.625 12.805 1.696 1 49.97 109 MET B O 1
ATOM 5174 N N . ALA B 1 110 ? 50.5 13.773 1.245 1 51.5 110 ALA B N 1
ATOM 5175 C CA . ALA B 1 110 ? 50.5 13.344 -0.151 1 51.5 110 ALA B CA 1
ATOM 5176 C C . ALA B 1 110 ? 50.781 11.852 -0.264 1 51.5 110 ALA B C 1
ATOM 5178 O O . ALA B 1 110 ? 50.156 11.141 -1.046 1 51.5 110 ALA B O 1
ATOM 5179 N N . THR B 1 111 ? 51.781 11.344 0.418 1 48.38 111 THR B N 1
ATOM 5180 C CA . THR B 1 111 ? 52.031 9.906 0.434 1 48.38 111 THR B CA 1
ATOM 5181 C C . THR B 1 111 ? 50.906 9.188 1.205 1 48.38 111 THR B C 1
ATOM 5183 O O . THR B 1 111 ? 50.469 8.109 0.808 1 48.38 111 THR B O 1
ATOM 5186 N N . ALA B 1 112 ? 50.5 9.664 2.48 1 43.66 112 ALA B N 1
ATOM 5187 C CA . ALA B 1 112 ? 49.281 9.109 3.08 1 43.66 112 ALA B CA 1
ATOM 5188 C C . ALA B 1 112 ? 48.094 9.203 2.117 1 43.66 112 ALA B C 1
ATOM 5190 O O . ALA B 1 112 ? 47.281 8.297 2.055 1 43.66 112 ALA B O 1
ATOM 5191 N N . LYS B 1 113 ? 47.875 10.273 1.371 1 44.84 113 LYS B N 1
ATOM 5192 C CA . LYS B 1 113 ? 46.906 10.336 0.262 1 44.84 113 LYS B CA 1
ATOM 5193 C C . LYS B 1 113 ? 47.312 9.359 -0.847 1 44.84 113 LYS B C 1
ATOM 5195 O O . LYS B 1 113 ? 46.438 8.719 -1.448 1 44.84 113 LYS B O 1
ATOM 5200 N N . GLN B 1 114 ? 48.5 9.273 -1.282 1 42.75 114 GLN B N 1
ATOM 5201 C CA . GLN B 1 114 ? 48.938 8.367 -2.342 1 42.75 114 GLN B CA 1
ATOM 5202 C C . GLN B 1 114 ? 49.031 6.93 -1.84 1 42.75 114 GLN B C 1
ATOM 5204 O O . GLN B 1 114 ? 48.688 5.992 -2.564 1 42.75 114 GLN B O 1
ATOM 5209 N N . GLU B 1 115 ? 49.781 6.641 -0.851 1 41.84 115 GLU B N 1
ATOM 5210 C CA . GLU B 1 115 ? 49.875 5.262 -0.379 1 41.84 115 GLU B CA 1
ATOM 5211 C C . GLU B 1 115 ? 48.688 4.93 0.551 1 41.84 115 GLU B C 1
ATOM 5213 O O . GLU B 1 115 ? 48.688 3.889 1.21 1 41.84 115 GLU B O 1
ATOM 5218 N N . ASN B 1 116 ? 47.344 5.148 0.143 1 38 116 ASN B N 1
ATOM 5219 C CA . ASN B 1 116 ? 46.031 4.914 0.746 1 38 116 ASN B CA 1
ATOM 5220 C C . ASN B 1 116 ? 46.125 4.629 2.24 1 38 116 ASN B C 1
ATOM 5222 O O . ASN B 1 116 ? 45.344 3.848 2.789 1 38 116 ASN B O 1
ATOM 5226 N N . TRP B 1 117 ? 47.094 4.773 2.949 1 35.69 117 TRP B N 1
ATOM 5227 C CA . TRP B 1 117 ? 47.219 4.492 4.375 1 35.69 117 TRP B CA 1
ATOM 5228 C C . TRP B 1 117 ? 46.219 5.328 5.172 1 35.69 117 TRP B C 1
ATOM 5230 O O . TRP B 1 117 ? 45.625 4.848 6.145 1 35.69 117 TRP B O 1
ATOM 5240 N N . ALA B 1 118 ? 46.312 6.633 5.453 1 36.91 118 ALA B N 1
ATOM 5241 C CA . ALA B 1 118 ? 45.469 7.57 6.195 1 36.91 118 ALA B CA 1
ATOM 5242 C C . ALA B 1 118 ? 44.156 7.816 5.465 1 36.91 118 ALA B C 1
ATOM 5244 O O . ALA B 1 118 ? 43.469 8.82 5.703 1 36.91 118 ALA B O 1
ATOM 5245 N N . GLN B 1 119 ? 43.938 7.359 4.273 1 35 119 GLN B N 1
ATOM 5246 C CA . GLN B 1 119 ? 42.719 7.887 3.691 1 35 119 GLN B CA 1
ATOM 5247 C C . GLN B 1 119 ? 41.562 7.762 4.668 1 35 119 GLN B C 1
ATOM 5249 O O . GLN B 1 119 ? 41.188 6.652 5.066 1 35 119 GLN B O 1
ATOM 5254 N N . PRO B 1 120 ? 41.406 8.633 5.617 1 39.16 120 PRO B N 1
ATOM 5255 C CA . PRO B 1 120 ? 40.156 8.711 6.359 1 39.16 120 PRO B CA 1
ATOM 5256 C C . PRO B 1 120 ? 39 8.031 5.633 1 39.16 120 PRO B C 1
ATOM 5258 O O . PRO B 1 120 ? 37.906 7.922 6.18 1 39.16 120 PRO B O 1
ATOM 5261 N N . ASN B 1 121 ? 39.062 7.863 4.48 1 38.22 121 ASN B N 1
ATOM 5262 C CA . ASN B 1 121 ? 38.156 7.312 3.492 1 38.22 121 ASN B CA 1
ATOM 5263 C C . ASN B 1 121 ? 38 5.801 3.639 1 38.22 121 ASN B C 1
ATOM 5265 O O . ASN B 1 121 ? 37.656 5.109 2.68 1 38.22 121 ASN B O 1
ATOM 5269 N N . THR B 1 122 ? 38.688 5.328 4.504 1 44.19 122 THR B N 1
ATOM 5270 C CA . THR B 1 122 ? 38.594 3.871 4.562 1 44.19 122 THR B CA 1
ATOM 5271 C C . THR B 1 122 ? 37.156 3.428 4.812 1 44.19 122 THR B C 1
ATOM 5273 O O . THR B 1 122 ? 36.906 2.25 5.078 1 44.19 122 THR B O 1
ATOM 5276 N N . PHE B 1 123 ? 36.344 4.32 5.316 1 47.69 123 PHE B N 1
ATOM 5277 C CA . PHE B 1 123 ? 34.969 3.832 5.293 1 47.69 123 PHE B CA 1
ATOM 5278 C C . PHE B 1 123 ? 34.625 3.234 3.934 1 47.69 123 PHE B C 1
ATOM 5280 O O . PHE B 1 123 ? 35.062 3.754 2.898 1 47.69 123 PHE B O 1
ATOM 5287 N N . PRO B 1 124 ? 34.5 2.002 3.938 1 54.41 124 PRO B N 1
ATOM 5288 C CA . PRO B 1 124 ? 33.969 1.578 2.633 1 54.41 124 PRO B CA 1
ATOM 5289 C C . PRO B 1 124 ? 33.125 2.65 1.955 1 54.41 124 PRO B C 1
ATOM 5291 O O . PRO B 1 124 ? 32.5 3.453 2.635 1 54.41 124 PRO B O 1
ATOM 5294 N N . ASP B 1 125 ? 33.656 3.115 0.779 1 57.81 125 ASP B N 1
ATOM 5295 C CA . ASP B 1 125 ? 33 4.109 -0.072 1 57.81 125 ASP B CA 1
ATOM 5296 C C . ASP B 1 125 ? 31.5 4.137 0.158 1 57.81 125 ASP B C 1
ATOM 5298 O O . ASP B 1 125 ? 30.875 5.199 0.11 1 57.81 125 ASP B O 1
ATOM 5302 N N . TRP B 1 126 ? 31.078 3.035 0.58 1 60.66 126 TRP B N 1
ATOM 5303 C CA . TRP B 1 126 ? 29.625 3.012 0.725 1 60.66 126 TRP B CA 1
ATOM 5304 C C . TRP B 1 126 ? 29.188 3.797 1.958 1 60.66 126 TRP B C 1
ATOM 5306 O O . TRP B 1 126 ? 28.094 4.352 1.991 1 60.66 126 TRP B O 1
ATOM 5316 N N . ILE B 1 127 ? 30.031 3.846 2.975 1 64.88 127 ILE B N 1
ATOM 5317 C CA . ILE B 1 127 ? 29.625 4.461 4.234 1 64.88 127 ILE B CA 1
ATOM 5318 C C . ILE B 1 127 ? 29.5 5.973 4.055 1 64.88 127 ILE B C 1
ATOM 5320 O O . ILE B 1 127 ? 28.672 6.617 4.703 1 64.88 127 ILE B O 1
ATOM 5324 N N . SER B 1 128 ? 30.281 6.469 3.16 1 74.19 128 SER B N 1
ATOM 5325 C CA . SER B 1 128 ? 30.219 7.914 2.984 1 74.19 128 SER B CA 1
ATOM 5326 C C . SER B 1 128 ? 29 8.32 2.146 1 74.19 128 SER B C 1
ATOM 5328 O O . SER B 1 128 ? 28.594 9.477 2.156 1 74.19 128 SER B O 1
ATOM 5330 N N . ARG B 1 129 ? 28.453 7.391 1.545 1 84.25 129 ARG B N 1
ATOM 5331 C CA . ARG B 1 129 ? 27.359 7.711 0.643 1 84.25 129 ARG B CA 1
ATOM 5332 C C . ARG B 1 129 ? 26.016 7.48 1.317 1 84.25 129 ARG B C 1
ATOM 5334 O O . ARG B 1 129 ? 24.969 7.793 0.747 1 84.25 129 ARG B O 1
ATOM 5341 N N . ILE B 1 130 ? 26.094 6.973 2.508 1 86.06 130 ILE B N 1
ATOM 5342 C CA . ILE B 1 130 ? 24.844 6.684 3.199 1 86.06 130 ILE B CA 1
ATOM 5343 C C . ILE B 1 130 ? 24.766 7.504 4.484 1 86.06 130 ILE B C 1
ATOM 5345 O O . ILE B 1 130 ? 25.75 7.598 5.23 1 86.06 130 ILE B O 1
ATOM 5349 N N . SER B 1 131 ? 23.656 8.156 4.668 1 89.5 131 SER B N 1
ATOM 5350 C CA . SER B 1 131 ? 23.406 8.906 5.898 1 89.5 131 SER B CA 1
ATOM 5351 C C . SER B 1 131 ? 22.094 8.469 6.555 1 89.5 131 SER B C 1
ATOM 5353 O O . SER B 1 131 ? 21.141 8.102 5.863 1 89.5 131 SER B O 1
ATOM 5355 N N . PHE B 1 132 ? 22.141 8.453 7.941 1 90.62 132 PHE B N 1
ATOM 5356 C CA . PHE B 1 132 ? 20.938 8.109 8.703 1 90.62 132 PHE B CA 1
ATOM 5357 C C . PHE B 1 132 ? 20.438 9.305 9.5 1 90.62 132 PHE B C 1
ATOM 5359 O O . PHE B 1 132 ? 21.25 10.086 10.016 1 90.62 132 PHE B O 1
ATOM 5366 N N . ASP B 1 133 ? 19.172 9.438 9.516 1 93.31 133 ASP B N 1
ATOM 5367 C CA . ASP B 1 133 ? 18.531 10.445 10.359 1 93.31 133 ASP B CA 1
ATOM 5368 C C . ASP B 1 133 ? 17.312 9.883 11.07 1 93.31 133 ASP B C 1
ATOM 5370 O O . ASP B 1 133 ? 16.75 8.867 10.656 1 93.31 133 ASP B O 1
ATOM 5374 N N . GLY B 1 134 ? 16.969 10.477 12.234 1 95.12 134 GLY B N 1
ATOM 5375 C CA . GLY B 1 134 ? 15.812 10.016 13 1 95.12 134 GLY B CA 1
ATOM 5376 C C . GLY B 1 134 ? 15.344 11.023 14.031 1 95.12 134 GLY B C 1
ATOM 5377 O O . GLY B 1 134 ? 16.031 12 14.312 1 95.12 134 GLY B O 1
ATOM 5378 N N . ASP B 1 135 ? 14.172 10.812 14.438 1 96.44 135 ASP B N 1
ATOM 5379 C CA . ASP B 1 135 ? 13.609 11.633 15.516 1 96.44 135 ASP B CA 1
ATOM 5380 C C . ASP B 1 135 ? 12.625 10.828 16.359 1 96.44 135 ASP B C 1
ATOM 5382 O O . ASP B 1 135 ? 12.055 9.844 15.883 1 96.44 135 ASP B O 1
ATOM 5386 N N . ILE B 1 136 ? 12.531 11.219 17.625 1 97.06 136 ILE B N 1
ATOM 5387 C CA . ILE B 1 136 ? 11.609 10.609 18.562 1 97.06 136 ILE B CA 1
ATOM 5388 C C . ILE B 1 136 ? 10.812 11.695 19.297 1 97.06 136 ILE B C 1
ATOM 5390 O O . ILE B 1 136 ? 11.383 12.711 19.703 1 97.06 136 ILE B O 1
ATOM 5394 N N . ARG B 1 137 ? 9.602 11.508 19.375 1 97.75 137 ARG B N 1
ATOM 5395 C CA . ARG B 1 137 ? 8.711 12.383 20.125 1 97.75 137 ARG B CA 1
ATOM 5396 C C . ARG B 1 137 ? 7.883 11.594 21.141 1 97.75 137 ARG B C 1
ATOM 5398 O O . ARG B 1 137 ? 7.148 10.68 20.766 1 97.75 137 ARG B O 1
ATOM 5405 N N . LEU B 1 138 ? 8.039 11.883 22.406 1 97.75 138 LEU B N 1
ATOM 5406 C CA . LEU B 1 138 ? 7.191 11.359 23.469 1 97.75 138 LEU B CA 1
ATOM 5407 C C . LEU B 1 138 ? 6.133 12.375 23.875 1 97.75 138 LEU B C 1
ATOM 5409 O O . LEU B 1 138 ? 6.457 13.516 24.219 1 97.75 138 LEU B O 1
ATOM 5413 N N . ARG B 1 139 ? 4.898 11.984 23.875 1 97.56 139 ARG B N 1
ATOM 5414 C CA . ARG B 1 139 ? 3.814 12.93 24.094 1 97.56 139 ARG B CA 1
ATOM 5415 C C . ARG B 1 139 ? 2.83 12.406 25.141 1 97.56 139 ARG B C 1
ATOM 5417 O O . ARG B 1 139 ? 2.475 11.227 25.125 1 97.56 139 ARG B O 1
ATOM 5424 N N . ASP B 1 140 ? 2.531 13.242 26.031 1 97.5 140 ASP B N 1
ATOM 5425 C CA . ASP B 1 140 ? 1.354 13.07 26.875 1 97.5 140 ASP B CA 1
ATOM 5426 C C . ASP B 1 140 ? 0.212 13.977 26.422 1 97.5 140 ASP B C 1
ATOM 5428 O O . ASP B 1 140 ? 0.354 15.195 26.391 1 97.5 140 ASP B O 1
ATOM 5432 N N . GLU B 1 141 ? -0.903 13.367 26.109 1 97.44 141 GLU B N 1
ATOM 5433 C CA . GLU B 1 141 ? -2.016 14.133 25.562 1 97.44 141 GLU B CA 1
ATOM 5434 C C . GLU B 1 141 ? -3.285 13.945 26.375 1 97.44 141 GLU B C 1
ATOM 5436 O O . GLU B 1 141 ? -3.58 12.828 26.828 1 97.44 141 GLU B O 1
ATOM 5441 N N . SER B 1 142 ? -3.971 15.055 26.609 1 98 142 SER B N 1
ATOM 5442 C CA . SER B 1 142 ? -5.285 15.039 27.25 1 98 142 SER B CA 1
ATOM 5443 C C . SER B 1 142 ? -6.305 15.812 26.422 1 98 142 SER B C 1
ATOM 5445 O O . SER B 1 142 ? -5.988 16.859 25.844 1 98 142 SER B O 1
ATOM 5447 N N . ARG B 1 143 ? -7.438 15.281 26.328 1 97.62 143 ARG B N 1
ATOM 5448 C CA . ARG B 1 143 ? -8.547 15.875 25.594 1 97.62 143 ARG B CA 1
ATOM 5449 C C . ARG B 1 143 ? -9.727 16.156 26.516 1 97.62 143 ARG B C 1
ATOM 5451 O O . ARG B 1 143 ? -10.25 15.234 27.156 1 97.62 143 ARG B O 1
ATOM 5458 N N . TYR B 1 144 ? -10.148 17.391 26.531 1 98.12 144 TYR B N 1
ATOM 5459 C CA . TYR B 1 144 ? -11.258 17.828 27.375 1 98.12 144 TYR B CA 1
ATOM 5460 C C . TYR B 1 144 ? -12.438 18.297 26.531 1 98.12 144 TYR B C 1
ATOM 5462 O O . TYR B 1 144 ? -12.312 19.234 25.75 1 98.12 144 TYR B O 1
ATOM 5470 N N . PHE B 1 145 ? -13.531 17.656 26.766 1 97.56 145 PHE B N 1
ATOM 5471 C CA . PHE B 1 145 ? -14.727 17.969 25.984 1 97.56 145 PHE B CA 1
ATOM 5472 C C . PHE B 1 145 ? -15.711 18.781 26.812 1 97.56 145 PHE B C 1
ATOM 5474 O O . PHE B 1 145 ? -15.852 18.562 28.016 1 97.56 145 PHE B O 1
ATOM 5481 N N . SER B 1 146 ? -16.344 19.641 26.094 1 96.56 146 SER B N 1
ATOM 5482 C CA . SER B 1 146 ? -17.359 20.453 26.766 1 96.56 146 SER B CA 1
ATOM 5483 C C . SER B 1 146 ? -18.625 19.625 27.047 1 96.56 146 SER B C 1
ATOM 5485 O O . SER B 1 146 ? -19.016 18.797 26.234 1 96.56 146 SER B O 1
ATOM 5487 N N . GLY B 1 147 ? -19.266 19.922 28.172 1 94.38 147 GLY B N 1
ATOM 5488 C CA . GLY B 1 147 ? -20.531 19.281 28.5 1 94.38 147 GLY B CA 1
ATOM 5489 C C . GLY B 1 147 ? -21.672 19.75 27.609 1 94.38 147 GLY B C 1
ATOM 5490 O O . GLY B 1 147 ? -22.703 19.094 27.516 1 94.38 147 GLY B O 1
ATOM 5491 N N . ASN B 1 148 ? -21.5 20.859 26.922 1 94.69 148 ASN B N 1
ATOM 5492 C CA . ASN B 1 148 ? -22.516 21.453 26.062 1 94.69 148 ASN B CA 1
ATOM 5493 C C . ASN B 1 148 ? -22.469 20.859 24.656 1 94.69 148 ASN B C 1
ATOM 5495 O O . ASN B 1 148 ? -23.297 21.203 23.812 1 94.69 148 ASN B O 1
ATOM 5499 N N . ASN B 1 149 ? -21.609 19.984 24.406 1 97.31 149 ASN B N 1
ATOM 5500 C CA . ASN B 1 149 ? -21.484 19.375 23.078 1 97.31 149 ASN B CA 1
ATOM 5501 C C . ASN B 1 149 ? -22.688 18.5 22.75 1 97.31 149 ASN B C 1
ATOM 5503 O O . ASN B 1 149 ? -23.281 17.891 23.656 1 97.31 149 ASN B O 1
ATOM 5507 N N . SER B 1 150 ? -22.984 18.5 21.5 1 95.19 150 SER B N 1
ATOM 5508 C CA . SER B 1 150 ? -23.984 17.531 21.047 1 95.19 150 SER B CA 1
ATOM 5509 C C . SER B 1 150 ? -23.453 16.094 21.172 1 95.19 150 SER B C 1
ATOM 5511 O O . SER B 1 150 ? -22.281 15.836 20.875 1 95.19 150 SER B O 1
ATOM 5513 N N . ASN B 1 151 ? -24.266 15.203 21.609 1 93.75 151 ASN B N 1
ATOM 5514 C CA . ASN B 1 151 ? -23.844 13.812 21.734 1 93.75 151 ASN B CA 1
ATOM 5515 C C . ASN B 1 151 ? -24.281 12.977 20.531 1 93.75 151 ASN B C 1
ATOM 5517 O O . ASN B 1 151 ? -24.203 11.742 20.578 1 93.75 151 ASN B O 1
ATOM 5521 N N . ASN B 1 152 ? -24.719 13.602 19.516 1 93.94 152 ASN B N 1
ATOM 5522 C CA . ASN B 1 152 ? -25.203 12.898 18.328 1 93.94 152 ASN B CA 1
ATOM 5523 C C . ASN B 1 152 ? -24.516 13.391 17.062 1 93.94 152 ASN B C 1
ATOM 5525 O O . ASN B 1 152 ? -25.188 13.672 16.062 1 93.94 152 ASN B O 1
ATOM 5529 N N . ILE B 1 153 ? -23.266 13.555 17.172 1 95.38 153 ILE B N 1
ATOM 5530 C CA . ILE B 1 153 ? -22.516 13.945 15.977 1 95.38 153 ILE B CA 1
ATOM 5531 C C . ILE B 1 153 ? -22.016 12.695 15.25 1 95.38 153 ILE B C 1
ATOM 5533 O O . ILE B 1 153 ? -21.297 11.875 15.836 1 95.38 153 ILE B O 1
ATOM 5537 N N . THR B 1 154 ? -22.344 12.586 13.984 1 96.5 154 THR B N 1
ATOM 5538 C CA . THR B 1 154 ? -22.016 11.406 13.203 1 96.5 154 THR B CA 1
ATOM 5539 C C . THR B 1 154 ? -20.547 11.445 12.75 1 96.5 154 THR B C 1
ATOM 5541 O O . THR B 1 154 ? -20.047 12.492 12.336 1 96.5 154 THR B O 1
ATOM 5544 N N . ASP B 1 155 ? -19.844 10.328 12.898 1 96.81 155 ASP B N 1
ATOM 5545 C CA . ASP B 1 155 ? -18.516 10.125 12.336 1 96.81 155 ASP B CA 1
ATOM 5546 C C . ASP B 1 155 ? -18.594 9.625 10.898 1 96.81 155 ASP B C 1
ATOM 5548 O O . ASP B 1 155 ? -18.594 8.422 10.648 1 96.81 155 ASP B O 1
ATOM 5552 N N . PHE B 1 156 ? -18.562 10.508 10.023 1 96.81 156 PHE B N 1
ATOM 5553 C CA . PHE B 1 156 ? -18.812 10.172 8.625 1 96.81 156 PHE B CA 1
ATOM 5554 C C . PHE B 1 156 ? -17.625 9.398 8.047 1 96.81 156 PHE B C 1
ATOM 5556 O O . PHE B 1 156 ? -17.781 8.633 7.09 1 96.81 156 PHE B O 1
ATOM 5563 N N . ALA B 1 157 ? -16.438 9.609 8.547 1 94.75 157 ALA B N 1
ATOM 5564 C CA . ALA B 1 157 ? -15.297 8.805 8.117 1 94.75 157 ALA B CA 1
ATOM 5565 C C . ALA B 1 157 ? -15.523 7.324 8.406 1 94.75 157 ALA B C 1
ATOM 5567 O O . ALA B 1 157 ? -15.344 6.477 7.531 1 94.75 157 ALA B O 1
ATOM 5568 N N . LYS B 1 158 ? -15.93 7.082 9.594 1 95 158 LYS B N 1
ATOM 5569 C CA . LYS B 1 158 ? -16.188 5.699 9.992 1 95 158 LYS B CA 1
ATOM 5570 C C . LYS B 1 158 ? -17.406 5.133 9.258 1 95 158 LYS B C 1
ATOM 5572 O O . LYS B 1 158 ? -17.438 3.945 8.938 1 95 158 LYS B O 1
ATOM 5577 N N . LEU B 1 159 ? -18.375 5.988 9.062 1 96.38 159 LEU B N 1
ATOM 5578 C CA . LEU B 1 159 ? -19.562 5.566 8.32 1 96.38 159 LEU B CA 1
ATOM 5579 C C . LEU B 1 159 ? -19.172 5.039 6.941 1 96.38 159 LEU B C 1
ATOM 5581 O O . LEU B 1 159 ? -19.641 3.98 6.52 1 96.38 159 LEU B O 1
ATOM 5585 N N . ASN B 1 160 ? -18.297 5.691 6.195 1 94.69 160 ASN B N 1
ATOM 5586 C CA . ASN B 1 160 ? -17.828 5.254 4.883 1 94.69 160 ASN B CA 1
ATOM 5587 C C . ASN B 1 160 ? -16.969 3.996 4.988 1 94.69 160 ASN B C 1
ATOM 5589 O O . ASN B 1 160 ? -17.031 3.123 4.121 1 94.69 160 ASN B O 1
ATOM 5593 N N . ASP B 1 161 ? -16.281 3.893 6.027 1 90.88 161 ASP B N 1
ATOM 5594 C CA . ASP B 1 161 ? -15.359 2.77 6.195 1 90.88 161 ASP B CA 1
ATOM 5595 C C . ASP B 1 161 ? -16.125 1.476 6.473 1 90.88 161 ASP B C 1
ATOM 5597 O O . ASP B 1 161 ? -15.742 0.409 5.988 1 90.88 161 ASP B O 1
ATOM 5601 N N . THR B 1 162 ? -17.109 1.571 7.238 1 90.81 162 THR B N 1
ATOM 5602 C CA . THR B 1 162 ? -17.828 0.379 7.668 1 90.81 162 THR B CA 1
ATOM 5603 C C . THR B 1 162 ? -19.141 0.24 6.906 1 90.81 162 THR B C 1
ATOM 5605 O O . THR B 1 162 ? -19.922 -0.686 7.156 1 90.81 162 THR B O 1
ATOM 5608 N N . GLY B 1 163 ? -19.344 1.109 6.031 1 89 163 GLY B N 1
ATOM 5609 C CA . GLY B 1 163 ? -20.625 1.142 5.324 1 89 163 GLY B CA 1
ATOM 5610 C C . GLY B 1 163 ? -20.734 0.083 4.246 1 89 163 GLY B C 1
ATOM 5611 O O . GLY B 1 163 ? -19.844 -0.752 4.094 1 89 163 GLY B O 1
ATOM 5612 N N . PRO B 1 164 ? -21.938 0.274 3.709 1 92.5 164 PRO B N 1
ATOM 5613 C CA . PRO B 1 164 ? -22.922 1.361 3.744 1 92.5 164 PRO B CA 1
ATOM 5614 C C . PRO B 1 164 ? -23.828 1.299 4.973 1 92.5 164 PRO B C 1
ATOM 5616 O O . PRO B 1 164 ? -24.094 0.213 5.492 1 92.5 164 PRO B O 1
ATOM 5619 N N . TYR B 1 165 ? -24.328 2.551 5.363 1 96 165 TYR B N 1
ATOM 5620 C CA . TYR B 1 165 ? -25.219 2.658 6.516 1 96 165 TYR B CA 1
ATOM 5621 C C . TYR B 1 165 ? -26.656 2.869 6.074 1 96 165 TYR B C 1
ATOM 5623 O O . TYR B 1 165 ? -26.938 3.746 5.254 1 96 165 TYR B O 1
ATOM 5631 N N . ASP B 1 166 ? -27.516 2.057 6.598 1 96.62 166 ASP B N 1
ATOM 5632 C CA . ASP B 1 166 ? -28.938 2.209 6.328 1 96.62 166 ASP B CA 1
ATOM 5633 C C . ASP B 1 166 ? -29.531 3.395 7.098 1 96.62 166 ASP B C 1
ATOM 5635 O O . ASP B 1 166 ? -29.703 3.324 8.312 1 96.62 166 ASP B O 1
ATOM 5639 N N . VAL B 1 167 ? -29.953 4.406 6.312 1 96.12 167 VAL B N 1
ATOM 5640 C CA . VAL B 1 167 ? -30.391 5.645 6.957 1 96.12 167 VAL B CA 1
ATOM 5641 C C . VAL B 1 167 ? -31.891 5.602 7.195 1 96.12 167 VAL B C 1
ATOM 5643 O O . VAL B 1 167 ? -32.469 6.527 7.773 1 96.12 167 VAL B O 1
ATOM 5646 N N . ASN B 1 168 ? -32.5 4.578 6.734 1 95.94 168 ASN B N 1
ATOM 5647 C CA . ASN B 1 168 ? -33.938 4.418 7.008 1 95.94 168 ASN B CA 1
ATOM 5648 C C . ASN B 1 168 ? -34.188 3.932 8.438 1 95.94 168 ASN B C 1
ATOM 5650 O O . ASN B 1 168 ? -33.875 2.779 8.758 1 95.94 168 ASN B O 1
ATOM 5654 N N . LYS B 1 169 ? -34.812 4.758 9.164 1 93.62 169 LYS B N 1
ATOM 5655 C CA . LYS B 1 169 ? -35 4.465 10.586 1 93.62 169 LYS B CA 1
ATOM 5656 C C . LYS B 1 169 ? -36.031 3.361 10.781 1 93.62 169 LYS B C 1
ATOM 5658 O O . LYS B 1 169 ? -36.094 2.746 11.844 1 93.62 169 LYS B O 1
ATOM 5663 N N . ASN B 1 170 ? -36.844 3.146 9.805 1 94.38 170 ASN B N 1
ATOM 5664 C CA . ASN B 1 170 ? -37.844 2.104 9.906 1 94.38 170 ASN B CA 1
ATOM 5665 C C . ASN B 1 170 ? -37.25 0.715 9.711 1 94.38 170 ASN B C 1
ATOM 5667 O O . ASN B 1 170 ? -37.812 -0.282 10.148 1 94.38 170 ASN B O 1
ATOM 5671 N N . SER B 1 171 ? -36.156 0.664 9.031 1 93.44 171 SER B N 1
ATOM 5672 C CA . SER B 1 171 ? -35.531 -0.624 8.766 1 93.44 171 SER B CA 1
ATOM 5673 C C . SER B 1 171 ? -34.281 -0.814 9.617 1 93.44 171 SER B C 1
ATOM 5675 O O . SER B 1 171 ? -33.781 -1.935 9.766 1 93.44 171 SER B O 1
ATOM 5677 N N . ASN B 1 172 ? -33.75 0.252 10.078 1 91.88 172 ASN B N 1
ATOM 5678 C CA . ASN B 1 172 ? -32.531 0.208 10.875 1 91.88 172 ASN B CA 1
ATOM 5679 C C . ASN B 1 172 ? -32.688 0.965 12.188 1 91.88 172 ASN B C 1
ATOM 5681 O O . ASN B 1 172 ? -32.812 2.191 12.195 1 91.88 172 ASN B O 1
ATOM 5685 N N . THR B 1 173 ? -32.531 0.246 13.234 1 91.81 173 THR B N 1
ATOM 5686 C CA . THR B 1 173 ? -32.719 0.872 14.539 1 91.81 173 THR B CA 1
ATOM 5687 C C . THR B 1 173 ? -31.391 1.23 15.172 1 91.81 173 THR B C 1
ATOM 5689 O O . THR B 1 173 ? -31.344 1.802 16.266 1 91.81 173 THR B O 1
ATOM 5692 N N . LYS B 1 174 ? -30.359 0.931 14.508 1 92.88 174 LYS B N 1
ATOM 5693 C CA . LYS B 1 174 ? -29.031 1.212 15.047 1 92.88 174 LYS B CA 1
ATOM 5694 C C . LYS B 1 174 ? -28.562 2.615 14.664 1 92.88 174 LYS B C 1
ATOM 5696 O O . LYS B 1 174 ? -28.812 3.076 13.547 1 92.88 174 LYS B O 1
ATOM 5701 N N . PHE B 1 175 ? -27.859 3.27 15.594 1 93.88 175 PHE B N 1
ATOM 5702 C CA . PHE B 1 175 ? -27.281 4.574 15.32 1 93.88 175 PHE B CA 1
ATOM 5703 C C . PHE B 1 175 ? -26.078 4.445 14.375 1 93.88 175 PHE B C 1
ATOM 5705 O O . PHE B 1 175 ? -25.406 3.412 14.359 1 93.88 175 PHE B O 1
ATOM 5712 N N . PRO B 1 176 ? -25.906 5.438 13.578 1 95.44 176 PRO B N 1
ATOM 5713 C CA . PRO B 1 176 ? -24.641 5.453 12.852 1 95.44 176 PRO B CA 1
ATOM 5714 C C . PRO B 1 176 ? -23.422 5.605 13.766 1 95.44 176 PRO B C 1
ATOM 5716 O O . PRO B 1 176 ? -23.578 5.883 14.961 1 95.44 176 PRO B O 1
ATOM 5719 N N . PRO B 1 177 ? -22.266 5.359 13.234 1 95.94 177 PRO B N 1
ATOM 5720 C CA . PRO B 1 177 ? -21.094 5.656 14.07 1 95.94 177 PRO B CA 1
ATOM 5721 C C . PRO B 1 177 ? -21.078 7.102 14.562 1 95.94 177 PRO B C 1
ATOM 5723 O O . PRO B 1 177 ? -21.281 8.031 13.773 1 95.94 177 PRO B O 1
ATOM 5726 N N . LEU B 1 178 ? -20.844 7.262 15.883 1 96.38 178 LEU B N 1
ATOM 5727 C CA . LEU B 1 178 ? -20.875 8.586 16.5 1 96.38 178 LEU B CA 1
ATOM 5728 C C . LEU B 1 178 ? -19.516 8.938 17.094 1 96.38 178 LEU B C 1
ATOM 5730 O O . LEU B 1 178 ? -18.781 8.055 17.547 1 96.38 178 LEU B O 1
ATOM 5734 N N . LEU B 1 179 ? -19.234 10.172 17.125 1 95.88 179 LEU B N 1
ATOM 5735 C CA . LEU B 1 179 ? -18 10.672 17.734 1 95.88 179 LEU B CA 1
ATOM 5736 C C . LEU B 1 179 ? -18.156 10.781 19.25 1 95.88 179 LEU B C 1
ATOM 5738 O O . LEU B 1 179 ? -19.266 11.008 19.75 1 95.88 179 LEU B O 1
ATOM 5742 N N . ASN B 1 180 ? -17.047 10.602 19.969 1 95.19 180 ASN B N 1
ATOM 5743 C CA . ASN B 1 180 ? -17.016 11.008 21.375 1 95.19 180 ASN B CA 1
ATOM 5744 C C . ASN B 1 180 ? -16.938 12.523 21.5 1 95.19 180 ASN B C 1
ATOM 5746 O O . ASN B 1 180 ? -15.938 13.141 21.141 1 95.19 180 ASN B O 1
ATOM 5750 N N . THR B 1 181 ? -18 13.062 22.078 1 96.06 181 THR B N 1
ATOM 5751 C CA . THR B 1 181 ? -18.047 14.516 22.109 1 96.06 181 THR B CA 1
ATOM 5752 C C . THR B 1 181 ? -18.109 15.023 23.547 1 96.06 181 THR B C 1
ATOM 5754 O O . THR B 1 181 ? -17.984 16.219 23.797 1 96.06 181 THR B O 1
ATOM 5757 N N . ARG B 1 182 ? -18.281 14.148 24.484 1 96.62 182 ARG B N 1
ATOM 5758 C CA . ARG B 1 182 ? -18.531 14.664 25.828 1 96.62 182 ARG B CA 1
ATOM 5759 C C . ARG B 1 182 ? -17.641 13.984 26.859 1 96.62 182 ARG B C 1
ATOM 5761 O O . ARG B 1 182 ? -17.531 14.445 27.984 1 96.62 182 ARG B O 1
ATOM 5768 N N . GLU B 1 183 ? -17.031 12.867 26.484 1 95 183 GLU B N 1
ATOM 5769 C CA . GLU B 1 183 ? -16.234 12.117 27.453 1 95 183 GLU B CA 1
ATOM 5770 C C . GLU B 1 183 ? -14.75 12.414 27.297 1 95 183 GLU B C 1
ATOM 5772 O O . GLU B 1 183 ? -14.156 12.07 26.266 1 95 183 GLU B O 1
ATOM 5777 N N . ASP B 1 184 ? -14.188 12.906 28.312 1 95.5 184 ASP B N 1
ATOM 5778 C CA . ASP B 1 184 ? -12.781 13.297 28.297 1 95.5 184 ASP B CA 1
ATOM 5779 C C . ASP B 1 184 ? -11.867 12.078 28.188 1 95.5 184 ASP B C 1
ATOM 5781 O O . ASP B 1 184 ? -12.25 10.977 28.578 1 95.5 184 ASP B O 1
ATOM 5785 N N . ARG B 1 185 ? -10.742 12.25 27.562 1 94.75 185 ARG B N 1
ATOM 5786 C CA . ARG B 1 185 ? -9.625 11.312 27.516 1 94.75 185 ARG B CA 1
ATOM 5787 C C . ARG B 1 185 ? -8.352 11.945 28.078 1 94.75 185 ARG B C 1
ATOM 5789 O O . ARG B 1 185 ? -7.785 12.852 27.469 1 94.75 185 ARG B O 1
ATOM 5796 N N . GLU B 1 186 ? -7.902 11.344 29.156 1 94.56 186 GLU B N 1
ATOM 5797 C CA . GLU B 1 186 ? -6.801 12.016 29.844 1 94.56 186 GLU B CA 1
ATOM 5798 C C . GLU B 1 186 ? -5.543 11.148 29.828 1 94.56 186 GLU B C 1
ATOM 5800 O O . GLU B 1 186 ? -5.625 9.922 29.953 1 94.56 186 GLU B O 1
ATOM 5805 N N . ASN B 1 187 ? -4.469 11.766 29.703 1 94.5 187 ASN B N 1
ATOM 5806 C CA . ASN B 1 187 ? -3.137 11.203 29.891 1 94.5 187 ASN B CA 1
ATOM 5807 C C . ASN B 1 187 ? -2.883 10.039 28.938 1 94.5 187 ASN B C 1
ATOM 5809 O O . ASN B 1 187 ? -2.539 8.938 29.359 1 94.5 187 ASN B O 1
ATOM 5813 N N . LEU B 1 188 ? -3.053 10.367 27.75 1 95.62 188 LEU B N 1
ATOM 5814 C CA . LEU B 1 188 ? -2.68 9.398 26.719 1 95.62 188 LEU B CA 1
ATOM 5815 C C . LEU B 1 188 ? -1.192 9.492 26.391 1 95.62 188 LEU B C 1
ATOM 5817 O O . LEU B 1 188 ? -0.717 10.539 25.953 1 95.62 188 LEU B O 1
ATOM 5821 N N . PHE B 1 189 ? -0.477 8.398 26.625 1 95.81 189 PHE B N 1
ATOM 5822 C CA . PHE B 1 189 ? 0.932 8.352 26.25 1 95.81 189 PHE B CA 1
ATOM 5823 C C . PHE B 1 189 ? 1.094 7.953 24.797 1 95.81 189 PHE B C 1
ATOM 5825 O O . PHE B 1 189 ? 0.609 6.898 24.375 1 95.81 189 PHE B O 1
ATOM 5832 N N . ARG B 1 190 ? 1.742 8.859 24.125 1 96.62 190 ARG B N 1
ATOM 5833 C CA . ARG B 1 190 ? 1.893 8.633 22.688 1 96.62 190 ARG B CA 1
ATOM 5834 C C . ARG B 1 190 ? 3.35 8.773 22.266 1 96.62 190 ARG B C 1
ATOM 5836 O O . ARG B 1 190 ? 4.141 9.43 22.953 1 96.62 190 ARG B O 1
ATOM 5843 N N . LEU B 1 191 ? 3.684 8.07 21.156 1 96.19 191 LEU B N 1
ATOM 5844 C CA . LEU B 1 191 ? 5.059 8.008 20.672 1 96.19 191 LEU B CA 1
ATOM 5845 C C . LEU B 1 191 ? 5.113 8.164 19.156 1 96.19 191 LEU B C 1
ATOM 5847 O O . LEU B 1 191 ? 4.27 7.621 18.453 1 96.19 191 LEU B O 1
ATOM 5851 N N . ARG B 1 192 ? 6.059 8.961 18.703 1 97 192 ARG B N 1
ATOM 5852 C CA . ARG B 1 192 ? 6.418 8.977 17.297 1 97 192 ARG B CA 1
ATOM 5853 C C . ARG B 1 192 ? 7.898 8.68 17.094 1 97 192 ARG B C 1
ATOM 5855 O O . ARG B 1 192 ? 8.75 9.336 17.703 1 97 192 ARG B O 1
ATOM 5862 N N . ALA B 1 193 ? 8.227 7.695 16.328 1 96.62 193 ALA B N 1
ATOM 5863 C CA . ALA B 1 193 ? 9.594 7.352 15.953 1 96.62 193 ALA B CA 1
ATOM 5864 C C . ALA B 1 193 ? 9.742 7.277 14.438 1 96.62 193 ALA B C 1
ATOM 5866 O O . ALA B 1 193 ? 8.969 6.594 13.758 1 96.62 193 ALA B O 1
ATOM 5867 N N . ARG B 1 194 ? 10.672 8.039 13.961 1 96.56 194 ARG B N 1
ATOM 5868 C CA . ARG B 1 194 ? 10.984 8.008 12.539 1 96.56 194 ARG B CA 1
ATOM 5869 C C . ARG B 1 194 ? 12.461 7.727 12.305 1 96.56 194 ARG B C 1
ATOM 5871 O O . ARG B 1 194 ? 13.32 8.227 13.031 1 96.56 194 ARG B O 1
ATOM 5878 N N . LEU B 1 195 ? 12.75 6.863 11.367 1 95.56 195 LEU B N 1
ATOM 5879 C CA . LEU B 1 195 ? 14.109 6.512 10.961 1 95.56 195 LEU B CA 1
ATOM 5880 C C . LEU B 1 195 ? 14.258 6.57 9.445 1 95.56 195 LEU B C 1
ATOM 5882 O O . LEU B 1 195 ? 13.523 5.898 8.719 1 95.56 195 LEU B O 1
ATOM 5886 N N . GLY B 1 196 ? 15.211 7.418 9.031 1 94.19 196 GLY B N 1
ATOM 5887 C CA . GLY B 1 196 ? 15.414 7.609 7.605 1 94.19 196 GLY B CA 1
ATOM 5888 C C . GLY B 1 196 ? 16.828 7.289 7.16 1 94.19 196 GLY B C 1
ATOM 5889 O O . GLY B 1 196 ? 17.781 7.445 7.93 1 94.19 196 GLY B O 1
ATOM 5890 N N . MET B 1 197 ? 16.922 6.77 5.926 1 93.06 197 MET B N 1
ATOM 5891 C CA . MET B 1 197 ? 18.203 6.527 5.262 1 93.06 197 MET B CA 1
ATOM 5892 C C . MET B 1 197 ? 18.266 7.242 3.916 1 93.06 197 MET B C 1
ATOM 5894 O O . MET B 1 197 ? 17.297 7.215 3.152 1 93.06 197 MET B O 1
ATOM 5898 N N . LYS B 1 198 ? 19.312 7.949 3.695 1 92.44 198 LYS B N 1
ATOM 5899 C CA . LYS B 1 198 ? 19.562 8.602 2.414 1 92.44 198 LYS B CA 1
ATOM 5900 C C . LYS B 1 198 ? 20.844 8.07 1.764 1 92.44 198 LYS B C 1
ATOM 5902 O O . LYS B 1 198 ? 21.875 7.961 2.418 1 92.44 198 LYS B O 1
ATOM 5907 N N . ALA B 1 199 ? 20.734 7.719 0.52 1 92.44 199 ALA B N 1
ATOM 5908 C CA . ALA B 1 199 ? 21.875 7.188 -0.227 1 92.44 199 ALA B CA 1
ATOM 5909 C C . ALA B 1 199 ? 22.188 8.055 -1.442 1 92.44 199 ALA B C 1
ATOM 5911 O O . ALA B 1 199 ? 21.312 8.281 -2.289 1 92.44 199 ALA B O 1
ATOM 5912 N N . VAL B 1 200 ? 23.422 8.492 -1.507 1 91.94 200 VAL B N 1
ATOM 5913 C CA . VAL B 1 200 ? 23.875 9.203 -2.697 1 91.94 200 VAL B CA 1
ATOM 5914 C C . VAL B 1 200 ? 24.328 8.203 -3.754 1 91.94 200 VAL B C 1
ATOM 5916 O O . VAL B 1 200 ? 25.391 7.582 -3.623 1 91.94 200 VAL B O 1
ATOM 5919 N N . ILE B 1 201 ? 23.562 8.094 -4.781 1 89.12 201 ILE B N 1
ATOM 5920 C CA . ILE B 1 201 ? 23.828 7.125 -5.836 1 89.12 201 ILE B CA 1
ATOM 5921 C C . ILE B 1 201 ? 24.859 7.695 -6.809 1 89.12 201 ILE B C 1
ATOM 5923 O O . ILE B 1 201 ? 25.781 6.996 -7.227 1 89.12 201 ILE B O 1
ATOM 5927 N N . SER B 1 202 ? 24.672 8.906 -7.172 1 88.31 202 SER B N 1
ATOM 5928 C CA . SER B 1 202 ? 25.547 9.75 -7.98 1 88.31 202 SER B CA 1
ATOM 5929 C C . SER B 1 202 ? 25.484 11.211 -7.535 1 88.31 202 SER B C 1
ATOM 5931 O O . SER B 1 202 ? 24.641 11.57 -6.711 1 88.31 202 SER B O 1
ATOM 5933 N N . PRO B 1 203 ? 26.391 11.961 -8 1 86.69 203 PRO B N 1
ATOM 5934 C CA . PRO B 1 203 ? 26.391 13.344 -7.535 1 86.69 203 PRO B CA 1
ATOM 5935 C C . PRO B 1 203 ? 25.047 14.047 -7.77 1 86.69 203 PRO B C 1
ATOM 5937 O O . PRO B 1 203 ? 24.688 14.961 -7.027 1 86.69 203 PRO B O 1
ATOM 5940 N N . ASP B 1 204 ? 24.328 13.555 -8.742 1 91.62 204 ASP B N 1
ATOM 5941 C CA . ASP B 1 204 ? 23.094 14.266 -9.062 1 91.62 204 ASP B CA 1
ATOM 5942 C C . ASP B 1 204 ? 21.875 13.453 -8.648 1 91.62 204 ASP B C 1
ATOM 5944 O O . ASP B 1 204 ? 20.734 13.914 -8.781 1 91.62 204 ASP B O 1
ATOM 5948 N N . TRP B 1 205 ? 22.125 12.219 -8.172 1 93 205 TRP B N 1
ATOM 5949 C CA . TRP B 1 205 ? 21 11.359 -7.848 1 93 205 TRP B CA 1
ATOM 5950 C C . TRP B 1 205 ? 21.062 10.891 -6.398 1 93 205 TRP B C 1
ATOM 5952 O O . TRP B 1 205 ? 22.125 10.43 -5.941 1 93 205 TRP B O 1
ATOM 5962 N N . THR B 1 206 ? 19.953 11.062 -5.715 1 94.19 206 THR B N 1
ATOM 5963 C CA . THR B 1 206 ? 19.844 10.617 -4.328 1 94.19 206 THR B CA 1
ATOM 5964 C C . THR B 1 206 ? 18.594 9.781 -4.121 1 94.19 206 THR B C 1
ATOM 5966 O O . THR B 1 206 ? 17.531 10.094 -4.676 1 94.19 206 THR B O 1
ATOM 5969 N N . ALA B 1 207 ? 18.75 8.711 -3.348 1 94.25 207 ALA B N 1
ATOM 5970 C CA . ALA B 1 207 ? 17.625 7.871 -2.949 1 94.25 207 ALA B CA 1
ATOM 5971 C C . ALA B 1 207 ? 17.359 7.98 -1.45 1 94.25 207 ALA B C 1
ATOM 5973 O O . ALA B 1 207 ? 18.297 8.07 -0.653 1 94.25 207 ALA B O 1
ATOM 5974 N N . GLY B 1 208 ? 16.062 8.016 -1.109 1 95.12 208 GLY B N 1
ATOM 5975 C CA . GLY B 1 208 ? 15.703 8.109 0.297 1 95.12 208 GLY B CA 1
ATOM 5976 C C . GLY B 1 208 ? 14.617 7.133 0.701 1 95.12 208 GLY B C 1
ATOM 5977 O O . GLY B 1 208 ? 13.68 6.883 -0.067 1 95.12 208 GLY B O 1
ATOM 5978 N N . ILE B 1 209 ? 14.758 6.574 1.919 1 95 209 ILE B N 1
ATOM 5979 C CA . ILE B 1 209 ? 13.758 5.715 2.535 1 95 209 ILE B CA 1
ATOM 5980 C C . ILE B 1 209 ? 13.57 6.105 3.998 1 95 209 ILE B C 1
ATOM 5982 O O . ILE B 1 209 ? 14.547 6.34 4.715 1 95 209 ILE B O 1
ATOM 5986 N N . ARG B 1 210 ? 12.336 6.254 4.43 1 96.19 210 ARG B N 1
ATOM 5987 C CA . ARG B 1 210 ? 12.055 6.543 5.832 1 96.19 210 ARG B CA 1
ATOM 5988 C C . ARG B 1 210 ? 10.898 5.695 6.344 1 96.19 210 ARG B C 1
ATOM 5990 O O . ARG B 1 210 ? 9.898 5.512 5.648 1 96.19 210 ARG B O 1
ATOM 5997 N N . ILE B 1 211 ? 11.07 5.188 7.535 1 94.5 211 ILE B N 1
ATOM 5998 C CA . ILE B 1 211 ? 10.008 4.449 8.211 1 94.5 211 ILE B CA 1
ATOM 5999 C C . ILE B 1 211 ? 9.531 5.238 9.43 1 94.5 211 ILE B C 1
ATOM 6001 O O . ILE B 1 211 ? 10.297 6 10.023 1 94.5 211 ILE B O 1
ATOM 6005 N N . ALA B 1 212 ? 8.305 5.035 9.734 1 95.81 212 ALA B N 1
ATOM 6006 C CA . ALA B 1 212 ? 7.73 5.785 10.852 1 95.81 212 ALA B CA 1
ATOM 6007 C C . ALA B 1 212 ? 6.633 4.98 11.539 1 95.81 212 ALA B C 1
ATOM 6009 O O . ALA B 1 212 ? 6.074 4.051 10.953 1 95.81 212 ALA B O 1
ATOM 6010 N N . THR B 1 213 ? 6.336 5.422 12.727 1 94.38 213 THR B N 1
ATOM 6011 C CA . THR B 1 213 ? 5.25 4.805 13.477 1 94.38 213 THR B CA 1
ATOM 6012 C C . THR B 1 213 ? 3.902 5.398 13.07 1 94.38 213 THR B C 1
ATOM 6014 O O . THR B 1 213 ? 3.85 6.355 12.297 1 94.38 213 THR B O 1
ATOM 6017 N N . GLY B 1 214 ? 2.85 4.805 13.562 1 91.94 214 GLY B N 1
ATOM 6018 C CA . GLY B 1 214 ? 1.47 5.227 13.391 1 91.94 214 GLY B CA 1
ATOM 6019 C C . GLY B 1 214 ? 0.465 4.223 13.922 1 91.94 214 GLY B C 1
ATOM 6020 O O . GLY B 1 214 ? 0.639 3.016 13.758 1 91.94 214 GLY B O 1
ATOM 6021 N N . SER B 1 215 ? -0.487 4.801 14.5 1 87.25 215 SER B N 1
ATOM 6022 C CA . SER B 1 215 ? -1.502 3.918 15.062 1 87.25 215 SER B CA 1
ATOM 6023 C C . SER B 1 215 ? -2.299 3.219 13.969 1 87.25 215 SER B C 1
ATOM 6025 O O . SER B 1 215 ? -2.824 2.123 14.18 1 87.25 215 SER B O 1
ATOM 6027 N N . ASP B 1 216 ? -2.441 3.877 12.859 1 83.38 216 ASP B N 1
ATOM 6028 C CA . ASP B 1 216 ? -3.086 3.35 11.656 1 83.38 216 ASP B CA 1
ATOM 6029 C C . ASP B 1 216 ? -2.453 3.93 10.398 1 83.38 216 ASP B C 1
ATOM 6031 O O . ASP B 1 216 ? -1.39 4.551 10.461 1 83.38 216 ASP B O 1
ATOM 6035 N N . ASN B 1 217 ? -3.084 3.633 9.273 1 75.81 217 ASN B N 1
ATOM 6036 C CA . ASN B 1 217 ? -2.471 4.094 8.031 1 75.81 217 ASN B CA 1
ATOM 6037 C C . ASN B 1 217 ? -3.008 5.461 7.613 1 75.81 217 ASN B C 1
ATOM 6039 O O . ASN B 1 217 ? -2.967 5.816 6.434 1 75.81 217 ASN B O 1
ATOM 6043 N N . ASN B 1 218 ? -3.566 6.211 8.609 1 88.81 218 ASN B N 1
ATOM 6044 C CA . ASN B 1 218 ? -4.012 7.547 8.227 1 88.81 218 ASN B CA 1
ATOM 6045 C C . ASN B 1 218 ? -2.85 8.414 7.75 1 88.81 218 ASN B C 1
ATOM 6047 O O . ASN B 1 218 ? -1.727 8.273 8.242 1 88.81 218 ASN B O 1
ATOM 6051 N N . PRO B 1 219 ? -3.135 9.289 6.84 1 89.44 219 PRO B N 1
ATOM 6052 C CA . PRO B 1 219 ? -2.037 10.031 6.211 1 89.44 219 PRO B CA 1
ATOM 6053 C C . PRO B 1 219 ? -1.566 11.219 7.051 1 89.44 219 PRO B C 1
ATOM 6055 O O . PRO B 1 219 ? -0.509 11.789 6.777 1 89.44 219 PRO B O 1
ATOM 6058 N N . VAL B 1 220 ? -2.227 11.539 8.086 1 89.12 220 VAL B N 1
ATOM 6059 C CA . VAL B 1 220 ? -1.95 12.852 8.656 1 89.12 220 VAL B CA 1
ATOM 6060 C C . VAL B 1 220 ? -1.336 12.688 10.047 1 89.12 220 VAL B C 1
ATOM 6062 O O . VAL B 1 220 ? -1.134 13.672 10.758 1 89.12 220 VAL B O 1
ATOM 6065 N N . SER B 1 221 ? -1.078 11.484 10.445 1 88.25 221 SER B N 1
ATOM 6066 C CA . SER B 1 221 ? -0.473 11.297 11.766 1 88.25 221 SER B CA 1
ATOM 6067 C C . SER B 1 221 ? 0.472 10.102 11.773 1 88.25 221 SER B C 1
ATOM 6069 O O . SER B 1 221 ? 0.101 9.008 11.344 1 88.25 221 SER B O 1
ATOM 6071 N N . THR B 1 222 ? 1.653 10.305 12.32 1 88.38 222 THR B N 1
ATOM 6072 C CA . THR B 1 222 ? 2.617 9.234 12.531 1 88.38 222 THR B CA 1
ATOM 6073 C C . THR B 1 222 ? 2.715 8.875 14.008 1 88.38 222 THR B C 1
ATOM 6075 O O . THR B 1 222 ? 3.619 8.141 14.414 1 88.38 222 THR B O 1
ATOM 6078 N N . THR B 1 223 ? 1.809 9.359 14.75 1 89.94 223 THR B N 1
ATOM 6079 C CA . THR B 1 223 ? 1.838 9.148 16.203 1 89.94 223 THR B CA 1
ATOM 6080 C C . THR B 1 223 ? 1.166 7.824 16.562 1 89.94 223 THR B C 1
ATOM 6082 O O . THR B 1 223 ? 0.132 7.469 15.992 1 89.94 223 THR B O 1
ATOM 6085 N N . GLN B 1 224 ? 1.804 7.164 17.531 1 92.38 224 GLN B N 1
ATOM 6086 C CA . GLN B 1 224 ? 1.328 5.879 18.047 1 92.38 224 GLN B CA 1
ATOM 6087 C C . GLN B 1 224 ? 0.938 5.973 19.516 1 92.38 224 GLN B C 1
ATOM 6089 O O . GLN B 1 224 ? 1.721 6.449 20.344 1 92.38 224 GLN B O 1
ATOM 6094 N N . THR B 1 225 ? -0.239 5.566 19.766 1 91.5 225 THR B N 1
ATOM 6095 C CA . THR B 1 225 ? -0.66 5.523 21.156 1 91.5 225 THR B CA 1
ATOM 6096 C C . THR B 1 225 ? -0.092 4.293 21.859 1 91.5 225 THR B C 1
ATOM 6098 O O . THR B 1 225 ? -0.215 3.174 21.359 1 91.5 225 THR B O 1
ATOM 6101 N N . LEU B 1 226 ? 0.521 4.508 22.984 1 92.5 226 LEU B N 1
ATOM 6102 C CA . LEU B 1 226 ? 1.103 3.404 23.75 1 92.5 226 LEU B CA 1
ATOM 6103 C C . LEU B 1 226 ? 0.044 2.711 24.594 1 92.5 226 LEU B C 1
ATOM 6105 O O . LEU B 1 226 ? -1.079 3.205 24.719 1 92.5 226 LEU B O 1
ATOM 6109 N N . GLY B 1 227 ? 0.471 1.541 25.109 1 89.94 227 GLY B N 1
ATOM 6110 C CA . GLY B 1 227 ? -0.501 0.694 25.781 1 89.94 227 GLY B CA 1
ATOM 6111 C C . GLY B 1 227 ? -1.144 -0.325 24.859 1 89.94 227 GLY B C 1
ATOM 6112 O O . GLY B 1 227 ? -0.49 -0.853 23.953 1 89.94 227 GLY B O 1
ATOM 6113 N N . GLY B 1 228 ? -2.391 -0.742 25.266 1 88.62 228 GLY B N 1
ATOM 6114 C CA . GLY B 1 228 ? -3.059 -1.779 24.5 1 88.62 228 GLY B CA 1
ATOM 6115 C C . GLY B 1 228 ? -2.594 -3.178 24.859 1 88.62 228 GLY B C 1
ATOM 6116 O O . GLY B 1 228 ? -2.408 -4.02 23.969 1 88.62 228 GLY B O 1
ATOM 6117 N N . GLY B 1 229 ? -2.27 -3.363 25.969 1 89.5 229 GLY B N 1
ATOM 6118 C CA . GLY B 1 229 ? -1.822 -4.676 26.406 1 89.5 229 GLY B CA 1
ATOM 6119 C C . GLY B 1 229 ? -0.388 -4.98 26.016 1 89.5 229 GLY B C 1
ATOM 6120 O O . GLY B 1 229 ? -0.036 -6.137 25.781 1 89.5 229 GLY B O 1
ATOM 6121 N N . PHE B 1 230 ? 0.276 -3.832 25.75 1 89.62 230 PHE B N 1
ATOM 6122 C CA . PHE B 1 230 ? 1.687 -3.922 25.391 1 89.62 230 PHE B CA 1
ATOM 6123 C C . PHE B 1 230 ? 1.859 -4.637 24.062 1 89.62 230 PHE B C 1
ATOM 6125 O O . PHE B 1 230 ? 2.877 -5.293 23.828 1 89.62 230 PHE B O 1
ATOM 6132 N N . GLY B 1 231 ? 0.814 -4.605 23.328 1 86.31 231 GLY B N 1
ATOM 6133 C CA . GLY B 1 231 ? 0.9 -5.188 22 1 86.31 231 GLY B CA 1
ATOM 6134 C C . GLY B 1 231 ? 1.957 -4.531 21.125 1 86.31 231 GLY B C 1
ATOM 6135 O O . GLY B 1 231 ? 2.395 -3.414 21.406 1 86.31 231 GLY B O 1
ATOM 6136 N N . LYS B 1 232 ? 2.346 -5.242 20.078 1 85.44 232 LYS B N 1
ATOM 6137 C CA . LYS B 1 232 ? 3.311 -4.68 19.141 1 85.44 232 LYS B CA 1
ATOM 6138 C C . LYS B 1 232 ? 2.768 -3.412 18.484 1 85.44 232 LYS B C 1
ATOM 6140 O O . LYS B 1 232 ? 1.554 -3.211 18.422 1 85.44 232 LYS B O 1
ATOM 6145 N N . LYS B 1 233 ? 3.709 -2.527 18.094 1 90.69 233 LYS B N 1
ATOM 6146 C CA . LYS B 1 233 ? 3.336 -1.272 17.453 1 90.69 233 LYS B CA 1
ATOM 6147 C C . LYS B 1 233 ? 3.676 -1.299 15.969 1 90.69 233 LYS B C 1
ATOM 6149 O O . LYS B 1 233 ? 4.715 -1.827 1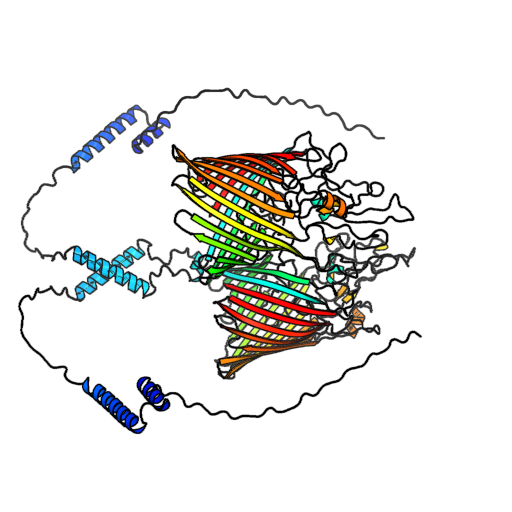5.57 1 90.69 233 LYS B O 1
ATOM 6154 N N . ASP B 1 234 ? 2.844 -0.731 15.234 1 88.94 234 ASP B N 1
ATOM 6155 C CA . ASP B 1 234 ? 2.977 -0.754 13.781 1 88.94 234 ASP B CA 1
ATOM 6156 C C . ASP B 1 234 ? 4.066 0.207 13.32 1 88.94 234 ASP B C 1
ATOM 6158 O O . ASP B 1 234 ? 4.266 1.269 13.914 1 88.94 234 ASP B O 1
ATOM 6162 N N . VAL B 1 235 ? 4.719 -0.221 12.234 1 91.19 235 VAL B N 1
ATOM 6163 C CA . VAL B 1 235 ? 5.648 0.622 11.492 1 91.19 235 VAL B CA 1
ATOM 6164 C C . VAL B 1 235 ? 5.262 0.642 10.016 1 91.19 235 VAL B C 1
ATOM 6166 O O . VAL B 1 235 ? 4.785 -0.361 9.477 1 91.19 235 VAL B O 1
ATOM 6169 N N . TRP B 1 236 ? 5.449 1.85 9.391 1 94.06 236 TRP B N 1
ATOM 6170 C CA . TRP B 1 236 ? 5.016 2.045 8.016 1 94.06 236 TRP B CA 1
ATOM 6171 C C . TRP B 1 236 ? 6.121 2.684 7.18 1 94.06 236 TRP B C 1
ATOM 6173 O O . TRP B 1 236 ? 7.047 3.287 7.727 1 94.06 236 TRP B O 1
ATOM 6183 N N . LEU B 1 237 ? 6.012 2.486 5.871 1 92.94 237 LEU B N 1
ATOM 6184 C CA . LEU B 1 237 ? 6.812 3.322 4.98 1 92.94 237 LEU B CA 1
ATOM 6185 C C . LEU B 1 237 ? 6.289 4.754 4.957 1 92.94 237 LEU B C 1
ATOM 6187 O O . LEU B 1 237 ? 5.168 5 4.508 1 92.94 237 LEU B O 1
ATOM 6191 N N . ASP B 1 238 ? 7.09 5.582 5.391 1 94.25 238 ASP B N 1
ATOM 6192 C CA . ASP B 1 238 ? 6.719 6.988 5.469 1 94.25 238 ASP B CA 1
ATOM 6193 C C . ASP B 1 238 ? 7.164 7.746 4.219 1 94.25 238 ASP B C 1
ATOM 6195 O O . ASP B 1 238 ? 6.449 8.625 3.73 1 94.25 238 ASP B O 1
ATOM 6199 N N . GLN B 1 239 ? 8.367 7.449 3.768 1 95.56 239 GLN B N 1
ATOM 6200 C CA . GLN B 1 239 ? 8.891 8.055 2.549 1 95.56 239 GLN B CA 1
ATOM 6201 C C . GLN B 1 239 ? 9.734 7.062 1.756 1 95.56 239 GLN B C 1
ATOM 6203 O O . GLN B 1 239 ? 10.367 6.176 2.334 1 95.56 239 GLN B O 1
ATOM 6208 N N . GLY B 1 240 ? 9.75 7.105 0.543 1 94.81 240 GLY B N 1
ATOM 6209 C CA . GLY B 1 240 ? 10.547 6.422 -0.463 1 94.81 240 GLY B CA 1
ATOM 6210 C C . GLY B 1 240 ? 10.602 7.16 -1.786 1 94.81 240 GLY B C 1
ATOM 6211 O O . GLY B 1 240 ? 9.586 7.285 -2.477 1 94.81 240 GLY B O 1
ATOM 6212 N N . TYR B 1 241 ? 11.773 7.684 -2.104 1 96.5 241 TYR B N 1
ATOM 6213 C CA . TYR B 1 241 ? 11.789 8.57 -3.26 1 96.5 241 TYR B CA 1
ATOM 6214 C C . TYR B 1 241 ? 13.172 8.594 -3.914 1 96.5 241 TYR B C 1
ATOM 6216 O O . TYR B 1 241 ? 14.148 8.117 -3.33 1 96.5 241 TYR B O 1
ATOM 6224 N N . LEU B 1 242 ? 13.18 9.055 -5.109 1 96 242 LEU B N 1
ATOM 6225 C CA . LEU B 1 242 ? 14.375 9.375 -5.887 1 96 242 LEU B CA 1
ATOM 6226 C C . LEU B 1 242 ? 14.398 10.859 -6.254 1 96 242 LEU B C 1
ATOM 6228 O O . LEU B 1 242 ? 13.391 11.406 -6.703 1 96 242 LEU B O 1
ATOM 6232 N N . THR B 1 243 ? 15.516 11.469 -6.035 1 96.12 243 THR B N 1
ATOM 6233 C CA . THR B 1 243 ? 15.664 12.883 -6.344 1 96.12 243 THR B CA 1
ATOM 6234 C C . THR B 1 243 ? 16.766 13.102 -7.375 1 96.12 243 THR B C 1
ATOM 6236 O O . THR B 1 243 ? 17.875 12.562 -7.234 1 96.12 243 THR B O 1
ATOM 6239 N N . TRP B 1 244 ? 16.484 13.82 -8.406 1 95.88 244 TRP B N 1
ATOM 6240 C CA . TRP B 1 244 ? 17.438 14.195 -9.453 1 95.88 244 TRP B CA 1
ATOM 6241 C C . TRP B 1 244 ? 17.719 15.695 -9.422 1 95.88 244 TRP B C 1
ATOM 6243 O O . TRP B 1 244 ? 16.844 16.516 -9.75 1 95.88 244 TRP B O 1
ATOM 6253 N N . ALA B 1 245 ? 18.953 16.062 -9.062 1 93.81 245 ALA B N 1
ATOM 6254 C CA . ALA B 1 245 ? 19.375 17.453 -9.125 1 93.81 245 ALA B CA 1
ATOM 6255 C C . ALA B 1 245 ? 19.766 17.859 -10.539 1 93.81 245 ALA B C 1
ATOM 6257 O O . ALA B 1 245 ? 20.953 17.781 -10.906 1 93.81 245 ALA B O 1
ATOM 6258 N N . THR B 1 246 ? 18.875 18.375 -11.258 1 89.12 246 THR B N 1
ATOM 6259 C CA . THR B 1 246 ? 19.094 18.672 -12.672 1 89.12 246 THR B CA 1
ATOM 6260 C C . THR B 1 246 ? 20.047 19.859 -12.836 1 89.12 246 THR B C 1
ATOM 6262 O O . THR B 1 246 ? 20.859 19.875 -13.758 1 89.12 246 THR B O 1
ATOM 6265 N N . THR B 1 247 ? 19.797 20.844 -12.055 1 89.12 247 THR B N 1
ATOM 6266 C CA . THR B 1 247 ? 20.656 22.031 -11.984 1 89.12 247 THR B CA 1
ATOM 6267 C C . THR B 1 247 ? 20.875 22.453 -10.531 1 89.12 247 THR B C 1
ATOM 6269 O O . THR B 1 247 ? 20.375 21.797 -9.609 1 89.12 247 THR B O 1
ATOM 6272 N N . ASP B 1 248 ? 21.609 23.453 -10.406 1 86.94 248 ASP B N 1
ATOM 6273 C CA . ASP B 1 248 ? 21.844 23.969 -9.062 1 86.94 248 ASP B CA 1
ATOM 6274 C C . ASP B 1 248 ? 20.578 24.609 -8.492 1 86.94 248 ASP B C 1
ATOM 6276 O O . ASP B 1 248 ? 20.469 24.797 -7.277 1 86.94 248 ASP B O 1
ATOM 6280 N N . TYR B 1 249 ? 19.641 24.844 -9.359 1 90.5 249 TYR B N 1
ATOM 6281 C CA . TYR B 1 249 ? 18.5 25.578 -8.852 1 90.5 249 TYR B CA 1
ATOM 6282 C C . TYR B 1 249 ? 17.219 24.75 -8.984 1 90.5 249 TYR B C 1
ATOM 6284 O O . TYR B 1 249 ? 16.141 25.203 -8.594 1 90.5 249 TYR B O 1
ATOM 6292 N N . MET B 1 250 ? 17.344 23.516 -9.445 1 93.62 250 MET B N 1
ATOM 6293 C CA . MET B 1 250 ? 16.125 22.734 -9.641 1 93.62 250 MET B CA 1
ATOM 6294 C C . MET B 1 250 ? 16.344 21.281 -9.234 1 93.62 250 MET B C 1
ATOM 6296 O O . MET B 1 250 ? 17.344 20.672 -9.625 1 93.62 250 MET B O 1
ATOM 6300 N N . LYS B 1 251 ? 15.414 20.766 -8.492 1 96.19 251 LYS B N 1
ATOM 6301 C CA . LYS B 1 251 ? 15.414 19.375 -8.094 1 96.19 251 LYS B CA 1
ATOM 6302 C C . LYS B 1 251 ? 14.094 18.703 -8.453 1 96.19 251 LYS B C 1
ATOM 6304 O O . LYS B 1 251 ? 13.023 19.266 -8.227 1 96.19 251 LYS B O 1
ATOM 6309 N N . LEU B 1 252 ? 14.227 17.547 -9.047 1 97 252 LEU B N 1
ATOM 6310 C CA . LEU B 1 252 ? 13.07 16.719 -9.367 1 97 252 LEU B CA 1
ATOM 6311 C C . LEU B 1 252 ? 13.008 15.492 -8.461 1 97 252 LEU B C 1
ATOM 6313 O O . LEU B 1 252 ? 13.977 14.734 -8.359 1 97 252 LEU B O 1
ATOM 6317 N N . THR B 1 253 ? 11.898 15.352 -7.754 1 97.19 253 THR B N 1
ATOM 6318 C CA . THR B 1 253 ? 11.734 14.219 -6.855 1 97.19 253 THR B CA 1
ATOM 6319 C C . THR B 1 253 ? 10.492 13.406 -7.23 1 97.19 253 THR B C 1
ATOM 6321 O O . THR B 1 253 ? 9.461 13.977 -7.582 1 97.19 253 THR B O 1
ATOM 6324 N N . ALA B 1 254 ? 10.633 12.07 -7.195 1 96.81 254 ALA B N 1
ATOM 6325 C CA . ALA B 1 254 ? 9.523 11.18 -7.512 1 96.81 254 ALA B CA 1
ATOM 6326 C C . ALA B 1 254 ? 9.414 10.062 -6.48 1 96.81 254 ALA B C 1
ATOM 6328 O O . ALA B 1 254 ? 10.422 9.57 -5.977 1 96.81 254 ALA B O 1
ATOM 6329 N N . GLY B 1 255 ? 8.203 9.68 -6.164 1 96.62 255 GLY B N 1
ATOM 6330 C CA . GLY B 1 255 ? 7.922 8.664 -5.16 1 96.62 255 GLY B CA 1
ATOM 6331 C C . GLY B 1 255 ? 6.988 9.156 -4.066 1 96.62 255 GLY B C 1
ATOM 6332 O O . GLY B 1 255 ? 6.004 9.844 -4.344 1 96.62 255 GLY B O 1
ATOM 6333 N N . ARG B 1 256 ? 7.129 8.633 -2.934 1 96.81 256 ARG B N 1
ATOM 6334 C CA . ARG B 1 256 ? 6.469 9.148 -1.738 1 96.81 256 ARG B CA 1
ATOM 6335 C C . ARG B 1 256 ? 7.363 10.148 -1.009 1 96.81 256 ARG B C 1
ATOM 6337 O O . ARG B 1 256 ? 8.352 9.766 -0.382 1 96.81 256 ARG B O 1
ATOM 6344 N N . ILE B 1 257 ? 7.031 11.367 -1.056 1 95.94 257 ILE B N 1
ATOM 6345 C CA . ILE B 1 257 ? 7.945 12.43 -0.653 1 95.94 257 ILE B CA 1
ATOM 6346 C C . ILE B 1 257 ? 7.297 13.289 0.434 1 95.94 257 ILE B C 1
ATOM 6348 O O . ILE B 1 257 ? 6.07 13.32 0.559 1 95.94 257 ILE B O 1
ATOM 6352 N N . GLY B 1 258 ? 8.109 13.977 1.201 1 95.81 258 GLY B N 1
ATOM 6353 C CA . GLY B 1 258 ? 7.574 14.961 2.123 1 95.81 258 GLY B CA 1
ATOM 6354 C C . GLY B 1 258 ? 6.898 16.125 1.424 1 95.81 258 GLY B C 1
ATOM 6355 O O . GLY B 1 258 ? 7.059 16.312 0.215 1 95.81 258 GLY B O 1
ATOM 6356 N N . ASN B 1 259 ? 6.133 16.906 2.18 1 96.94 259 ASN B N 1
ATOM 6357 C CA . ASN B 1 259 ? 5.453 18.078 1.619 1 96.94 259 ASN B CA 1
ATOM 6358 C C . ASN B 1 259 ? 6.43 19.016 0.922 1 96.94 259 ASN B C 1
ATOM 6360 O O . ASN B 1 259 ? 7.258 19.656 1.577 1 96.94 259 ASN B O 1
ATOM 6364 N N . PRO B 1 260 ? 6.344 19.141 -0.334 1 97.44 260 PRO B N 1
ATOM 6365 C CA . PRO B 1 260 ? 7.289 19.984 -1.069 1 97.44 260 PRO B CA 1
ATOM 6366 C C . PRO B 1 260 ? 6.895 21.453 -1.058 1 97.44 260 PRO B C 1
ATOM 6368 O O . PRO B 1 260 ? 7.652 22.297 -1.527 1 97.44 260 PRO B O 1
ATOM 6371 N N . PHE B 1 261 ? 5.77 21.797 -0.554 1 98.19 261 PHE B N 1
ATOM 6372 C CA . PHE B 1 261 ? 5.258 23.156 -0.558 1 98.19 261 PHE B CA 1
ATOM 6373 C C . PHE B 1 261 ? 5.527 23.844 0.775 1 98.19 261 PHE B C 1
ATOM 6375 O O . PHE B 1 261 ? 5.551 23.188 1.821 1 98.19 261 PHE B O 1
ATOM 6382 N N . TYR B 1 262 ? 5.785 25.141 0.688 1 97.19 262 TYR B N 1
ATOM 6383 C CA . TYR B 1 262 ? 5.77 25.953 1.907 1 97.19 262 TYR B CA 1
ATOM 6384 C C . TYR B 1 262 ? 4.34 26.219 2.357 1 97.19 262 TYR B C 1
ATOM 6386 O O . TYR B 1 262 ? 3.613 26.984 1.715 1 97.19 262 TYR B O 1
ATOM 6394 N N . SER B 1 263 ? 3.957 25.562 3.418 1 97.44 263 SER B N 1
ATOM 6395 C CA . SER B 1 263 ? 2.586 25.672 3.91 1 97.44 263 SER B CA 1
ATOM 6396 C C . SER B 1 263 ? 2.533 25.516 5.43 1 97.44 263 SER B C 1
ATOM 6398 O O . SER B 1 263 ? 3.549 25.234 6.066 1 97.44 263 SER B O 1
ATOM 6400 N N . THR B 1 264 ? 1.452 25.766 5.98 1 97.56 264 THR B N 1
ATOM 6401 C CA . THR B 1 264 ? 1.217 25.547 7.402 1 97.56 264 THR B CA 1
ATOM 6402 C C . THR B 1 264 ? 0.423 24.25 7.617 1 97.56 264 THR B C 1
ATOM 6404 O O . THR B 1 264 ? 0.011 23.609 6.652 1 97.56 264 THR B O 1
ATOM 6407 N N . ASP B 1 265 ? 0.258 23.891 8.875 1 96.31 265 ASP B N 1
ATOM 6408 C CA . ASP B 1 265 ? -0.479 22.672 9.195 1 96.31 265 ASP B CA 1
ATOM 6409 C C . ASP B 1 265 ? -1.976 22.844 8.953 1 96.31 265 ASP B C 1
ATOM 6411 O O . ASP B 1 265 ? -2.74 21.891 8.992 1 96.31 265 ASP B O 1
ATOM 6415 N N . MET B 1 266 ? -2.385 24.094 8.703 1 97.06 266 MET B N 1
ATOM 6416 C CA . MET B 1 266 ? -3.787 24.328 8.359 1 97.06 266 MET B CA 1
ATOM 6417 C C . MET B 1 266 ? -4.125 23.703 7.012 1 97.06 266 MET B C 1
ATOM 6419 O O . MET B 1 266 ? -5.223 23.172 6.824 1 97.06 266 MET B O 1
ATOM 6423 N N . MET B 1 267 ? -3.164 23.703 6.113 1 97.69 267 MET B N 1
ATOM 6424 C CA . MET B 1 267 ? -3.373 23.141 4.785 1 97.69 267 MET B CA 1
ATOM 6425 C C . MET B 1 267 ? -2.932 21.688 4.738 1 97.69 267 MET B C 1
ATOM 6427 O O . MET B 1 267 ? -3.697 20.812 4.32 1 97.69 267 MET B O 1
ATOM 6431 N N . TYR B 1 268 ? -1.687 21.5 5.078 1 97.75 268 TYR B N 1
ATOM 6432 C CA . TYR B 1 268 ? -1.12 20.156 5.074 1 97.75 268 TYR B CA 1
ATOM 6433 C C . TYR B 1 268 ? -0.511 19.812 6.43 1 97.75 268 TYR B C 1
ATOM 6435 O O . TYR B 1 268 ? 0.317 20.562 6.949 1 97.75 268 TYR B O 1
ATOM 6443 N N . SER B 1 269 ? -0.929 18.672 6.922 1 96.69 269 SER B N 1
ATOM 6444 C CA . SER B 1 269 ? -0.349 18.188 8.172 1 96.69 269 SER B CA 1
ATOM 6445 C C . SER B 1 269 ? 1.165 18.047 8.062 1 96.69 269 SER B C 1
ATOM 6447 O O . SER B 1 269 ? 1.685 17.719 6.992 1 96.69 269 SER B O 1
ATOM 6449 N N . ASN B 1 270 ? 1.843 18.25 9.18 1 93.31 270 ASN B N 1
ATOM 6450 C CA . ASN B 1 270 ? 3.295 18.109 9.203 1 93.31 270 ASN B CA 1
ATOM 6451 C C . ASN B 1 270 ? 3.725 16.656 8.977 1 93.31 270 ASN B C 1
ATOM 6453 O O . ASN B 1 270 ? 4.875 16.391 8.625 1 93.31 270 ASN B O 1
ATOM 6457 N N . ASP B 1 271 ? 2.848 15.758 9.156 1 93.62 271 ASP B N 1
ATOM 6458 C CA . ASP B 1 271 ? 3.164 14.344 9.016 1 93.62 271 ASP B CA 1
ATOM 6459 C C . ASP B 1 271 ? 2.764 13.828 7.637 1 93.62 271 ASP B C 1
ATOM 6461 O O . ASP B 1 271 ? 3.014 12.664 7.305 1 93.62 271 ASP B O 1
ATOM 6465 N N . LEU B 1 272 ? 2.129 14.664 6.844 1 95.75 272 LEU B N 1
ATOM 6466 C CA . LEU B 1 272 ? 1.608 14.234 5.551 1 95.75 272 LEU B CA 1
ATOM 6467 C C . LEU B 1 272 ? 2.738 14.047 4.543 1 95.75 272 LEU B C 1
ATOM 6469 O O . LEU B 1 272 ? 3.656 14.867 4.48 1 95.75 272 LEU B O 1
ATOM 6473 N N . ASN B 1 273 ? 2.773 12.969 3.865 1 95.81 273 ASN B N 1
ATOM 6474 C CA . ASN B 1 273 ? 3.641 12.734 2.715 1 95.81 273 ASN B CA 1
ATOM 6475 C C . ASN B 1 273 ? 2.842 12.648 1.418 1 95.81 273 ASN B C 1
ATOM 6477 O O . ASN B 1 273 ? 1.678 12.25 1.428 1 95.81 273 ASN B O 1
ATOM 6481 N N . PHE B 1 274 ? 3.459 13.062 0.372 1 96.81 274 PHE B N 1
ATOM 6482 C CA . PHE B 1 274 ? 2.807 13.117 -0.932 1 96.81 274 PHE B CA 1
ATOM 6483 C C . PHE B 1 274 ? 3.305 11.992 -1.831 1 96.81 274 PHE B C 1
ATOM 6485 O O . PHE B 1 274 ? 4.496 11.68 -1.841 1 96.81 274 PHE B O 1
ATOM 6492 N N . ASP B 1 275 ? 2.387 11.383 -2.512 1 96.12 275 ASP B N 1
ATOM 6493 C CA . ASP B 1 275 ? 2.717 10.391 -3.529 1 96.12 275 ASP B CA 1
ATOM 6494 C C . ASP B 1 275 ? 2.719 11.016 -4.922 1 96.12 275 ASP B C 1
ATOM 6496 O O . ASP B 1 275 ? 1.726 11.609 -5.344 1 96.12 275 ASP B O 1
ATOM 6500 N N . GLY B 1 276 ? 3.824 10.938 -5.59 1 96.31 276 GLY B N 1
ATOM 6501 C CA . GLY B 1 276 ? 3.859 11.5 -6.926 1 96.31 276 GLY B CA 1
ATOM 6502 C C . GLY B 1 276 ? 5.195 12.133 -7.273 1 96.31 276 GLY B C 1
ATOM 6503 O O . GLY B 1 276 ? 6.25 11.578 -6.961 1 96.31 276 GLY B O 1
ATOM 6504 N N . VAL B 1 277 ? 5.059 13.227 -8.062 1 96.62 277 VAL B N 1
ATOM 6505 C CA . VAL B 1 277 ? 6.262 13.898 -8.547 1 96.62 277 VAL B CA 1
ATOM 6506 C C . VAL B 1 277 ? 6.191 15.383 -8.203 1 96.62 277 VAL B C 1
ATOM 6508 O O . VAL B 1 277 ? 5.109 15.977 -8.203 1 96.62 277 VAL B O 1
ATOM 6511 N N . ALA B 1 278 ? 7.344 15.93 -7.887 1 98.12 278 ALA B N 1
ATOM 6512 C CA . ALA B 1 278 ? 7.426 17.344 -7.566 1 98.12 278 ALA B CA 1
ATOM 6513 C C . ALA B 1 278 ? 8.727 17.953 -8.094 1 98.12 278 ALA B C 1
ATOM 6515 O O . ALA B 1 278 ? 9.781 17.312 -8.055 1 98.12 278 ALA B O 1
ATOM 6516 N N . ALA B 1 279 ? 8.609 19.125 -8.602 1 97.88 279 ALA B N 1
ATOM 6517 C CA . ALA B 1 279 ? 9.766 19.922 -9 1 97.88 279 ALA B CA 1
ATOM 6518 C C . ALA B 1 279 ? 9.922 21.141 -8.102 1 97.88 279 ALA B C 1
ATOM 6520 O O . ALA B 1 279 ? 9.008 21.969 -7.992 1 97.88 279 ALA B O 1
ATOM 6521 N N . VAL B 1 280 ? 11.062 21.266 -7.516 1 96.81 280 VAL B N 1
ATOM 6522 C CA . VAL B 1 280 ? 11.32 22.375 -6.602 1 96.81 280 VAL B CA 1
ATOM 6523 C C . VAL B 1 280 ? 12.406 23.281 -7.176 1 96.81 280 VAL B C 1
ATOM 6525 O O . VAL B 1 280 ? 13.469 22.812 -7.582 1 96.81 280 VAL B O 1
ATOM 6528 N N . PHE B 1 281 ? 12.133 24.562 -7.16 1 96.25 281 PHE B N 1
ATOM 6529 C CA . PHE B 1 281 ? 13.031 25.578 -7.688 1 96.25 281 PHE B CA 1
ATOM 6530 C C . PHE B 1 281 ? 13.477 26.531 -6.586 1 96.25 281 PHE B C 1
ATOM 6532 O O . PHE B 1 281 ? 12.648 27 -5.789 1 96.25 281 PHE B O 1
ATOM 6539 N N . ASN B 1 282 ? 14.742 26.75 -6.484 1 93.81 282 ASN B N 1
ATOM 6540 C CA . ASN B 1 282 ? 15.305 27.734 -5.562 1 93.81 282 ASN B CA 1
ATOM 6541 C C . ASN B 1 282 ? 16.406 28.547 -6.227 1 93.81 282 ASN B C 1
ATOM 6543 O O . ASN B 1 282 ? 17.375 27.984 -6.75 1 93.81 282 ASN B O 1
ATOM 6547 N N . HIS B 1 283 ? 16.266 29.891 -6.195 1 91.5 283 HIS B N 1
ATOM 6548 C CA . HIS B 1 283 ? 17.25 30.75 -6.828 1 91.5 283 HIS B CA 1
ATOM 6549 C C . HIS B 1 283 ? 17.484 32.031 -6.012 1 91.5 283 HIS B C 1
ATOM 6551 O O . HIS B 1 283 ? 16.531 32.75 -5.738 1 91.5 283 HIS B O 1
ATOM 6557 N N . ALA B 1 284 ? 18.719 32.188 -5.703 1 89.19 284 ALA B N 1
ATOM 6558 C CA . ALA B 1 284 ? 19.094 33.438 -5.051 1 89.19 284 ALA B CA 1
ATOM 6559 C C . ALA B 1 284 ? 19.359 34.531 -6.082 1 89.19 284 ALA B C 1
ATOM 6561 O O . ALA B 1 284 ? 20.266 34.406 -6.902 1 89.19 284 ALA B O 1
ATOM 6562 N N . LEU B 1 285 ? 18.562 35.531 -6.102 1 89 285 LEU B N 1
ATOM 6563 C CA . LEU B 1 285 ? 18.75 36.625 -7.055 1 89 285 LEU B CA 1
ATOM 6564 C C . LEU B 1 285 ? 19.891 37.562 -6.633 1 89 285 LEU B C 1
ATOM 6566 O O . LEU B 1 285 ? 20.656 38.031 -7.473 1 89 285 LEU B O 1
ATOM 6570 N N . ASN B 1 286 ? 19.938 37.844 -5.383 1 87.94 286 ASN B N 1
ATOM 6571 C CA . ASN B 1 286 ? 21.016 38.594 -4.75 1 87.94 286 ASN B CA 1
ATOM 6572 C C . ASN B 1 286 ? 21.109 38.312 -3.254 1 87.94 286 ASN B C 1
ATOM 6574 O O . ASN B 1 286 ? 20.562 37.312 -2.777 1 87.94 286 ASN B O 1
ATOM 6578 N N . SER B 1 287 ? 21.891 39.094 -2.646 1 85.5 287 SER B N 1
ATOM 6579 C CA . SER B 1 287 ? 22.109 38.875 -1.224 1 85.5 287 SER B CA 1
ATOM 6580 C C . SER B 1 287 ? 20.859 39.156 -0.415 1 85.5 287 SER B C 1
ATOM 6582 O O . SER B 1 287 ? 20.703 38.656 0.696 1 85.5 287 SER B O 1
ATOM 6584 N N . GLU B 1 288 ? 19.938 39.875 -0.949 1 88.81 288 GLU B N 1
ATOM 6585 C CA . GLU B 1 288 ? 18.766 40.312 -0.181 1 88.81 288 GLU B CA 1
ATOM 6586 C C . GLU B 1 288 ? 17.516 39.562 -0.624 1 88.81 288 GLU B C 1
ATOM 6588 O O . GLU B 1 288 ? 16.547 39.438 0.14 1 88.81 288 GLU B O 1
ATOM 6593 N N . TRP B 1 289 ? 17.562 39.125 -1.864 1 89.94 289 TRP B N 1
ATOM 6594 C CA . TRP B 1 289 ? 16.344 38.531 -2.404 1 89.94 289 TRP B CA 1
ATOM 6595 C C . TRP B 1 289 ? 16.594 37.094 -2.857 1 89.94 289 TRP B C 1
ATOM 6597 O O . TRP B 1 289 ? 17.594 36.812 -3.506 1 89.94 289 TRP B O 1
ATOM 6607 N N . GLY B 1 290 ? 15.703 36.219 -2.422 1 93.56 290 GLY B N 1
ATOM 6608 C CA . GLY B 1 290 ? 15.648 34.875 -2.932 1 93.56 290 GLY B CA 1
ATOM 6609 C C . GLY B 1 290 ? 14.273 34.469 -3.432 1 93.56 290 GLY B C 1
ATOM 6610 O O . GLY B 1 290 ? 13.258 34.906 -2.881 1 93.56 290 GLY B O 1
ATOM 6611 N N . LEU B 1 291 ? 14.234 33.688 -4.543 1 95.38 291 LEU B N 1
ATOM 6612 C CA . LEU B 1 291 ? 12.977 33.188 -5.098 1 95.38 291 LEU B CA 1
ATOM 6613 C C . LEU B 1 291 ? 12.922 31.672 -5.059 1 95.38 291 LEU B C 1
ATOM 6615 O O . LEU B 1 291 ? 13.938 31 -5.25 1 95.38 291 LEU B O 1
ATOM 6619 N N . PHE B 1 292 ? 11.703 31.219 -4.754 1 96.12 292 PHE B N 1
ATOM 6620 C CA . PHE B 1 292 ? 11.531 29.766 -4.801 1 96.12 292 PHE B CA 1
ATOM 6621 C C . PHE B 1 292 ? 10.188 29.406 -5.41 1 96.12 292 PHE B C 1
ATOM 6623 O O . PHE B 1 292 ? 9.297 30.25 -5.527 1 96.12 292 PHE B O 1
ATOM 6630 N N . GLY B 1 293 ? 10.07 28.172 -5.816 1 97.44 293 GLY B N 1
ATOM 6631 C CA . GLY B 1 293 ? 8.859 27.656 -6.438 1 97.44 293 GLY B CA 1
ATOM 6632 C C . GLY B 1 293 ? 8.781 26.141 -6.434 1 97.44 293 GLY B C 1
ATOM 6633 O O . GLY B 1 293 ? 9.797 25.469 -6.273 1 97.44 293 GLY B O 1
ATOM 6634 N N . THR B 1 294 ? 7.52 25.656 -6.508 1 98.38 294 THR B N 1
ATOM 6635 C CA . THR B 1 294 ? 7.281 24.219 -6.523 1 98.38 294 THR B CA 1
ATOM 6636 C C . THR B 1 294 ? 6.141 23.875 -7.473 1 98.38 294 THR B C 1
ATOM 6638 O O . THR B 1 294 ? 5.125 24.562 -7.512 1 98.38 294 THR B O 1
ATOM 6641 N N . LEU B 1 295 ? 6.383 22.953 -8.336 1 98.38 295 LEU B N 1
ATOM 6642 C CA . LEU B 1 295 ? 5.352 22.328 -9.156 1 98.38 295 LEU B CA 1
ATOM 6643 C C . LEU B 1 295 ? 5.223 20.844 -8.844 1 98.38 295 LEU B C 1
ATOM 6645 O O . LEU B 1 295 ? 6.23 20.172 -8.633 1 98.38 295 LEU B O 1
ATOM 6649 N N . GLY B 1 296 ? 3.939 20.391 -8.711 1 97.88 296 GLY B N 1
ATOM 6650 C CA . GLY B 1 296 ? 3.803 18.984 -8.375 1 97.88 296 GLY B CA 1
ATOM 6651 C C . GLY B 1 296 ? 2.518 18.375 -8.898 1 97.88 296 GLY B C 1
ATOM 6652 O O . GLY B 1 296 ? 1.538 19.078 -9.141 1 97.88 296 GLY B O 1
ATOM 6653 N N . ALA B 1 297 ? 2.508 17.109 -9.156 1 97.5 297 ALA B N 1
ATOM 6654 C CA . ALA B 1 297 ? 1.374 16.266 -9.523 1 97.5 297 ALA B CA 1
ATOM 6655 C C . ALA B 1 297 ? 1.33 15 -8.664 1 97.5 297 ALA B C 1
ATOM 6657 O O . ALA B 1 297 ? 2.287 14.227 -8.633 1 97.5 297 ALA B O 1
ATOM 6658 N N . PHE B 1 298 ? 0.231 14.812 -7.988 1 97.06 298 PHE B N 1
ATOM 6659 C CA . PHE B 1 298 ? 0.143 13.758 -6.988 1 97.06 298 PHE B CA 1
ATOM 6660 C C . PHE B 1 298 ? -1.162 12.984 -7.129 1 97.06 298 PHE B C 1
ATOM 6662 O O . PHE B 1 298 ? -2.242 13.531 -6.906 1 97.06 298 PHE B O 1
ATOM 6669 N N . PRO B 1 299 ? -1.113 11.688 -7.5 1 94.25 299 PRO B N 1
ATOM 6670 C CA . PRO B 1 299 ? -2.34 10.891 -7.477 1 94.25 299 PRO B CA 1
ATOM 6671 C C . PRO B 1 299 ? -2.867 10.656 -6.062 1 94.25 299 PRO B C 1
ATOM 6673 O O . PRO B 1 299 ? -2.145 10.141 -5.207 1 94.25 299 PRO B O 1
ATOM 6676 N N . VAL B 1 300 ? -4.062 11.023 -5.902 1 91.19 300 VAL B N 1
ATOM 6677 C CA . VAL B 1 300 ? -4.648 10.922 -4.57 1 91.19 300 VAL B CA 1
ATOM 6678 C C . VAL B 1 300 ? -5.277 9.539 -4.387 1 91.19 300 VAL B C 1
ATOM 6680 O O . VAL B 1 300 ? -5.141 8.93 -3.324 1 91.19 300 VAL B O 1
ATOM 6683 N N . GLU B 1 301 ? -6.012 9.125 -5.379 1 88.38 301 GLU B N 1
ATOM 6684 C CA . GLU B 1 301 ? -6.688 7.84 -5.27 1 88.38 301 GLU B CA 1
ATOM 6685 C C . GLU B 1 301 ? -6.953 7.238 -6.648 1 88.38 301 GLU B C 1
ATOM 6687 O O . GLU B 1 301 ? -7.324 7.953 -7.582 1 88.38 301 GLU B O 1
ATOM 6692 N N . TYR B 1 302 ? -6.77 5.926 -6.66 1 83.5 302 TYR B N 1
ATOM 6693 C CA . TYR B 1 302 ? -7.105 5.172 -7.859 1 83.5 302 TYR B CA 1
ATOM 6694 C C . TYR B 1 302 ? -8.406 4.395 -7.672 1 83.5 302 TYR B C 1
ATOM 6696 O O . TYR B 1 302 ? -8.742 4.004 -6.551 1 83.5 302 TYR B O 1
ATOM 6704 N N . THR B 1 303 ? -9.07 4.223 -8.766 1 78.25 303 THR B N 1
ATOM 6705 C CA . THR B 1 303 ? -10.219 3.328 -8.711 1 78.25 303 THR B CA 1
ATOM 6706 C C . THR B 1 303 ? -9.773 1.883 -8.516 1 78.25 303 THR B C 1
ATOM 6708 O O . THR B 1 303 ? -8.82 1.431 -9.156 1 78.25 303 THR B O 1
ATOM 6711 N N . SER B 1 304 ? -10.438 1.25 -7.594 1 71.69 304 SER B N 1
ATOM 6712 C CA . SER B 1 304 ? -10.062 -0.123 -7.281 1 71.69 304 SER B CA 1
ATOM 6713 C C . SER B 1 304 ? -10.625 -1.1 -8.312 1 71.69 304 SER B C 1
ATOM 6715 O O . SER B 1 304 ? -11.719 -0.896 -8.836 1 71.69 304 SER B O 1
ATOM 6717 N N . ASP B 1 305 ? -9.844 -2.104 -8.516 1 68 305 ASP B N 1
ATOM 6718 C CA . ASP B 1 305 ? -10.297 -3.176 -9.391 1 68 305 ASP B CA 1
ATOM 6719 C C . ASP B 1 305 ? -11.445 -3.961 -8.758 1 68 305 ASP B C 1
ATOM 6721 O O . ASP B 1 305 ? -12.219 -4.609 -9.461 1 68 305 ASP B O 1
ATOM 6725 N N . THR B 1 306 ? -11.523 -3.906 -7.391 1 61.38 306 THR B N 1
ATOM 6726 C CA . THR B 1 306 ? -12.5 -4.746 -6.703 1 61.38 306 THR B CA 1
ATOM 6727 C C . THR B 1 306 ? -13.688 -3.914 -6.227 1 61.38 306 THR B C 1
ATOM 6729 O O . THR B 1 306 ? -14.539 -4.406 -5.492 1 61.38 306 THR B O 1
ATOM 6732 N N . ALA B 1 307 ? -13.875 -2.715 -6.477 1 58.19 307 ALA B N 1
ATOM 6733 C CA . ALA B 1 307 ? -14.938 -1.857 -5.957 1 58.19 307 ALA B CA 1
ATOM 6734 C C . ALA B 1 307 ? -16.297 -2.562 -6.012 1 58.19 307 ALA B C 1
ATOM 6736 O O . ALA B 1 307 ? -17.062 -2.527 -5.043 1 58.19 307 ALA B O 1
ATOM 6737 N N . SER B 1 308 ? -16.641 -3.107 -7.066 1 63.88 308 SER B N 1
ATOM 6738 C CA . SER B 1 308 ? -17.859 -3.902 -7.152 1 63.88 308 SER B CA 1
ATOM 6739 C C . SER B 1 308 ? -17.547 -5.383 -7.348 1 63.88 308 SER B C 1
ATOM 6741 O O . SER B 1 308 ? -17.75 -5.93 -8.43 1 63.88 308 SER B O 1
ATOM 6743 N N . ALA B 1 309 ? -17.047 -5.848 -6.105 1 63.59 309 ALA B N 1
ATOM 6744 C CA . ALA B 1 309 ? -16.516 -7.203 -6.199 1 63.59 309 ALA B CA 1
ATOM 6745 C C . ALA B 1 309 ? -17.531 -8.156 -6.832 1 63.59 309 ALA B C 1
ATOM 6747 O O . ALA B 1 309 ? -17.156 -9.039 -7.605 1 63.59 309 ALA B O 1
ATOM 6748 N N . ASN B 1 310 ? -18.75 -7.828 -6.57 1 67.88 310 ASN B N 1
ATOM 6749 C CA . ASN B 1 310 ? -19.719 -8.773 -7.102 1 67.88 310 ASN B CA 1
ATOM 6750 C C . ASN B 1 310 ? -20.484 -8.188 -8.289 1 67.88 310 ASN B C 1
ATOM 6752 O O . ASN B 1 310 ? -21.516 -8.727 -8.695 1 67.88 310 ASN B O 1
ATOM 6756 N N . GLY B 1 311 ? -19.828 -7.133 -8.773 1 74.75 311 GLY B N 1
ATOM 6757 C CA . GLY B 1 311 ? -20.484 -6.539 -9.93 1 74.75 311 GLY B CA 1
ATOM 6758 C C . GLY B 1 311 ? -19.922 -7.02 -11.25 1 74.75 311 GLY B C 1
ATOM 6759 O O . GLY B 1 311 ? -18.719 -7.273 -11.359 1 74.75 311 GLY B O 1
ATOM 6760 N N . ILE B 1 312 ? -20.797 -7.309 -12.227 1 70.88 312 ILE B N 1
ATOM 6761 C CA . ILE B 1 312 ? -20.406 -7.797 -13.547 1 70.88 312 ILE B CA 1
ATOM 6762 C C . ILE B 1 312 ? -19.578 -6.73 -14.273 1 70.88 312 ILE B C 1
ATOM 6764 O O . ILE B 1 312 ? -18.5 -7.02 -14.797 1 70.88 312 ILE B O 1
ATOM 6768 N N . ASP B 1 313 ? -19.938 -5.617 -14.445 1 69.94 313 ASP B N 1
ATOM 6769 C CA . ASP B 1 313 ? -19.203 -4.543 -15.109 1 69.94 313 ASP B CA 1
ATOM 6770 C C . ASP B 1 313 ? -18.609 -3.57 -14.086 1 69.94 313 ASP B C 1
ATOM 6772 O O . ASP B 1 313 ? -19.359 -2.904 -13.359 1 69.94 313 ASP B O 1
ATOM 6776 N N . LYS B 1 314 ? -17.281 -3.803 -14.117 1 74.81 314 LYS B N 1
ATOM 6777 C CA . LYS B 1 314 ? -16.609 -2.957 -13.141 1 74.81 314 LYS B CA 1
ATOM 6778 C C . LYS B 1 314 ? -16.688 -1.485 -13.531 1 74.81 314 LYS B C 1
ATOM 6780 O O . LYS B 1 314 ? -17.062 -1.16 -14.664 1 74.81 314 LYS B O 1
ATOM 6785 N N . GLU B 1 315 ? -16.406 -0.638 -12.555 1 73.12 315 GLU B N 1
ATOM 6786 C CA . GLU B 1 315 ? -16.484 0.807 -12.758 1 73.12 315 GLU B CA 1
ATOM 6787 C C . GLU B 1 315 ? -15.305 1.302 -13.602 1 73.12 315 GLU B C 1
ATOM 6789 O O . GLU B 1 315 ? -14.203 0.756 -13.516 1 73.12 315 GLU B O 1
ATOM 6794 N N . ASP B 1 316 ? -15.586 2.342 -14.359 1 76.06 316 ASP B N 1
ATOM 6795 C CA . ASP B 1 316 ? -14.547 2.982 -15.156 1 76.06 316 ASP B CA 1
ATOM 6796 C C . ASP B 1 316 ? -13.438 3.537 -14.266 1 76.06 316 ASP B C 1
ATOM 6798 O O . ASP B 1 316 ? -13.68 3.883 -13.109 1 76.06 316 ASP B O 1
ATOM 6802 N N . SER B 1 317 ? -12.289 3.592 -14.922 1 74.75 317 SER B N 1
ATOM 6803 C CA . SER B 1 317 ? -11.117 4.07 -14.203 1 74.75 317 SER B CA 1
ATOM 6804 C C . SER B 1 317 ? -11.133 5.586 -14.062 1 74.75 317 SER B C 1
ATOM 6806 O O . SER B 1 317 ? -11.281 6.305 -15.055 1 74.75 317 SER B O 1
ATOM 6808 N N . GLU B 1 318 ? -11.18 5.977 -12.82 1 80.38 318 GLU B N 1
ATOM 6809 C CA . GLU B 1 318 ? -11.023 7.395 -12.516 1 80.38 318 GLU B CA 1
ATOM 6810 C C . GLU B 1 318 ? -9.992 7.613 -11.414 1 80.38 318 GLU B C 1
ATOM 6812 O O . GLU B 1 318 ? -10.039 6.965 -10.367 1 80.38 318 GLU B O 1
ATOM 6817 N N . THR B 1 319 ? -9.055 8.422 -11.812 1 85.38 319 THR B N 1
ATOM 6818 C CA . THR B 1 319 ? -8.023 8.75 -10.828 1 85.38 319 THR B CA 1
ATOM 6819 C C . THR B 1 319 ? -8.25 10.156 -10.266 1 85.38 319 THR B C 1
ATOM 6821 O O . THR B 1 319 ? -8.539 11.094 -11.008 1 85.38 319 THR B O 1
ATOM 6824 N N . LYS B 1 320 ? -8.266 10.242 -8.984 1 92.88 320 LYS B N 1
ATOM 6825 C CA . LYS B 1 320 ? -8.273 11.539 -8.32 1 92.88 320 LYS B CA 1
ATOM 6826 C C . LYS B 1 320 ? -6.863 12.117 -8.227 1 92.88 320 LYS B C 1
ATOM 6828 O O . LYS B 1 320 ? -5.918 11.406 -7.875 1 92.88 320 LYS B O 1
ATOM 6833 N N . TRP B 1 321 ? -6.738 13.438 -8.602 1 94.62 321 TRP B N 1
ATOM 6834 C CA . TRP B 1 321 ? -5.414 14.039 -8.672 1 94.62 321 TRP B CA 1
ATOM 6835 C C . TRP B 1 321 ? -5.34 15.289 -7.805 1 94.62 321 TRP B C 1
ATOM 6837 O O . TRP B 1 321 ? -6.352 15.953 -7.574 1 94.62 321 TRP B O 1
ATOM 6847 N N . LEU B 1 322 ? -4.168 15.57 -7.285 1 97.25 322 LEU B N 1
ATOM 6848 C CA . LEU B 1 322 ? -3.793 16.859 -6.699 1 97.25 322 LEU B CA 1
ATOM 6849 C C . LEU B 1 322 ? -2.674 17.516 -7.504 1 97.25 322 LEU B C 1
ATOM 6851 O O . LEU B 1 322 ? -1.586 16.938 -7.637 1 97.25 322 LEU B O 1
ATOM 6855 N N . PHE B 1 323 ? -2.984 18.609 -8.086 1 97.94 323 PHE B N 1
ATOM 6856 C CA . PHE B 1 323 ? -1.979 19.422 -8.75 1 97.94 323 PHE B CA 1
ATOM 6857 C C . PHE B 1 323 ? -1.65 20.656 -7.918 1 97.94 323 PHE B C 1
ATOM 6859 O O . PHE B 1 323 ? -2.541 21.266 -7.32 1 97.94 323 PHE B O 1
ATOM 6866 N N . GLY B 1 324 ? -0.391 20.953 -7.809 1 98.38 324 GLY B N 1
ATOM 6867 C CA . GLY B 1 324 ? 0.004 22.109 -7.008 1 98.38 324 GLY B CA 1
ATOM 6868 C C . GLY B 1 324 ? 1.062 22.953 -7.676 1 98.38 324 GLY B C 1
ATOM 6869 O O . GLY B 1 324 ? 1.955 22.438 -8.352 1 98.38 324 GLY B O 1
ATOM 6870 N N . GLY B 1 325 ? 0.907 24.203 -7.531 1 98.5 325 GLY B N 1
ATOM 6871 C CA . GLY B 1 325 ? 1.898 25.203 -7.914 1 98.5 325 GLY B CA 1
ATOM 6872 C C . GLY B 1 325 ? 2.084 26.297 -6.875 1 98.5 325 GLY B C 1
ATOM 6873 O O . GLY B 1 325 ? 1.107 26.797 -6.309 1 98.5 325 GLY B O 1
ATOM 6874 N N . GLN B 1 326 ? 3.342 26.594 -6.598 1 98.62 326 GLN B N 1
ATOM 6875 C CA . GLN B 1 326 ? 3.639 27.609 -5.586 1 98.62 326 GLN B CA 1
ATOM 6876 C C . GLN B 1 326 ? 4.797 28.5 -6.027 1 98.62 326 GLN B C 1
ATOM 6878 O O . GLN B 1 326 ? 5.746 28.031 -6.652 1 98.62 326 GLN B O 1
ATOM 6883 N N . ILE B 1 327 ? 4.676 29.766 -5.727 1 98.25 327 ILE B N 1
ATOM 6884 C CA . ILE B 1 327 ? 5.758 30.734 -5.914 1 98.25 327 ILE B CA 1
ATOM 6885 C C . ILE B 1 327 ? 5.953 31.547 -4.633 1 98.25 327 ILE B C 1
ATOM 6887 O O . ILE B 1 327 ? 4.988 31.844 -3.934 1 98.25 327 ILE B O 1
ATOM 6891 N N . GLY B 1 328 ? 7.203 31.766 -4.332 1 97.75 328 GLY B N 1
ATOM 6892 C CA . GLY B 1 328 ? 7.48 32.531 -3.129 1 97.75 328 GLY B CA 1
ATOM 6893 C C . GLY B 1 328 ? 8.766 33.344 -3.211 1 97.75 328 GLY B C 1
ATOM 6894 O O . GLY B 1 328 ? 9.523 33.219 -4.18 1 97.75 328 GLY B O 1
ATOM 6895 N N . ALA B 1 329 ? 8.875 34.219 -2.227 1 96.69 329 ALA B N 1
ATOM 6896 C CA . ALA B 1 329 ? 10.055 35.062 -2.135 1 96.69 329 ALA B CA 1
ATOM 6897 C C . ALA B 1 329 ? 10.516 35.219 -0.688 1 96.69 329 ALA B C 1
ATOM 6899 O O . ALA B 1 329 ? 9.695 35.25 0.231 1 96.69 329 ALA B O 1
ATOM 6900 N N . ASP B 1 330 ? 11.828 35.219 -0.625 1 94.69 330 ASP B N 1
ATOM 6901 C CA . ASP B 1 330 ? 12.484 35.531 0.64 1 94.69 330 ASP B CA 1
ATOM 6902 C C . ASP B 1 330 ? 13.211 36.875 0.569 1 94.69 330 ASP B C 1
ATOM 6904 O O . ASP B 1 330 ? 14.172 37.031 -0.192 1 94.69 330 ASP B O 1
ATOM 6908 N N . TRP B 1 331 ? 12.742 37.844 1.447 1 94.44 331 TRP B N 1
ATOM 6909 C CA . TRP B 1 331 ? 13.273 39.188 1.39 1 94.44 331 TRP B CA 1
ATOM 6910 C C . TRP B 1 331 ? 13.938 39.562 2.709 1 94.44 331 TRP B C 1
ATOM 6912 O O . TRP B 1 331 ? 13.258 39.75 3.727 1 94.44 331 TRP B O 1
ATOM 6922 N N . LYS B 1 332 ? 15.242 39.719 2.607 1 93.38 332 LYS B N 1
ATOM 6923 C CA . LYS B 1 332 ? 15.961 40.281 3.748 1 93.38 332 LYS B CA 1
ATOM 6924 C C . LYS B 1 332 ? 15.914 41.812 3.744 1 93.38 332 LYS B C 1
ATOM 6926 O O . LYS B 1 332 ? 16.812 42.469 3.201 1 93.38 332 LYS B O 1
ATOM 6931 N N . ILE B 1 333 ? 15 42.344 4.418 1 90.56 333 ILE B N 1
ATOM 6932 C CA . ILE B 1 333 ? 14.773 43.781 4.398 1 90.56 333 ILE B CA 1
ATOM 6933 C C . ILE B 1 333 ? 15.984 44.5 4.992 1 90.56 333 ILE B C 1
ATOM 6935 O O . ILE B 1 333 ? 16.469 45.469 4.43 1 90.56 333 ILE B O 1
ATOM 6939 N N . ASN B 1 334 ? 16.453 44 6.109 1 90.12 334 ASN B N 1
ATOM 6940 C CA . ASN B 1 334 ? 17.672 44.438 6.789 1 90.12 334 ASN B CA 1
ATOM 6941 C C . ASN B 1 334 ? 18.234 43.344 7.699 1 90.12 334 ASN B C 1
ATOM 6943 O O . ASN B 1 334 ? 17.844 42.188 7.586 1 90.12 334 ASN B O 1
ATOM 6947 N N . ARG B 1 335 ? 19.188 43.688 8.414 1 85.94 335 ARG B N 1
ATOM 6948 C CA . ARG B 1 335 ? 19.875 42.688 9.234 1 85.94 335 ARG B CA 1
ATOM 6949 C C . ARG B 1 335 ? 18.938 42.125 10.297 1 85.94 335 ARG B C 1
ATOM 6951 O O . ARG B 1 335 ? 19.109 41 10.773 1 85.94 335 ARG B O 1
ATOM 6958 N N . SER B 1 336 ? 17.891 42.844 10.609 1 91.31 336 SER B N 1
ATOM 6959 C CA . SER B 1 336 ? 17.047 42.438 11.727 1 91.31 336 SER B CA 1
ATOM 6960 C C . SER B 1 336 ? 15.688 41.938 11.234 1 91.31 336 SER B C 1
ATOM 6962 O O . SER B 1 336 ? 14.922 41.375 12.008 1 91.31 336 SER B O 1
ATOM 6964 N N . ASN B 1 337 ? 15.398 42.188 10.016 1 93.69 337 ASN B N 1
ATOM 6965 C CA . ASN B 1 337 ? 14.062 41.875 9.531 1 93.69 337 ASN B CA 1
ATOM 6966 C C . ASN B 1 337 ? 14.125 41.031 8.258 1 93.69 337 ASN B C 1
ATOM 6968 O O . ASN B 1 337 ? 14.836 41.375 7.312 1 93.69 337 ASN B O 1
ATOM 6972 N N . ARG B 1 338 ? 13.43 39.938 8.289 1 95.25 338 ARG B N 1
ATOM 6973 C CA . ARG B 1 338 ? 13.297 39.062 7.133 1 95.25 338 ARG B CA 1
ATOM 6974 C C . ARG B 1 338 ? 11.836 38.75 6.84 1 95.25 338 ARG B C 1
ATOM 6976 O O . ARG B 1 338 ? 11.047 38.531 7.762 1 95.25 338 ARG B O 1
ATOM 6983 N N . LEU B 1 339 ? 11.414 38.875 5.594 1 96.56 339 LEU B N 1
ATOM 6984 C CA . LEU B 1 339 ? 10.039 38.656 5.168 1 96.56 339 LEU B CA 1
ATOM 6985 C C . LEU B 1 339 ? 9.969 37.5 4.152 1 96.56 339 LEU B C 1
ATOM 6987 O O . LEU B 1 339 ? 10.711 37.5 3.162 1 96.56 339 LEU B O 1
ATOM 6991 N N . LYS B 1 340 ? 9.156 36.531 4.422 1 96.94 340 LYS B N 1
ATOM 6992 C CA . LYS B 1 340 ? 8.922 35.406 3.488 1 96.94 340 LYS B CA 1
ATOM 6993 C C . LYS B 1 340 ? 7.461 35.375 3.045 1 96.94 340 LYS B C 1
ATOM 6995 O O . LYS B 1 340 ? 6.551 35.406 3.877 1 96.94 340 LYS B O 1
ATOM 7000 N N . LEU B 1 341 ? 7.301 35.375 1.765 1 97.44 341 LEU B N 1
ATOM 7001 C CA . LEU B 1 341 ? 5.969 35.344 1.168 1 97.44 341 LEU B CA 1
ATOM 7002 C C . LEU B 1 341 ? 5.832 34.188 0.205 1 97.44 341 LEU B C 1
ATOM 7004 O O . LEU B 1 341 ? 6.773 33.844 -0.521 1 97.44 341 LEU B O 1
ATOM 7008 N N . ALA B 1 342 ? 4.652 33.531 0.224 1 98.38 342 ALA B N 1
ATOM 7009 C CA . ALA B 1 342 ? 4.398 32.438 -0.708 1 98.38 342 ALA B CA 1
ATOM 7010 C C . ALA B 1 342 ? 2.932 32.406 -1.128 1 98.38 342 ALA B C 1
ATOM 7012 O O . ALA B 1 342 ? 2.039 32.625 -0.308 1 98.38 342 ALA B O 1
ATOM 7013 N N . ALA B 1 343 ? 2.701 32.219 -2.379 1 98.69 343 ALA B N 1
ATOM 7014 C CA . ALA B 1 343 ? 1.371 32 -2.945 1 98.69 343 ALA B CA 1
ATOM 7015 C C . ALA B 1 343 ? 1.289 30.656 -3.676 1 98.69 343 ALA B C 1
ATOM 7017 O O . ALA B 1 343 ? 2.139 30.344 -4.516 1 98.69 343 ALA B O 1
ATOM 7018 N N . ALA B 1 344 ? 0.297 29.891 -3.322 1 98.75 344 ALA B N 1
ATOM 7019 C CA . ALA B 1 344 ? 0.158 28.562 -3.93 1 98.75 344 ALA B CA 1
ATOM 7020 C C . ALA B 1 344 ? -1.26 28.344 -4.453 1 98.75 344 ALA B C 1
ATOM 7022 O O . ALA B 1 344 ? -2.211 28.953 -3.951 1 98.75 344 ALA B O 1
ATOM 7023 N N . TYR B 1 345 ? -1.365 27.578 -5.438 1 98.69 345 TYR B N 1
ATOM 7024 C CA . TYR B 1 345 ? -2.625 27.125 -6.012 1 98.69 345 TYR B CA 1
ATOM 7025 C C . TYR B 1 345 ? -2.674 25.594 -6.062 1 98.69 345 TYR B C 1
ATOM 7027 O O . TYR B 1 345 ? -1.812 24.969 -6.68 1 98.69 345 TYR B O 1
ATOM 7035 N N . TYR B 1 346 ? -3.604 25.047 -5.352 1 98.69 346 TYR B N 1
ATOM 7036 C CA . TYR B 1 346 ? -3.811 23.609 -5.328 1 98.69 346 TYR B CA 1
ATOM 7037 C C . TYR B 1 346 ? -5.129 23.234 -5.996 1 98.69 346 TYR B C 1
ATOM 7039 O O . TYR B 1 346 ? -6.191 23.719 -5.605 1 98.69 346 TYR B O 1
ATOM 7047 N N . GLN B 1 347 ? -5.09 22.344 -6.898 1 98.38 347 GLN B N 1
ATOM 7048 C CA . GLN B 1 347 ? -6.297 21.859 -7.562 1 98.38 347 GLN B CA 1
ATOM 7049 C C . GLN B 1 347 ? -6.535 20.375 -7.258 1 98.38 347 GLN B C 1
ATOM 7051 O O . GLN B 1 347 ? -5.727 19.531 -7.625 1 98.38 347 GLN B O 1
ATOM 7056 N N . PHE B 1 348 ? -7.629 20.188 -6.598 1 97.12 348 PHE B N 1
ATOM 7057 C CA . PHE B 1 348 ? -8.062 18.812 -6.352 1 97.12 348 PHE B CA 1
ATOM 7058 C C . PHE B 1 348 ? -9.086 18.375 -7.398 1 97.12 348 PHE B C 1
ATOM 7060 O O . PHE B 1 348 ? -10.195 18.906 -7.449 1 97.12 348 PHE B O 1
ATOM 7067 N N . GLN B 1 349 ? -8.688 17.328 -8.07 1 94.94 349 GLN B N 1
ATOM 7068 C CA . GLN B 1 349 ? -9.547 16.906 -9.172 1 94.94 349 GLN B CA 1
ATOM 7069 C C . GLN B 1 349 ? -10.328 15.648 -8.812 1 94.94 349 GLN B C 1
ATOM 7071 O O . GLN B 1 349 ? -9.742 14.648 -8.383 1 94.94 349 GLN B O 1
ATOM 7076 N N . ASP B 1 350 ? -11.633 15.766 -8.938 1 91.94 350 ASP B N 1
ATOM 7077 C CA . ASP B 1 350 ? -12.562 14.641 -8.914 1 91.94 350 ASP B CA 1
ATOM 7078 C C . ASP B 1 350 ? -12.641 14.023 -7.523 1 91.94 350 ASP B C 1
ATOM 7080 O O . ASP B 1 350 ? -12.781 12.805 -7.383 1 91.94 350 ASP B O 1
ATOM 7084 N N . ILE B 1 351 ? -12.5 14.867 -6.523 1 94.12 351 ILE B N 1
ATOM 7085 C CA . ILE B 1 351 ? -12.602 14.312 -5.18 1 94.12 351 ILE B CA 1
ATOM 7086 C C . ILE B 1 351 ? -14.016 14.508 -4.648 1 94.12 351 ILE B C 1
ATOM 7088 O O . ILE B 1 351 ? -14.391 13.914 -3.633 1 94.12 351 ILE B O 1
ATOM 7092 N N . GLU B 1 352 ? -14.805 15.336 -5.324 1 95.75 352 GLU B N 1
ATOM 7093 C CA . GLU B 1 352 ? -16.188 15.562 -4.914 1 95.75 352 GLU B CA 1
ATOM 7094 C C . GLU B 1 352 ? -17.047 14.344 -5.219 1 95.75 352 GLU B C 1
ATOM 7096 O O . GLU B 1 352 ? -16.781 13.602 -6.168 1 95.75 352 GLU B O 1
ATOM 7101 N N . GLY B 1 353 ? -18.062 14.211 -4.359 1 95.38 353 GLY B N 1
ATOM 7102 C CA . GLY B 1 353 ? -19.016 13.133 -4.578 1 95.38 353 GLY B CA 1
ATOM 7103 C C . GLY B 1 353 ? -20 13.43 -5.699 1 95.38 353 GLY B C 1
ATOM 7104 O O . GLY B 1 353 ? -20.109 14.57 -6.152 1 95.38 353 GLY B O 1
ATOM 7105 N N . GLU B 1 354 ? -20.641 12.336 -6.109 1 94.19 354 GLU B N 1
ATOM 7106 C CA . GLU B 1 354 ? -21.703 12.43 -7.113 1 94.19 354 GLU B CA 1
ATOM 7107 C C . GLU B 1 354 ? -22.875 11.508 -6.773 1 94.19 354 GLU B C 1
ATOM 7109 O O . GLU B 1 354 ? -22.672 10.383 -6.312 1 94.19 354 GLU B O 1
ATOM 7114 N N . ARG B 1 355 ? -24.047 12.086 -7.016 1 95.88 355 ARG B N 1
ATOM 7115 C CA . ARG B 1 355 ? -25.234 11.258 -6.793 1 95.88 355 ARG B CA 1
ATOM 7116 C C . ARG B 1 355 ? -25.281 10.109 -7.789 1 95.88 355 ARG B C 1
ATOM 7118 O O . ARG B 1 355 ? -24.969 10.289 -8.969 1 95.88 355 ARG B O 1
ATOM 7125 N N . SER B 1 356 ? -25.703 9 -7.297 1 93.88 356 SER B N 1
ATOM 7126 C CA . SER B 1 356 ? -25.766 7.848 -8.188 1 93.88 356 SER B CA 1
ATOM 7127 C C . SER B 1 356 ? -27.031 7.887 -9.047 1 93.88 356 SER B C 1
ATOM 7129 O O . SER B 1 356 ? -27.984 8.609 -8.742 1 93.88 356 SER B O 1
ATOM 7131 N N . SER B 1 357 ? -26.938 7.172 -10.211 1 92.31 357 SER B N 1
ATOM 7132 C CA . SER B 1 357 ? -28.188 6.82 -10.891 1 92.31 357 SER B CA 1
ATOM 7133 C C . SER B 1 357 ? -29.078 5.973 -9.992 1 92.31 357 SER B C 1
ATOM 7135 O O . SER B 1 357 ? -28.625 5.441 -8.977 1 92.31 357 SER B O 1
ATOM 7137 N N . PRO B 1 358 ? -30.375 5.988 -10.312 1 93.81 358 PRO B N 1
ATOM 7138 C CA . PRO B 1 358 ? -31.234 5.152 -9.477 1 93.81 358 PRO B CA 1
ATOM 7139 C C . PRO B 1 358 ? -30.688 3.738 -9.289 1 93.81 358 PRO B C 1
ATOM 7141 O O . PRO B 1 358 ? -30.281 3.102 -10.258 1 93.81 358 PRO B O 1
ATOM 7144 N N . CYS B 1 359 ? -30.609 3.369 -8.039 1 90.44 359 CYS B N 1
ATOM 7145 C CA . CYS B 1 359 ? -30.031 2.094 -7.629 1 90.44 359 CYS B CA 1
ATOM 7146 C C . CYS B 1 359 ? -31.016 1.286 -6.797 1 90.44 359 CYS B C 1
ATOM 7148 O O . CYS B 1 359 ? -31.797 1.854 -6.039 1 90.44 359 CYS B O 1
ATOM 7150 N N . ALA B 1 360 ? -30.953 -0.083 -6.957 1 89.69 360 ALA B N 1
ATOM 7151 C CA . ALA B 1 360 ? -31.891 -0.939 -6.23 1 89.69 360 ALA B CA 1
ATOM 7152 C C . ALA B 1 360 ? -31.141 -2.014 -5.438 1 89.69 360 ALA B C 1
ATOM 7154 O O . ALA B 1 360 ? -31.219 -3.197 -5.773 1 89.69 360 ALA B O 1
ATOM 7155 N N . PRO B 1 361 ? -30.609 -1.602 -4.371 1 85.38 361 PRO B N 1
ATOM 7156 C CA . PRO B 1 361 ? -29.938 -2.609 -3.557 1 85.38 361 PRO B CA 1
ATOM 7157 C C . PRO B 1 361 ? -30.875 -3.721 -3.09 1 85.38 361 PRO B C 1
ATOM 7159 O O . PRO B 1 361 ? -30.438 -4.867 -2.934 1 85.38 361 PRO B O 1
ATOM 7162 N N . TRP B 1 362 ? -32.188 -3.461 -2.885 1 85.5 362 TRP B N 1
ATOM 7163 C CA . TRP B 1 362 ? -33.156 -4.445 -2.42 1 85.5 362 TRP B CA 1
ATOM 7164 C C . TRP B 1 362 ? -33.375 -5.516 -3.479 1 85.5 362 TRP B C 1
ATOM 7166 O O . TRP B 1 362 ? -33.844 -6.617 -3.164 1 85.5 362 TRP B O 1
ATOM 7176 N N . ALA B 1 363 ? -33.031 -5.195 -4.66 1 83.44 363 ALA B N 1
ATOM 7177 C CA . ALA B 1 363 ? -33.219 -6.141 -5.754 1 83.44 363 ALA B CA 1
ATOM 7178 C C . ALA B 1 363 ? -31.922 -6.871 -6.094 1 83.44 363 ALA B C 1
ATOM 7180 O O . ALA B 1 363 ? -31.828 -7.523 -7.137 1 83.44 363 ALA B O 1
ATOM 7181 N N . GLY B 1 364 ? -30.859 -6.715 -5.309 1 77.25 364 GLY B N 1
ATOM 7182 C CA . GLY B 1 364 ? -29.656 -7.512 -5.461 1 77.25 364 GLY B CA 1
ATOM 7183 C C . GLY B 1 364 ? -28.5 -6.734 -6.059 1 77.25 364 GLY B C 1
ATOM 7184 O O . GLY B 1 364 ? -27.438 -7.293 -6.301 1 77.25 364 GLY B O 1
ATOM 7185 N N . ALA B 1 365 ? -28.672 -5.5 -6.309 1 75.38 365 ALA B N 1
ATOM 7186 C CA . ALA B 1 365 ? -27.578 -4.699 -6.836 1 75.38 365 ALA B CA 1
ATOM 7187 C C . ALA B 1 365 ? -26.391 -4.691 -5.867 1 75.38 365 ALA B C 1
ATOM 7189 O O . ALA B 1 365 ? -26.562 -4.434 -4.672 1 75.38 365 ALA B O 1
ATOM 7190 N N . ALA B 1 366 ? -25.188 -5.004 -6.34 1 72.5 366 ALA B N 1
ATOM 7191 C CA . ALA B 1 366 ? -24 -5.098 -5.504 1 72.5 366 ALA B CA 1
ATOM 7192 C C . ALA B 1 366 ? -23.516 -3.717 -5.082 1 72.5 366 ALA B C 1
ATOM 7194 O O . ALA B 1 366 ? -22.953 -3.555 -3.998 1 72.5 366 ALA B O 1
ATOM 7195 N N . GLY B 1 367 ? -23.75 -2.699 -5.906 1 80.12 367 GLY B N 1
ATOM 7196 C CA . GLY B 1 367 ? -23.297 -1.336 -5.668 1 80.12 367 GLY B CA 1
ATOM 7197 C C . GLY B 1 367 ? -23.891 -0.335 -6.641 1 80.12 367 GLY B C 1
ATOM 7198 O O . GLY B 1 367 ? -24.578 -0.717 -7.59 1 80.12 367 GLY B O 1
ATOM 7199 N N . CYS B 1 368 ? -23.719 0.913 -6.152 1 87.25 368 CYS B N 1
ATOM 7200 C CA . CYS B 1 368 ? -24.172 1.993 -7.023 1 87.25 368 CYS B CA 1
ATOM 7201 C C . CYS B 1 368 ? -22.984 2.627 -7.758 1 87.25 368 CYS B C 1
ATOM 7203 O O . CYS B 1 368 ? -21.859 2.582 -7.273 1 87.25 368 CYS B O 1
ATOM 7205 N N . ASP B 1 369 ? -23.188 3.176 -8.898 1 83.19 369 ASP B N 1
ATOM 7206 C CA . ASP B 1 369 ? -22.156 3.574 -9.844 1 83.19 369 ASP B CA 1
ATOM 7207 C C . ASP B 1 369 ? -21.25 4.656 -9.25 1 83.19 369 ASP B C 1
ATOM 7209 O O . ASP B 1 369 ? -20.109 4.816 -9.672 1 83.19 369 ASP B O 1
ATOM 7213 N N . THR B 1 370 ? -21.734 5.426 -8.234 1 88.81 370 THR B N 1
ATOM 7214 C CA . THR B 1 370 ? -20.938 6.543 -7.746 1 88.81 370 THR B CA 1
ATOM 7215 C C . THR B 1 370 ? -20.406 6.25 -6.348 1 88.81 370 THR B C 1
ATOM 7217 O O . THR B 1 370 ? -19.922 7.148 -5.664 1 88.81 370 THR B O 1
ATOM 7220 N N . ASP B 1 371 ? -20.484 4.98 -5.965 1 88.94 371 ASP B N 1
ATOM 7221 C CA . ASP B 1 371 ? -19.953 4.621 -4.652 1 88.94 371 ASP B CA 1
ATOM 7222 C C . ASP B 1 371 ? -18.469 4.945 -4.551 1 88.94 371 ASP B C 1
ATOM 7224 O O . ASP B 1 371 ? -17.969 5.293 -3.477 1 88.94 371 ASP B O 1
ATOM 7228 N N . GLY B 1 372 ? -17.781 4.926 -5.652 1 85.44 372 GLY B N 1
ATOM 7229 C CA . GLY B 1 372 ? -16.344 5.133 -5.688 1 85.44 372 GLY B CA 1
ATOM 7230 C C . GLY B 1 372 ? -15.945 6.594 -5.609 1 85.44 372 GLY B C 1
ATOM 7231 O O . GLY B 1 372 ? -14.758 6.918 -5.465 1 85.44 372 GLY B O 1
ATOM 7232 N N . THR B 1 373 ? -16.953 7.48 -5.625 1 90.62 373 THR B N 1
ATOM 7233 C CA . THR B 1 373 ? -16.641 8.906 -5.539 1 90.62 373 THR B CA 1
ATOM 7234 C C . THR B 1 373 ? -16.406 9.32 -4.09 1 90.62 373 THR B C 1
ATOM 7236 O O . THR B 1 373 ? -16.016 10.461 -3.822 1 90.62 373 THR B O 1
ATOM 7239 N N . ARG B 1 374 ? -16.547 8.344 -3.217 1 91.38 374 ARG B N 1
ATOM 7240 C CA . ARG B 1 374 ? -16.188 8.617 -1.832 1 91.38 374 ARG B CA 1
ATOM 7241 C C . ARG B 1 374 ? -14.68 8.812 -1.691 1 91.38 374 ARG B C 1
ATOM 7243 O O . ARG B 1 374 ? -13.898 8.211 -2.43 1 91.38 374 ARG B O 1
ATOM 7250 N N . VAL B 1 375 ? -14.289 9.617 -0.745 1 88.56 375 VAL B N 1
ATOM 7251 C CA . VAL B 1 375 ? -12.867 9.859 -0.563 1 88.56 375 VAL B CA 1
ATOM 7252 C C . VAL B 1 375 ? -12.234 8.711 0.219 1 88.56 375 VAL B C 1
ATOM 7254 O O . VAL B 1 375 ? -12.906 8.07 1.032 1 88.56 375 VAL B O 1
ATOM 7257 N N . ALA B 1 376 ? -10.984 8.531 -0.019 1 85.94 376 ALA B N 1
ATOM 7258 C CA . ALA B 1 376 ? -10.258 7.449 0.645 1 85.94 376 ALA B CA 1
ATOM 7259 C C . ALA B 1 376 ? -10.078 7.742 2.131 1 85.94 376 ALA B C 1
ATOM 7261 O O . ALA B 1 376 ? -10.016 6.824 2.949 1 85.94 376 ALA B O 1
ATOM 7262 N N . PHE B 1 377 ? -9.867 8.977 2.428 1 91.06 377 PHE B N 1
ATOM 7263 C CA . PHE B 1 377 ? -9.695 9.375 3.82 1 91.06 377 PHE B CA 1
ATOM 7264 C C . PHE B 1 377 ? -10.328 10.734 4.078 1 91.06 377 PHE B C 1
ATOM 7266 O O . PHE B 1 377 ? -10.234 11.641 3.248 1 91.06 377 PHE B O 1
ATOM 7273 N N . MET B 1 378 ? -10.961 10.797 5.195 1 94 378 MET B N 1
ATOM 7274 C CA . MET B 1 378 ? -11.523 12.062 5.66 1 94 378 MET B CA 1
ATOM 7275 C C . MET B 1 378 ? -11.477 12.156 7.18 1 94 378 MET B C 1
ATOM 7277 O O . MET B 1 378 ? -11.445 11.133 7.867 1 94 378 MET B O 1
ATOM 7281 N N . GLN B 1 379 ? -11.344 13.281 7.715 1 95.19 379 GLN B N 1
ATOM 7282 C CA . GLN B 1 379 ? -11.445 13.531 9.148 1 95.19 379 GLN B CA 1
ATOM 7283 C C . GLN B 1 379 ? -12.844 14.031 9.516 1 95.19 379 GLN B C 1
ATOM 7285 O O . GLN B 1 379 ? -13.797 13.258 9.539 1 95.19 379 GLN B O 1
ATOM 7290 N N . LYS B 1 380 ? -13.102 15.336 9.586 1 96.19 380 LYS B N 1
ATOM 7291 C CA . LYS B 1 380 ? -14.422 15.922 9.797 1 96.19 380 LYS B CA 1
ATOM 7292 C C . LYS B 1 380 ? -14.438 17.391 9.414 1 96.19 380 LYS B C 1
ATOM 7294 O O . LYS B 1 380 ? -13.383 18.047 9.359 1 96.19 380 LYS B O 1
ATOM 7299 N N . GLY B 1 381 ? -15.656 17.875 9.148 1 97.31 381 GLY B N 1
ATOM 7300 C CA . GLY B 1 381 ? -15.844 19.297 8.953 1 97.31 381 GLY B CA 1
ATOM 7301 C C . GLY B 1 381 ? -16.359 19.641 7.57 1 97.31 381 GLY B C 1
ATOM 7302 O O . GLY B 1 381 ? -17.188 20.547 7.422 1 97.31 381 GLY B O 1
ATOM 7303 N N . ASN B 1 382 ? -15.875 19.016 6.484 1 98.38 382 ASN B N 1
ATOM 7304 C CA . ASN B 1 382 ? -16.359 19.281 5.137 1 98.38 382 ASN B CA 1
ATOM 7305 C C . ASN B 1 382 ? -17.828 18.922 4.98 1 98.38 382 ASN B C 1
ATOM 7307 O O . ASN B 1 382 ? -18.328 18.016 5.664 1 98.38 382 ASN B O 1
ATOM 7311 N N . THR B 1 383 ? -18.469 19.625 4.105 1 98.44 383 THR B N 1
ATOM 7312 C CA . THR B 1 383 ? -19.859 19.312 3.816 1 98.44 383 THR B CA 1
ATOM 7313 C C . THR B 1 383 ? -19.969 18.016 3.021 1 98.44 383 THR B C 1
ATOM 7315 O O . THR B 1 383 ? -19.312 17.859 1.996 1 98.44 383 THR B O 1
ATOM 7318 N N . VAL B 1 384 ? -20.844 17.141 3.586 1 98.31 384 VAL B N 1
ATOM 7319 C CA . VAL B 1 384 ? -21 15.852 2.918 1 98.31 384 VAL B CA 1
ATOM 7320 C C . VAL B 1 384 ? -22.484 15.602 2.617 1 98.31 384 VAL B C 1
ATOM 7322 O O . VAL B 1 384 ? -23.359 16.25 3.195 1 98.31 384 VAL B O 1
ATOM 7325 N N . PHE B 1 385 ? -22.781 14.703 1.674 1 98.44 385 PHE B N 1
ATOM 7326 C CA . PHE B 1 385 ? -24.141 14.328 1.296 1 98.44 385 PHE B CA 1
ATOM 7327 C C . PHE B 1 385 ? -24.234 12.844 0.99 1 98.44 385 PHE B C 1
ATOM 7329 O O . PHE B 1 385 ? -23.203 12.188 0.761 1 98.44 385 PHE B O 1
ATOM 7336 N N . ASN B 1 386 ? -25.422 12.305 1.062 1 97.94 386 ASN B N 1
ATOM 7337 C CA . ASN B 1 386 ? -25.672 10.914 0.707 1 97.94 386 ASN B CA 1
ATOM 7338 C C . ASN B 1 386 ? -25.422 10.664 -0.78 1 97.94 386 ASN B C 1
ATOM 7340 O O . ASN B 1 386 ? -25.953 11.383 -1.626 1 97.94 386 ASN B O 1
ATOM 7344 N N . LEU B 1 387 ? -24.734 9.633 -1.112 1 96.69 387 LEU B N 1
ATOM 7345 C CA . LEU B 1 387 ? -24.297 9.391 -2.484 1 96.69 387 LEU B CA 1
ATOM 7346 C C . LEU B 1 387 ? -25.375 8.633 -3.266 1 96.69 387 LEU B C 1
ATOM 7348 O O . LEU B 1 387 ? -25.609 8.938 -4.438 1 96.69 387 LEU B O 1
ATOM 7352 N N . ARG B 1 388 ? -26.047 7.711 -2.617 1 95.75 388 ARG B N 1
ATOM 7353 C CA . ARG B 1 388 ? -26.844 6.734 -3.354 1 95.75 388 ARG B CA 1
ATOM 7354 C C . ARG B 1 388 ? -28.266 7.23 -3.549 1 95.75 388 ARG B C 1
ATOM 7356 O O . ARG B 1 388 ? -28.891 7.73 -2.611 1 95.75 388 ARG B O 1
ATOM 7363 N N . ASN B 1 389 ? -28.688 7.148 -4.773 1 96.12 389 ASN B N 1
ATOM 7364 C CA . ASN B 1 389 ? -30.094 7.332 -5.105 1 96.12 389 ASN B CA 1
ATOM 7365 C C . ASN B 1 389 ? -30.844 6.008 -5.113 1 96.12 389 ASN B C 1
ATOM 7367 O O . ASN B 1 389 ? -31.219 5.508 -6.176 1 96.12 389 ASN B O 1
ATOM 7371 N N . ASN B 1 390 ? -31.156 5.559 -3.939 1 95.19 390 ASN B N 1
ATOM 7372 C CA . ASN B 1 390 ? -31.766 4.242 -3.768 1 95.19 390 ASN B CA 1
ATOM 7373 C C . ASN B 1 390 ? -33.281 4.277 -4.023 1 95.19 390 ASN B C 1
ATOM 7375 O O . ASN B 1 390 ? -33.969 5.188 -3.561 1 95.19 390 ASN B O 1
ATOM 7379 N N . THR B 1 391 ? -33.688 3.318 -4.797 1 95.19 391 THR B N 1
ATOM 7380 C CA . THR B 1 391 ? -35.125 3.16 -4.996 1 95.19 391 THR B CA 1
ATOM 7381 C C . THR B 1 391 ? -35.75 2.324 -3.877 1 95.19 391 THR B C 1
ATOM 7383 O O . THR B 1 391 ? -35.031 1.602 -3.174 1 95.19 391 THR B O 1
ATOM 7386 N N . THR B 1 392 ? -37 2.484 -3.756 1 94.25 392 THR B N 1
ATOM 7387 C CA . THR B 1 392 ? -37.719 1.736 -2.719 1 94.25 392 THR B CA 1
ATOM 7388 C C . THR B 1 392 ? -38.375 0.489 -3.303 1 94.25 392 THR B C 1
ATOM 7390 O O . THR B 1 392 ? -38.812 0.492 -4.457 1 94.25 392 THR B O 1
ATOM 7393 N N . ASN B 1 393 ? -38.344 -0.511 -2.473 1 92.88 393 ASN B N 1
ATOM 7394 C CA . ASN B 1 393 ? -39.125 -1.698 -2.82 1 92.88 393 ASN B CA 1
ATOM 7395 C C . ASN B 1 393 ? -40.625 -1.396 -2.881 1 92.88 393 ASN B C 1
ATOM 7397 O O . ASN B 1 393 ? -41.219 -1.001 -1.879 1 92.88 393 ASN B O 1
ATOM 7401 N N . PRO B 1 394 ? -41.344 -1.69 -4.023 1 93.06 394 PRO B N 1
ATOM 7402 C CA . PRO B 1 394 ? -42.781 -1.38 -4.137 1 93.06 394 PRO B CA 1
ATOM 7403 C C . PRO B 1 394 ? -43.625 -2.201 -3.18 1 93.06 394 PRO B C 1
ATOM 7405 O O . PRO B 1 394 ? -44.719 -1.756 -2.779 1 93.06 394 PRO B O 1
ATOM 7408 N N . ALA B 1 395 ? -43.125 -3.318 -2.842 1 92.25 395 ALA B N 1
ATOM 7409 C CA . ALA B 1 395 ? -43.906 -4.195 -1.959 1 92.25 395 ALA B CA 1
ATOM 7410 C C . ALA B 1 395 ? -43.906 -3.664 -0.528 1 92.25 395 ALA B C 1
ATOM 7412 O O . ALA B 1 395 ? -44.844 -3.928 0.236 1 92.25 395 ALA B O 1
ATOM 7413 N N . ASP B 1 396 ? -42.875 -2.967 -0.078 1 92.94 396 ASP B N 1
ATOM 7414 C CA . ASP B 1 396 ? -42.781 -2.41 1.269 1 92.94 396 ASP B CA 1
ATOM 7415 C C . ASP B 1 396 ? -41.906 -1.158 1.286 1 92.94 396 ASP B C 1
ATOM 7417 O O . ASP B 1 396 ? -40.844 -1.158 1.875 1 92.94 396 ASP B O 1
ATOM 7421 N N . PRO B 1 397 ? -42.438 -0.106 0.801 1 92.44 397 PRO B N 1
ATOM 7422 C CA . PRO B 1 397 ? -41.656 1.109 0.645 1 92.44 397 PRO B CA 1
ATOM 7423 C C . PRO B 1 397 ? -41.188 1.696 1.98 1 92.44 397 PRO B C 1
ATOM 7425 O O . PRO B 1 397 ? -40.094 2.225 2.084 1 92.44 397 PRO B O 1
ATOM 7428 N N . ALA B 1 398 ? -41.906 1.536 3.014 1 92.44 398 ALA B N 1
ATOM 7429 C CA . ALA B 1 398 ? -41.625 2.17 4.297 1 92.44 398 ALA B CA 1
ATOM 7430 C C . ALA B 1 398 ? -40.438 1.489 4.984 1 92.44 398 ALA B C 1
ATOM 7432 O O . ALA B 1 398 ? -39.688 2.135 5.711 1 92.44 398 ALA B O 1
ATOM 7433 N N . ARG B 1 399 ? -40.281 0.151 4.73 1 93.06 399 ARG B N 1
ATOM 7434 C CA . ARG B 1 399 ? -39.25 -0.582 5.461 1 93.06 399 ARG B CA 1
ATOM 7435 C C . ARG B 1 399 ? -38.125 -1.033 4.531 1 93.06 399 ARG B C 1
ATOM 7437 O O . ARG B 1 399 ? -37.375 -1.934 4.871 1 93.06 399 ARG B O 1
ATOM 7444 N N . THR B 1 400 ? -38.062 -0.309 3.412 1 95.38 400 THR B N 1
ATOM 7445 C CA . THR B 1 400 ? -36.969 -0.647 2.516 1 95.38 400 THR B CA 1
ATOM 7446 C C . THR B 1 400 ? -35.656 -0.049 3.02 1 95.38 400 THR B C 1
ATOM 7448 O O . THR B 1 400 ? -35.562 1.159 3.244 1 95.38 400 THR B O 1
ATOM 7451 N N . PRO B 1 401 ? -34.688 -0.866 3.223 1 94 401 PRO B N 1
ATOM 7452 C CA . PRO B 1 401 ? -33.375 -0.313 3.641 1 94 401 PRO B CA 1
ATOM 7453 C C . PRO B 1 401 ? -32.844 0.728 2.662 1 94 401 PRO B C 1
ATOM 7455 O O . PRO B 1 401 ? -33 0.586 1.449 1 94 401 PRO B O 1
ATOM 7458 N N . ASP B 1 402 ? -32.219 1.781 3.248 1 95.31 402 ASP B N 1
ATOM 7459 C CA . ASP B 1 402 ? -31.594 2.842 2.465 1 95.31 402 ASP B CA 1
ATOM 7460 C C . ASP B 1 402 ? -30.109 2.955 2.787 1 95.31 402 ASP B C 1
ATOM 7462 O O . ASP B 1 402 ? -29.672 3.939 3.389 1 95.31 402 ASP B O 1
ATOM 7466 N N . PRO B 1 403 ? -29.312 1.93 2.355 1 95.31 403 PRO B N 1
ATOM 7467 C CA . PRO B 1 403 ? -27.875 1.979 2.631 1 95.31 403 PRO B CA 1
ATOM 7468 C C . PRO B 1 403 ? -27.188 3.129 1.909 1 95.31 403 PRO B C 1
ATOM 7470 O O . PRO B 1 403 ? -27.312 3.273 0.691 1 95.31 403 PRO B O 1
ATOM 7473 N N . GLN B 1 404 ? -26.422 3.924 2.656 1 95.94 404 GLN B N 1
ATOM 7474 C CA . GLN B 1 404 ? -25.828 5.129 2.09 1 95.94 404 GLN B CA 1
ATOM 7475 C C . GLN B 1 404 ? -24.344 5.207 2.408 1 95.94 404 GLN B C 1
ATOM 7477 O O . GLN B 1 404 ? -23.891 4.695 3.436 1 95.94 404 GLN B O 1
ATOM 7482 N N . PHE B 1 405 ? -23.641 5.801 1.465 1 96.31 405 PHE B N 1
ATOM 7483 C CA . PHE B 1 405 ? -22.312 6.383 1.66 1 96.31 405 PHE B CA 1
ATOM 7484 C C . PHE B 1 405 ? -22.375 7.902 1.559 1 96.31 405 PHE B C 1
ATOM 7486 O O . PHE B 1 405 ? -23.391 8.469 1.144 1 96.31 405 PHE B O 1
ATOM 7493 N N . VAL B 1 406 ? -21.281 8.523 2.002 1 97.88 406 VAL B N 1
ATOM 7494 C CA . VAL B 1 406 ? -21.281 9.977 1.854 1 97.88 406 VAL B CA 1
ATOM 7495 C C . VAL B 1 406 ? -20.078 10.414 1.014 1 97.88 406 VAL B C 1
ATOM 7497 O O . VAL B 1 406 ? -19.062 9.719 0.967 1 97.88 406 VAL B O 1
ATOM 7500 N N . GLY B 1 407 ? -20.266 11.492 0.328 1 97.56 407 GLY B N 1
ATOM 7501 C CA . GLY B 1 407 ? -19.219 12.125 -0.455 1 97.56 407 GLY B CA 1
ATOM 7502 C C . GLY B 1 407 ? -19.094 13.617 -0.197 1 97.56 407 GLY B C 1
ATOM 7503 O O . GLY B 1 407 ? -19.984 14.219 0.408 1 97.56 407 GLY B O 1
ATOM 7504 N N . LEU B 1 408 ? -18.078 14.242 -0.604 1 98 408 LEU B N 1
ATOM 7505 C CA . LEU B 1 408 ? -17.875 15.68 -0.435 1 98 408 LEU B CA 1
ATOM 7506 C C . LEU B 1 408 ? -18.797 16.469 -1.359 1 98 408 LEU B C 1
ATOM 7508 O O . LEU B 1 408 ? -18.938 16.125 -2.535 1 98 408 LEU B O 1
ATOM 7512 N N . ALA B 1 409 ? -19.297 17.484 -0.841 1 98.25 409 ALA B N 1
ATOM 7513 C CA . ALA B 1 409 ? -20.234 18.281 -1.626 1 98.25 409 ALA B CA 1
ATOM 7514 C C . ALA B 1 409 ? -19.5 19.359 -2.43 1 98.25 409 ALA B C 1
ATOM 7516 O O . ALA B 1 409 ? -19.953 19.75 -3.51 1 98.25 409 ALA B O 1
ATOM 7517 N N . SER B 1 410 ? -18.422 19.797 -1.935 1 98.06 410 SER B N 1
ATOM 7518 C CA . SER B 1 410 ? -17.734 20.922 -2.553 1 98.06 410 SER B CA 1
ATOM 7519 C C . SER B 1 410 ? -16.578 20.438 -3.426 1 98.06 410 SER B C 1
ATOM 7521 O O . SER B 1 410 ? -15.984 19.391 -3.158 1 98.06 410 SER B O 1
ATOM 7523 N N . LYS B 1 411 ? -16.328 21.25 -4.512 1 97.69 411 LYS B N 1
ATOM 7524 C CA . LYS B 1 411 ? -15.055 21.156 -5.23 1 97.69 411 LYS B CA 1
ATOM 7525 C C . LYS B 1 411 ? -13.977 21.984 -4.539 1 97.69 411 LYS B C 1
ATOM 7527 O O . LYS B 1 411 ? -14.281 22.906 -3.783 1 97.69 411 LYS B O 1
ATOM 7532 N N . PHE B 1 412 ? -12.734 21.672 -4.859 1 98.19 412 PHE B N 1
ATOM 7533 C CA . PHE B 1 412 ? -11.664 22.359 -4.141 1 98.19 412 PHE B CA 1
ATOM 7534 C C . PHE B 1 412 ? -10.586 22.844 -5.102 1 98.19 412 PHE B C 1
ATOM 7536 O O . PHE B 1 412 ? -9.82 22.031 -5.637 1 98.19 412 PHE B O 1
ATOM 7543 N N . ASP B 1 413 ? -10.555 24.047 -5.398 1 98.5 413 ASP B N 1
ATOM 7544 C CA . ASP B 1 413 ? -9.461 24.828 -5.965 1 98.5 413 ASP B CA 1
ATOM 7545 C C . ASP B 1 413 ? -8.945 25.859 -4.961 1 98.5 413 ASP B C 1
ATOM 7547 O O . ASP B 1 413 ? -9.484 26.969 -4.867 1 98.5 413 ASP B O 1
ATOM 7551 N N . VAL B 1 414 ? -7.844 25.578 -4.414 1 98.69 414 VAL B N 1
ATOM 7552 C CA . VAL B 1 414 ? -7.488 26.281 -3.188 1 98.69 414 VAL B CA 1
ATOM 7553 C C . VAL B 1 414 ? -6.352 27.266 -3.463 1 98.69 414 VAL B C 1
ATOM 7555 O O . VAL B 1 414 ? -5.309 26.891 -3.998 1 98.69 414 VAL B O 1
ATOM 7558 N N . LEU B 1 415 ? -6.594 28.484 -3.129 1 98.75 415 LEU B N 1
ATOM 7559 C CA . LEU B 1 415 ? -5.547 29.5 -3.066 1 98.75 415 LEU B CA 1
ATOM 7560 C C . LEU B 1 415 ? -4.973 29.609 -1.657 1 98.75 415 LEU B C 1
ATOM 7562 O O . LEU B 1 415 ? -5.715 29.797 -0.692 1 98.75 415 LEU B O 1
ATOM 7566 N N . ASP B 1 416 ? -3.715 29.422 -1.534 1 98.75 416 ASP B N 1
ATOM 7567 C CA . ASP B 1 416 ? -3.039 29.438 -0.24 1 98.75 416 ASP B CA 1
ATOM 7568 C C . ASP B 1 416 ? -1.982 30.531 -0.182 1 98.75 416 ASP B C 1
ATOM 7570 O O . ASP B 1 416 ? -0.965 30.469 -0.874 1 98.75 416 ASP B O 1
ATOM 7574 N N . LEU B 1 417 ? -2.23 31.531 0.705 1 98.75 417 LEU B N 1
ATOM 7575 C CA . LEU B 1 417 ? -1.308 32.656 0.877 1 98.75 417 LEU B CA 1
ATOM 7576 C C . LEU B 1 417 ? -0.632 32.594 2.242 1 98.75 417 LEU B C 1
ATOM 7578 O O . LEU B 1 417 ? -1.309 32.562 3.273 1 98.75 417 LEU B O 1
ATOM 7582 N N . ASN B 1 418 ? 0.707 32.594 2.182 1 98.56 418 ASN B N 1
ATOM 7583 C CA . ASN B 1 418 ? 1.484 32.531 3.414 1 98.56 418 ASN B CA 1
ATOM 7584 C C . ASN B 1 418 ? 2.404 33.719 3.562 1 98.56 418 ASN B C 1
ATOM 7586 O O . ASN B 1 418 ? 3.047 34.156 2.598 1 98.56 418 ASN B O 1
ATOM 7590 N N . LEU B 1 419 ? 2.377 34.281 4.797 1 98.25 419 LEU B N 1
ATOM 7591 C CA . LEU B 1 419 ? 3.24 35.406 5.148 1 98.25 419 LEU B CA 1
ATOM 7592 C C . LEU B 1 419 ? 3.938 35.156 6.484 1 98.25 419 LEU B C 1
ATOM 7594 O O . LEU B 1 419 ? 3.287 34.812 7.473 1 98.25 419 LEU B O 1
ATOM 7598 N N . VAL B 1 420 ? 5.297 35.312 6.473 1 97.75 420 VAL B N 1
ATOM 7599 C CA . VAL B 1 420 ? 6.066 35.188 7.707 1 97.75 420 VAL B CA 1
ATOM 7600 C C . VAL B 1 420 ? 7.027 36.375 7.832 1 97.75 420 VAL B C 1
ATOM 7602 O O . VAL B 1 420 ? 7.793 36.656 6.91 1 97.75 420 VAL B O 1
ATOM 7605 N N . TRP B 1 421 ? 6.941 37.031 8.969 1 97.56 421 TRP B N 1
ATOM 7606 C CA . TRP B 1 421 ? 7.816 38.156 9.273 1 97.56 421 TRP B CA 1
ATOM 7607 C C . TRP B 1 421 ? 8.656 37.875 10.516 1 97.56 421 TRP B C 1
ATOM 7609 O O . TRP B 1 421 ? 8.133 37.844 11.633 1 97.56 421 TRP B O 1
ATOM 7619 N N . ASP B 1 422 ? 9.984 37.719 10.305 1 96.12 422 ASP B N 1
ATOM 7620 C CA . ASP B 1 422 ? 10.922 37.531 11.406 1 96.12 422 ASP B CA 1
ATOM 7621 C C . ASP B 1 422 ? 11.617 38.844 11.781 1 96.12 422 ASP B C 1
ATOM 7623 O O . ASP B 1 422 ? 12.164 39.531 10.914 1 96.12 422 ASP B O 1
ATOM 7627 N N . SER B 1 423 ? 11.609 39.094 13.047 1 95.75 423 SER B N 1
ATOM 7628 C CA . SER B 1 423 ? 12.234 40.312 13.539 1 95.75 423 SER B CA 1
ATOM 7629 C C . SER B 1 423 ? 13.141 40.031 14.734 1 95.75 423 SER B C 1
ATOM 7631 O O . SER B 1 423 ? 12.773 39.281 15.633 1 95.75 423 SER B O 1
ATOM 7633 N N . GLU B 1 424 ? 14.289 40.656 14.648 1 93.62 424 GLU B N 1
ATOM 7634 C CA . GLU B 1 424 ? 15.148 40.656 15.82 1 93.62 424 GLU B CA 1
ATOM 7635 C C . GLU B 1 424 ? 14.867 41.844 16.703 1 93.62 424 GLU B C 1
ATOM 7637 O O . GLU B 1 424 ? 14.969 43 16.266 1 93.62 424 GLU B O 1
ATOM 7642 N N . LEU B 1 425 ? 14.508 41.531 17.906 1 91.81 425 LEU B N 1
ATOM 7643 C CA . LEU B 1 425 ? 14.156 42.594 18.859 1 91.81 425 LEU B CA 1
ATOM 7644 C C . LEU B 1 425 ? 15.32 42.906 19.781 1 91.81 425 LEU B C 1
ATOM 7646 O O . LEU B 1 425 ? 16.312 42.188 19.812 1 91.81 425 LEU B O 1
ATOM 7650 N N . PRO B 1 426 ? 15.18 44.062 20.484 1 86.69 426 PRO B N 1
ATOM 7651 C CA . PRO B 1 426 ? 16.234 44.375 21.469 1 86.69 426 PRO B CA 1
ATOM 7652 C C . PRO B 1 426 ? 16.406 43.281 22.516 1 86.69 426 PRO B C 1
ATOM 7654 O O . PRO B 1 426 ? 15.453 42.531 22.812 1 86.69 426 PRO B O 1
ATOM 7657 N N . SER B 1 427 ? 17.641 43.062 23.031 1 86.38 427 SER B N 1
ATOM 7658 C CA . SER B 1 427 ? 17.984 42.094 24.062 1 86.38 427 SER B CA 1
ATOM 7659 C C . SER B 1 427 ? 18.016 40.656 23.484 1 86.38 427 SER B C 1
ATOM 7661 O O . SER B 1 427 ? 17.703 39.719 24.188 1 86.38 427 SER B O 1
ATOM 7663 N N . ASP B 1 428 ? 18.203 40.531 22.266 1 85.5 428 ASP B N 1
ATOM 7664 C CA . ASP B 1 428 ? 18.453 39.281 21.562 1 85.5 428 ASP B CA 1
ATOM 7665 C C . ASP B 1 428 ? 17.172 38.438 21.484 1 85.5 428 ASP B C 1
ATOM 7667 O O . ASP B 1 428 ? 17.25 37.219 21.422 1 85.5 428 ASP B O 1
ATOM 7671 N N . PHE B 1 429 ? 16 39.188 21.641 1 92.81 429 PHE B N 1
ATOM 7672 C CA . PHE B 1 429 ? 14.734 38.5 21.438 1 92.81 429 PHE B CA 1
ATOM 7673 C C . PHE B 1 429 ? 14.391 38.438 19.953 1 92.81 429 PHE B C 1
ATOM 7675 O O . PHE B 1 429 ? 14.781 39.312 19.188 1 92.81 429 PHE B O 1
ATOM 7682 N N . LYS B 1 430 ? 13.797 37.344 19.625 1 95.94 430 LYS B N 1
ATOM 7683 C CA . LYS B 1 430 ? 13.328 37.156 18.25 1 95.94 430 LYS B CA 1
ATOM 7684 C C . LYS B 1 430 ? 11.805 37.031 18.203 1 95.94 430 LYS B C 1
ATOM 7686 O O . LYS B 1 430 ? 11.203 36.406 19.094 1 95.94 430 LYS B O 1
ATOM 7691 N N . LEU B 1 431 ? 11.164 37.656 17.266 1 96.94 431 LEU B N 1
ATOM 7692 C CA . LEU B 1 431 ? 9.719 37.625 17.078 1 96.94 431 LEU B CA 1
ATOM 7693 C C . LEU B 1 431 ? 9.359 37.156 15.672 1 96.94 431 LEU B C 1
ATOM 7695 O O . LEU B 1 431 ? 9.852 37.719 14.688 1 96.94 431 LEU B O 1
ATOM 7699 N N . ARG B 1 432 ? 8.594 36.188 15.602 1 97.19 432 ARG B N 1
ATOM 7700 C CA . ARG B 1 432 ? 8.055 35.75 14.328 1 97.19 432 ARG B CA 1
ATOM 7701 C C . ARG B 1 432 ? 6.547 35.969 14.25 1 97.19 432 ARG B C 1
ATOM 7703 O O . ARG B 1 432 ? 5.793 35.5 15.102 1 97.19 432 ARG B O 1
ATOM 7710 N N . SER B 1 433 ? 6.184 36.688 13.258 1 98.06 433 SER B N 1
ATOM 7711 C CA . SER B 1 433 ? 4.773 36.906 12.945 1 98.06 433 SER B CA 1
ATOM 7712 C C . SER B 1 433 ? 4.363 36.156 11.68 1 98.06 433 SER B C 1
ATOM 7714 O O . SER B 1 433 ? 4.902 36.406 10.602 1 98.06 433 SER B O 1
ATOM 7716 N N . GLN B 1 434 ? 3.34 35.312 11.883 1 98 434 GLN B N 1
ATOM 7717 C CA . GLN B 1 434 ? 2.934 34.5 10.758 1 98 434 GLN B CA 1
ATOM 7718 C C . GLN B 1 434 ? 1.442 34.656 10.469 1 98 434 GLN B C 1
ATOM 7720 O O . GLN B 1 434 ? 0.63 34.719 11.398 1 98 434 GLN B O 1
ATOM 7725 N N . ALA B 1 435 ? 1.115 34.719 9.211 1 98.44 435 ALA B N 1
ATOM 7726 C CA . ALA B 1 435 ? -0.267 34.75 8.742 1 98.44 435 ALA B CA 1
ATOM 7727 C C . ALA B 1 435 ? -0.474 33.844 7.551 1 98.44 435 ALA B C 1
ATOM 7729 O O . ALA B 1 435 ? 0.392 33.719 6.68 1 98.44 435 ALA B O 1
ATOM 7730 N N . ASN B 1 436 ? -1.585 33.094 7.57 1 98.69 436 ASN B N 1
ATOM 7731 C CA . ASN B 1 436 ? -1.98 32.188 6.5 1 98.69 436 ASN B CA 1
ATOM 7732 C C . ASN B 1 436 ? -3.445 32.375 6.113 1 98.69 436 ASN B C 1
ATOM 7734 O O . ASN B 1 436 ? -4.332 32.281 6.965 1 98.69 436 ASN B O 1
ATOM 7738 N N . PHE B 1 437 ? -3.684 32.75 4.879 1 98.75 437 PHE B N 1
ATOM 7739 C CA . PHE B 1 437 ? -5.035 32.906 4.359 1 98.75 437 PHE B CA 1
ATOM 7740 C C . PHE B 1 437 ? -5.297 31.922 3.23 1 98.75 437 PHE B C 1
ATOM 7742 O O . PHE B 1 437 ? -4.543 31.875 2.258 1 98.75 437 PHE B O 1
ATOM 7749 N N . ILE B 1 438 ? -6.371 31.125 3.344 1 98.81 438 ILE B N 1
ATOM 7750 C CA . ILE B 1 438 ? -6.75 30.125 2.355 1 98.81 438 ILE B CA 1
ATOM 7751 C C . ILE B 1 438 ? -8.156 30.406 1.842 1 98.81 438 ILE B C 1
ATOM 7753 O O . ILE B 1 438 ? -9.062 30.703 2.625 1 98.81 438 ILE B O 1
ATOM 7757 N N . HIS B 1 439 ? -8.297 30.312 0.56 1 98.75 439 HIS B N 1
ATOM 7758 C CA . HIS B 1 439 ? -9.602 30.516 -0.066 1 98.75 439 HIS B CA 1
ATOM 7759 C C . HIS B 1 439 ? -9.867 29.469 -1.138 1 98.75 439 HIS B C 1
ATOM 7761 O O . HIS B 1 439 ? -9.055 29.281 -2.045 1 98.75 439 HIS B O 1
ATOM 7767 N N . ASN B 1 440 ? -11 28.828 -0.995 1 98.75 440 ASN B N 1
ATOM 7768 C CA . ASN B 1 440 ? -11.43 27.875 -2.014 1 98.75 440 ASN B CA 1
ATOM 7769 C C . ASN B 1 440 ? -12.117 28.594 -3.18 1 98.75 440 ASN B C 1
ATOM 7771 O O . ASN B 1 440 ? -13.289 28.953 -3.088 1 98.75 440 ASN B O 1
ATOM 7775 N N . LEU B 1 441 ? -11.469 28.672 -4.301 1 98.5 441 LEU B N 1
ATOM 7776 C CA . LEU B 1 441 ? -11.953 29.391 -5.477 1 98.5 441 LEU B CA 1
ATOM 7777 C C . LEU B 1 441 ? -13.102 28.625 -6.133 1 98.5 441 LEU B C 1
ATOM 7779 O O . LEU B 1 441 ? -13.867 29.219 -6.906 1 98.5 441 LEU B O 1
ATOM 7783 N N . ALA B 1 442 ? -13.266 27.375 -5.812 1 98.06 442 ALA B N 1
ATOM 7784 C CA . ALA B 1 442 ? -14.312 26.562 -6.426 1 98.06 442 ALA B CA 1
ATOM 7785 C C . ALA B 1 442 ? -15.539 26.469 -5.523 1 98.06 442 ALA B C 1
ATOM 7787 O O . ALA B 1 442 ? -16.531 25.828 -5.875 1 98.06 442 ALA B O 1
ATOM 7788 N N . TYR B 1 443 ? -15.461 27.156 -4.438 1 97.88 443 TYR B N 1
ATOM 7789 C CA . TYR B 1 443 ? -16.594 27.125 -3.514 1 97.88 443 TYR B CA 1
ATOM 7790 C C . TYR B 1 443 ? -17.812 27.812 -4.117 1 97.88 443 TYR B C 1
ATOM 7792 O O . TYR B 1 443 ? -17.734 28.969 -4.527 1 97.88 443 TYR B O 1
ATOM 7800 N N . ASP B 1 444 ? -18.906 27.078 -4.148 1 97.44 444 ASP B N 1
ATOM 7801 C CA . ASP B 1 444 ? -20.203 27.562 -4.613 1 97.44 444 ASP B CA 1
ATOM 7802 C C . ASP B 1 444 ? -21.344 26.828 -3.936 1 97.44 444 ASP B C 1
ATOM 7804 O O . ASP B 1 444 ? -21.609 25.656 -4.25 1 97.44 444 ASP B O 1
ATOM 7808 N N . LYS B 1 445 ? -22.016 27.547 -3.135 1 96 445 LYS B N 1
ATOM 7809 C CA . LYS B 1 445 ? -23.109 26.938 -2.375 1 96 445 LYS B CA 1
ATOM 7810 C C . LYS B 1 445 ? -24.156 26.359 -3.305 1 96 445 LYS B C 1
ATOM 7812 O O . LYS B 1 445 ? -24.688 25.266 -3.047 1 96 445 LYS B O 1
ATOM 7817 N N . GLY B 1 446 ? -24.531 27.062 -4.324 1 95.88 446 GLY B N 1
ATOM 7818 C CA . GLY B 1 446 ? -25.516 26.594 -5.285 1 95.88 446 GLY B CA 1
ATOM 7819 C C . GLY B 1 446 ? -25.109 25.297 -5.969 1 95.88 446 GLY B C 1
ATOM 7820 O O . GLY B 1 446 ? -25.922 24.391 -6.105 1 95.88 446 GLY B O 1
ATOM 7821 N N . GLU B 1 447 ? -23.922 25.234 -6.352 1 96.56 447 GLU B N 1
ATOM 7822 C CA . GLU B 1 447 ? -23.422 24.031 -7.016 1 96.56 447 GLU B CA 1
ATOM 7823 C C . GLU B 1 447 ? -23.391 22.844 -6.059 1 96.56 447 GLU B C 1
ATOM 7825 O O . GLU B 1 447 ? -23.609 21.703 -6.473 1 96.56 447 GLU B O 1
ATOM 7830 N N . MET B 1 448 ? -23.078 23.109 -4.84 1 97.56 448 MET B N 1
ATOM 7831 C CA . MET B 1 448 ? -23.078 22.047 -3.836 1 97.56 448 MET B CA 1
ATOM 7832 C C . MET B 1 448 ? -24.469 21.469 -3.67 1 97.56 448 MET B C 1
ATOM 7834 O O . MET B 1 448 ? -24.641 20.25 -3.598 1 97.56 448 MET B O 1
ATOM 7838 N N . LEU B 1 449 ? -25.469 22.344 -3.605 1 96.62 449 LEU B N 1
ATOM 7839 C CA . LEU B 1 449 ? -26.844 21.906 -3.445 1 96.62 449 LEU B CA 1
ATOM 7840 C C . LEU B 1 449 ? -27.328 21.141 -4.68 1 96.62 449 LEU B C 1
ATOM 7842 O O . LEU B 1 449 ? -28.078 20.188 -4.562 1 96.62 449 LEU B O 1
ATOM 7846 N N . LYS B 1 450 ? -26.922 21.547 -5.789 1 96.88 450 LYS B N 1
ATOM 7847 C CA . LYS B 1 450 ? -27.281 20.875 -7.031 1 96.88 450 LYS B CA 1
ATOM 7848 C C . LYS B 1 450 ? -26.641 19.484 -7.102 1 96.88 450 LYS B C 1
ATOM 7850 O O . LYS B 1 450 ? -27.328 18.5 -7.402 1 96.88 450 LYS B O 1
ATOM 7855 N N . ARG B 1 451 ? -25.344 19.438 -6.859 1 96.25 451 ARG B N 1
ATOM 7856 C CA . ARG B 1 451 ? -24.609 18.172 -6.914 1 96.25 451 ARG B CA 1
ATOM 7857 C C . ARG B 1 451 ? -25.172 17.172 -5.922 1 96.25 451 ARG B C 1
ATOM 7859 O O . ARG B 1 451 ? -25.25 15.977 -6.215 1 96.25 451 ARG B O 1
ATOM 7866 N N . SER B 1 452 ? -25.594 17.625 -4.77 1 97.25 452 SER B N 1
ATOM 7867 C CA . SER B 1 452 ? -26.094 16.766 -3.709 1 97.25 452 SER B CA 1
ATOM 7868 C C . SER B 1 452 ? -27.578 16.469 -3.887 1 97.25 452 SER B C 1
ATOM 7870 O O . SER B 1 452 ? -28.141 15.625 -3.174 1 97.25 452 SER B O 1
ATOM 7872 N N . GLU B 1 453 ? -28.25 17.172 -4.793 1 96.5 453 GLU B N 1
ATOM 7873 C CA . GLU B 1 453 ? -29.688 17.062 -4.957 1 96.5 453 GLU B CA 1
ATOM 7874 C C . GLU B 1 453 ? -30.406 17.281 -3.627 1 96.5 453 GLU B C 1
ATOM 7876 O O . GLU B 1 453 ? -31.375 16.562 -3.314 1 96.5 453 GLU B O 1
ATOM 7881 N N . GLY B 1 454 ? -29.781 18.094 -2.85 1 93.81 454 GLY B N 1
ATOM 7882 C CA . GLY B 1 454 ? -30.391 18.453 -1.585 1 93.81 454 GLY B CA 1
ATOM 7883 C C . GLY B 1 454 ? -30.156 17.438 -0.489 1 93.81 454 GLY B C 1
ATOM 7884 O O . GLY B 1 454 ? -30.734 17.547 0.597 1 93.81 454 GLY B O 1
ATOM 7885 N N . GLU B 1 455 ? -29.328 16.453 -0.651 1 96.56 455 GLU B N 1
ATOM 7886 C CA . GLU B 1 455 ? -29.125 15.367 0.298 1 96.56 455 GLU B CA 1
ATOM 7887 C C . GLU B 1 455 ? -27.969 15.664 1.247 1 96.56 455 GLU B C 1
ATOM 7889 O O . GLU B 1 455 ? -27.266 14.742 1.687 1 96.56 455 GLU B O 1
ATOM 7894 N N . ILE B 1 456 ? -27.719 16.938 1.513 1 97.62 456 ILE B N 1
ATOM 7895 C CA . ILE B 1 456 ? -26.672 17.312 2.457 1 97.62 456 ILE B CA 1
ATOM 7896 C C . ILE B 1 456 ? -27.062 16.859 3.863 1 97.62 456 ILE B C 1
ATOM 7898 O O . ILE B 1 456 ? -28.219 17.047 4.285 1 97.62 456 ILE B O 1
ATOM 7902 N N . VAL B 1 457 ? -26.078 16.312 4.633 1 96.62 457 VAL B N 1
ATOM 7903 C CA . VAL B 1 457 ? -26.469 15.664 5.875 1 96.62 457 VAL B CA 1
ATOM 7904 C C . VAL B 1 457 ? -25.75 16.312 7.051 1 96.62 457 VAL B C 1
ATOM 7906 O O . VAL B 1 457 ? -26 15.969 8.211 1 96.62 457 VAL B O 1
ATOM 7909 N N . ASN B 1 458 ? -24.828 17.234 6.848 1 96.38 458 ASN B N 1
ATOM 7910 C CA . ASN B 1 458 ? -24.172 17.922 7.949 1 96.38 458 ASN B CA 1
ATOM 7911 C C . ASN B 1 458 ? -24.078 19.422 7.703 1 96.38 458 ASN B C 1
ATOM 7913 O O . ASN B 1 458 ? -24.562 19.922 6.684 1 96.38 458 ASN B O 1
ATOM 7917 N N . ASN B 1 459 ? -23.578 20.188 8.727 1 97.06 459 ASN B N 1
ATOM 7918 C CA . ASN B 1 459 ? -23.438 21.641 8.672 1 97.06 459 ASN B CA 1
ATOM 7919 C C . ASN B 1 459 ? -24.797 22.312 8.484 1 97.06 459 ASN B C 1
ATOM 7921 O O . ASN B 1 459 ? -24.938 23.188 7.629 1 97.06 459 ASN B O 1
ATOM 7925 N N . ILE B 1 460 ? -25.719 21.766 9.211 1 94.75 460 ILE B N 1
ATOM 7926 C CA . ILE B 1 460 ? -27.078 22.297 9.25 1 94.75 460 ILE B CA 1
ATOM 7927 C C . ILE B 1 460 ? -27.328 23 10.586 1 94.75 460 ILE B C 1
ATOM 7929 O O . ILE B 1 460 ? -27.062 22.438 11.648 1 94.75 460 ILE B O 1
ATOM 7933 N N . ASN B 1 461 ? -27.812 24.172 10.539 1 91.38 461 ASN B N 1
ATOM 7934 C CA . ASN B 1 461 ? -28.016 24.922 11.773 1 91.38 461 ASN B CA 1
ATOM 7935 C C . ASN B 1 461 ? -29.328 24.531 12.445 1 91.38 461 ASN B C 1
ATOM 7937 O O . ASN B 1 461 ? -30.016 23.594 12 1 91.38 461 ASN B O 1
ATOM 7941 N N . SER B 1 462 ? -29.625 25.188 13.547 1 87.88 462 SER B N 1
ATOM 7942 C CA . SER B 1 462 ? -30.797 24.844 14.352 1 87.88 462 SER B CA 1
ATOM 7943 C C . SER B 1 462 ? -32.094 25.125 13.602 1 87.88 462 SER B C 1
ATOM 7945 O O . SER B 1 462 ? -33.125 24.547 13.914 1 87.88 462 SER B O 1
ATOM 7947 N N . LYS B 1 463 ? -32.062 25.969 12.547 1 91.25 463 LYS B N 1
ATOM 7948 C CA . LYS B 1 463 ? -33.25 26.297 11.758 1 91.25 463 LYS B CA 1
ATOM 7949 C C . LYS B 1 463 ? -33.375 25.375 10.547 1 91.25 463 LYS B C 1
ATOM 7951 O O . LYS B 1 463 ? -34.219 25.578 9.695 1 91.25 463 LYS B O 1
ATOM 7956 N N . GLY B 1 464 ? -32.375 24.469 10.391 1 90.62 464 GLY B N 1
ATOM 7957 C CA . GLY B 1 464 ? -32.438 23.516 9.289 1 90.62 464 GLY B CA 1
ATOM 7958 C C . GLY B 1 464 ? -31.766 24.047 8.023 1 90.62 464 GLY B C 1
ATOM 7959 O O . GLY B 1 464 ? -31.953 23.484 6.945 1 90.62 464 GLY B O 1
ATOM 7960 N N . GLN B 1 465 ? -31.016 25.062 8.203 1 92.62 465 GLN B N 1
ATOM 7961 C CA . GLN B 1 465 ? -30.391 25.672 7.035 1 92.62 465 GLN B CA 1
ATOM 7962 C C . GLN B 1 465 ? -28.953 25.203 6.887 1 92.62 465 GLN B C 1
ATOM 7964 O O . GLN B 1 465 ? -28.219 25.109 7.879 1 92.62 465 GLN B O 1
ATOM 7969 N N . PHE B 1 466 ? -28.625 24.953 5.664 1 93.62 466 PHE B N 1
ATOM 7970 C CA . PHE B 1 466 ? -27.266 24.562 5.312 1 93.62 466 PHE B CA 1
ATOM 7971 C C . PHE B 1 466 ? -26.328 25.766 5.379 1 93.62 466 PHE B C 1
ATOM 7973 O O . PHE B 1 466 ? -26.609 26.797 4.785 1 93.62 466 PHE B O 1
ATOM 7980 N N . GLU B 1 467 ? -25.203 25.625 6.227 1 95.62 467 GLU B N 1
ATOM 7981 C CA . GLU B 1 467 ? -24.203 26.672 6.348 1 95.62 467 GLU B CA 1
ATOM 7982 C C . GLU B 1 467 ? -22.812 26.141 6.012 1 95.62 467 GLU B C 1
ATOM 7984 O O . GLU B 1 467 ? -22.422 25.047 6.453 1 95.62 467 GLU B O 1
ATOM 7989 N N . SER B 1 468 ? -22.109 26.859 5.195 1 96 468 SER B N 1
ATOM 7990 C CA . SER B 1 468 ? -20.75 26.5 4.797 1 96 468 SER B CA 1
ATOM 7991 C C . SER B 1 468 ? -19.922 27.734 4.473 1 96 468 SER B C 1
ATOM 7993 O O . SER B 1 468 ? -20.312 28.859 4.828 1 96 468 SER B O 1
ATOM 7995 N N . GLY B 1 469 ? -18.719 27.547 3.945 1 97.31 469 GLY B N 1
ATOM 7996 C CA . GLY B 1 469 ? -17.812 28.625 3.568 1 97.31 469 GLY B CA 1
ATOM 7997 C C . GLY B 1 469 ? -16.516 28.141 2.951 1 97.31 469 GLY B C 1
ATOM 7998 O O . GLY B 1 469 ? -16.141 26.969 3.131 1 97.31 469 GLY B O 1
ATOM 7999 N N . GLY B 1 470 ? -15.898 29.016 2.254 1 98.25 470 GLY B N 1
ATOM 8000 C CA . GLY B 1 470 ? -14.703 28.625 1.521 1 98.25 470 GLY B CA 1
ATOM 8001 C C . GLY B 1 470 ? -13.461 29.375 1.968 1 98.25 470 GLY B C 1
ATOM 8002 O O . GLY B 1 470 ? -12.492 29.484 1.206 1 98.25 470 GLY B O 1
ATOM 8003 N N . ASN B 1 471 ? -13.453 29.906 3.244 1 98.62 471 ASN B N 1
ATOM 8004 C CA . ASN B 1 471 ? -12.312 30.688 3.717 1 98.62 471 ASN B CA 1
ATOM 8005 C C . ASN B 1 471 ? -11.703 30.078 4.977 1 98.62 471 ASN B C 1
ATOM 8007 O O . ASN B 1 471 ? -12.406 29.438 5.766 1 98.62 471 ASN B O 1
ATOM 8011 N N . ALA B 1 472 ? -10.422 30.266 5.109 1 98.81 472 ALA B N 1
ATOM 8012 C CA . ALA B 1 472 ? -9.688 29.906 6.32 1 98.81 472 ALA B CA 1
ATOM 8013 C C . ALA B 1 472 ? -8.586 30.922 6.609 1 98.81 472 ALA B C 1
ATOM 8015 O O . ALA B 1 472 ? -7.953 31.438 5.688 1 98.81 472 ALA B O 1
ATOM 8016 N N . LEU B 1 473 ? -8.406 31.203 7.883 1 98.69 473 LEU B N 1
ATOM 8017 C CA . LEU B 1 473 ? -7.41 32.188 8.305 1 98.69 473 LEU B CA 1
ATOM 8018 C C . LEU B 1 473 ? -6.68 31.703 9.562 1 98.69 473 LEU B C 1
ATOM 8020 O O . LEU B 1 473 ? -7.297 31.172 10.477 1 98.69 473 LEU B O 1
ATOM 8024 N N . MET B 1 474 ? -5.398 31.875 9.602 1 98.62 474 MET B N 1
ATOM 8025 C CA . MET B 1 474 ? -4.574 31.609 10.773 1 98.62 474 MET B CA 1
ATOM 8026 C C . MET B 1 474 ? -3.598 32.75 11.023 1 98.62 474 MET B C 1
ATOM 8028 O O . MET B 1 474 ? -2.986 33.281 10.086 1 98.62 474 MET B O 1
ATOM 8032 N N . VAL B 1 475 ? -3.525 33.219 12.227 1 98.62 475 VAL B N 1
ATOM 8033 C CA . VAL B 1 475 ? -2.521 34.188 12.664 1 98.62 475 VAL B CA 1
ATOM 8034 C C . VAL B 1 475 ? -1.794 33.625 13.898 1 98.62 475 VAL B C 1
ATOM 8036 O O . VAL B 1 475 ? -2.412 33.031 14.773 1 98.62 475 VAL B O 1
ATOM 8039 N N . SER B 1 476 ? -0.483 33.812 13.906 1 98.12 476 SER B N 1
ATOM 8040 C CA . SER B 1 476 ? 0.287 33.312 15.039 1 98.12 476 SER B CA 1
ATOM 8041 C C . SER B 1 476 ? 1.508 34.188 15.305 1 98.12 476 SER B C 1
ATOM 8043 O O . SER B 1 476 ? 2.041 34.812 14.383 1 98.12 476 SER B O 1
ATOM 8045 N N . PHE B 1 477 ? 1.901 34.281 16.578 1 98.25 477 PHE B N 1
ATOM 8046 C CA . PHE B 1 477 ? 3.074 35 17.031 1 98.25 477 PHE B CA 1
ATOM 8047 C C . PHE B 1 477 ? 3.971 34.125 17.891 1 98.25 477 PHE B C 1
ATOM 8049 O O . PHE B 1 477 ? 3.486 33.406 18.75 1 98.25 477 PHE B O 1
ATOM 8056 N N . THR B 1 478 ? 5.246 34.125 17.609 1 97.94 478 THR B N 1
ATOM 8057 C CA . THR B 1 478 ? 6.238 33.406 18.406 1 97.94 478 THR B CA 1
ATOM 8058 C C . THR B 1 478 ? 7.305 34.375 18.938 1 97.94 478 THR B C 1
ATOM 8060 O O . THR B 1 478 ? 7.926 35.094 18.156 1 97.94 478 THR B O 1
ATOM 8063 N N . LEU B 1 479 ? 7.453 34.375 20.156 1 97.31 479 LEU B N 1
ATOM 8064 C CA . LEU B 1 479 ? 8.43 35.25 20.812 1 97.31 479 LEU B CA 1
ATOM 8065 C C . LEU B 1 479 ? 9.375 34.438 21.688 1 97.31 479 LEU B C 1
ATOM 8067 O O . LEU B 1 479 ? 8.93 33.562 22.438 1 97.31 479 LEU B O 1
ATOM 8071 N N . GLY B 1 480 ? 10.734 34.688 21.5 1 96.62 480 GLY B N 1
ATOM 8072 C CA . GLY B 1 480 ? 11.68 34.031 22.375 1 96.62 480 GLY B CA 1
ATOM 8073 C C . GLY B 1 480 ? 13.125 34.344 22.062 1 96.62 480 GLY B C 1
ATOM 8074 O O . GLY B 1 480 ? 13.406 35.281 21.312 1 96.62 480 GLY B O 1
ATOM 8075 N N . SER B 1 481 ? 14.016 33.594 22.734 1 94.88 481 SER B N 1
ATOM 8076 C CA . SER B 1 481 ? 15.445 33.75 22.5 1 94.88 481 SER B CA 1
ATOM 8077 C C . SER B 1 481 ? 15.844 33.125 21.156 1 94.88 481 SER B C 1
ATOM 8079 O O . SER B 1 481 ? 16.844 33.531 20.562 1 94.88 481 SER B O 1
ATOM 8081 N N . ALA B 1 482 ? 15.109 32.156 20.828 1 93.88 482 ALA B N 1
ATOM 8082 C CA . ALA B 1 482 ? 15.328 31.484 19.547 1 93.88 482 ALA B CA 1
ATOM 8083 C C . ALA B 1 482 ? 14.008 31.031 18.938 1 93.88 482 ALA B C 1
ATOM 8085 O O . ALA B 1 482 ? 13.047 30.734 19.641 1 93.88 482 ALA B O 1
ATOM 8086 N N . LEU B 1 483 ? 14.047 31.047 17.641 1 92.25 483 LEU B N 1
ATOM 8087 C CA . LEU B 1 483 ? 12.844 30.594 16.953 1 92.25 483 LEU B CA 1
ATOM 8088 C C . LEU B 1 483 ? 12.828 29.078 16.828 1 92.25 483 LEU B C 1
ATOM 8090 O O . LEU B 1 483 ? 11.758 28.453 16.812 1 92.25 483 LEU B O 1
ATOM 8094 N N . GLU B 1 484 ? 13.969 28.469 16.719 1 89.94 484 GLU B N 1
ATOM 8095 C CA . GLU B 1 484 ? 14.133 27.016 16.75 1 89.94 484 GLU B CA 1
ATOM 8096 C C . GLU B 1 484 ? 14.938 26.578 17.969 1 89.94 484 GLU B C 1
ATOM 8098 O O . GLU B 1 484 ? 15.875 27.266 18.375 1 89.94 484 GLU B O 1
ATOM 8103 N N . MET B 1 485 ? 14.562 25.438 18.484 1 90.56 485 MET B N 1
ATOM 8104 C CA . MET B 1 485 ? 15.273 24.922 19.656 1 90.56 485 MET B CA 1
ATOM 8105 C C . MET B 1 485 ? 16.469 24.062 19.25 1 90.56 485 MET B C 1
ATOM 8107 O O . MET B 1 485 ? 16.297 22.953 18.766 1 90.56 485 MET B O 1
ATOM 8111 N N . ARG B 1 486 ? 17.641 24.562 19.469 1 89.12 486 ARG B N 1
ATOM 8112 C CA . ARG B 1 486 ? 18.812 23.812 19.062 1 89.12 486 ARG B CA 1
ATOM 8113 C C . ARG B 1 486 ? 19.797 23.672 20.219 1 89.12 486 ARG B C 1
ATOM 8115 O O . ARG B 1 486 ? 20.578 22.719 20.281 1 89.12 486 ARG B O 1
ATOM 8122 N N . LYS B 1 487 ? 19.734 24.609 21.125 1 92.31 487 LYS B N 1
ATOM 8123 C CA . LYS B 1 487 ? 20.719 24.641 22.203 1 92.31 487 LYS B CA 1
ATOM 8124 C C . LYS B 1 487 ? 20.016 24.672 23.562 1 92.31 487 LYS B C 1
ATOM 8126 O O . LYS B 1 487 ? 18.844 25.031 23.656 1 92.31 487 LYS B O 1
ATOM 8131 N N . ARG B 1 488 ? 20.906 24.359 24.531 1 94.75 488 ARG B N 1
ATOM 8132 C CA . ARG B 1 488 ? 20.422 24.438 25.906 1 94.75 488 ARG B CA 1
ATOM 8133 C C . ARG B 1 488 ? 20.062 25.875 26.281 1 94.75 488 ARG B C 1
ATOM 8135 O O . ARG B 1 488 ? 20.844 26.797 26.031 1 94.75 488 ARG B O 1
ATOM 8142 N N . GLY B 1 489 ? 18.875 26.047 26.797 1 94.44 489 GLY B N 1
ATOM 8143 C CA . GLY B 1 489 ? 18.469 27.359 27.281 1 94.44 489 GLY B CA 1
ATOM 8144 C C . GLY B 1 489 ? 17.609 28.125 26.297 1 94.44 489 GLY B C 1
ATOM 8145 O O . GLY B 1 489 ? 17.016 29.156 26.641 1 94.44 489 GLY B O 1
ATOM 8146 N N . ASP B 1 490 ? 17.578 27.656 25.109 1 95.56 490 ASP B N 1
ATOM 8147 C CA . ASP B 1 490 ? 16.688 28.281 24.141 1 95.56 490 ASP B CA 1
ATOM 8148 C C . ASP B 1 490 ? 15.227 28.172 24.594 1 95.56 490 ASP B C 1
ATOM 8150 O O . ASP B 1 490 ? 14.836 27.188 25.219 1 95.56 490 ASP B O 1
ATOM 8154 N N . TRP B 1 491 ? 14.453 29.203 24.391 1 96.88 491 TRP B N 1
ATOM 8155 C CA . TRP B 1 491 ? 13.031 29.125 24.719 1 96.88 491 TRP B CA 1
ATOM 8156 C C . TRP B 1 491 ? 12.219 30.031 23.812 1 96.88 491 TRP B C 1
ATOM 8158 O O . TRP B 1 491 ? 12.75 30.984 23.219 1 96.88 491 TRP B O 1
ATOM 8168 N N . ASN B 1 492 ? 11.008 29.688 23.625 1 97.44 492 ASN B N 1
ATOM 8169 C CA . ASN B 1 492 ? 10.047 30.578 22.969 1 97.44 492 ASN B CA 1
ATOM 8170 C C . ASN B 1 492 ? 8.617 30.25 23.375 1 97.44 492 ASN B C 1
ATOM 8172 O O . ASN B 1 492 ? 8.359 29.203 23.969 1 97.44 492 ASN B O 1
ATOM 8176 N N . VAL B 1 493 ? 7.762 31.219 23.281 1 97.94 493 VAL B N 1
ATOM 8177 C CA . VAL B 1 493 ? 6.328 31.078 23.516 1 97.94 493 VAL B CA 1
ATOM 8178 C C . VAL B 1 493 ? 5.559 31.438 22.25 1 97.94 493 VAL B C 1
ATOM 8180 O O . VAL B 1 493 ? 5.98 32.312 21.484 1 97.94 493 VAL B O 1
ATOM 8183 N N . LEU B 1 494 ? 4.566 30.719 22.016 1 97.44 494 LEU B N 1
ATOM 8184 C CA . LEU B 1 494 ? 3.783 30.984 20.812 1 97.44 494 LEU B CA 1
ATOM 8185 C C . LEU B 1 494 ? 2.299 31.094 21.141 1 97.44 494 LEU B C 1
ATOM 8187 O O . LEU B 1 494 ? 1.822 30.469 22.094 1 97.44 494 LEU B O 1
ATOM 8191 N N . ALA B 1 495 ? 1.611 31.906 20.438 1 98.38 495 ALA B N 1
ATOM 8192 C CA . ALA B 1 495 ? 0.163 32.094 20.5 1 98.38 495 ALA B CA 1
ATOM 8193 C C . ALA B 1 495 ? -0.417 32.344 19.109 1 98.38 495 ALA B C 1
ATOM 8195 O O . ALA B 1 495 ? 0.208 33 18.281 1 98.38 495 ALA B O 1
ATOM 8196 N N . GLY B 1 496 ? -1.62 31.797 18.922 1 98.25 496 GLY B N 1
ATOM 8197 C CA . GLY B 1 496 ? -2.234 31.984 17.609 1 98.25 496 GLY B CA 1
ATOM 8198 C C . GLY B 1 496 ? -3.723 31.703 17.609 1 98.25 496 GLY B C 1
ATOM 8199 O O . GLY B 1 496 ? -4.293 31.328 18.625 1 98.25 496 GLY B O 1
ATOM 8200 N N . TYR B 1 497 ? -4.312 32 16.484 1 98.75 497 TYR B N 1
ATOM 8201 C CA . TYR B 1 497 ? -5.742 31.812 16.266 1 98.75 497 TYR B CA 1
ATOM 8202 C C . TYR B 1 497 ? -6.012 31.25 14.867 1 98.75 497 TYR B C 1
ATOM 8204 O O . TYR B 1 497 ? -5.348 31.641 13.898 1 98.75 497 TYR B O 1
ATOM 8212 N N . LYS B 1 498 ? -6.938 30.312 14.805 1 98.62 498 LYS B N 1
ATOM 8213 C CA . LYS B 1 498 ? -7.355 29.734 13.531 1 98.62 498 LYS B CA 1
ATOM 8214 C C . LYS B 1 498 ? -8.867 29.859 13.336 1 98.62 498 LYS B C 1
ATOM 8216 O O . LYS B 1 498 ? -9.633 29.703 14.289 1 98.62 498 LYS B O 1
ATOM 8221 N N . TYR B 1 499 ? -9.281 30.203 12.203 1 98.81 499 TYR B N 1
ATOM 8222 C CA . TYR B 1 499 ? -10.664 30.188 11.742 1 98.81 499 TYR B CA 1
ATOM 8223 C C . TYR B 1 499 ? -10.781 29.484 10.398 1 98.81 499 TYR B C 1
ATOM 8225 O O . TYR B 1 499 ? -10.359 30 9.367 1 98.81 499 TYR B O 1
ATOM 8233 N N . ILE B 1 500 ? -11.422 28.328 10.414 1 98.75 500 ILE B N 1
ATOM 8234 C CA . ILE B 1 500 ? -11.5 27.484 9.227 1 98.75 500 ILE B CA 1
ATOM 8235 C C . ILE B 1 500 ? -12.961 27.172 8.914 1 98.75 500 ILE B C 1
ATOM 8237 O O . ILE B 1 500 ? -13.625 26.453 9.664 1 98.75 500 ILE B O 1
ATOM 8241 N N . GLN B 1 501 ? -13.43 27.578 7.801 1 98.69 501 GLN B N 1
ATOM 8242 C CA . GLN B 1 501 ? -14.781 27.234 7.371 1 98.69 501 GLN B CA 1
ATOM 8243 C C . GLN B 1 501 ? -14.836 25.828 6.781 1 98.69 501 GLN B C 1
ATOM 8245 O O . GLN B 1 501 ? -13.812 25.281 6.348 1 98.69 501 GLN B O 1
ATOM 8250 N N . PRO B 1 502 ? -15.953 25.188 6.699 1 98.25 502 PRO B N 1
ATOM 8251 C CA . PRO B 1 502 ? -16.078 23.766 6.371 1 98.25 502 PRO B CA 1
ATOM 8252 C C . PRO B 1 502 ? -15.469 23.422 5.012 1 98.25 502 PRO B C 1
ATOM 8254 O O . PRO B 1 502 ? -14.82 22.391 4.871 1 98.25 502 PRO B O 1
ATOM 8257 N N . ASP B 1 503 ? -15.695 24.25 4.02 1 98.69 503 ASP B N 1
ATOM 8258 C CA . ASP B 1 503 ? -15.312 23.859 2.668 1 98.69 503 ASP B CA 1
ATOM 8259 C C . ASP B 1 503 ? -14.219 24.766 2.111 1 98.69 503 ASP B C 1
ATOM 8261 O O . ASP B 1 503 ? -14.195 25.047 0.914 1 98.69 503 ASP B O 1
ATOM 8265 N N . ALA B 1 504 ? -13.367 25.219 3.055 1 98.62 504 ALA B N 1
ATOM 8266 C CA . ALA B 1 504 ? -12.211 26.047 2.666 1 98.62 504 ALA B CA 1
ATOM 8267 C C . ALA B 1 504 ? -11.125 25.188 2.025 1 98.62 504 ALA B C 1
ATOM 8269 O O . ALA B 1 504 ? -10.414 25.641 1.13 1 98.62 504 ALA B O 1
ATOM 8270 N N . LEU B 1 505 ? -10.938 24.078 2.525 1 98.38 505 LEU B N 1
ATOM 8271 C CA . LEU B 1 505 ? -9.953 23.078 2.094 1 98.38 505 LEU B CA 1
ATOM 8272 C C . LEU B 1 505 ? -10.43 21.672 2.428 1 98.38 505 LEU B C 1
ATOM 8274 O O . LEU B 1 505 ? -11.336 21.484 3.244 1 98.38 505 LEU B O 1
ATOM 8278 N N . PRO B 1 506 ? -9.852 20.641 1.742 1 97.25 506 PRO B N 1
ATOM 8279 C CA . PRO B 1 506 ? -10.219 19.266 2.121 1 97.25 506 PRO B CA 1
ATOM 8280 C C . PRO B 1 506 ? -9.781 18.906 3.541 1 97.25 506 PRO B C 1
ATOM 8282 O O . PRO B 1 506 ? -8.68 19.266 3.959 1 97.25 506 PRO B O 1
ATOM 8285 N N . ASP B 1 507 ? -10.594 18.234 4.227 1 97.31 507 ASP B N 1
ATOM 8286 C CA . ASP B 1 507 ? -10.352 17.938 5.637 1 97.31 507 ASP B CA 1
ATOM 8287 C C . ASP B 1 507 ? -9.406 16.75 5.789 1 97.31 507 ASP B C 1
ATOM 8289 O O . ASP B 1 507 ? -8.945 16.453 6.891 1 97.31 507 ASP B O 1
ATOM 8293 N N . GLY B 1 508 ? -9.062 16.062 4.777 1 95.25 508 GLY B N 1
ATOM 8294 C CA . GLY B 1 508 ? -8.328 14.82 4.887 1 95.25 508 GLY B CA 1
ATOM 8295 C C . GLY B 1 508 ? -6.824 15.008 4.93 1 95.25 508 GLY B C 1
ATOM 8296 O O . GLY B 1 508 ? -6.078 14.062 5.195 1 95.25 508 GLY B O 1
ATOM 8297 N N . PHE B 1 509 ? -6.332 16.234 4.758 1 95.69 509 PHE B N 1
ATOM 8298 C CA . PHE B 1 509 ? -4.895 16.391 4.598 1 95.69 509 PHE B CA 1
ATOM 8299 C C . PHE B 1 509 ? -4.336 17.359 5.629 1 95.69 509 PHE B C 1
ATOM 8301 O O . PHE B 1 509 ? -3.135 17.625 5.652 1 95.69 509 PHE B O 1
ATOM 8308 N N . ASN B 1 510 ? -5.117 17.891 6.484 1 95.06 510 ASN B N 1
ATOM 8309 C CA . ASN B 1 510 ? -4.691 18.922 7.422 1 95.06 510 ASN B CA 1
ATOM 8310 C C . ASN B 1 510 ? -4.379 18.328 8.797 1 95.06 510 ASN B C 1
ATOM 8312 O O . ASN B 1 510 ? -4.387 17.109 8.977 1 95.06 510 ASN B O 1
ATOM 8316 N N . ASP B 1 511 ? -4.109 19.188 9.695 1 94.44 511 ASP B N 1
ATOM 8317 C CA . ASP B 1 511 ? -3.66 18.828 11.039 1 94.44 511 ASP B CA 1
ATOM 8318 C C . ASP B 1 511 ? -4.711 18 11.766 1 94.44 511 ASP B C 1
ATOM 8320 O O . ASP B 1 511 ? -5.91 18.25 11.641 1 94.44 511 ASP B O 1
ATOM 8324 N N . SER B 1 512 ? -4.242 17.062 12.594 1 94.38 512 SER B N 1
ATOM 8325 C CA . SER B 1 512 ? -5.164 16.172 13.297 1 94.38 512 SER B CA 1
ATOM 8326 C C . SER B 1 512 ? -5.289 16.547 14.766 1 94.38 512 SER B C 1
ATOM 8328 O O . SER B 1 512 ? -6.004 15.883 15.523 1 94.38 512 SER B O 1
ATOM 8330 N N . SER B 1 513 ? -4.617 17.578 15.203 1 95 513 SER B N 1
ATOM 8331 C CA . SER B 1 513 ? -4.613 17.906 16.625 1 95 513 SER B CA 1
ATOM 8332 C C . SER B 1 513 ? -5.605 19.016 16.938 1 95 513 SER B C 1
ATOM 8334 O O . SER B 1 513 ? -6.367 18.922 17.906 1 95 513 SER B O 1
ATOM 8336 N N . PHE B 1 514 ? -5.609 20.141 16.156 1 96.81 514 PHE B N 1
ATOM 8337 C CA . PHE B 1 514 ? -6.516 21.266 16.375 1 96.81 514 PHE B CA 1
ATOM 8338 C C . PHE B 1 514 ? -7.961 20.844 16.141 1 96.81 514 PHE B C 1
ATOM 8340 O O . PHE B 1 514 ? -8.305 20.391 15.047 1 96.81 514 PHE B O 1
ATOM 8347 N N . HIS B 1 515 ? -8.82 20.938 17.078 1 97.69 515 HIS B N 1
ATOM 8348 C CA . HIS B 1 515 ? -10.219 20.531 17.031 1 97.69 515 HIS B CA 1
ATOM 8349 C C . HIS B 1 515 ? -10.352 19.047 16.688 1 97.69 515 HIS B C 1
ATOM 8351 O O . HIS B 1 515 ? -11.352 18.625 16.109 1 97.69 515 HIS B O 1
ATOM 8357 N N . LEU B 1 516 ? -9.188 18.297 16.922 1 95.94 516 LEU B N 1
ATOM 8358 C CA . LEU B 1 516 ? -9.078 16.859 16.641 1 95.94 516 LEU B CA 1
ATOM 8359 C C . LEU B 1 516 ? -9.18 16.609 15.133 1 95.94 516 LEU B C 1
ATOM 8361 O O . LEU B 1 516 ? -9.75 15.602 14.711 1 95.94 516 LEU B O 1
ATOM 8365 N N . GLY B 1 517 ? -8.781 17.641 14.391 1 95.44 517 GLY B N 1
ATOM 8366 C CA . GLY B 1 517 ? -8.586 17.469 12.961 1 95.44 517 GLY B CA 1
ATOM 8367 C C . GLY B 1 517 ? -9.742 18 12.133 1 95.44 517 GLY B C 1
ATOM 8368 O O . GLY B 1 517 ? -10.805 18.312 12.664 1 95.44 517 GLY B O 1
ATOM 8369 N N . GLY B 1 518 ? -9.375 18.188 10.789 1 96.62 518 GLY B N 1
ATOM 8370 C CA . GLY B 1 518 ? -10.398 18.531 9.812 1 96.62 518 GLY B CA 1
ATOM 8371 C C . GLY B 1 518 ? -10.578 20.031 9.641 1 96.62 518 GLY B C 1
ATOM 8372 O O . GLY B 1 518 ? -9.602 20.797 9.68 1 96.62 518 GLY B O 1
ATOM 8373 N N . THR B 1 519 ? -11.875 20.359 9.227 1 98.25 519 THR B N 1
ATOM 8374 C CA . THR B 1 519 ? -12.273 21.734 9.023 1 98.25 519 THR B CA 1
ATOM 8375 C C . THR B 1 519 ? -13.453 22.109 9.914 1 98.25 519 THR B C 1
ATOM 8377 O O . THR B 1 519 ? -13.727 21.422 10.898 1 98.25 519 THR B O 1
ATOM 8380 N N . ASN B 1 520 ? -14.062 23.266 9.617 1 98.44 520 ASN B N 1
ATOM 8381 C CA . ASN B 1 520 ? -15.188 23.734 10.414 1 98.44 520 ASN B CA 1
ATOM 8382 C C . ASN B 1 520 ? -14.797 23.953 11.867 1 98.44 520 ASN B C 1
ATOM 8384 O O . ASN B 1 520 ? -15.453 23.438 12.773 1 98.44 520 ASN B O 1
ATOM 8388 N N . ALA B 1 521 ? -13.742 24.688 12.078 1 98.38 521 ALA B N 1
ATOM 8389 C CA . ALA B 1 521 ? -13.211 24.859 13.422 1 98.38 521 ALA B CA 1
ATOM 8390 C C . ALA B 1 521 ? -12.648 26.266 13.609 1 98.38 521 ALA B C 1
ATOM 8392 O O . ALA B 1 521 ? -12.055 26.828 12.688 1 98.38 521 ALA B O 1
ATOM 8393 N N . LYS B 1 522 ? -12.891 26.781 14.758 1 98.69 522 LYS B N 1
ATOM 8394 C CA . LYS B 1 522 ? -12.297 28.047 15.148 1 98.69 522 LYS B CA 1
ATOM 8395 C C . LYS B 1 522 ? -11.773 28 16.578 1 98.69 522 LYS B C 1
ATOM 8397 O O . LYS B 1 522 ? -12.32 27.281 17.422 1 98.69 522 LYS B O 1
ATOM 8402 N N . GLY B 1 523 ? -10.633 28.688 16.812 1 98.56 523 GLY B N 1
ATOM 8403 C CA . GLY B 1 523 ? -10.117 28.719 18.172 1 98.56 523 GLY B CA 1
ATOM 8404 C C . GLY B 1 523 ? -8.695 29.234 18.25 1 98.56 523 GLY B C 1
ATOM 8405 O O . GLY B 1 523 ? -8.156 29.75 17.281 1 98.56 523 GLY B O 1
ATOM 8406 N N . TYR B 1 524 ? -8.234 29.234 19.453 1 98.62 524 TYR B N 1
ATOM 8407 C CA . TYR B 1 524 ? -6.883 29.734 19.688 1 98.62 524 TYR B CA 1
ATOM 8408 C C . TYR B 1 524 ? -5.969 28.609 20.172 1 98.62 524 TYR B C 1
ATOM 8410 O O . TYR B 1 524 ? -6.445 27.547 20.594 1 98.62 524 TYR B O 1
ATOM 8418 N N . PHE B 1 525 ? -4.75 28.766 20 1 98.25 525 PHE B N 1
ATOM 8419 C CA . PHE B 1 525 ? -3.746 27.844 20.531 1 98.25 525 PHE B CA 1
ATOM 8420 C C . PHE B 1 525 ? -2.582 28.609 21.141 1 98.25 525 PHE B C 1
ATOM 8422 O O . PHE B 1 525 ? -2.234 29.703 20.688 1 98.25 525 PHE B O 1
ATOM 8429 N N . ILE B 1 526 ? -2.035 28.062 22.188 1 98.5 526 ILE B N 1
ATOM 8430 C CA . ILE B 1 526 ? -0.869 28.609 22.875 1 98.5 526 ILE B CA 1
ATOM 8431 C C . ILE B 1 526 ? 0.156 27.5 23.109 1 98.5 526 ILE B C 1
ATOM 8433 O O . ILE B 1 526 ? -0.205 26.328 23.234 1 98.5 526 ILE B O 1
ATOM 8437 N N . GLY B 1 527 ? 1.401 27.891 23.078 1 98 527 GLY B N 1
ATOM 8438 C CA . GLY B 1 527 ? 2.457 26.906 23.281 1 98 527 GLY B CA 1
ATOM 8439 C C . GLY B 1 527 ? 3.734 27.516 23.828 1 98 527 GLY B C 1
ATOM 8440 O O . GLY B 1 527 ? 3.889 28.734 23.859 1 98 527 GLY B O 1
ATOM 8441 N N . ALA B 1 528 ? 4.527 26.641 24.312 1 98.25 528 ALA B N 1
ATOM 8442 C CA . ALA B 1 528 ? 5.848 27 24.828 1 98.25 528 ALA B CA 1
ATOM 8443 C C . ALA B 1 528 ? 6.859 25.891 24.547 1 98.25 528 ALA B C 1
ATOM 8445 O O . ALA B 1 528 ? 6.531 24.703 24.641 1 98.25 528 ALA B O 1
ATOM 8446 N N . ASN B 1 529 ? 8.039 26.344 24.219 1 98 529 ASN B N 1
ATOM 8447 C CA . ASN B 1 529 ? 9.141 25.422 23.984 1 98 529 ASN B CA 1
ATOM 8448 C C . ASN B 1 529 ? 10.375 25.797 24.797 1 98 529 ASN B C 1
ATOM 8450 O O . ASN B 1 529 ? 10.641 26.984 25 1 98 529 ASN B O 1
ATOM 8454 N N . TYR B 1 530 ? 11.062 24.75 25.234 1 98.06 530 TYR B N 1
ATOM 8455 C CA . TYR B 1 530 ? 12.273 24.969 26.016 1 98.06 530 TYR B CA 1
ATOM 8456 C C . TYR B 1 530 ? 13.359 23.953 25.656 1 98.06 530 TYR B C 1
ATOM 8458 O O . TYR B 1 530 ? 13.141 22.75 25.719 1 98.06 530 TYR B O 1
ATOM 8466 N N . GLY B 1 531 ? 14.516 24.5 25.359 1 97.44 531 GLY B N 1
ATOM 8467 C CA . GLY B 1 531 ? 15.656 23.656 25.047 1 97.44 531 GLY B CA 1
ATOM 8468 C C . GLY B 1 531 ? 16.328 23.094 26.281 1 97.44 531 GLY B C 1
ATOM 8469 O O . GLY B 1 531 ? 16.906 23.828 27.078 1 97.44 531 GLY B O 1
ATOM 8470 N N . ILE B 1 532 ? 16.344 21.75 26.422 1 96.94 532 ILE B N 1
ATOM 8471 C CA . ILE B 1 532 ? 16.938 21.078 27.562 1 96.94 532 ILE B CA 1
ATOM 8472 C C . ILE B 1 532 ? 18.406 20.812 27.297 1 96.94 532 ILE B C 1
ATOM 8474 O O . ILE B 1 532 ? 19.266 21.078 28.156 1 96.94 532 ILE B O 1
ATOM 8478 N N . GLU B 1 533 ? 18.703 20.156 26.094 1 95.69 533 GLU B N 1
ATOM 8479 C CA . GLU B 1 533 ? 20.031 19.844 25.594 1 95.69 533 GLU B CA 1
ATOM 8480 C C . GLU B 1 533 ? 20.094 19.953 24.078 1 95.69 533 GLU B C 1
ATOM 8482 O O . GLU B 1 533 ? 19.078 20.203 23.422 1 95.69 533 GLU B O 1
ATOM 8487 N N . LYS B 1 534 ? 21.328 19.797 23.703 1 93.12 534 LYS B N 1
ATOM 8488 C CA . LYS B 1 534 ? 21.469 19.859 22.25 1 93.12 534 LYS B CA 1
ATOM 8489 C C . LYS B 1 534 ? 20.5 18.875 21.562 1 93.12 534 LYS B C 1
ATOM 8491 O O . LYS B 1 534 ? 20.531 17.672 21.844 1 93.12 534 LYS B O 1
ATOM 8496 N N . ASN B 1 535 ? 19.688 19.312 20.797 1 93 535 ASN B N 1
ATOM 8497 C CA . ASN B 1 535 ? 18.734 18.562 19.969 1 93 535 ASN B CA 1
ATOM 8498 C C . ASN B 1 535 ? 17.656 17.906 20.828 1 93 535 ASN B C 1
ATOM 8500 O O . ASN B 1 535 ? 17.031 16.922 20.406 1 93 535 ASN B O 1
ATOM 8504 N N . ILE B 1 536 ? 17.531 18.266 22.047 1 96.06 536 ILE B N 1
ATOM 8505 C CA . ILE B 1 536 ? 16.453 17.797 22.906 1 96.06 536 ILE B CA 1
ATOM 8506 C C . ILE B 1 536 ? 15.672 18.984 23.469 1 96.06 536 ILE B C 1
ATOM 8508 O O . ILE B 1 536 ? 16.25 19.891 24.078 1 96.06 536 ILE B O 1
ATOM 8512 N N . TYR B 1 537 ? 14.445 19.016 23.25 1 96.56 537 TYR B N 1
ATOM 8513 C CA . TYR B 1 537 ? 13.664 20.125 23.797 1 96.56 537 TYR B CA 1
ATOM 8514 C C . TYR B 1 537 ? 12.297 19.656 24.266 1 96.56 537 TYR B C 1
ATOM 8516 O O . TYR B 1 537 ? 11.797 18.625 23.797 1 96.56 537 TYR B O 1
ATOM 8524 N N . ALA B 1 538 ? 11.719 20.328 25.156 1 97.88 538 ALA B N 1
ATOM 8525 C CA . ALA B 1 538 ? 10.375 20.094 25.688 1 97.88 538 ALA B CA 1
ATOM 8526 C C . ALA B 1 538 ? 9.375 21.078 25.094 1 97.88 538 ALA B C 1
ATOM 8528 O O . ALA B 1 538 ? 9.711 22.234 24.844 1 97.88 538 ALA B O 1
ATOM 8529 N N . SER B 1 539 ? 8.18 20.594 24.891 1 97.88 539 SER B N 1
ATOM 8530 C CA . SER B 1 539 ? 7.125 21.438 24.344 1 97.88 539 SER B CA 1
ATOM 8531 C C . SER B 1 539 ? 5.82 21.25 25.125 1 97.88 539 SER B C 1
ATOM 8533 O O . SER B 1 539 ? 5.477 20.141 25.516 1 97.88 539 SER B O 1
ATOM 8535 N N . ALA B 1 540 ? 5.16 22.312 25.375 1 98.19 540 ALA B N 1
ATOM 8536 C CA . ALA B 1 540 ? 3.812 22.344 25.938 1 98.19 540 ALA B CA 1
ATOM 8537 C C . ALA B 1 540 ? 2.854 23.125 25.047 1 98.19 540 ALA B C 1
ATOM 8539 O O . ALA B 1 540 ? 3.146 24.25 24.656 1 98.19 540 ALA B O 1
ATOM 8540 N N . ARG B 1 541 ? 1.726 22.5 24.766 1 98.06 541 ARG B N 1
ATOM 8541 C CA . ARG B 1 541 ? 0.756 23.172 23.906 1 98.06 541 ARG B CA 1
ATOM 8542 C C . ARG B 1 541 ? -0.662 23 24.438 1 98.06 541 ARG B C 1
ATOM 8544 O O . ARG B 1 541 ? -1.011 21.938 24.953 1 98.06 541 ARG B O 1
ATOM 8551 N N . TRP B 1 542 ? -1.411 24.031 24.312 1 98.5 542 TRP B N 1
ATOM 8552 C CA . TRP B 1 542 ? -2.84 24.047 24.609 1 98.5 542 TRP B CA 1
ATOM 8553 C C . TRP B 1 542 ? -3.645 24.531 23.406 1 98.5 542 TRP B C 1
ATOM 8555 O O . TRP B 1 542 ? -3.445 25.641 22.922 1 98.5 542 TRP B O 1
ATOM 8565 N N . LEU B 1 543 ? -4.527 23.672 22.969 1 98.44 543 LEU B N 1
ATOM 8566 C CA . LEU B 1 543 ? -5.375 23.984 21.812 1 98.44 543 LEU B CA 1
ATOM 8567 C C . LEU B 1 543 ? -6.844 24.031 22.219 1 98.44 543 LEU B C 1
ATOM 8569 O O . LEU B 1 543 ? -7.398 23.031 22.688 1 98.44 543 LEU B O 1
ATOM 8573 N N . SER B 1 544 ? -7.434 25.141 22.047 1 98.38 544 SER B N 1
ATOM 8574 C CA . SER B 1 544 ? -8.852 25.312 22.312 1 98.38 544 SER B CA 1
ATOM 8575 C C . SER B 1 544 ? -9.625 25.656 21.047 1 98.38 544 SER B C 1
ATOM 8577 O O . SER B 1 544 ? -9.359 26.688 20.406 1 98.38 544 SER B O 1
ATOM 8579 N N . ALA B 1 545 ? -10.578 24.766 20.734 1 98.12 545 ALA B N 1
ATOM 8580 C CA . ALA B 1 545 ? -11.273 24.969 19.453 1 98.12 545 ALA B CA 1
ATOM 8581 C C . ALA B 1 545 ? -12.75 24.609 19.578 1 98.12 545 ALA B C 1
ATOM 8583 O O . ALA B 1 545 ? -13.133 23.812 20.438 1 98.12 545 ALA B O 1
ATOM 8584 N N . SER B 1 546 ? -13.555 25.234 18.797 1 97.94 546 SER B N 1
ATOM 8585 C CA . SER B 1 546 ? -14.984 24.969 18.703 1 97.94 546 SER B CA 1
ATOM 8586 C C . SER B 1 546 ? -15.445 24.922 17.25 1 97.94 546 SER B C 1
ATOM 8588 O O . SER B 1 546 ? -14.75 25.406 16.359 1 97.94 546 SER B O 1
ATOM 8590 N N . GLU B 1 547 ? -16.547 24.344 17.094 1 96.94 547 GLU B N 1
ATOM 8591 C CA . GLU B 1 547 ? -17.125 24.219 15.758 1 96.94 547 GLU B CA 1
ATOM 8592 C C . GLU B 1 547 ? -17.688 25.547 15.273 1 96.94 547 GLU B C 1
ATOM 8594 O O . GLU B 1 547 ? -18.281 26.297 16.047 1 96.94 547 GLU B O 1
ATOM 8599 N N . VAL B 1 548 ? -17.547 25.875 13.953 1 96.69 548 VAL B N 1
ATOM 8600 C CA . VAL B 1 548 ? -18.016 27.125 13.383 1 96.69 548 VAL B CA 1
ATOM 8601 C C . VAL B 1 548 ? -19.516 27.031 13.094 1 96.69 548 VAL B C 1
ATOM 8603 O O . VAL B 1 548 ? -20.297 27.891 13.508 1 96.69 548 VAL B O 1
ATOM 8606 N N . TYR B 1 549 ? -19.875 26.031 12.297 1 95.88 549 TYR B N 1
ATOM 8607 C CA . TYR B 1 549 ? -21.266 25.812 11.938 1 95.88 549 TYR B CA 1
ATOM 8608 C C . TYR B 1 549 ? -21.734 24.438 12.383 1 95.88 549 TYR B C 1
ATOM 8610 O O . TYR B 1 549 ? -20.938 23.516 12.531 1 95.88 549 TYR B O 1
ATOM 8618 N N . GLY B 1 550 ? -23.078 24.312 12.578 1 93.38 550 GLY B N 1
ATOM 8619 C CA . GLY B 1 550 ? -23.656 23.016 12.883 1 93.38 550 GLY B CA 1
ATOM 8620 C C . GLY B 1 550 ? -23.812 22.766 14.375 1 93.38 550 GLY B C 1
ATOM 8621 O O . GLY B 1 550 ? -24.047 23.703 15.141 1 93.38 550 GLY B O 1
ATOM 8622 N N . GLN B 1 551 ? -23.703 21.5 14.695 1 93.25 551 GLN B N 1
ATOM 8623 C CA . GLN B 1 551 ? -23.891 21.109 16.078 1 93.25 551 GLN B CA 1
ATOM 8624 C C . GLN B 1 551 ? -22.703 21.547 16.938 1 93.25 551 GLN B C 1
ATOM 8626 O O . GLN B 1 551 ? -21.562 21.5 16.484 1 93.25 551 GLN B O 1
ATOM 8631 N N . PRO B 1 552 ? -23.062 21.922 18.109 1 94.81 552 PRO B N 1
ATOM 8632 C CA . PRO B 1 552 ? -21.969 22.391 18.984 1 94.81 552 PRO B CA 1
ATOM 8633 C C . PRO B 1 552 ? -20.953 21.297 19.266 1 94.81 552 PRO B C 1
ATOM 8635 O O . PRO B 1 552 ? -21.312 20.188 19.672 1 94.81 552 PRO B O 1
ATOM 8638 N N . PHE B 1 553 ? -19.781 21.594 19.109 1 96.94 553 PHE B N 1
ATOM 8639 C CA . PHE B 1 553 ? -18.641 20.719 19.359 1 96.94 553 PHE B CA 1
ATOM 8640 C C . PHE B 1 553 ? -17.422 21.531 19.75 1 96.94 553 PHE B C 1
ATOM 8642 O O . PHE B 1 553 ? -16.812 22.203 18.922 1 96.94 553 PHE B O 1
ATOM 8649 N N . GLU B 1 554 ? -17.125 21.484 20.984 1 97.62 554 GLU B N 1
ATOM 8650 C CA . GLU B 1 554 ? -15.969 22.172 21.562 1 97.62 554 GLU B CA 1
ATOM 8651 C C . GLU B 1 554 ? -15.023 21.203 22.25 1 97.62 554 GLU B C 1
ATOM 8653 O O . GLU B 1 554 ? -15.469 20.344 23.031 1 97.62 554 GLU B O 1
ATOM 8658 N N . VAL B 1 555 ? -13.727 21.344 22 1 97.81 555 VAL B N 1
ATOM 8659 C CA . VAL B 1 555 ? -12.75 20.438 22.594 1 97.81 555 VAL B CA 1
ATOM 8660 C C . VAL B 1 555 ? -11.461 21.203 22.891 1 97.81 555 VAL B C 1
ATOM 8662 O O . VAL B 1 555 ? -11.047 22.062 22.109 1 97.81 555 VAL B O 1
ATOM 8665 N N . ASP B 1 556 ? -10.859 20.938 23.984 1 98.25 556 ASP B N 1
ATOM 8666 C CA . ASP B 1 556 ? -9.539 21.438 24.359 1 98.25 556 ASP B CA 1
ATOM 8667 C C . ASP B 1 556 ? -8.523 20.297 24.422 1 98.25 556 ASP B C 1
ATOM 8669 O O . ASP B 1 556 ? -8.789 19.25 25.031 1 98.25 556 ASP B O 1
ATOM 8673 N N . VAL B 1 557 ? -7.426 20.5 23.797 1 98.25 557 VAL B N 1
ATOM 8674 C CA . VAL B 1 557 ? -6.387 19.484 23.75 1 98.25 557 VAL B CA 1
ATOM 8675 C C . VAL B 1 557 ? -5.113 20.016 24.406 1 98.25 557 VAL B C 1
ATOM 8677 O O . VAL B 1 557 ? -4.637 21.094 24.078 1 98.25 557 VAL B O 1
ATOM 8680 N N . MET B 1 558 ? -4.641 19.266 25.328 1 98.31 558 MET B N 1
ATOM 8681 C CA . MET B 1 558 ? -3.367 19.578 25.969 1 98.31 558 MET B CA 1
ATOM 8682 C C . MET B 1 558 ? -2.297 18.562 25.578 1 98.31 558 MET B C 1
ATOM 8684 O O . MET B 1 558 ? -2.52 17.359 25.672 1 98.31 558 MET B O 1
ATOM 8688 N N . GLN B 1 559 ? -1.153 19.094 25.219 1 98.19 559 GLN B N 1
ATOM 8689 C CA . GLN B 1 559 ? -0.06 18.219 24.812 1 98.19 559 GLN B CA 1
ATOM 8690 C C . GLN B 1 559 ? 1.245 18.609 25.5 1 98.19 559 GLN B C 1
ATOM 8692 O O . GLN B 1 559 ? 1.626 19.781 25.5 1 98.19 559 GLN B O 1
ATOM 8697 N N . LEU B 1 560 ? 1.888 17.656 26.078 1 98.25 560 LEU B N 1
ATOM 8698 C CA . LEU B 1 560 ? 3.242 17.766 26.609 1 98.25 560 LEU B CA 1
ATOM 8699 C C . LEU B 1 560 ? 4.191 16.812 25.875 1 98.25 560 LEU B C 1
ATOM 8701 O O . LEU B 1 560 ? 3.967 15.609 25.844 1 98.25 560 LEU B O 1
ATOM 8705 N N . GLU B 1 561 ? 5.234 17.438 25.406 1 98.06 561 GLU B N 1
ATOM 8706 C CA . GLU B 1 561 ? 6.078 16.609 24.547 1 98.06 561 GLU B CA 1
ATOM 8707 C C . GLU B 1 561 ? 7.551 16.734 24.938 1 98.06 561 GLU B C 1
ATOM 8709 O O . GLU B 1 561 ? 7.984 17.781 25.422 1 98.06 561 GLU B O 1
ATOM 8714 N N . LEU B 1 562 ? 8.25 15.625 24.688 1 97.5 562 LEU B N 1
ATOM 8715 C CA . LEU B 1 562 ? 9.703 15.562 24.656 1 97.5 562 LEU B CA 1
ATOM 8716 C C . LEU B 1 562 ? 10.195 15.125 23.281 1 97.5 562 LEU B C 1
ATOM 8718 O O . LEU B 1 562 ? 9.859 14.031 22.812 1 97.5 562 LEU B O 1
ATOM 8722 N N . ASN B 1 563 ? 11.008 16.047 22.734 1 97.31 563 ASN B N 1
ATOM 8723 C CA . ASN B 1 563 ? 11.414 15.82 21.344 1 97.31 563 ASN B CA 1
ATOM 8724 C C . ASN B 1 563 ? 12.93 15.727 21.219 1 97.31 563 ASN B C 1
ATOM 8726 O O . ASN B 1 563 ? 13.664 16.422 21.922 1 97.31 563 ASN B O 1
ATOM 8730 N N . THR B 1 564 ? 13.352 14.859 20.281 1 96.25 564 THR B N 1
ATOM 8731 C CA . THR B 1 564 ? 14.766 14.773 19.938 1 96.25 564 THR B CA 1
ATOM 8732 C C . THR B 1 564 ? 14.945 14.438 18.453 1 96.25 564 THR B C 1
ATOM 8734 O O . THR B 1 564 ? 14.055 13.867 17.828 1 96.25 564 THR B O 1
ATOM 8737 N N . ARG B 1 565 ? 16.062 14.93 17.953 1 94.44 565 ARG B N 1
ATOM 8738 C CA . ARG B 1 565 ? 16.453 14.625 16.578 1 94.44 565 ARG B CA 1
ATOM 8739 C C . ARG B 1 565 ? 17.938 14.266 16.484 1 94.44 565 ARG B C 1
ATOM 8741 O O . ARG B 1 565 ? 18.734 14.758 17.281 1 94.44 565 ARG B O 1
ATOM 8748 N N . PHE B 1 566 ? 18.359 13.422 15.547 1 92.94 566 PHE B N 1
ATOM 8749 C CA . PHE B 1 566 ? 19.75 13.008 15.383 1 92.94 566 PHE B CA 1
ATOM 8750 C C . PHE B 1 566 ? 20.031 12.617 13.938 1 92.94 566 PHE B C 1
ATOM 8752 O O . PHE B 1 566 ? 19.109 12.281 13.188 1 92.94 566 PHE B O 1
#

Nearest PDB structures (foldseek):
  8gln-assembly1_F  TM=3.978E-01  e=1.588E-05  Flavobacterium johnsoniae
  3fid-assembly2_B  TM=3.390E-01  e=5.159E-03  Salmonella enterica subsp. enterica serovar Typhimurium
  3slo-assembly1_A  TM=2.657E-01  e=1.475E-04  Escherichia coli O157:H7
  2qom-assembly2_B  TM=2.590E-01  e=1.258E-04  Escherichia coli O157:H7
  4aiq-assembly1_A  TM=2.708E-01  e=9.445E-04  Neisseria meningitidis

Foldseek 3Di:
DPCPDDPDDDDDDDPDDDPPPDPDDDPDDQDPPVVLSVLVVVVVVVNDPPVVSVVVVVVVVVVVVVVVVPVPDDPDPPPDDDDDPCPPPPPPDPVVVVVVVVVVCVVCVVCCVVVVVPPPPPPPPQVVFKDKKKKKKKKWKKKAADPQFDFQAAFQQVCLVPFQDFPQCLQDVDHHHTDPHHDIDGGFIKMKMKMKMKGPPDPFKIWIWMKMFDQDPAQQDRMGTDDPVRDDTDMDTQWTWMKGRPDPFKIKIAAWAADQDPDDLQAFHNSHTFHGIKMKGWDDPDPFKIKIKMWTKGWQDWDDPCVLVVDPDDADIDIKMKTKIKIKMWGRPDPFKIKIKMKMKIFIPLLFFAAFDEDEVVVPRSDTRGSRSAGPFAGDQAWKFWRYNYDADPVCRSNGTDGTHIGGLFGFTKMKIKMWMWGQDPPQKIKIKIKIKMFGPRDDPVSSCVRRVNRTDFLAAPVRDHDWHQIKMKIKMKMWNDPDAFAAFTKIKMKMWIAFTRNNHGFSGHHCQALNTGGQKIWMKIKMKGHHHGQKIKMWMKHWMWGNGGTTGTMIMIMIMIMGID/DDDDPDDDDDDDDPDPDDPDDDPDDDDDDQDDDVVLSVLVVVVVVVPDPPVVSVVVVVVVVVVVVVVVVPVPDDPDPPPDDDDDDCPPPPCPDPVVVVVVVVVVCVVCVVVCVVVVPPPVCPPPVFVVFKDKKKKKKKKWKKKAADQQFDFQAAFQQVCLVPFQDFPQCLQDVDHHHTDPFHDIDGTWIKMKMKMKMKGPPDPFKIWIWMKMFDCDPAQQDRMGTDDPPRDDTDMDTQWTWMWGRPDPFKIKIAAWAADQDPDDLQAFHNSHTFHGIKMKGWDDPDPFKIKIKMWTKGWQDWDDPCPLVPDPDDADIDIKMKTKIKIKMWGRPDPFKIKIKMKMKIFIPLLFFAAFDEDEVVVPRSDTRGSRSAGPFAGDQAWKFWRYNYDADPVCRSNGTDGTHIGGLFGFTKMKIKMWMWGQDPPQKIKIKIKIKMFGPRDDPVSSCVRRVNRTDFLAAPVRDHDWHQIKMKIKMKMWNDPDAFAAFTKIKMKMWIAFTRNNHGFSRHHCQALNTGGQKIWMKIKMKGHHHGQKIKMWMKHWMWGNGGTTGTMIMIMIMIMGID

InterPro domains:
  IPR023614 Porin domain superfamily [G3DSA:2.40.160.10] (129-566)
  IPR032638 Putative bacterial porin [PF16930] (32-566)

Solvent-accessible surface area (backbone atoms only — not comparable to full-atom values): 58429 Å² total; per-residue (Å²): 135,86,78,80,81,72,91,75,77,92,84,76,86,69,90,80,77,87,76,80,76,83,76,82,80,81,81,77,79,81,62,85,47,59,68,59,36,47,50,48,47,41,34,73,69,67,75,46,59,68,70,65,46,52,53,49,50,52,48,50,50,49,46,51,53,47,52,63,60,53,77,65,62,84,82,72,80,85,76,82,82,87,70,79,85,64,76,74,69,76,73,70,50,68,63,57,54,47,47,46,48,49,48,47,49,50,46,49,50,44,40,31,60,65,63,61,68,41,52,60,66,68,54,56,74,65,58,79,34,46,47,73,40,38,38,42,35,41,33,40,33,28,39,46,37,34,86,79,26,46,49,79,42,71,31,60,44,56,35,53,70,72,41,64,44,48,72,30,66,72,54,32,83,62,57,65,37,28,48,64,34,54,52,43,42,73,70,42,47,30,39,29,47,36,46,33,41,37,36,54,78,44,99,45,32,37,37,39,41,26,38,23,29,19,70,53,90,56,60,33,46,37,53,21,72,55,18,56,45,29,32,48,35,52,54,42,83,54,30,42,33,43,35,38,47,79,47,97,39,34,36,41,37,40,37,29,33,67,68,80,64,94,75,50,43,81,61,42,11,89,55,30,54,41,45,36,39,37,38,41,36,48,46,72,79,50,96,42,37,31,40,35,35,31,42,37,46,26,67,72,43,71,58,60,88,58,47,42,72,74,34,88,73,64,73,78,87,52,67,23,38,38,38,37,39,34,43,32,38,39,37,44,80,48,97,45,33,36,40,37,40,35,45,32,43,36,40,49,40,72,53,35,33,38,57,24,62,85,28,44,58,92,77,64,46,63,63,52,88,31,63,76,27,34,64,94,61,55,54,40,43,47,45,32,17,49,22,58,36,66,52,64,44,86,91,44,54,77,55,35,68,39,60,30,42,52,15,34,41,54,50,46,31,31,38,40,39,40,40,38,40,40,35,58,42,83,92,62,28,32,38,37,40,37,42,36,42,34,36,15,75,48,49,47,71,68,58,23,42,60,52,34,70,65,36,61,76,52,35,39,38,98,87,69,44,81,54,77,38,28,41,29,42,36,42,38,41,37,42,24,63,32,93,66,69,53,39,59,72,26,29,29,38,35,41,36,38,40,41,30,30,15,40,18,53,73,23,50,42,12,31,54,66,64,63,67,17,32,25,22,30,31,38,41,36,39,36,37,38,39,15,71,33,59,37,26,32,37,37,40,37,42,34,40,22,31,44,68,56,36,66,53,44,36,36,35,37,38,40,40,35,44,38,38,56,84,135,90,84,68,95,80,78,89,78,89,79,87,76,86,79,81,76,73,89,74,83,81,81,81,82,85,82,79,82,84,68,87,49,61,68,60,41,48,53,50,48,41,36,73,70,69,77,44,60,68,70,64,48,54,53,49,49,53,49,50,53,49,48,51,54,49,51,60,60,53,75,65,56,71,90,67,78,78,77,73,81,80,71,83,84,69,72,77,71,77,76,70,51,66,66,55,51,51,48,46,49,49,49,45,50,48,45,45,51,45,40,26,59,63,65,63,64,42,39,73,64,61,48,56,73,62,56,78,33,46,48,73,38,38,38,42,36,42,33,40,33,32,39,44,37,36,84,79,28,44,80,79,43,72,30,62,42,56,36,54,70,70,42,65,44,48,71,28,64,72,55,29,86,68,77,71,52,61,49,86,35,55,71,62,46,71,71,42,48,30,38,29,46,37,47,31,41,39,36,54,66,44,98,44,32,38,37,38,40,26,35,26,27,18,69,55,52,53,27,33,46,38,51,21,69,61,60,80,86,71,50,89,77,56,59,26,39,55,30,41,32,42,34,38,46,79,48,97,39,35,36,39,36,39,37,30,36,67,67,80,63,94,72,51,44,81,62,41,11,89,54,28,35,42,26,35,40,38,38,41,35,47,46,72,79,50,96,43,38,32,40,35,33,31,42,36,46,25,48,30,31,65,58,62,73,54,76,39,32,42,30,58,73,55,70,73,65,50,69,21,37,37,37,38,38,35,42,33,38,39,37,46,80,47,98,45,33,38,39,37,40,35,45,31,43,37,39,50,40,73,54,36,31,40,58,24,62,84,27,44,58,92,78,53,46,73,68,52,88,29,63,76,27,34,65,77,52,55,55,41,44,47,46,33,16,50,22,59,37,66,52,64,44,87,91,44,52,76,53,34,70,39,60,30,43,55,15,33,40,54,50,46,31,29,39,40,39,40,40,39,40,39,36,58,43,84,91,62,29,32,38,37,40,37,40,37,43,34,36,16,74,48,49,47,72,68,58,24,43,59,52,33,70,66,36,61,76,52,35,39,38,97,86,68,44,80,54,78,39,27,42,28,42,36,41,36,42,37,43,24,63,31,94,64,70,54,38,61,72,26,30,30,40,35,40,34,39,39,42,28,30,16,40,18,53,73,22,47,41,13,31,53,66,64,62,66,17,33,25,23,31,30,36,42,36,40,35,36,39,39,16,71,34,74,38,27,34,39,39,40,38,41,34,41,21,30,44,68,58,36,67,52,44,38,38,34,38,39,39,40,34,42,39,38,58,87

Secondary structure (DSSP, 8-state):
-------------------------------S-HHHHHHHHHHHTTSS-HHHHHHHHHHHHHHHHHHHHHTTS----------S---------HHHHHHHHHHHHHHHHHHHHHTTSS-GGGS-HHHHHEEEEEEEEEEEEEEEE-TTS-S--B-HHHHHHH--EE--TTT--SPPPB---S--EEEEEEEEEEEEEEEEEETTEEEEEEEEE-SSS-TT---EE--TTT--EEEEEEEEEEEE--SSSEEEEEEEEE--S---TTTS-TT-EEEEEEEEEEEE-SSSEEEEEEEEEEEEEPPPTTTTTT-SSPPP---EEEEEEEEEEEEE-SSSEEEEEEEEEEEEES-B--PPSEE-GGGT----TTGGGS-S---S-S-EEE--EEPPPTT-GGG---EE-EEE-S-EEEEEEEEEEEEEEGGGEEEEEEEEEEEETT--HHHHHHHHTT-B-SSB-TTS-B---SEEEEEEEEEES-SS--STT-EEEEEEEEEE-TTSS-TTSS-SSGGGSSSSEEEEEEEEEEEEETTEEEEEEEEEEEESSSS--EEEEEEEEEEEE-/-------------------------------S-HHHHHHHHHHHTTSS-HHHHHHHHHHHHHHHHHHHHHTTS----------S---------HHHHHHHHHHHHHHHHHHHHHTTSS-TT-S-HHHHHEEEEEEEEEEEEEEEE-TTS-S--B-HHHHHHH--EE--TTT--SPPPB---S--EEEEEEEEEEEEEEEEEETTEEEEEEEEE-SSS-TT---EE--STT----EEEEEEEEEEE-SSSEEEEEEEEE--S---TTTS-TT-EEEEEEEEEEEE-SSSEEEEEEEEEEEEE---TTTTTT-SSPPPP--EEEEEEEEEEEEE-SSSEEEEEEEEEEEEES-B--PPSEE-GGGT----TTGGGS-S---S-S-EEE--EEPPPTT-GGG---EE-EEE-S-EEEEEEEEEEEEEEGGGEEEEEEEEEEEETT--HHHHHHHHTT-B-SSB-TTS-B---SEEEEEEEEEES-SS--STT-EEEEEEEEEE-TTSS-TTSS-SSGGGSSSSEEEEEEEEEEEEETTEEEEEEEEEEEESSSS--EEEEEEEEEEEE-

pLDDT: mean 81.34, std 24.57, range [17.0, 98.88]

Organism: NCBI:txid2745518

=== Feature glossary ===
Feature key, reading from the visual/contextual features back to the raw sequence:

Rendered structure images. Six rendered views show the 3D structure from the faces of a cube — i.e. along ±x, ±y, ±z. Rendering representation is drawn randomly per protein from cartoon (secondary-structure ribbons), sticks (backbone bonds), or molecular surface; coloring is either N→C rainbow (blue at the N-terminus through red at the C-terminus) or one color per chain.

Contact-map, Ramachandran, and PAE plots. The contact map is a binary N×N matrix image: pixel (i, j) is dark where Cα_i and Cα_j are within 8 Å and |i−j|>4. Because the |i−j|>4 filter removes local helical contacts, off-diagonal stripes parallel to the main diagonal indicate parallel β-sheets; stripes perpendicular to it indicate antiparallel β-sheets. The Ramachandran plot scatters every residue's (φ, ψ) pair against the sterically allowed regions. The PAE heatmap renders the predicted-aligned-error matrix.

InterPro / GO / CATH / organism. Database cross-references. InterPro integrates a dozen domain/family signature databases into unified entries with residue-range hits. GO terms attach function/process/location labels with evidence codes. CATH codes position the fold in a four-level structural taxonomy. Organism is the NCBI-taxonomy species name.

Nearest PDB structures. The Foldseek neighbor list gives the closest experimentally determined structures in the PDB, ranked by structural alignment. TM-score near 1 means near-identical fold; near 0.3 means only rough topology match. This is how one finds what a novel AlphaFold prediction most resembles in the solved-structure universe.

Predicted aligned error. PAE(i, j) answers: if I align the predicted and true structures on residue i, how far off (in Å) do I expect residue j to be? A block-diagonal PAE matrix with low values on the blocks and high values off-diagonal is the signature of a multi-domain protein with confidently predicted domains but uncertain inter-domain orientation.

Solvent-accessible surface area. Accessible surface area quantifies burial. A residue with SASA near zero is packed into the hydrophobic core; one with SASA >100 Å² sits on the surface. Computed here via the Shrake–Rupley numerical algorithm with a 1.4 Å probe.

B-factor. B-factor (Debye–Waller factor) reflects atomic displacement in the crystal lattice. It is an experimental observable (units Å²), not a prediction; low values mean the atom is pinned down, high values mean it moves or is heterogeneous across the crystal.

pLDDT. For AlphaFold models, the B-factor field carries pLDDT — the model's own estimate of local accuracy on a 0–100 scale. Regions with pLDDT<50 should be treated as essentially unmodeled; they often correspond to intrinsically disordered segments.

Backbone torsions (φ/ψ). φ (phi) and ψ (psi) are the two rotatable backbone dihedrals per residue: φ is the C(i-1)–N–Cα–C torsion, ψ is the N–Cα–C–N(i+1) torsion, both in degrees on (−180°, 180°]. α-helical residues cluster near (−60°, −45°); β-strand residues near (−120°, +130°). A Ramachandran plot is simply a scatter of (φ, ψ) for every residue.

Radius of gyration, Cα contacts, bounding box. Radius of gyration (Rg) is the root-mean-square distance of Cα atoms from their centroid — a single number for overall size and compactness. A globular domain of N residues has Rg ≈ 2.2·N^0.38 Å; an extended or disordered chain has a much larger Rg. The Cα contact count is the number of residue pairs whose Cα atoms are within 8 Å and are more than four positions apart in sequence — a standard proxy for tertiary packing density. The bounding box is the smallest axis-aligned box enclosing all Cα atoms.

Secondary structure (3-state, P-SEA). Three-state secondary structure (P-SEA) collapses the eight DSSP classes into helix (a), strand (b), and coil (c). P-SEA assigns these from Cα geometry alone — distances and angles — without requiring backbone oxygens, so it works on any Cα trace.

Secondary structure (8-state, DSSP). DSSP 8-state secondary structure assigns each residue one of H (α-helix), G (3₁₀-helix), I (π-helix), E (extended β-strand), B (isolated β-bridge), T (hydrogen-bonded turn), S (bend), or '-' (coil). The assignment is computed from backbone hydrogen-bond geometry via the Kabsch–Sander algorithm.

Foldseek 3Di. A 3Di character summarizes, for each residue, the relative orientation of the Cα frame of its nearest spatial neighbor. Because it encodes fold topology rather than chemistry, 3Di alignments detect remote structural similarity that sequence alignment misses.

mmCIF coordinates. The mmCIF block holds the 3D Cartesian coordinates of each backbone atom (N, Cα, C, O) in ångströms. mmCIF is the PDB's canonical archive format — a tagged-loop text representation of the atomic model.

Sequence. Sequence gives the chain of amino acids in standard one-letter code (A=alanine, C=cysteine, …, Y=tyrosine), read N→C. It is the only feature that is directly encoded by the gene; all structural features are derived from the folded form of this sequence.